Protein AF-0000000078661798 (afdb_homodimer)

Structure (mmCIF, N/CA/C/O backbone):
data_AF-0000000078661798-model_v1
#
loop_
_entity.id
_entity.type
_entity.pdbx_description
1 polymer 'ParB family protein'
#
loop_
_atom_site.group_PDB
_atom_site.id
_atom_site.type_symbol
_atom_site.label_atom_id
_atom_site.label_alt_id
_atom_site.label_comp_id
_atom_site.label_asym_id
_atom_site.label_entity_id
_atom_site.label_seq_id
_atom_site.pdbx_PDB_ins_code
_atom_site.Cartn_x
_atom_site.Cartn_y
_atom_site.Cartn_z
_atom_site.occupancy
_atom_site.B_iso_or_equiv
_atom_site.auth_seq_id
_atom_site.auth_comp_id
_atom_site.auth_asym_id
_atom_site.auth_atom_id
_atom_site.pdbx_PDB_model_num
ATOM 1 N N . MET A 1 1 ? 54.344 2.162 1.204 1 75.88 1 MET A N 1
ATOM 2 C CA . MET A 1 1 ? 55.156 1.951 -0.001 1 75.88 1 MET A CA 1
ATOM 3 C C . MET A 1 1 ? 54.469 0.939 -0.925 1 75.88 1 MET A C 1
ATOM 5 O O . MET A 1 1 ? 53.844 -0.002 -0.46 1 75.88 1 MET A O 1
ATOM 9 N N . ILE A 1 2 ? 54.562 1.164 -2.209 1 82.5 2 ILE A N 1
ATOM 10 C CA . ILE A 1 2 ? 53.938 0.264 -3.184 1 82.5 2 ILE A CA 1
ATOM 11 C C . ILE A 1 2 ? 55 -0.732 -3.686 1 82.5 2 ILE A C 1
ATOM 13 O O . ILE A 1 2 ? 56.125 -0.354 -3.984 1 82.5 2 ILE A O 1
ATOM 17 N N . LYS A 1 3 ? 54.656 -1.979 -3.613 1 83.56 3 LYS A N 1
ATOM 18 C CA . LYS A 1 3 ? 55.531 -3.061 -4.059 1 83.56 3 LYS A CA 1
ATOM 19 C C . LYS A 1 3 ? 54.75 -4.098 -4.867 1 83.56 3 LYS A C 1
ATOM 21 O O . LYS A 1 3 ? 53.531 -4.223 -4.719 1 83.56 3 LYS A O 1
ATOM 26 N N . SER A 1 4 ? 55.5 -4.688 -5.742 1 88 4 SER A N 1
ATOM 27 C CA . SER A 1 4 ? 54.969 -5.863 -6.414 1 88 4 SER A CA 1
ATOM 28 C C . SER A 1 4 ? 55.281 -7.141 -5.648 1 88 4 SER A C 1
ATOM 30 O O . SER A 1 4 ? 56.438 -7.445 -5.41 1 88 4 SER A O 1
ATOM 32 N N . ILE A 1 5 ? 54.281 -7.816 -5.27 1 90.38 5 ILE A N 1
ATOM 33 C CA . ILE A 1 5 ? 54.438 -9.008 -4.441 1 90.38 5 ILE A CA 1
ATOM 34 C C . ILE A 1 5 ? 53.812 -10.211 -5.145 1 90.38 5 ILE A C 1
ATOM 36 O O . ILE A 1 5 ? 52.688 -10.141 -5.66 1 90.38 5 ILE A O 1
ATOM 40 N N . PRO A 1 6 ? 54.625 -11.242 -5.203 1 91.38 6 PRO A N 1
ATOM 41 C CA . PRO A 1 6 ? 54.062 -12.453 -5.812 1 91.38 6 PRO A CA 1
ATOM 42 C C . PRO A 1 6 ? 52.812 -12.93 -5.098 1 91.38 6 PRO A C 1
ATOM 44 O O . PRO A 1 6 ? 52.719 -12.875 -3.869 1 91.38 6 PRO A O 1
ATOM 47 N N . LEU A 1 7 ? 51.844 -13.391 -5.875 1 92.5 7 LEU A N 1
ATOM 48 C CA . LEU A 1 7 ? 50.531 -13.797 -5.379 1 92.5 7 LEU A CA 1
ATOM 49 C C . LEU A 1 7 ? 50.656 -14.914 -4.348 1 92.5 7 LEU A C 1
ATOM 51 O O . LEU A 1 7 ? 49.906 -14.961 -3.371 1 92.5 7 LEU A O 1
ATOM 55 N N . ASN A 1 8 ? 51.625 -15.758 -4.543 1 89.38 8 ASN A N 1
ATOM 56 C CA . ASN A 1 8 ? 51.781 -16.906 -3.65 1 89.38 8 ASN A CA 1
ATOM 57 C C . ASN A 1 8 ? 52.344 -16.484 -2.295 1 89.38 8 ASN A C 1
ATOM 59 O O . ASN A 1 8 ? 52.312 -17.266 -1.344 1 89.38 8 ASN A O 1
ATOM 63 N N . LYS A 1 9 ? 52.75 -15.242 -2.121 1 90.88 9 LYS A N 1
ATOM 64 C CA . LYS A 1 9 ? 53.25 -14.719 -0.857 1 90.88 9 LYS A CA 1
ATOM 65 C C . LYS A 1 9 ? 52.188 -13.953 -0.096 1 90.88 9 LYS A C 1
ATOM 67 O O . LYS A 1 9 ? 52.406 -13.523 1.035 1 90.88 9 LYS A O 1
ATOM 72 N N . LEU A 1 10 ? 51.094 -13.789 -0.734 1 92.25 10 LEU A N 1
ATOM 73 C CA . LEU A 1 10 ? 50 -13.07 -0.1 1 92.25 10 LEU A CA 1
ATOM 74 C C . LEU A 1 10 ? 49.094 -14.031 0.671 1 92.25 10 LEU A C 1
ATOM 76 O O . LEU A 1 10 ? 48.688 -15.07 0.141 1 92.25 10 LEU A O 1
ATOM 80 N N . VAL A 1 11 ? 48.844 -13.711 1.966 1 88.19 11 VAL A N 1
ATOM 81 C CA . VAL A 1 11 ? 48 -14.547 2.805 1 88.19 11 VAL A CA 1
ATOM 82 C C . VAL A 1 11 ? 46.906 -13.703 3.441 1 88.19 11 VAL A C 1
ATOM 84 O O . VAL A 1 11 ? 47.031 -12.484 3.561 1 88.19 11 VAL A O 1
ATOM 87 N N . GLN A 1 12 ? 45.906 -14.391 3.795 1 85.88 12 GLN A N 1
ATOM 88 C CA . GLN A 1 12 ? 44.781 -13.719 4.418 1 85.88 12 GLN A CA 1
ATOM 89 C C . GLN A 1 12 ? 45.156 -13.148 5.781 1 85.88 12 GLN A C 1
ATOM 91 O O . GLN A 1 12 ? 45.844 -13.812 6.57 1 85.88 12 GLN A O 1
ATOM 96 N N . SER A 1 13 ? 44.688 -11.898 5.969 1 81.06 13 SER A N 1
ATOM 97 C CA . SER A 1 13 ? 44.906 -11.273 7.273 1 81.06 13 SER A CA 1
ATOM 98 C C . SER A 1 13 ? 43.75 -11.586 8.227 1 81.06 13 SER A C 1
ATOM 100 O O . SER A 1 13 ? 42.594 -11.547 7.828 1 81.06 13 SER A O 1
ATOM 102 N N . PRO A 1 14 ? 44.062 -11.898 9.438 1 72.38 14 PRO A N 1
ATOM 103 C CA . PRO A 1 14 ? 43 -12.07 10.422 1 72.38 14 PRO A CA 1
ATOM 104 C C . PRO A 1 14 ? 42.281 -10.758 10.766 1 72.38 14 PRO A C 1
ATOM 106 O O . PRO A 1 14 ? 41.219 -10.766 11.352 1 72.38 14 PRO A O 1
ATOM 109 N N . ARG A 1 15 ? 42.844 -9.672 10.25 1 67.12 15 ARG A N 1
ATOM 110 C CA . ARG A 1 15 ? 42.312 -8.359 10.617 1 67.12 15 ARG A CA 1
ATOM 111 C C . ARG A 1 15 ? 41.406 -7.816 9.531 1 67.12 15 ARG A C 1
ATOM 113 O O . ARG A 1 15 ? 40.875 -6.699 9.648 1 67.12 15 ARG A O 1
ATOM 120 N N . ASN A 1 16 ? 41.344 -8.57 8.539 1 70.56 16 ASN A N 1
ATOM 121 C CA . ASN A 1 16 ? 40.406 -8.133 7.492 1 70.56 16 ASN A CA 1
ATOM 122 C C . ASN A 1 16 ? 39 -8 8.023 1 70.56 16 ASN A C 1
ATOM 124 O O . ASN A 1 16 ? 38.469 -8.93 8.633 1 70.56 16 ASN A O 1
ATOM 128 N N . VAL A 1 17 ? 38.438 -6.793 7.754 1 67.06 17 VAL A N 1
ATOM 129 C CA . VAL A 1 17 ? 37.156 -6.477 8.375 1 67.06 17 VAL A CA 1
ATOM 130 C C . VAL A 1 17 ? 36.031 -7.152 7.602 1 67.06 17 VAL A C 1
ATOM 132 O O . VAL A 1 17 ? 34.938 -7.344 8.133 1 67.06 17 VAL A O 1
ATOM 135 N N . ARG A 1 18 ? 36.281 -7.406 6.332 1 62.94 18 ARG A N 1
ATOM 136 C CA . ARG A 1 18 ? 35.25 -8.094 5.559 1 62.94 18 ARG A CA 1
ATOM 137 C C . ARG A 1 18 ? 35.375 -9.609 5.691 1 62.94 18 ARG A C 1
ATOM 139 O O . ARG A 1 18 ? 36.312 -10.211 5.121 1 62.94 18 ARG A O 1
ATOM 146 N N . ARG A 1 19 ? 34.469 -10.086 6.344 1 61.69 19 ARG A N 1
ATOM 147 C CA . ARG A 1 19 ? 34.562 -11.508 6.652 1 61.69 19 ARG A CA 1
ATOM 148 C C . ARG A 1 19 ? 33.531 -12.312 5.855 1 61.69 19 ARG A C 1
ATOM 150 O O . ARG A 1 19 ? 33.688 -13.523 5.68 1 61.69 19 ARG A O 1
ATOM 157 N N . HIS A 1 20 ? 32.562 -11.703 5.414 1 61.03 20 HIS A N 1
ATOM 158 C CA . HIS A 1 20 ? 31.5 -12.406 4.691 1 61.03 20 HIS A CA 1
ATOM 159 C C . HIS A 1 20 ? 31.578 -12.133 3.193 1 61.03 20 HIS A C 1
ATOM 161 O O . HIS A 1 20 ? 31.953 -11.031 2.777 1 61.03 20 HIS A O 1
ATOM 167 N N . THR A 1 21 ? 31.297 -13.188 2.359 1 59.47 21 THR A N 1
ATOM 168 C CA . THR A 1 21 ? 31.484 -13.133 0.916 1 59.47 21 THR A CA 1
ATOM 169 C C . THR A 1 21 ? 30.156 -13.094 0.19 1 59.47 21 THR A C 1
ATOM 171 O O . THR A 1 21 ? 29.141 -13.57 0.717 1 59.47 21 THR A O 1
ATOM 174 N N . ASP A 1 22 ? 30.203 -12.305 -0.974 1 59.25 22 ASP A N 1
ATOM 175 C CA . ASP A 1 22 ? 29.109 -12.312 -1.956 1 59.25 22 ASP A CA 1
ATOM 176 C C . ASP A 1 22 ? 29.562 -12.984 -3.254 1 59.25 22 ASP A C 1
ATOM 178 O O . ASP A 1 22 ? 30.281 -12.375 -4.059 1 59.25 22 ASP A O 1
ATOM 182 N N . PRO A 1 23 ? 29.062 -14.102 -3.473 1 62.03 23 PRO A N 1
ATOM 183 C CA . PRO A 1 23 ? 29.547 -14.859 -4.621 1 62.03 23 PRO A CA 1
ATOM 184 C C . PRO A 1 23 ? 29.25 -14.18 -5.953 1 62.03 23 PRO A C 1
ATOM 186 O O . PRO A 1 23 ? 30.078 -14.227 -6.875 1 62.03 23 PRO A O 1
ATOM 189 N N . ALA A 1 24 ? 28.094 -13.648 -6.043 1 60.34 24 ALA A N 1
ATOM 190 C CA . ALA A 1 24 ? 27.734 -12.992 -7.297 1 60.34 24 ALA A CA 1
ATOM 191 C C . ALA A 1 24 ? 28.672 -11.82 -7.582 1 60.34 24 ALA A C 1
ATOM 193 O O . ALA A 1 24 ? 29.141 -11.648 -8.711 1 60.34 24 ALA A O 1
ATOM 194 N N . ALA A 1 25 ? 28.875 -11.141 -6.617 1 65.19 25 ALA A N 1
ATOM 195 C CA . ALA A 1 25 ? 29.781 -10.008 -6.766 1 65.19 25 ALA A CA 1
ATOM 196 C C . ALA A 1 25 ? 31.203 -10.477 -7.051 1 65.19 25 ALA A C 1
ATOM 198 O O . ALA A 1 25 ? 31.922 -9.859 -7.84 1 65.19 25 ALA A O 1
ATOM 199 N N . ASP A 1 26 ? 31.547 -11.547 -6.57 1 73.44 26 ASP A N 1
ATOM 200 C CA . ASP A 1 26 ? 32.875 -12.086 -6.77 1 73.44 26 ASP A CA 1
ATOM 201 C C . ASP A 1 26 ? 33.062 -12.625 -8.188 1 73.44 26 ASP A C 1
ATOM 203 O O . ASP A 1 26 ? 34.125 -12.5 -8.781 1 73.44 26 ASP A O 1
ATOM 207 N N . ALA A 1 27 ? 32 -13.125 -8.648 1 70.81 27 ALA A N 1
ATOM 208 C CA . ALA A 1 27 ? 32.062 -13.617 -10.023 1 70.81 27 ALA A CA 1
ATOM 209 C C . ALA A 1 27 ? 32.281 -12.469 -11.008 1 70.81 27 ALA A C 1
ATOM 211 O O . ALA A 1 27 ? 33.094 -12.586 -11.945 1 70.81 27 ALA A O 1
ATOM 212 N N . GLU A 1 28 ? 31.609 -11.5 -10.805 1 69.5 28 GLU A N 1
ATOM 213 C CA . GLU A 1 28 ? 31.781 -10.312 -11.625 1 69.5 28 GLU A CA 1
ATOM 214 C C . GLU A 1 28 ? 33.188 -9.766 -11.523 1 69.5 28 GLU A C 1
ATOM 216 O O . GLU A 1 28 ? 33.781 -9.375 -12.531 1 69.5 28 GLU A O 1
ATOM 221 N N . LEU A 1 29 ? 33.688 -9.766 -10.406 1 75.88 29 LEU A N 1
ATOM 222 C CA . LEU A 1 29 ? 35.062 -9.305 -10.172 1 75.88 29 LEU A CA 1
ATOM 223 C C . LEU A 1 29 ? 36.062 -10.227 -10.844 1 75.88 29 LEU A C 1
ATOM 225 O O . LEU A 1 29 ? 37.062 -9.766 -11.414 1 75.88 29 LEU A O 1
ATOM 229 N N . LYS A 1 30 ? 35.781 -11.391 -10.797 1 79.75 30 LYS A N 1
ATOM 230 C CA . LYS A 1 30 ? 36.656 -12.375 -11.43 1 79.75 30 LYS A CA 1
ATOM 231 C C . LYS A 1 30 ? 36.75 -12.141 -12.938 1 79.75 30 LYS A C 1
ATOM 233 O O . LYS A 1 30 ? 37.844 -12.141 -13.508 1 79.75 30 LYS A O 1
ATOM 238 N N . ALA A 1 31 ? 35.625 -11.984 -13.484 1 73.88 31 ALA A N 1
ATOM 239 C CA . ALA A 1 31 ? 35.594 -11.711 -14.922 1 73.88 31 ALA A CA 1
ATOM 240 C C . ALA A 1 31 ? 36.375 -10.445 -15.258 1 73.88 31 ALA A C 1
ATOM 242 O O . ALA A 1 31 ? 37.094 -10.406 -16.266 1 73.88 31 ALA A O 1
ATOM 243 N N . SER A 1 32 ? 36.219 -9.562 -14.477 1 75.56 32 SER A N 1
ATOM 244 C CA . SER A 1 32 ? 36.906 -8.289 -14.695 1 75.56 32 SER A CA 1
ATOM 245 C C . SER A 1 32 ? 38.406 -8.43 -14.578 1 75.56 32 SER A C 1
ATOM 247 O O . SER A 1 32 ? 39.156 -7.934 -15.43 1 75.56 32 SER A O 1
ATOM 249 N N . ILE A 1 33 ? 38.875 -9.086 -13.625 1 79.81 33 ILE A N 1
ATOM 250 C CA . ILE A 1 33 ? 40.312 -9.242 -13.406 1 79.81 33 ILE A CA 1
ATOM 251 C C . ILE A 1 33 ? 40.906 -10.117 -14.508 1 79.81 33 ILE A C 1
ATOM 253 O O . ILE A 1 33 ? 42.031 -9.867 -14.977 1 79.81 33 ILE A O 1
ATOM 257 N N . ALA A 1 34 ? 40.156 -11 -14.867 1 79.62 34 ALA A N 1
ATOM 258 C CA . ALA A 1 34 ? 40.625 -11.852 -15.953 1 79.62 34 ALA A CA 1
ATOM 259 C C . ALA A 1 34 ? 40.812 -11.047 -17.234 1 79.62 34 ALA A C 1
ATOM 261 O O . ALA A 1 34 ? 41.781 -11.25 -17.969 1 79.62 34 ALA A O 1
ATOM 262 N N . ALA A 1 35 ? 39.938 -10.164 -17.422 1 74.5 35 ALA A N 1
ATOM 263 C CA . ALA A 1 35 ? 39.938 -9.398 -18.672 1 74.5 35 ALA A CA 1
ATOM 264 C C . ALA A 1 35 ? 40.875 -8.211 -18.609 1 74.5 35 ALA A C 1
ATOM 266 O O . ALA A 1 35 ? 41.562 -7.895 -19.578 1 74.5 35 ALA A O 1
ATOM 267 N N . HIS A 1 36 ? 40.906 -7.551 -17.438 1 76.44 36 HIS A N 1
ATOM 268 C CA . HIS A 1 36 ? 41.594 -6.262 -17.375 1 76.44 36 HIS A CA 1
ATOM 269 C C . HIS A 1 36 ? 42.781 -6.301 -16.406 1 76.44 36 HIS A C 1
ATOM 271 O O . HIS A 1 36 ? 43.531 -5.328 -16.297 1 76.44 36 HIS A O 1
ATOM 277 N N . GLY A 1 37 ? 42.938 -7.391 -15.758 1 78 37 GLY A N 1
ATOM 278 C CA . GLY A 1 37 ? 43.938 -7.434 -14.719 1 78 37 GLY A CA 1
ATOM 279 C C . GLY A 1 37 ? 43.531 -6.699 -13.453 1 78 37 GLY A C 1
ATOM 280 O O . GLY A 1 37 ? 42.438 -6.152 -13.383 1 78 37 GLY A O 1
ATOM 281 N N . LEU A 1 38 ? 44.438 -6.707 -12.492 1 83.81 38 LEU A N 1
ATOM 282 C CA . LEU A 1 38 ? 44.156 -6.031 -11.227 1 83.81 38 LEU A CA 1
ATOM 283 C C . LEU A 1 38 ? 44.344 -4.523 -11.375 1 83.81 38 LEU A C 1
ATOM 285 O O . LEU A 1 38 ? 45.438 -4.039 -11.633 1 83.81 38 LEU A O 1
ATOM 289 N N . LEU A 1 39 ? 43.312 -3.803 -11.188 1 79.44 39 LEU A N 1
ATOM 290 C CA . LEU A 1 39 ? 43.312 -2.363 -11.422 1 79.44 39 LEU A CA 1
ATOM 291 C C . LEU A 1 39 ? 43.594 -1.604 -10.133 1 79.44 39 LEU A C 1
ATOM 293 O O . LEU A 1 39 ? 44.219 -0.533 -10.156 1 79.44 39 LEU A O 1
ATOM 297 N N . GLN A 1 40 ? 43.125 -2.182 -9.109 1 83.88 40 GLN A N 1
ATOM 298 C CA . GLN A 1 40 ? 43.344 -1.559 -7.805 1 83.88 40 GLN A CA 1
ATOM 299 C C . GLN A 1 40 ? 44.281 -2.402 -6.941 1 83.88 40 GLN A C 1
ATOM 301 O O . GLN A 1 40 ? 44.188 -3.633 -6.949 1 83.88 40 GLN A O 1
ATOM 306 N N . ASN A 1 41 ? 45.062 -1.724 -6.281 1 85.5 41 ASN A N 1
ATOM 307 C CA . ASN A 1 41 ? 46.062 -2.418 -5.48 1 85.5 41 ASN A CA 1
ATOM 308 C C . ASN A 1 41 ? 45.469 -3.082 -4.254 1 85.5 41 ASN A C 1
ATOM 310 O O . ASN A 1 41 ? 44.344 -2.721 -3.84 1 85.5 41 ASN A O 1
ATOM 314 N N . LEU A 1 42 ? 46.188 -4.055 -3.771 1 86.19 42 LEU A N 1
ATOM 315 C CA . LEU A 1 42 ? 45.875 -4.602 -2.451 1 86.19 42 LEU A CA 1
ATOM 316 C C . LEU A 1 42 ? 46.625 -3.838 -1.365 1 86.19 42 LEU A C 1
ATOM 318 O O . LEU A 1 42 ? 47.625 -3.172 -1.647 1 86.19 42 LEU A O 1
ATOM 322 N N . ILE A 1 43 ? 46.094 -3.857 -0.228 1 84 43 ILE A N 1
ATOM 323 C CA . ILE A 1 43 ? 46.781 -3.287 0.924 1 84 43 ILE A CA 1
ATOM 324 C C . ILE A 1 43 ? 47.281 -4.406 1.837 1 84 43 ILE A C 1
ATOM 326 O O . ILE A 1 43 ? 46.469 -5.223 2.312 1 84 43 ILE A O 1
ATOM 330 N N . VAL A 1 44 ? 48.594 -4.422 2.059 1 87.12 44 VAL A N 1
ATOM 331 C CA . VAL A 1 44 ? 49.156 -5.578 2.752 1 87.12 44 VAL A CA 1
ATOM 332 C C . VAL A 1 44 ? 50.094 -5.109 3.861 1 87.12 44 VAL A C 1
ATOM 334 O O . VAL A 1 44 ? 50.469 -3.939 3.904 1 87.12 44 VAL A O 1
ATOM 337 N N . ARG A 1 45 ? 50.375 -5.965 4.742 1 86 45 ARG A N 1
ATOM 338 C CA . ARG A 1 45 ? 51.344 -5.773 5.809 1 86 45 ARG A CA 1
ATOM 339 C C . ARG A 1 45 ? 52.344 -6.922 5.84 1 86 45 ARG A C 1
ATOM 341 O O . ARG A 1 45 ? 51.969 -8.086 5.656 1 86 45 ARG A O 1
ATOM 348 N N . PRO A 1 46 ? 53.594 -6.527 6.102 1 86 46 PRO A N 1
ATOM 349 C CA . PRO A 1 46 ? 54.594 -7.609 6.191 1 86 46 PRO A CA 1
ATOM 350 C C . PRO A 1 46 ? 54.312 -8.562 7.352 1 86 46 PRO A C 1
ATOM 352 O O . PRO A 1 46 ? 53.906 -8.133 8.43 1 86 46 PRO A O 1
ATOM 355 N N . ALA A 1 47 ? 54.375 -9.82 6.992 1 83.19 47 ALA A N 1
ATOM 356 C CA . ALA A 1 47 ? 54.188 -10.859 7.996 1 83.19 47 ALA A CA 1
ATOM 357 C C . ALA A 1 47 ? 55.438 -11.734 8.125 1 83.19 47 ALA A C 1
ATOM 359 O O . ALA A 1 47 ? 56.469 -11.406 7.562 1 83.19 47 ALA A O 1
ATOM 360 N N . ALA A 1 48 ? 55.469 -12.789 8.898 1 77.75 48 ALA A N 1
ATOM 361 C CA . ALA A 1 48 ? 56.594 -13.672 9.148 1 77.75 48 ALA A CA 1
ATOM 362 C C . ALA A 1 48 ? 56.969 -14.461 7.902 1 77.75 48 ALA A C 1
ATOM 364 O O . ALA A 1 48 ? 56.125 -14.688 7.027 1 77.75 48 ALA A O 1
ATOM 365 N N . LYS A 1 49 ? 58.188 -14.859 7.75 1 79.75 49 LYS A N 1
ATOM 366 C CA . LYS A 1 49 ? 58.719 -15.789 6.75 1 79.75 49 LYS A CA 1
ATOM 367 C C . LYS A 1 49 ? 58.562 -15.227 5.344 1 79.75 49 LYS A C 1
ATOM 369 O O . LYS A 1 49 ? 58.25 -15.961 4.406 1 79.75 49 LYS A O 1
ATOM 374 N N . GLY A 1 50 ? 58.5 -13.867 5.195 1 82.06 50 GLY A N 1
ATOM 375 C CA . GLY A 1 50 ? 58.5 -13.258 3.873 1 82.06 50 GLY A CA 1
ATOM 376 C C . GLY A 1 50 ? 57.094 -13.195 3.273 1 82.06 50 GLY A C 1
ATOM 377 O O . GLY A 1 50 ? 56.938 -12.898 2.088 1 82.06 50 GLY A O 1
ATOM 378 N N . LYS A 1 51 ? 56.156 -13.5 4.035 1 88.06 51 LYS A N 1
ATOM 379 C CA . LYS A 1 51 ? 54.781 -13.414 3.551 1 88.06 51 LYS A CA 1
ATOM 380 C C . LYS A 1 51 ? 54.156 -12.062 3.895 1 88.06 51 LYS A C 1
ATOM 382 O O . LYS A 1 51 ? 54.719 -11.305 4.691 1 88.06 51 LYS A O 1
ATOM 387 N N . PHE A 1 52 ? 53.094 -11.766 3.148 1 91.62 52 PHE A N 1
ATOM 388 C CA . PHE A 1 52 ? 52.344 -10.523 3.355 1 91.62 52 PHE A CA 1
ATOM 389 C C . PHE A 1 52 ? 50.875 -10.797 3.643 1 91.62 52 PHE A C 1
ATOM 391 O O . PHE A 1 52 ? 50.25 -11.586 2.938 1 91.62 52 PHE A O 1
ATOM 398 N N . GLU A 1 53 ? 50.375 -10.172 4.664 1 87.94 53 GLU A N 1
ATOM 399 C CA . GLU A 1 53 ? 48.969 -10.305 5.027 1 87.94 53 GLU A CA 1
ATOM 400 C C . GLU A 1 53 ? 48.125 -9.242 4.344 1 87.94 53 GLU A C 1
ATOM 402 O O . GLU A 1 53 ? 48.438 -8.055 4.406 1 87.94 53 GLU A O 1
ATOM 407 N N . VAL A 1 54 ? 47.094 -9.664 3.73 1 86.81 54 VAL A N 1
ATOM 408 C CA . VAL A 1 54 ? 46.188 -8.758 3.01 1 86.81 54 VAL A CA 1
ATOM 409 C C . VAL A 1 54 ? 45.188 -8.125 3.98 1 86.81 54 VAL A C 1
ATOM 411 O O . VAL A 1 54 ? 44.25 -8.773 4.41 1 86.81 54 VAL A O 1
ATOM 414 N N . GLU A 1 55 ? 45.375 -6.875 4.262 1 80.19 55 GLU A N 1
ATOM 415 C CA . GLU A 1 55 ? 44.5 -6.133 5.18 1 80.19 55 GLU A CA 1
ATOM 416 C C . GLU A 1 55 ? 43.219 -5.668 4.488 1 80.19 55 GLU A C 1
ATOM 418 O O . GLU A 1 55 ? 42.188 -5.551 5.121 1 80.19 55 GLU A O 1
ATOM 423 N N . ALA A 1 56 ? 43.406 -5.34 3.283 1 80.75 56 ALA A N 1
ATOM 424 C CA . ALA A 1 56 ? 42.281 -4.934 2.449 1 80.75 56 ALA A CA 1
ATOM 425 C C . ALA A 1 56 ? 42.438 -5.441 1.02 1 80.75 56 ALA A C 1
ATOM 427 O O . ALA A 1 56 ? 43.531 -5.379 0.455 1 80.75 56 ALA A O 1
ATOM 428 N N . GLY A 1 57 ? 41.375 -6.031 0.435 1 81.88 57 GLY A N 1
ATOM 429 C CA . GLY A 1 57 ? 41.375 -6.598 -0.906 1 81.88 57 GLY A CA 1
ATOM 430 C C . GLY A 1 57 ? 41.344 -8.109 -0.918 1 81.88 57 GLY A C 1
ATOM 431 O O . GLY A 1 57 ? 41.781 -8.75 -1.878 1 81.88 57 GLY A O 1
ATOM 432 N N . GLU A 1 58 ? 40.812 -8.523 0.077 1 80.88 58 GLU A N 1
ATOM 433 C CA . GLU A 1 58 ? 40.75 -9.984 0.182 1 80.88 58 GLU A CA 1
ATOM 434 C C . GLU A 1 58 ? 39.938 -10.578 -0.956 1 80.88 58 GLU A C 1
ATOM 436 O O . GLU A 1 58 ? 40.281 -11.641 -1.489 1 80.88 58 GLU A O 1
ATOM 441 N N . ARG A 1 59 ? 38.938 -9.984 -1.341 1 79.5 59 ARG A N 1
ATOM 442 C CA . ARG A 1 59 ? 38.156 -10.477 -2.463 1 79.5 59 ARG A CA 1
ATOM 443 C C . ARG A 1 59 ? 39 -10.547 -3.736 1 79.5 59 ARG A C 1
ATOM 445 O O . ARG A 1 59 ? 38.906 -11.516 -4.492 1 79.5 59 ARG A O 1
ATOM 452 N N . ARG A 1 60 ? 39.75 -9.602 -3.928 1 85.12 60 ARG A N 1
ATOM 453 C CA . ARG A 1 60 ? 40.594 -9.555 -5.105 1 85.12 60 ARG A CA 1
ATOM 454 C C . ARG A 1 60 ? 41.656 -10.664 -5.062 1 85.12 60 ARG A C 1
ATOM 456 O O . ARG A 1 60 ? 41.906 -11.32 -6.074 1 85.12 60 ARG A O 1
ATOM 463 N N . ARG A 1 61 ? 42.156 -10.797 -3.895 1 87.75 61 ARG A N 1
ATOM 464 C CA . ARG A 1 61 ? 43.125 -11.875 -3.734 1 87.75 61 ARG A CA 1
ATOM 465 C C . ARG A 1 61 ? 42.5 -13.227 -4.043 1 87.75 61 ARG A C 1
ATOM 467 O O . ARG A 1 61 ? 43.062 -14.023 -4.789 1 87.75 61 ARG A O 1
ATOM 474 N N . ARG A 1 62 ? 41.406 -13.406 -3.482 1 85.88 62 ARG A N 1
ATOM 475 C CA . ARG A 1 62 ? 40.719 -14.68 -3.648 1 85.88 62 ARG A CA 1
ATOM 476 C C . ARG A 1 62 ? 40.375 -14.93 -5.113 1 85.88 62 ARG A C 1
ATOM 478 O O . ARG A 1 62 ? 40.5 -16.047 -5.609 1 85.88 62 ARG A O 1
ATOM 485 N N . VAL A 1 63 ? 39.906 -13.945 -5.68 1 85.62 63 VAL A N 1
ATOM 486 C CA . VAL A 1 63 ? 39.531 -14.047 -7.09 1 85.62 63 VAL A CA 1
ATOM 487 C C . VAL A 1 63 ? 40.781 -14.352 -7.918 1 85.62 63 VAL A C 1
ATOM 489 O O . VAL A 1 63 ? 40.75 -15.18 -8.828 1 85.62 63 VAL A O 1
ATOM 492 N N . MET A 1 64 ? 41.844 -13.773 -7.609 1 89.56 64 MET A N 1
ATOM 493 C CA . MET A 1 64 ? 43.094 -14.016 -8.336 1 89.56 64 MET A CA 1
ATOM 494 C C . MET A 1 64 ? 43.594 -15.445 -8.117 1 89.56 64 MET A C 1
ATOM 496 O O . MET A 1 64 ? 44.094 -16.078 -9.039 1 89.56 64 MET A O 1
ATOM 500 N N . LEU A 1 65 ? 43.406 -15.883 -6.973 1 88.62 65 LEU A N 1
ATOM 501 C CA . LEU A 1 65 ? 43.75 -17.266 -6.688 1 88.62 65 LEU A CA 1
ATOM 502 C C . LEU A 1 65 ? 42.906 -18.234 -7.5 1 88.62 65 LEU A C 1
ATOM 504 O O . LEU A 1 65 ? 43.406 -19.234 -8.016 1 88.62 65 LEU A O 1
ATOM 508 N N . ALA A 1 66 ? 41.656 -17.891 -7.559 1 86.56 66 ALA A N 1
ATOM 509 C CA . ALA A 1 66 ? 40.75 -18.719 -8.359 1 86.56 66 ALA A CA 1
ATOM 510 C C . ALA A 1 66 ? 41.188 -18.734 -9.82 1 86.56 66 ALA A C 1
ATOM 512 O O . ALA A 1 66 ? 41.094 -19.781 -10.484 1 86.56 66 ALA A O 1
ATOM 513 N N . LEU A 1 67 ? 41.688 -17.672 -10.242 1 88 67 LEU A N 1
ATOM 514 C CA . LEU A 1 67 ? 42.125 -17.562 -11.625 1 88 67 LEU A CA 1
ATOM 515 C C . LEU A 1 67 ? 43.406 -18.375 -11.828 1 88 67 LEU A C 1
ATOM 517 O O . LEU A 1 67 ? 43.688 -18.859 -12.93 1 88 67 LEU A O 1
ATOM 521 N N . THR A 1 68 ? 44.156 -18.5 -10.805 1 87.44 68 THR A N 1
ATOM 522 C CA . THR A 1 68 ? 45.344 -19.344 -10.867 1 87.44 68 THR A CA 1
ATOM 523 C C . THR A 1 68 ? 44.938 -20.812 -10.961 1 87.44 68 THR A C 1
ATOM 525 O O . THR A 1 68 ? 45.562 -21.578 -11.688 1 87.44 68 THR A O 1
ATOM 528 N N . ASP A 1 69 ? 43.906 -21.109 -10.281 1 84.62 69 ASP A N 1
ATOM 529 C CA . ASP A 1 69 ? 43.406 -22.469 -10.328 1 84.62 69 ASP A CA 1
ATOM 530 C C . ASP A 1 69 ? 42.906 -22.812 -11.734 1 84.62 69 ASP A C 1
ATOM 532 O O . ASP A 1 69 ? 43.031 -23.969 -12.172 1 84.62 69 ASP A O 1
ATOM 536 N N . GLU A 1 70 ? 42.5 -21.812 -12.344 1 84.75 70 GLU A N 1
ATOM 537 C CA . GLU A 1 70 ? 41.969 -22 -13.703 1 84.75 70 GLU A CA 1
ATOM 538 C C . GLU A 1 70 ? 43.094 -21.828 -14.734 1 84.75 70 GLU A C 1
ATOM 540 O O . GLU A 1 70 ? 42.844 -21.875 -15.938 1 84.75 70 GLU A O 1
ATOM 545 N N . LYS A 1 71 ? 44.25 -21.547 -14.312 1 82.38 71 LYS A N 1
ATOM 546 C CA . LYS A 1 71 ? 45.469 -21.438 -15.102 1 82.38 71 LYS A CA 1
ATOM 547 C C . LYS A 1 71 ? 45.438 -20.188 -15.992 1 82.38 71 LYS A C 1
ATOM 549 O O . LYS A 1 71 ? 46.031 -20.188 -17.094 1 82.38 71 LYS A O 1
ATOM 554 N N . ILE A 1 72 ? 44.719 -19.312 -15.508 1 82.88 72 ILE A N 1
ATOM 555 C CA . ILE A 1 72 ? 44.688 -18.047 -16.219 1 82.88 72 ILE A CA 1
ATOM 556 C C . ILE A 1 72 ? 45.781 -17.125 -15.727 1 82.88 72 ILE A C 1
ATOM 558 O O . ILE A 1 72 ? 46.406 -16.422 -16.516 1 82.88 72 ILE A O 1
ATOM 562 N N . LEU A 1 73 ? 46 -17.219 -14.445 1 87.06 73 LEU A N 1
ATOM 563 C CA . LEU A 1 73 ? 47.094 -16.469 -13.836 1 87.06 73 LEU A CA 1
ATOM 564 C C . LEU A 1 73 ? 48.156 -17.422 -13.297 1 87.06 73 LEU A C 1
ATOM 566 O O . LEU A 1 73 ? 47.844 -18.547 -12.898 1 87.06 73 LEU A O 1
ATOM 570 N N . ALA A 1 74 ? 49.344 -16.969 -13.383 1 86.44 74 ALA A N 1
ATOM 571 C CA . ALA A 1 74 ? 50.438 -17.75 -12.812 1 86.44 74 ALA A CA 1
ATOM 572 C C . ALA A 1 74 ? 50.438 -17.703 -11.289 1 86.44 74 ALA A C 1
ATOM 574 O O . ALA A 1 74 ? 49.906 -16.734 -10.703 1 86.44 74 ALA A O 1
ATOM 575 N N . ARG A 1 75 ? 50.938 -18.672 -10.664 1 83.31 75 ARG A N 1
ATOM 576 C CA . ARG A 1 75 ? 50.969 -18.75 -9.211 1 83.31 75 ARG A CA 1
ATOM 577 C C . ARG A 1 75 ? 51.812 -17.641 -8.617 1 83.31 75 ARG A C 1
ATOM 579 O O . ARG A 1 75 ? 51.594 -17.188 -7.496 1 83.31 75 ARG A O 1
ATOM 586 N N . ASP A 1 76 ? 52.812 -17.25 -9.414 1 84.5 76 ASP A N 1
ATOM 587 C CA . ASP A 1 76 ? 53.719 -16.203 -8.945 1 84.5 76 ASP A CA 1
ATOM 588 C C . ASP A 1 76 ? 53.406 -14.867 -9.625 1 84.5 76 ASP A C 1
ATOM 590 O O . ASP A 1 76 ? 54.281 -14.023 -9.773 1 84.5 76 ASP A O 1
ATOM 594 N N . HIS A 1 77 ? 52.188 -14.719 -9.945 1 89.5 77 HIS A N 1
ATOM 595 C CA . HIS A 1 77 ? 51.781 -13.469 -10.57 1 89.5 77 HIS A CA 1
ATOM 596 C C . HIS A 1 77 ? 52.062 -12.273 -9.656 1 89.5 77 HIS A C 1
ATOM 598 O O . HIS A 1 77 ? 51.75 -12.32 -8.461 1 89.5 77 HIS A O 1
ATOM 604 N N . GLU A 1 78 ? 52.656 -11.273 -10.234 1 87.69 78 GLU A N 1
ATOM 605 C CA . GLU A 1 78 ? 52.969 -10.078 -9.461 1 87.69 78 GLU A CA 1
ATOM 606 C C . GLU A 1 78 ? 51.75 -9.219 -9.211 1 87.69 78 GLU A C 1
ATOM 608 O O . GLU A 1 78 ? 51.062 -8.828 -10.156 1 87.69 78 GLU A O 1
ATOM 613 N N . VAL A 1 79 ? 51.531 -8.992 -7.906 1 89.81 79 VAL A N 1
ATOM 614 C CA . VAL A 1 79 ? 50.375 -8.211 -7.48 1 89.81 79 VAL A CA 1
ATOM 615 C C . VAL A 1 79 ? 50.844 -6.891 -6.875 1 89.81 79 VAL A C 1
ATOM 617 O O . VAL A 1 79 ? 51.75 -6.871 -6.02 1 89.81 79 VAL A O 1
ATOM 620 N N . THR A 1 80 ? 50.312 -5.836 -7.391 1 87 80 THR A N 1
ATOM 621 C CA . THR A 1 80 ? 50.625 -4.523 -6.836 1 87 80 THR A CA 1
ATOM 622 C C . THR A 1 80 ? 50 -4.352 -5.457 1 87 80 THR A C 1
ATOM 624 O O . THR A 1 80 ? 48.781 -4.488 -5.297 1 87 80 THR A O 1
ATOM 627 N N . CYS A 1 81 ? 50.812 -4.051 -4.473 1 88.31 81 CYS A N 1
ATOM 628 C CA . CYS A 1 81 ? 50.344 -3.936 -3.102 1 88.31 81 CYS A CA 1
ATOM 629 C C . CYS A 1 81 ? 50.875 -2.676 -2.436 1 88.31 81 CYS A C 1
ATOM 631 O O . CYS A 1 81 ? 52 -2.271 -2.689 1 88.31 81 CYS A O 1
ATOM 633 N N . LEU A 1 82 ? 50 -2.008 -1.796 1 84.62 82 LEU A N 1
ATOM 634 C CA . LEU A 1 82 ? 50.438 -0.975 -0.867 1 84.62 82 LEU A CA 1
ATOM 635 C C . LEU A 1 82 ? 50.875 -1.589 0.459 1 84.62 82 LEU A C 1
ATOM 637 O O . LEU A 1 82 ? 50.062 -2.207 1.158 1 84.62 82 LEU A O 1
ATOM 641 N N . VAL A 1 83 ? 52.094 -1.455 0.833 1 84.25 83 VAL A N 1
ATOM 642 C CA . VAL A 1 83 ? 52.625 -2.053 2.059 1 84.25 83 VAL A CA 1
ATOM 643 C C . VAL A 1 83 ? 52.531 -1.038 3.197 1 84.25 83 VAL A C 1
ATOM 645 O O . VAL A 1 83 ? 53.125 0.044 3.107 1 84.25 83 VAL A O 1
ATOM 648 N N . LEU A 1 84 ? 51.75 -1.372 4.141 1 79.19 84 LEU A N 1
ATOM 649 C CA . LEU A 1 84 ? 51.594 -0.511 5.309 1 79.19 84 LEU A CA 1
ATOM 650 C C . LEU A 1 84 ? 52.688 -0.762 6.316 1 79.19 84 LEU A C 1
ATOM 652 O O . LEU A 1 84 ? 53.125 -1.906 6.516 1 79.19 84 LEU A O 1
ATOM 656 N N . ALA A 1 85 ? 53.281 0.307 6.789 1 69.44 85 ALA A N 1
ATOM 657 C CA . ALA A 1 85 ? 54.312 0.199 7.824 1 69.44 85 ALA A CA 1
ATOM 658 C C . ALA A 1 85 ? 53.688 0.281 9.219 1 69.44 85 ALA A C 1
ATOM 660 O O . ALA A 1 85 ? 54.375 0.096 10.219 1 69.44 85 ALA A O 1
ATOM 661 N N . ASP A 1 86 ? 52.469 0.404 9.312 1 61.59 86 ASP A N 1
ATOM 662 C CA . ASP A 1 86 ? 51.906 0.854 10.57 1 61.59 86 ASP A CA 1
ATOM 663 C C . ASP A 1 86 ? 51.531 -0.333 11.461 1 61.59 86 ASP A C 1
ATOM 665 O O . ASP A 1 86 ? 51.688 -1.487 11.062 1 61.59 86 ASP A O 1
ATOM 669 N N . SER A 1 87 ? 51.094 -0.042 12.656 1 59.94 87 SER A N 1
ATOM 670 C CA . SER A 1 87 ? 50.688 -0.954 13.719 1 59.94 87 SER A CA 1
ATOM 671 C C . SER A 1 87 ? 49.406 -1.72 13.336 1 59.94 87 SER A C 1
ATOM 673 O O . SER A 1 87 ? 48.719 -1.354 12.383 1 59.94 87 SER A O 1
ATOM 675 N N . ALA A 1 88 ? 49.219 -2.84 13.953 1 57.91 88 ALA A N 1
ATOM 676 C CA . ALA A 1 88 ? 48.062 -3.705 13.766 1 57.91 88 ALA A CA 1
ATOM 677 C C . ALA A 1 88 ? 46.75 -2.91 13.859 1 57.91 88 ALA A C 1
ATOM 679 O O . ALA A 1 88 ? 45.812 -3.16 13.109 1 57.91 88 ALA A O 1
ATOM 680 N N . GLU A 1 89 ? 46.719 -1.977 14.656 1 57.38 89 GLU A N 1
ATOM 681 C CA . GLU A 1 89 ? 45.531 -1.163 14.852 1 57.38 89 GLU A CA 1
ATOM 682 C C . GLU A 1 89 ? 45.25 -0.291 13.633 1 57.38 89 GLU A C 1
ATOM 684 O O . GLU A 1 89 ? 44.094 -0.16 13.211 1 57.38 89 GLU A O 1
ATOM 689 N N . ALA A 1 90 ? 46.281 0.202 13.156 1 62 90 ALA A N 1
ATOM 690 C CA . ALA A 1 90 ? 46.156 1.049 11.977 1 62 90 ALA A CA 1
ATOM 691 C C . ALA A 1 90 ? 45.688 0.236 10.766 1 62 90 ALA A C 1
ATOM 693 O O . ALA A 1 90 ? 45 0.751 9.891 1 62 90 ALA A O 1
ATOM 694 N N . ALA A 1 91 ? 45.969 -0.972 10.898 1 65.12 91 ALA A N 1
ATOM 695 C CA . ALA A 1 91 ? 45.625 -1.851 9.781 1 65.12 91 ALA A CA 1
ATOM 696 C C . ALA A 1 91 ? 44.094 -2.082 9.711 1 65.12 91 ALA A C 1
ATOM 698 O O . ALA A 1 91 ? 43.531 -2.105 8.625 1 65.12 91 ALA A O 1
ATOM 699 N N . VAL A 1 92 ? 43.531 -2.273 10.875 1 63.59 92 VAL A N 1
ATOM 700 C CA . VAL A 1 92 ? 42.094 -2.463 10.922 1 63.59 92 VAL A CA 1
ATOM 701 C C . VAL A 1 92 ? 41.406 -1.218 10.383 1 63.59 92 VAL A C 1
ATOM 703 O O . VAL A 1 92 ? 40.438 -1.32 9.625 1 63.59 92 VAL A O 1
ATOM 706 N N . GLU A 1 93 ? 41.906 -0.177 10.781 1 64.44 93 GLU A N 1
ATOM 707 C CA . GLU A 1 93 ? 41.344 1.088 10.336 1 64.44 93 GLU A CA 1
ATOM 708 C C . GLU A 1 93 ? 41.469 1.249 8.828 1 64.44 93 GLU A C 1
ATOM 710 O O . GLU A 1 93 ? 40.5 1.686 8.164 1 64.44 93 GLU A O 1
ATOM 715 N N . THR A 1 94 ? 42.562 0.933 8.359 1 64.5 94 THR A N 1
ATOM 716 C CA . THR A 1 94 ? 42.781 1.023 6.926 1 64.5 94 THR A CA 1
ATOM 717 C C . THR A 1 94 ? 41.844 0.071 6.168 1 64.5 94 THR A C 1
ATOM 719 O O . THR A 1 94 ? 41.312 0.431 5.125 1 64.5 94 THR A O 1
ATOM 722 N N . SER A 1 95 ? 41.781 -1.056 6.699 1 65.31 95 SER A N 1
ATOM 723 C CA . SER A 1 95 ? 40.906 -2.037 6.082 1 65.31 95 SER A CA 1
ATOM 724 C C . SER A 1 95 ? 39.469 -1.533 6.043 1 65.31 95 SER A C 1
ATOM 726 O O . SER A 1 95 ? 38.781 -1.648 5.02 1 65.31 95 SER A O 1
ATOM 728 N N . LEU A 1 96 ? 39.094 -0.991 7.156 1 61.69 96 LEU A N 1
ATOM 729 C CA . LEU A 1 96 ? 37.719 -0.475 7.25 1 61.69 96 LEU A CA 1
ATOM 730 C C . LEU A 1 96 ? 37.531 0.695 6.293 1 61.69 96 LEU A C 1
ATOM 732 O O . LEU A 1 96 ? 36.5 0.786 5.633 1 61.69 96 LEU A O 1
ATOM 736 N N . ALA A 1 97 ? 38.375 1.612 6.25 1 62.19 97 ALA A N 1
ATOM 737 C CA . ALA A 1 97 ? 38.281 2.789 5.391 1 62.19 97 ALA A CA 1
ATOM 738 C C . ALA A 1 97 ? 38.156 2.387 3.924 1 62.19 97 ALA A C 1
ATOM 740 O O . ALA A 1 97 ? 37.344 2.975 3.184 1 62.19 97 ALA A O 1
ATOM 741 N N . GLU A 1 98 ? 38.875 1.429 3.539 1 66 98 GLU A N 1
ATOM 742 C CA . GLU A 1 98 ? 38.844 0.967 2.156 1 66 98 GLU A CA 1
ATOM 743 C C . GLU A 1 98 ? 37.5 0.278 1.837 1 66 98 GLU A C 1
ATOM 745 O O . GLU A 1 98 ? 36.938 0.488 0.766 1 66 98 GLU A O 1
ATOM 750 N N . ASN A 1 99 ? 37.125 -0.494 2.742 1 57.19 99 ASN A N 1
ATOM 751 C CA . ASN A 1 99 ? 35.938 -1.34 2.516 1 57.19 99 ASN A CA 1
ATOM 752 C C . ASN A 1 99 ? 34.656 -0.557 2.672 1 57.19 99 ASN A C 1
ATOM 754 O O . ASN A 1 99 ? 33.656 -0.867 2.02 1 57.19 99 ASN A O 1
ATOM 758 N N . PHE A 1 100 ? 34.594 0.336 3.473 1 53.41 100 PHE A N 1
ATOM 759 C CA . PHE A 1 100 ? 33.375 1.041 3.832 1 53.41 100 PHE A CA 1
ATOM 760 C C . PHE A 1 100 ? 32.812 1.828 2.645 1 53.41 100 PHE A C 1
ATOM 762 O O . PHE A 1 100 ? 31.609 1.917 2.451 1 53.41 100 PHE A O 1
ATOM 769 N N . HIS A 1 101 ? 33.625 2.389 1.738 1 51.94 101 HIS A N 1
ATOM 770 C CA . HIS A 1 101 ? 33.188 3.283 0.676 1 51.94 101 HIS A CA 1
ATOM 771 C C . HIS A 1 101 ? 32.938 2.518 -0.621 1 51.94 101 HIS A C 1
ATOM 773 O O . HIS A 1 101 ? 32.625 3.119 -1.652 1 51.94 101 HIS A O 1
ATOM 779 N N . ARG A 1 102 ? 33.031 1.244 -0.54 1 53.53 102 ARG A N 1
ATOM 780 C CA . ARG A 1 102 ? 32.844 0.43 -1.736 1 53.53 102 ARG A CA 1
ATOM 781 C C . ARG A 1 102 ? 31.469 -0.252 -1.724 1 53.53 102 ARG A C 1
ATOM 783 O O . ARG A 1 102 ? 30.453 0.385 -1.438 1 53.53 102 ARG A O 1
ATOM 790 N N . LEU A 1 103 ? 31.469 -1.69 -1.745 1 49.84 103 LEU A N 1
ATOM 791 C CA . LEU A 1 103 ? 30.234 -2.473 -1.663 1 49.84 103 LEU A CA 1
ATOM 792 C C . LEU A 1 103 ? 29.703 -2.502 -0.235 1 49.84 103 LEU A C 1
ATOM 794 O O . LEU A 1 103 ? 30.484 -2.41 0.722 1 49.84 103 LEU A O 1
ATOM 798 N N . ALA A 1 104 ? 28.453 -2.533 -0.093 1 53.06 104 ALA A N 1
ATOM 799 C CA . ALA A 1 104 ? 27.828 -2.547 1.228 1 53.06 104 ALA A CA 1
ATOM 800 C C . ALA A 1 104 ? 28.406 -3.674 2.088 1 53.06 104 ALA A C 1
ATOM 802 O O . ALA A 1 104 ? 28.484 -4.82 1.645 1 53.06 104 ALA A O 1
ATOM 803 N N . MET A 1 105 ? 29.031 -3.404 3.354 1 57.47 105 MET A N 1
ATOM 804 C CA . MET A 1 105 ? 29.594 -4.332 4.324 1 57.47 105 MET A CA 1
ATOM 805 C C . MET A 1 105 ? 28.516 -4.945 5.199 1 57.47 105 MET A C 1
ATOM 807 O O . MET A 1 105 ? 27.5 -4.301 5.488 1 57.47 105 MET A O 1
ATOM 811 N N . ASN A 1 106 ? 28.766 -6.23 5.566 1 63.72 106 ASN A N 1
ATOM 812 C CA . ASN A 1 106 ? 27.938 -6.848 6.598 1 63.72 106 ASN A CA 1
ATOM 813 C C . ASN A 1 106 ? 28 -6.059 7.902 1 63.72 106 ASN A C 1
ATOM 815 O O . ASN A 1 106 ? 29.078 -5.699 8.375 1 63.72 106 ASN A O 1
ATOM 819 N N . PRO A 1 107 ? 26.891 -5.832 8.422 1 68.56 107 PRO A N 1
ATOM 820 C CA . PRO A 1 107 ? 26.859 -5.043 9.656 1 68.56 107 PRO A CA 1
ATOM 821 C C . PRO A 1 107 ? 27.703 -5.656 10.773 1 68.56 107 PRO A C 1
ATOM 823 O O . PRO A 1 107 ? 28.281 -4.93 11.586 1 68.56 107 PRO A O 1
ATOM 826 N N . ALA A 1 108 ? 27.703 -6.902 10.805 1 72.69 108 ALA A N 1
ATOM 827 C CA . ALA A 1 108 ? 28.5 -7.566 11.836 1 72.69 108 ALA A CA 1
ATOM 828 C C . ALA A 1 108 ? 29.984 -7.27 11.656 1 72.69 108 ALA A C 1
ATOM 830 O O . ALA A 1 108 ? 30.703 -7.043 12.633 1 72.69 108 ALA A O 1
ATOM 831 N N . ASP A 1 109 ? 30.391 -7.234 10.484 1 71.88 109 ASP A N 1
ATOM 832 C CA . ASP A 1 109 ? 31.781 -6.914 10.188 1 71.88 109 ASP A CA 1
ATOM 833 C C . ASP A 1 109 ? 32.094 -5.465 10.547 1 71.88 109 ASP A C 1
ATOM 835 O O . ASP A 1 109 ? 33.156 -5.172 11.086 1 71.88 109 ASP A O 1
ATOM 839 N N . GLU A 1 110 ? 31.234 -4.711 10.258 1 73.12 110 GLU A N 1
ATOM 840 C CA . GLU A 1 110 ? 31.375 -3.305 10.625 1 73.12 110 GLU A CA 1
ATOM 841 C C . GLU A 1 110 ? 31.531 -3.137 12.133 1 73.12 110 GLU A C 1
ATOM 843 O O . GLU A 1 110 ? 32.406 -2.402 12.602 1 73.12 110 GLU A O 1
ATOM 848 N N . ALA A 1 111 ? 30.625 -3.818 12.773 1 76.12 111 ALA A N 1
ATOM 849 C CA . ALA A 1 111 ? 30.594 -3.729 14.227 1 76.12 111 ALA A CA 1
ATOM 850 C C . ALA A 1 111 ? 31.906 -4.195 14.836 1 76.12 111 ALA A C 1
ATOM 852 O O . ALA A 1 111 ? 32.469 -3.533 15.711 1 76.12 111 ALA A O 1
ATOM 853 N N . GLN A 1 112 ? 32.375 -5.242 14.32 1 76 112 GLN A N 1
ATOM 854 C CA . GLN A 1 112 ? 33.625 -5.805 14.82 1 76 112 GLN A CA 1
ATOM 855 C C . GLN A 1 112 ? 34.812 -4.895 14.508 1 76 112 GLN A C 1
ATOM 857 O O . GLN A 1 112 ? 35.719 -4.758 15.312 1 76 112 GLN A O 1
ATOM 862 N N . ALA A 1 113 ? 34.719 -4.352 13.445 1 73.81 113 ALA A N 1
ATOM 863 C CA . ALA A 1 113 ? 35.781 -3.451 13.031 1 73.81 113 ALA A CA 1
ATOM 864 C C . ALA A 1 113 ? 35.844 -2.223 13.938 1 73.81 113 ALA A C 1
ATOM 866 O O . ALA A 1 113 ? 36.938 -1.823 14.391 1 73.81 113 ALA A O 1
ATOM 867 N N . PHE A 1 114 ? 34.75 -1.692 14.18 1 76.69 114 PHE A N 1
ATOM 868 C CA . PHE A 1 114 ? 34.688 -0.524 15.047 1 76.69 114 PHE A CA 1
ATOM 869 C C . PHE A 1 114 ? 35.125 -0.885 16.469 1 76.69 114 PHE A C 1
ATOM 871 O O . PHE A 1 114 ? 35.844 -0.121 17.125 1 76.69 114 PHE A O 1
ATOM 878 N N . ALA A 1 115 ? 34.625 -2.029 16.844 1 77.19 115 ALA A N 1
ATOM 879 C CA . ALA A 1 115 ? 35 -2.504 18.172 1 77.19 115 ALA A CA 1
ATOM 880 C C . ALA A 1 115 ? 36.5 -2.678 18.312 1 77.19 115 ALA A C 1
ATOM 882 O O . ALA A 1 115 ? 37.094 -2.334 19.344 1 77.19 115 ALA A O 1
ATOM 883 N N . ALA A 1 116 ? 37.062 -3.197 17.281 1 74.31 116 ALA A N 1
ATOM 884 C CA . ALA A 1 116 ? 38.5 -3.389 17.281 1 74.31 116 ALA A CA 1
ATOM 885 C C . ALA A 1 116 ? 39.25 -2.053 17.359 1 74.31 116 ALA A C 1
ATOM 887 O O . ALA A 1 116 ? 40.25 -1.935 18.047 1 74.31 116 ALA A O 1
ATOM 888 N N . LEU A 1 117 ? 38.75 -1.093 16.734 1 74.12 117 LEU A N 1
ATOM 889 C CA . LEU A 1 117 ? 39.344 0.234 16.766 1 74.12 117 LEU A CA 1
ATOM 890 C C . LEU A 1 117 ? 39.25 0.856 18.156 1 74.12 117 LEU A C 1
ATOM 892 O O . LEU A 1 117 ? 40.188 1.451 18.656 1 74.12 117 LEU A O 1
ATOM 896 N N . VAL A 1 118 ? 38.188 0.663 18.734 1 75.69 118 VAL A N 1
ATOM 897 C CA . VAL A 1 118 ? 37.969 1.233 20.047 1 75.69 118 VAL A CA 1
ATOM 898 C C . VAL A 1 118 ? 38.812 0.494 21.094 1 75.69 118 VAL A C 1
ATOM 900 O O . VAL A 1 118 ? 39.375 1.112 22 1 75.69 118 VAL A O 1
ATOM 903 N N . ALA A 1 119 ? 38.812 -0.772 20.922 1 75.25 119 ALA A N 1
ATOM 904 C CA . ALA A 1 119 ? 39.656 -1.583 21.797 1 75.25 119 ALA A CA 1
ATOM 905 C C . ALA A 1 119 ? 41.125 -1.203 21.672 1 75.25 119 ALA A C 1
ATOM 907 O O . ALA A 1 119 ? 41.875 -1.319 22.641 1 75.25 119 ALA A O 1
ATOM 908 N N . GLY A 1 120 ? 41.375 -0.735 20.516 1 68.19 120 GLY A N 1
ATOM 909 C CA . GLY A 1 120 ? 42.75 -0.308 20.266 1 68.19 120 GLY A CA 1
ATOM 910 C C . GLY A 1 120 ? 43.062 1.077 20.797 1 68.19 120 GLY A C 1
ATOM 911 O O . GLY A 1 120 ? 44.188 1.545 20.719 1 68.19 120 GLY A O 1
ATOM 912 N N . GLY A 1 121 ? 42 1.77 21.359 1 72.44 121 GLY A N 1
ATOM 913 C CA . GLY A 1 121 ? 42.25 3.023 22.047 1 72.44 121 GLY A CA 1
ATOM 914 C C . GLY A 1 121 ? 41.531 4.203 21.438 1 72.44 121 GLY A C 1
ATOM 915 O O . GLY A 1 121 ? 41.562 5.309 21.984 1 72.44 121 GLY A O 1
ATOM 916 N N . ALA A 1 122 ? 40.969 4.062 20.312 1 75.25 122 ALA A N 1
ATOM 917 C CA . ALA A 1 122 ? 40.25 5.168 19.688 1 75.25 122 ALA A CA 1
ATOM 918 C C . ALA A 1 122 ? 38.938 5.43 20.406 1 75.25 122 ALA A C 1
ATOM 920 O O . ALA A 1 122 ? 38.281 4.492 20.875 1 75.25 122 ALA A O 1
ATOM 921 N N . THR A 1 123 ? 38.625 6.633 20.578 1 79.06 123 THR A N 1
ATOM 922 C CA . THR A 1 123 ? 37.312 6.965 21.109 1 79.06 123 THR A CA 1
ATOM 923 C C . THR A 1 123 ? 36.25 6.855 20.016 1 79.06 123 THR A C 1
ATOM 925 O O . THR A 1 123 ? 36.562 6.828 18.828 1 79.06 123 THR A O 1
ATOM 928 N N . VAL A 1 124 ? 35.062 6.766 20.438 1 79.44 124 VAL A N 1
ATOM 929 C CA . VAL A 1 124 ? 33.938 6.699 19.516 1 79.44 124 VAL A CA 1
ATOM 930 C C . VAL A 1 124 ? 33.906 7.953 18.641 1 79.44 124 VAL A C 1
ATOM 932 O O . VAL A 1 124 ? 33.625 7.871 17.438 1 79.44 124 VAL A O 1
ATOM 935 N N . GLU A 1 125 ? 34.188 9.016 19.188 1 75 125 GLU A N 1
ATOM 936 C CA . GLU A 1 125 ? 34.219 10.281 18.469 1 75 125 GLU A CA 1
ATOM 937 C C . GLU A 1 125 ? 35.344 10.273 17.422 1 75 125 GLU A C 1
ATOM 939 O O . GLU A 1 125 ? 35.156 10.766 16.297 1 75 125 GLU A O 1
ATOM 944 N N . ASP A 1 126 ? 36.406 9.672 17.766 1 75.44 126 ASP A N 1
ATOM 945 C CA . ASP A 1 126 ? 37.531 9.555 16.844 1 75.44 126 ASP A CA 1
ATOM 946 C C . ASP A 1 126 ? 37.156 8.727 15.617 1 75.44 126 ASP A C 1
ATOM 948 O O . ASP A 1 126 ? 37.438 9.109 14.484 1 75.44 126 ASP A O 1
ATOM 952 N N . VAL A 1 127 ? 36.531 7.652 15.914 1 75.31 127 VAL A N 1
ATOM 953 C CA . VAL A 1 127 ? 36.156 6.746 14.844 1 75.31 127 VAL A CA 1
ATOM 954 C C . VAL A 1 127 ? 35.156 7.445 13.914 1 75.31 127 VAL A C 1
ATOM 956 O O . VAL A 1 127 ? 35.281 7.371 12.688 1 75.31 127 VAL A O 1
ATOM 959 N N . ALA A 1 128 ? 34.25 8.156 14.453 1 74.25 128 ALA A N 1
ATOM 960 C CA . ALA A 1 128 ? 33.25 8.875 13.68 1 74.25 128 ALA A CA 1
ATOM 961 C C . ALA A 1 128 ? 33.906 9.914 12.773 1 74.25 128 ALA A C 1
ATOM 963 O O . ALA A 1 128 ? 33.562 10.016 11.586 1 74.25 128 ALA A O 1
ATOM 964 N N . ARG A 1 129 ? 34.844 10.547 13.266 1 69.19 129 ARG A N 1
ATOM 965 C CA . ARG A 1 129 ? 35.531 11.602 12.539 1 69.19 129 ARG A CA 1
ATOM 966 C C . ARG A 1 129 ? 36.375 11.023 11.414 1 69.19 129 ARG A C 1
ATOM 968 O O . ARG A 1 129 ? 36.344 11.508 10.289 1 69.19 129 ARG A O 1
ATOM 975 N N . ARG A 1 130 ? 37.031 9.961 11.688 1 67.25 130 ARG A N 1
ATOM 976 C CA . ARG A 1 130 ? 37.969 9.367 10.758 1 67.25 130 ARG A CA 1
ATOM 977 C C . ARG A 1 130 ? 37.25 8.766 9.555 1 67.25 130 ARG A C 1
ATOM 979 O O . ARG A 1 130 ? 37.812 8.703 8.453 1 67.25 130 ARG A O 1
ATOM 986 N N . PHE A 1 131 ? 36.094 8.461 9.852 1 67.5 131 PHE A N 1
ATOM 987 C CA . PHE A 1 131 ? 35.375 7.77 8.781 1 67.5 131 PHE A CA 1
ATOM 988 C C . PHE A 1 131 ? 34.188 8.602 8.281 1 67.5 131 PHE A C 1
ATOM 990 O O . PHE A 1 131 ? 33.406 8.148 7.445 1 67.5 131 PHE A O 1
ATOM 997 N N . GLY A 1 132 ? 34.125 9.867 8.781 1 65.62 132 GLY A N 1
ATOM 998 C CA . GLY A 1 132 ? 33.031 10.75 8.367 1 65.62 132 GLY A CA 1
ATOM 999 C C . GLY A 1 132 ? 31.672 10.227 8.734 1 65.62 132 GLY A C 1
ATOM 1000 O O . GLY A 1 132 ? 30.719 10.32 7.938 1 65.62 132 GLY A O 1
ATOM 1001 N N . LEU A 1 133 ? 31.609 9.57 9.852 1 66.25 133 LEU A N 1
ATOM 1002 C CA . LEU A 1 133 ? 30.359 8.992 10.328 1 66.25 133 LEU A CA 1
ATOM 1003 C C . LEU A 1 133 ? 29.812 9.773 11.523 1 66.25 133 LEU A C 1
ATOM 1005 O O . LEU A 1 133 ? 30.5 10.633 12.078 1 66.25 133 LEU A O 1
ATOM 1009 N N . THR A 1 134 ? 28.609 9.43 11.797 1 64.56 134 THR A N 1
ATOM 1010 C CA . THR A 1 134 ? 28.047 10.023 13.008 1 64.56 134 THR A CA 1
ATOM 1011 C C . THR A 1 134 ? 28.422 9.203 14.234 1 64.56 134 THR A C 1
ATOM 1013 O O . THR A 1 134 ? 28.656 7.996 14.141 1 64.56 134 THR A O 1
ATOM 1016 N N . ILE A 1 135 ? 28.438 9.875 15.312 1 68 135 ILE A N 1
ATOM 1017 C CA . ILE A 1 135 ? 28.703 9.203 16.578 1 68 135 ILE A CA 1
ATOM 1018 C C . ILE A 1 135 ? 27.641 8.148 16.859 1 68 135 ILE A C 1
ATOM 1020 O O . ILE A 1 135 ? 27.938 7.039 17.281 1 68 135 ILE A O 1
ATOM 1024 N N . ARG A 1 136 ? 26.422 8.414 16.594 1 66.56 136 ARG A N 1
ATOM 1025 C CA . ARG A 1 136 ? 25.297 7.512 16.812 1 66.56 136 ARG A CA 1
ATOM 1026 C C . ARG A 1 136 ? 25.469 6.227 16 1 66.56 136 ARG A C 1
ATOM 1028 O O . ARG A 1 136 ? 25.172 5.133 16.5 1 66.56 136 ARG A O 1
ATOM 1035 N N . PHE A 1 137 ? 25.938 6.367 14.93 1 69.88 137 PHE A N 1
ATOM 1036 C CA . PHE A 1 137 ? 26.141 5.199 14.078 1 69.88 137 PHE A CA 1
ATOM 1037 C C . PHE A 1 137 ? 27.219 4.297 14.664 1 69.88 137 PHE A C 1
ATOM 1039 O O . PHE A 1 137 ? 27.047 3.082 14.75 1 69.88 137 PHE A O 1
ATOM 1046 N N . VAL A 1 138 ? 28.281 4.926 15.023 1 71.62 138 VAL A N 1
ATOM 1047 C CA . VAL A 1 138 ? 29.406 4.168 15.57 1 71.62 138 VAL A CA 1
ATOM 1048 C C . VAL A 1 138 ? 29 3.49 16.875 1 71.62 138 VAL A C 1
ATOM 1050 O O . VAL A 1 138 ? 29.281 2.309 17.078 1 71.62 138 VAL A O 1
ATOM 1053 N N . ASP A 1 139 ? 28.219 4.215 17.594 1 73.12 139 ASP A N 1
ATOM 1054 C CA . ASP A 1 139 ? 27.719 3.664 18.859 1 73.12 139 ASP A CA 1
ATOM 1055 C C . ASP A 1 139 ? 26.797 2.473 18.609 1 73.12 139 ASP A C 1
ATOM 1057 O O . ASP A 1 139 ? 26.859 1.467 19.312 1 73.12 139 ASP A O 1
ATOM 1061 N N . GLY A 1 140 ? 26.047 2.623 17.734 1 74 140 GLY A N 1
ATOM 1062 C CA . GLY A 1 140 ? 25.141 1.541 17.375 1 74 140 GLY A CA 1
ATOM 1063 C C . GLY A 1 140 ? 25.859 0.271 16.969 1 74 140 GLY A C 1
ATOM 1064 O O . GLY A 1 140 ? 25.484 -0.825 17.391 1 74 140 GLY A O 1
ATOM 1065 N N . ARG A 1 141 ? 26.875 0.468 16.25 1 74.69 141 ARG A N 1
ATOM 1066 C CA . ARG A 1 141 ? 27.641 -0.69 15.805 1 74.69 141 ARG A CA 1
ATOM 1067 C C . ARG A 1 141 ? 28.422 -1.309 16.953 1 74.69 141 ARG A C 1
ATOM 1069 O O . ARG A 1 141 ? 28.562 -2.531 17.031 1 74.69 141 ARG A O 1
ATOM 1076 N N . LEU A 1 142 ? 28.828 -0.48 17.781 1 77.38 142 LEU A N 1
ATOM 1077 C CA . LEU A 1 142 ? 29.547 -0.976 18.938 1 77.38 142 LEU A CA 1
ATOM 1078 C C . LEU A 1 142 ? 28.641 -1.786 19.859 1 77.38 142 LEU A C 1
ATOM 1080 O O . LEU A 1 142 ? 29.047 -2.799 20.422 1 77.38 142 LEU A O 1
ATOM 1084 N N . ARG A 1 143 ? 27.469 -1.393 19.984 1 77.5 143 ARG A N 1
ATOM 1085 C CA . ARG A 1 143 ? 26.484 -2.137 20.766 1 77.5 143 ARG A CA 1
ATOM 1086 C C . ARG A 1 143 ? 26.25 -3.521 20.172 1 77.5 143 ARG A C 1
ATOM 1088 O O . ARG A 1 143 ? 26.094 -4.5 20.906 1 77.5 143 ARG A O 1
ATOM 1095 N N . LEU A 1 144 ? 26.359 -3.576 18.969 1 80.44 144 LEU A N 1
ATOM 1096 C CA . LEU A 1 144 ? 26.203 -4.859 18.297 1 80.44 144 LEU A CA 1
ATOM 1097 C C . LEU A 1 144 ? 27.391 -5.777 18.594 1 80.44 144 LEU A C 1
ATOM 1099 O O . LEU A 1 144 ? 27.203 -6.98 18.797 1 80.44 144 LEU A O 1
ATOM 1103 N N . ALA A 1 145 ? 28.531 -5.215 18.625 1 78.5 145 ALA A N 1
ATOM 1104 C CA . ALA A 1 145 ? 29.75 -5.984 18.875 1 78.5 145 ALA A CA 1
ATOM 1105 C C . ALA A 1 145 ? 29.766 -6.586 20.266 1 78.5 145 ALA A C 1
ATOM 1107 O O . ALA A 1 145 ? 30.438 -7.582 20.531 1 78.5 145 ALA A O 1
ATOM 1108 N N . ASN A 1 146 ? 28.953 -6.016 21.156 1 79.94 146 ASN A N 1
ATOM 1109 C CA . ASN A 1 146 ? 28.938 -6.453 22.547 1 79.94 146 ASN A CA 1
ATOM 1110 C C . ASN A 1 146 ? 27.75 -7.383 22.812 1 79.94 146 ASN A C 1
ATOM 1112 O O . ASN A 1 146 ? 27.453 -7.691 23.969 1 79.94 146 ASN A O 1
ATOM 1116 N N . LEU A 1 147 ? 27.234 -7.805 21.859 1 83.88 147 LEU A N 1
ATOM 1117 C CA . LEU A 1 147 ? 26.156 -8.766 22.016 1 83.88 147 LEU A CA 1
ATOM 1118 C C . LEU A 1 147 ? 26.688 -10.117 22.484 1 83.88 147 LEU A C 1
ATOM 1120 O O . LEU A 1 147 ? 27.875 -10.406 22.328 1 83.88 147 LEU A O 1
ATOM 1124 N N . ALA A 1 148 ? 25.734 -10.906 23.141 1 84.12 148 ALA A N 1
ATOM 1125 C CA . ALA A 1 148 ? 26.094 -12.289 23.438 1 84.12 148 ALA A CA 1
ATOM 1126 C C . ALA A 1 148 ? 26.656 -12.992 22.219 1 84.12 148 ALA A C 1
ATOM 1128 O O . ALA A 1 148 ? 26.172 -12.812 21.094 1 84.12 148 ALA A O 1
ATOM 1129 N N . PRO A 1 149 ? 27.734 -13.688 22.438 1 82.44 149 PRO A N 1
ATOM 1130 C CA . PRO A 1 149 ? 28.406 -14.328 21.312 1 82.44 149 PRO A CA 1
ATOM 1131 C C . PRO A 1 149 ? 27.453 -15.117 20.422 1 82.44 149 PRO A C 1
ATOM 1133 O O . PRO A 1 149 ? 27.578 -15.078 19.203 1 82.44 149 PRO A O 1
ATOM 1136 N N . VAL A 1 150 ? 26.562 -15.742 21.016 1 83.5 150 VAL A N 1
ATOM 1137 C CA . VAL A 1 150 ? 25.641 -16.562 20.219 1 83.5 150 VAL A CA 1
ATOM 1138 C C . VAL A 1 150 ? 24.781 -15.656 19.344 1 83.5 150 VAL A C 1
ATOM 1140 O O . VAL A 1 150 ? 24.469 -16 18.203 1 83.5 150 VAL A O 1
ATOM 1143 N N . VAL A 1 151 ? 24.438 -14.516 19.781 1 83.44 151 VAL A N 1
ATOM 1144 C CA . VAL A 1 151 ? 23.609 -13.578 19.031 1 83.44 151 VAL A CA 1
ATOM 1145 C C . VAL A 1 151 ? 24.453 -12.898 17.938 1 83.44 151 VAL A C 1
ATOM 1147 O O . VAL A 1 151 ? 24 -12.766 16.797 1 83.44 151 VAL A O 1
ATOM 1150 N N . PHE A 1 152 ? 25.641 -12.539 18.297 1 82.62 152 PHE A N 1
ATOM 1151 C CA . PHE A 1 152 ? 26.531 -11.883 17.344 1 82.62 152 PHE A CA 1
ATOM 1152 C C . PHE A 1 152 ? 26.859 -12.812 16.188 1 82.62 152 PHE A C 1
ATOM 1154 O O . PHE A 1 152 ? 26.891 -12.391 15.031 1 82.62 152 PHE A O 1
ATOM 1161 N N . GLU A 1 153 ? 27.094 -13.992 16.531 1 78.44 153 GLU A N 1
ATOM 1162 C CA . GLU A 1 153 ? 27.406 -14.969 15.484 1 78.44 153 GLU A CA 1
ATOM 1163 C C . GLU A 1 153 ? 26.219 -15.164 14.547 1 78.44 153 GLU A C 1
ATOM 1165 O O . GLU A 1 153 ? 26.391 -15.328 13.336 1 78.44 153 GLU A O 1
ATOM 1170 N N . ALA A 1 154 ? 25.062 -15.117 15.109 1 78.81 154 ALA A N 1
ATOM 1171 C CA . ALA A 1 154 ? 23.844 -15.234 14.297 1 78.81 154 ALA A CA 1
ATOM 1172 C C . ALA A 1 154 ? 23.719 -14.055 13.336 1 78.81 154 ALA A C 1
ATOM 1174 O O . ALA A 1 154 ? 23.297 -14.219 12.188 1 78.81 154 ALA A O 1
ATOM 1175 N N . LEU A 1 155 ? 24.156 -12.93 13.789 1 76.62 155 LEU A N 1
ATOM 1176 C CA . LEU A 1 155 ? 24.156 -11.742 12.945 1 76.62 155 LEU A CA 1
ATOM 1177 C C . LEU A 1 155 ? 25.188 -11.859 11.836 1 76.62 155 LEU A C 1
ATOM 1179 O O . LEU A 1 155 ? 24.906 -11.578 10.672 1 76.62 155 LEU A O 1
ATOM 1183 N N . ALA A 1 156 ? 26.281 -12.32 12.203 1 69.56 156 ALA A N 1
ATOM 1184 C CA . ALA A 1 156 ? 27.406 -12.438 11.281 1 69.56 156 ALA A CA 1
ATOM 1185 C C . ALA A 1 156 ? 27.094 -13.414 10.148 1 69.56 156 ALA A C 1
ATOM 1187 O O . ALA A 1 156 ? 27.453 -13.18 9 1 69.56 156 ALA A O 1
ATOM 1188 N N . SER A 1 157 ? 26.422 -14.391 10.625 1 68.38 157 SER A N 1
ATOM 1189 C CA . SER A 1 157 ? 26.094 -15.438 9.664 1 68.38 157 SER A CA 1
ATOM 1190 C C . SER A 1 157 ? 24.844 -15.086 8.859 1 68.38 157 SER A C 1
ATOM 1192 O O . SER A 1 157 ? 24.484 -15.797 7.918 1 68.38 157 SER A O 1
ATOM 1194 N N . GLY A 1 158 ? 24.266 -14.078 9.328 1 67 158 GLY A N 1
ATOM 1195 C CA . GLY A 1 158 ? 23.047 -13.664 8.641 1 67 158 GLY A CA 1
ATOM 1196 C C . GLY A 1 158 ? 21.812 -14.414 9.117 1 67 158 GLY A C 1
ATOM 1197 O O . GLY A 1 158 ? 20.75 -14.344 8.477 1 67 158 GLY A O 1
ATOM 1198 N N . GLU A 1 159 ? 21.984 -15.148 10.109 1 67.38 159 GLU A N 1
ATOM 1199 C CA . GLU A 1 159 ? 20.859 -15.891 10.664 1 67.38 159 GLU A CA 1
ATOM 1200 C C . GLU A 1 159 ? 19.797 -14.945 11.234 1 67.38 159 GLU A C 1
ATOM 1202 O O . GLU A 1 159 ? 18.609 -15.258 11.227 1 67.38 159 GLU A O 1
ATOM 1207 N N . ILE A 1 160 ? 20.312 -13.859 11.789 1 70.62 160 ILE A N 1
ATOM 1208 C CA . ILE A 1 160 ? 19.391 -12.852 12.273 1 70.62 160 ILE A CA 1
ATOM 1209 C C . ILE A 1 160 ? 19.656 -11.523 11.57 1 70.62 160 ILE A C 1
ATOM 1211 O O . ILE A 1 160 ? 20.766 -11.273 11.102 1 70.62 160 ILE A O 1
ATOM 1215 N N . THR A 1 161 ? 18.719 -10.789 11.539 1 67.44 161 THR A N 1
ATOM 1216 C CA . THR A 1 161 ? 18.812 -9.477 10.906 1 67.44 161 THR A CA 1
ATOM 1217 C C . THR A 1 161 ? 19.422 -8.453 11.859 1 67.44 161 THR A C 1
ATOM 1219 O O . THR A 1 161 ? 19.516 -8.703 13.062 1 67.44 161 THR A O 1
ATOM 1222 N N . LEU A 1 162 ? 19.891 -7.363 11.273 1 67.31 162 LEU A N 1
ATOM 1223 C CA . LEU A 1 162 ? 20.438 -6.277 12.078 1 67.31 162 LEU A CA 1
ATOM 1224 C C . LEU A 1 162 ? 19.422 -5.773 13.094 1 67.31 162 LEU A C 1
ATOM 1226 O O . LEU A 1 162 ? 19.766 -5.484 14.234 1 67.31 162 LEU A O 1
ATOM 1230 N N . ASP A 1 163 ? 18.297 -5.852 12.781 1 66.19 163 ASP A N 1
ATOM 1231 C CA . ASP A 1 163 ? 17.266 -5.359 13.68 1 66.19 163 ASP A CA 1
ATOM 1232 C C . ASP A 1 163 ? 17.078 -6.297 14.875 1 66.19 163 ASP A C 1
ATOM 1234 O O . ASP A 1 163 ? 16.875 -5.844 16 1 66.19 163 ASP A O 1
ATOM 1238 N N . ILE A 1 164 ? 17.109 -7.535 14.633 1 71.88 164 ILE A N 1
ATOM 1239 C CA . ILE A 1 164 ? 17.031 -8.516 15.703 1 71.88 164 ILE A CA 1
ATOM 1240 C C . ILE A 1 164 ? 18.234 -8.367 16.625 1 71.88 164 ILE A C 1
ATOM 1242 O O . ILE A 1 164 ? 18.109 -8.391 17.859 1 71.88 164 ILE A O 1
ATOM 1246 N N . ALA A 1 165 ? 19.297 -8.211 15.977 1 78.75 165 ALA A N 1
ATOM 1247 C CA . ALA A 1 165 ? 20.516 -8.039 16.766 1 78.75 165 ALA A CA 1
ATOM 1248 C C . ALA A 1 165 ? 20.438 -6.785 17.625 1 78.75 165 ALA A C 1
ATOM 1250 O O . ALA A 1 165 ? 20.828 -6.801 18.797 1 78.75 165 ALA A O 1
ATOM 1251 N N . LYS A 1 166 ? 19.828 -5.836 17.016 1 75.44 166 LYS A N 1
ATOM 1252 C CA . LYS A 1 166 ? 19.641 -4.605 17.781 1 75.44 166 LYS A CA 1
ATOM 1253 C C . LYS A 1 166 ? 18.703 -4.828 18.969 1 75.44 166 LYS A C 1
ATOM 1255 O O . LYS A 1 166 ? 18.922 -4.27 20.047 1 75.44 166 LYS A O 1
ATOM 1260 N N . ALA A 1 167 ? 17.781 -5.629 18.844 1 74.25 167 ALA A N 1
ATOM 1261 C CA . ALA A 1 167 ? 16.844 -5.938 19.906 1 74.25 167 ALA A CA 1
ATOM 1262 C C . ALA A 1 167 ? 17.547 -6.617 21.078 1 74.25 167 ALA A C 1
ATOM 1264 O O . ALA A 1 167 ? 17.297 -6.285 22.25 1 74.25 167 ALA A O 1
ATOM 1265 N N . PHE A 1 168 ? 18.359 -7.469 20.797 1 78.44 168 PHE A N 1
ATOM 1266 C CA . PHE A 1 168 ? 19.141 -8.133 21.844 1 78.44 168 PHE A CA 1
ATOM 1267 C C . PHE A 1 168 ? 20.016 -7.129 22.578 1 78.44 168 PHE A C 1
ATOM 1269 O O . PHE A 1 168 ? 20.297 -7.297 23.766 1 78.44 168 PHE A O 1
ATOM 1276 N N . GLY A 1 169 ? 20.328 -6.137 21.797 1 73.62 169 GLY A N 1
ATOM 1277 C CA . GLY A 1 169 ? 21.219 -5.121 22.344 1 73.62 169 GLY A CA 1
ATOM 1278 C C . GLY A 1 169 ? 20.516 -4.172 23.297 1 73.62 169 GLY A C 1
ATOM 1279 O O . GLY A 1 169 ? 21.156 -3.291 23.875 1 73.62 169 GLY A O 1
ATOM 1280 N N . ALA A 1 170 ? 19.297 -4.398 23.5 1 71.5 170 ALA A N 1
ATOM 1281 C CA . ALA A 1 170 ? 18.531 -3.562 24.422 1 71.5 170 ALA A CA 1
ATOM 1282 C C . ALA A 1 170 ? 19 -3.756 25.859 1 71.5 170 ALA A C 1
ATOM 1284 O O . ALA A 1 170 ? 18.766 -2.9 26.719 1 71.5 170 ALA A O 1
ATOM 1285 N N . THR A 1 171 ? 19.609 -4.855 26.156 1 66.25 171 THR A N 1
ATOM 1286 C CA . THR A 1 171 ? 20.25 -5.125 27.422 1 66.25 171 THR A CA 1
ATOM 1287 C C . THR A 1 171 ? 21.75 -5.336 27.25 1 66.25 171 THR A C 1
ATOM 1289 O O . THR A 1 171 ? 22.203 -5.793 26.188 1 66.25 171 THR A O 1
ATOM 1292 N N . SER A 1 172 ? 22.422 -4.844 28.266 1 69.31 172 SER A N 1
ATOM 1293 C CA . SER A 1 172 ? 23.859 -5.066 28.219 1 69.31 172 SER A CA 1
ATOM 1294 C C . SER A 1 172 ? 24.234 -6.41 28.844 1 69.31 172 SER A C 1
ATOM 1296 O O . SER A 1 172 ? 25.391 -6.809 28.812 1 69.31 172 SER A O 1
ATOM 1298 N N . ASP A 1 173 ? 23.219 -7.113 29.391 1 74 173 ASP A N 1
ATOM 1299 C CA . ASP A 1 173 ? 23.469 -8.391 30.047 1 74 173 ASP A CA 1
ATOM 1300 C C . ASP A 1 173 ? 23.531 -9.531 29.031 1 74 173 ASP A C 1
ATOM 1302 O O . ASP A 1 173 ? 22.5 -9.961 28.5 1 74 173 ASP A O 1
ATOM 1306 N N . GLN A 1 174 ? 24.688 -9.992 28.859 1 79.75 174 GLN A N 1
ATOM 1307 C CA . GLN A 1 174 ? 24.922 -11.008 27.844 1 79.75 174 GLN A CA 1
ATOM 1308 C C . GLN A 1 174 ? 24.281 -12.336 28.234 1 79.75 174 GLN A C 1
ATOM 1310 O O . GLN A 1 174 ? 23.922 -13.141 27.375 1 79.75 174 GLN A O 1
ATOM 1315 N N . ASP A 1 175 ? 24.141 -12.469 29.547 1 78.06 175 ASP A N 1
ATOM 1316 C CA . ASP A 1 175 ? 23.516 -13.703 30 1 78.06 175 ASP A CA 1
ATOM 1317 C C . ASP A 1 175 ? 22.031 -13.719 29.641 1 78.06 175 ASP A C 1
ATOM 1319 O O . ASP A 1 175 ? 21.5 -14.742 29.203 1 78.06 175 ASP A O 1
ATOM 1323 N N . ILE A 1 176 ? 21.438 -12.578 29.828 1 73.75 176 ILE A N 1
ATOM 1324 C CA . ILE A 1 176 ? 20.031 -12.461 29.453 1 73.75 176 ILE A CA 1
ATOM 1325 C C . ILE A 1 176 ? 19.875 -12.617 27.953 1 73.75 176 ILE A C 1
ATOM 1327 O O . ILE A 1 176 ? 18.969 -13.312 27.484 1 73.75 176 ILE A O 1
ATOM 1331 N N . GLN A 1 177 ? 20.797 -12.055 27.234 1 78.81 177 GLN A N 1
ATOM 1332 C CA . GLN A 1 177 ? 20.75 -12.133 25.781 1 78.81 177 GLN A CA 1
ATOM 1333 C C . GLN A 1 177 ? 20.844 -13.586 25.312 1 78.81 177 GLN A C 1
ATOM 1335 O O . GLN A 1 177 ? 20.047 -14.016 24.469 1 78.81 177 GLN A O 1
ATOM 1340 N N . ALA A 1 178 ? 21.75 -14.266 25.922 1 79.56 178 ALA A N 1
ATOM 1341 C CA . ALA A 1 178 ? 21.984 -15.656 25.531 1 79.56 178 ALA A CA 1
ATOM 1342 C C . ALA A 1 178 ? 20.781 -16.516 25.891 1 79.56 178 ALA A C 1
ATOM 1344 O O . ALA A 1 178 ? 20.391 -17.391 25.125 1 79.56 178 ALA A O 1
ATOM 1345 N N . ARG A 1 179 ? 20.281 -16.234 27.031 1 74.25 179 ARG A N 1
ATOM 1346 C CA . ARG A 1 179 ? 19.109 -16.984 27.469 1 74.25 179 ARG A CA 1
ATOM 1347 C C . ARG A 1 179 ? 17.922 -16.75 26.547 1 74.25 179 ARG A C 1
ATOM 1349 O O . ARG A 1 179 ? 17.25 -17.703 26.141 1 74.25 179 ARG A O 1
ATOM 1356 N N . VAL A 1 180 ? 17.734 -15.562 26.234 1 73.81 180 VAL A N 1
ATOM 1357 C CA . VAL A 1 180 ? 16.609 -15.234 25.359 1 73.81 180 VAL A CA 1
ATOM 1358 C C . VAL A 1 180 ? 16.844 -15.812 23.969 1 73.81 180 VAL A C 1
ATOM 1360 O O . VAL A 1 180 ? 15.914 -16.328 23.344 1 73.81 180 VAL A O 1
ATOM 1363 N N . PHE A 1 181 ? 18.062 -15.742 23.547 1 78.12 181 PHE A N 1
ATOM 1364 C CA . PHE A 1 181 ? 18.406 -16.266 22.234 1 78.12 181 PHE A CA 1
ATOM 1365 C C . PHE A 1 181 ? 18.125 -17.766 22.156 1 78.12 181 PHE A C 1
ATOM 1367 O O . PHE A 1 181 ? 17.578 -18.25 21.156 1 78.12 181 PHE A O 1
ATOM 1374 N N . GLU A 1 182 ? 18.562 -18.375 23.188 1 73.38 182 GLU A N 1
ATOM 1375 C CA . GLU A 1 182 ? 18.297 -19.812 23.266 1 73.38 182 GLU A CA 1
ATOM 1376 C C . GLU A 1 182 ? 16.797 -20.109 23.234 1 73.38 182 GLU A C 1
ATOM 1378 O O . GLU A 1 182 ? 16.359 -21.047 22.594 1 73.38 182 GLU A O 1
ATOM 1383 N N . GLN A 1 183 ? 16.156 -19.328 23.922 1 65.44 183 GLN A N 1
ATOM 1384 C CA . GLN A 1 183 ? 14.703 -19.484 23.984 1 65.44 183 GLN A CA 1
ATOM 1385 C C . GLN A 1 183 ? 14.062 -19.219 22.625 1 65.44 183 GLN A C 1
ATOM 1387 O O . GLN A 1 183 ? 13.156 -19.953 22.203 1 65.44 183 GLN A O 1
ATOM 1392 N N . VAL A 1 184 ? 14.656 -18.234 22.016 1 65.31 184 VAL A N 1
ATOM 1393 C CA . VAL A 1 184 ? 14.047 -17.797 20.75 1 65.31 184 VAL A CA 1
ATOM 1394 C C . VAL A 1 184 ? 14.5 -18.719 19.625 1 65.31 184 VAL A C 1
ATOM 1396 O O . VAL A 1 184 ? 13.734 -19 18.688 1 65.31 184 VAL A O 1
ATOM 1399 N N . SER A 1 185 ? 15.812 -19.078 19.719 1 63.22 185 SER A N 1
ATOM 1400 C CA . SER A 1 185 ? 16.359 -19.953 18.703 1 63.22 185 SER A CA 1
ATOM 1401 C C . SER A 1 185 ? 15.664 -21.297 18.672 1 63.22 185 SER A C 1
ATOM 1403 O O . SER A 1 185 ? 15.633 -21.969 17.656 1 63.22 185 SER A O 1
ATOM 1405 N N . SER A 1 186 ? 15.398 -21.781 19.844 1 51.38 186 SER A N 1
ATOM 1406 C CA . SER A 1 186 ? 14.703 -23.047 19.953 1 51.38 186 SER A CA 1
ATOM 1407 C C . SER A 1 186 ? 13.227 -22.906 19.609 1 51.38 186 SER A C 1
ATOM 1409 O O . SER A 1 186 ? 12.531 -23.906 19.422 1 51.38 186 SER A O 1
ATOM 1411 N N . ALA A 1 187 ? 12.922 -21.844 19.578 1 43.69 187 ALA A N 1
ATOM 1412 C CA . ALA A 1 187 ? 11.516 -21.594 19.266 1 43.69 187 ALA A CA 1
ATOM 1413 C C . ALA A 1 187 ? 11.289 -21.562 17.75 1 43.69 187 ALA A C 1
ATOM 1415 O O . ALA A 1 187 ? 12.188 -21.219 16.984 1 43.69 187 ALA A O 1
ATOM 1416 N N . TYR A 1 188 ? 10.523 -22.438 17.234 1 38.38 188 TYR A N 1
ATOM 1417 C CA . TYR A 1 188 ? 10.227 -22.672 15.836 1 38.38 188 TYR A CA 1
ATOM 1418 C C . TYR A 1 188 ? 9.883 -21.359 15.125 1 38.38 188 TYR A C 1
ATOM 1420 O O . TYR A 1 188 ? 9.805 -21.328 13.898 1 38.38 188 TYR A O 1
ATOM 1428 N N . TYR A 1 189 ? 9.703 -20.312 15.891 1 37.66 189 TYR A N 1
ATOM 1429 C CA . TYR A 1 189 ? 9.234 -19.109 15.211 1 37.66 189 TYR A CA 1
ATOM 1430 C C . TYR A 1 189 ? 10.344 -18.062 15.117 1 37.66 189 TYR A C 1
ATOM 1432 O O . TYR A 1 189 ? 11.25 -18.047 15.945 1 37.66 189 TYR A O 1
ATOM 1440 N N . ALA A 1 190 ? 10.516 -17.391 14.148 1 47.16 190 ALA A N 1
ATOM 1441 C CA . ALA A 1 190 ? 11.539 -16.375 13.914 1 47.16 190 ALA A CA 1
ATOM 1442 C C . ALA A 1 190 ? 11.414 -15.242 14.922 1 47.16 190 ALA A C 1
ATOM 1444 O O . ALA A 1 190 ? 10.344 -14.648 15.07 1 47.16 190 ALA A O 1
ATOM 1445 N N . PRO A 1 191 ? 12.312 -15.008 15.734 1 52.72 191 PRO A N 1
ATOM 1446 C CA . PRO A 1 191 ? 12.289 -14.055 16.844 1 52.72 191 PRO A CA 1
ATOM 1447 C C . PRO A 1 191 ? 12.109 -12.609 16.375 1 52.72 191 PRO A C 1
ATOM 1449 O O . PRO A 1 191 ? 12.641 -12.227 15.328 1 52.72 191 PRO A O 1
ATOM 1452 N N . ASN A 1 192 ? 11.094 -11.859 16.734 1 52.56 192 ASN A N 1
ATOM 1453 C CA . ASN A 1 192 ? 10.844 -10.438 16.5 1 52.56 192 ASN A CA 1
ATOM 1454 C C . ASN A 1 192 ? 11.703 -9.562 17.391 1 52.56 192 ASN A C 1
ATOM 1456 O O . ASN A 1 192 ? 11.945 -9.898 18.562 1 52.56 192 ASN A O 1
ATOM 1460 N N . PRO A 1 193 ? 12.25 -8.484 16.812 1 63.69 193 PRO A N 1
ATOM 1461 C CA . PRO A 1 193 ? 13.148 -7.664 17.609 1 63.69 193 PRO A CA 1
ATOM 1462 C C . PRO A 1 193 ? 12.477 -7.105 18.859 1 63.69 193 PRO A C 1
ATOM 1464 O O . PRO A 1 193 ? 13.094 -7.055 19.938 1 63.69 193 PRO A O 1
ATOM 1467 N N . ASP A 1 194 ? 11.266 -6.781 18.844 1 55.59 194 ASP A N 1
ATOM 1468 C CA . ASP A 1 194 ? 10.578 -6.223 20 1 55.59 194 ASP A CA 1
ATOM 1469 C C . ASP A 1 194 ? 10.406 -7.273 21.094 1 55.59 194 ASP A C 1
ATOM 1471 O O . ASP A 1 194 ? 10.594 -6.98 22.281 1 55.59 194 ASP A O 1
ATOM 1475 N N . SER A 1 195 ? 9.93 -8.477 20.781 1 57.72 195 SER A N 1
ATOM 1476 C CA . SER A 1 195 ? 9.836 -9.57 21.75 1 57.72 195 SER A CA 1
ATOM 1477 C C . SER A 1 195 ? 11.188 -9.852 22.391 1 57.72 195 SER A C 1
ATOM 1479 O O . SER A 1 195 ? 11.273 -10.078 23.609 1 57.72 195 SER A O 1
ATOM 1481 N N . ILE A 1 196 ? 12.07 -9.773 21.594 1 68 196 ILE A N 1
ATOM 1482 C CA . ILE A 1 196 ? 13.414 -10.023 22.109 1 68 196 ILE A CA 1
ATOM 1483 C C . ILE A 1 196 ? 13.812 -8.906 23.062 1 68 196 ILE A C 1
ATOM 1485 O O . ILE A 1 196 ? 14.359 -9.164 24.141 1 68 196 ILE A O 1
ATOM 1489 N N . ARG A 1 197 ? 13.453 -7.754 22.625 1 64.44 197 ARG A N 1
ATOM 1490 C CA . ARG A 1 197 ? 13.766 -6.629 23.516 1 64.44 197 ARG A CA 1
ATOM 1491 C C . ARG A 1 197 ? 13.055 -6.777 24.859 1 64.44 197 ARG A C 1
ATOM 1493 O O . ARG A 1 197 ? 13.648 -6.531 25.906 1 64.44 197 ARG A O 1
ATOM 1500 N N . ARG A 1 198 ? 11.867 -7.148 24.891 1 58.09 198 ARG A N 1
ATOM 1501 C CA . ARG A 1 198 ? 11.102 -7.375 26.109 1 58.09 198 ARG A CA 1
ATOM 1502 C C . ARG A 1 198 ? 11.727 -8.492 26.953 1 58.09 198 ARG A C 1
ATOM 1504 O O . ARG A 1 198 ? 11.836 -8.367 28.172 1 58.09 198 ARG A O 1
ATOM 1511 N N . MET A 1 199 ? 12.039 -9.469 26.359 1 61.72 199 MET A N 1
ATOM 1512 C CA . MET A 1 199 ? 12.578 -10.641 27.047 1 61.72 199 MET A CA 1
ATOM 1513 C C . MET A 1 199 ? 13.922 -10.312 27.703 1 61.72 199 MET A C 1
ATOM 1515 O O . MET A 1 199 ? 14.203 -10.766 28.812 1 61.72 199 MET A O 1
ATOM 1519 N N . VAL A 1 200 ? 14.68 -9.578 27.016 1 65.25 200 VAL A N 1
ATOM 1520 C CA . VAL A 1 200 ? 16.016 -9.312 27.547 1 65.25 200 VAL A CA 1
ATOM 1521 C C . VAL A 1 200 ? 15.93 -8.266 28.656 1 65.25 200 VAL A C 1
ATOM 1523 O O . VAL A 1 200 ? 16.719 -8.281 29.594 1 65.25 200 VAL A O 1
ATOM 1526 N N . LEU A 1 201 ? 15.109 -7.371 28.547 1 57 201 LEU A N 1
ATOM 1527 C CA . LEU A 1 201 ? 14.922 -6.336 29.562 1 57 201 LEU A CA 1
ATOM 1528 C C . LEU A 1 201 ? 14.164 -6.887 30.766 1 57 201 LEU A C 1
ATOM 1530 O O . LEU A 1 201 ? 14.297 -6.367 31.875 1 57 201 LEU A O 1
ATOM 1534 N N . SER A 1 202 ? 13.391 -7.766 30.844 1 52.91 202 SER A N 1
ATOM 1535 C CA . SER A 1 202 ? 12.469 -8.227 31.875 1 52.91 202 SER A CA 1
ATOM 1536 C C . SER A 1 202 ? 13.211 -8.945 33 1 52.91 202 SER A C 1
ATOM 1538 O O . SER A 1 202 ? 12.594 -9.531 33.875 1 52.91 202 SER A O 1
ATOM 1540 N N . GLY A 1 203 ? 14.367 -9.016 33.312 1 54.31 203 GLY A N 1
ATOM 1541 C CA . GLY A 1 203 ? 14.547 -9.516 34.656 1 54.31 203 GLY A CA 1
ATOM 1542 C C . GLY A 1 203 ? 14.008 -8.57 35.719 1 54.31 203 GLY A C 1
ATOM 1543 O O . GLY A 1 203 ? 13.406 -9.016 36.688 1 54.31 203 GLY A O 1
ATOM 1544 N N . THR A 1 204 ? 14.273 -7.277 36.094 1 60.75 204 THR A N 1
ATOM 1545 C CA . THR A 1 204 ? 13.688 -6.309 37.031 1 60.75 204 THR A CA 1
ATOM 1546 C C . THR A 1 204 ? 12.75 -5.355 36.281 1 60.75 204 THR A C 1
ATOM 1548 O O . THR A 1 204 ? 12.891 -5.141 35.094 1 60.75 204 THR A O 1
ATOM 1551 N N . VAL A 1 205 ? 11.469 -5.098 36.938 1 73.19 205 VAL A N 1
ATOM 1552 C CA . VAL A 1 205 ? 10.492 -4.195 36.344 1 73.19 205 VAL A CA 1
ATOM 1553 C C . VAL A 1 205 ? 10.43 -2.896 37.156 1 73.19 205 VAL A C 1
ATOM 1555 O O . VAL A 1 205 ? 10.539 -2.91 38.375 1 73.19 205 VAL A O 1
ATOM 1558 N N . ARG A 1 206 ? 10.43 -1.756 36.562 1 77.75 206 ARG A N 1
ATOM 1559 C CA . ARG A 1 206 ? 10.32 -0.463 37.25 1 77.75 206 ARG A CA 1
ATOM 1560 C C . ARG A 1 206 ? 8.93 -0.263 37.812 1 77.75 206 ARG A C 1
ATOM 1562 O O . ARG A 1 206 ? 7.969 -0.898 37.375 1 77.75 206 ARG A O 1
ATOM 1569 N N . GLY A 1 207 ? 8.867 0.604 38.781 1 81.25 207 GLY A N 1
ATOM 1570 C CA . GLY A 1 207 ? 7.59 0.941 39.406 1 81.25 207 GLY A CA 1
ATOM 1571 C C . GLY A 1 207 ? 6.625 1.603 38.438 1 81.25 207 GLY A C 1
ATOM 1572 O O . GLY A 1 207 ? 5.41 1.571 38.625 1 81.25 207 GLY A O 1
ATOM 1573 N N . SER A 1 208 ? 7.156 2.178 37.344 1 81.56 208 SER A N 1
ATOM 1574 C CA . SER A 1 208 ? 6.328 2.863 36.344 1 81.56 208 SER A CA 1
ATOM 1575 C C . SER A 1 208 ? 5.727 1.879 35.344 1 81.56 208 SER A C 1
ATOM 1577 O O . SER A 1 208 ? 4.91 2.258 34.5 1 81.56 208 SER A O 1
ATOM 1579 N N . ASP A 1 209 ? 6.035 0.637 35.438 1 83.69 209 ASP A N 1
ATOM 1580 C CA . ASP A 1 209 ? 5.48 -0.403 34.594 1 83.69 209 ASP A CA 1
ATOM 1581 C C . ASP A 1 209 ? 3.977 -0.545 34.781 1 83.69 209 ASP A C 1
ATOM 1583 O O . ASP A 1 209 ? 3.494 -0.497 35.938 1 83.69 209 ASP A O 1
ATOM 1587 N N . PRO A 1 210 ? 3.238 -0.682 33.719 1 86.88 210 PRO A N 1
ATOM 1588 C CA . PRO A 1 210 ? 1.782 -0.794 33.812 1 86.88 210 PRO A CA 1
ATOM 1589 C C . PRO A 1 210 ? 1.35 -1.927 34.75 1 86.88 210 PRO A C 1
ATOM 1591 O O . PRO A 1 210 ? 0.351 -1.798 35.469 1 86.88 210 PRO A O 1
ATOM 1594 N N . ARG A 1 211 ? 2.045 -3.004 34.875 1 90.69 211 ARG A N 1
ATOM 1595 C CA . ARG A 1 211 ? 1.7 -4.125 35.75 1 90.69 211 ARG A CA 1
ATOM 1596 C C . ARG A 1 211 ? 1.896 -3.762 37.219 1 90.69 211 ARG A C 1
ATOM 1598 O O . ARG A 1 211 ? 1.093 -4.148 38.062 1 90.69 211 ARG A O 1
ATOM 1605 N N . ALA A 1 212 ? 2.98 -3.02 37.406 1 89.81 212 ALA A N 1
ATOM 1606 C CA . ALA A 1 212 ? 3.236 -2.551 38.75 1 89.81 212 ALA A CA 1
ATOM 1607 C C . ALA A 1 212 ? 2.154 -1.577 39.219 1 89.81 212 ALA A C 1
ATOM 1609 O O . ALA A 1 212 ? 1.68 -1.656 40.344 1 89.81 212 ALA A O 1
ATOM 1610 N N . ARG A 1 213 ? 1.77 -0.732 38.344 1 91.75 213 ARG A N 1
ATOM 1611 C CA . ARG A 1 213 ? 0.732 0.246 38.656 1 91.75 213 ARG A CA 1
ATOM 1612 C C . ARG A 1 213 ? -0.605 -0.439 38.906 1 91.75 213 ARG A C 1
ATOM 1614 O O . ARG A 1 213 ? -1.373 -0.005 39.781 1 91.75 213 ARG A O 1
ATOM 1621 N N . LEU A 1 214 ? -0.896 -1.449 38.188 1 94 214 LEU A N 1
ATOM 1622 C CA . LEU A 1 214 ? -2.131 -2.207 38.344 1 94 214 LEU A CA 1
ATOM 1623 C C . LEU A 1 214 ? -2.162 -2.904 39.688 1 94 214 LEU A C 1
ATOM 1625 O O . LEU A 1 214 ? -3.148 -2.803 40.438 1 94 214 LEU A O 1
ATOM 1629 N N . VAL A 1 215 ? -1.111 -3.643 40.031 1 93.81 215 VAL A N 1
ATOM 1630 C CA . VAL A 1 215 ? -1.043 -4.453 41.25 1 93.81 215 VAL A CA 1
ATOM 1631 C C . VAL A 1 215 ? -0.896 -3.547 42.469 1 93.81 215 VAL A C 1
ATOM 1633 O O . VAL A 1 215 ? -1.518 -3.785 43.5 1 93.81 215 VAL A O 1
ATOM 1636 N N . GLY A 1 216 ? -0.087 -2.525 42.375 1 93 216 GLY A N 1
ATOM 1637 C CA . GLY A 1 216 ? 0.186 -1.636 43.469 1 93 216 GLY A CA 1
ATOM 1638 C C . GLY A 1 216 ? 1.324 -2.115 44.344 1 93 216 GLY A C 1
ATOM 1639 O O . GLY A 1 216 ? 1.516 -3.32 44.531 1 93 216 GLY A O 1
ATOM 1640 N N . ARG A 1 217 ? 1.909 -1.184 45 1 91.06 217 ARG A N 1
ATOM 1641 C CA . ARG A 1 217 ? 3.104 -1.435 45.781 1 91.06 217 ARG A CA 1
ATOM 1642 C C . ARG A 1 217 ? 2.777 -2.287 47 1 91.06 217 ARG A C 1
ATOM 1644 O O . ARG A 1 217 ? 3.461 -3.275 47.281 1 91.06 217 ARG A O 1
ATOM 1651 N N . ASP A 1 218 ? 1.765 -1.951 47.688 1 92.56 218 ASP A N 1
ATOM 1652 C CA . ASP A 1 218 ? 1.398 -2.619 48.938 1 92.56 218 ASP A CA 1
ATOM 1653 C C . ASP A 1 218 ? 1.013 -4.074 48.688 1 92.56 218 ASP A C 1
ATOM 1655 O O . ASP A 1 218 ? 1.425 -4.969 49.438 1 92.56 218 ASP A O 1
ATOM 1659 N N . ALA A 1 219 ? 0.221 -4.328 47.688 1 94.19 219 ALA A N 1
ATOM 1660 C CA . ALA A 1 219 ? -0.222 -5.68 47.344 1 94.19 219 ALA A CA 1
ATOM 1661 C C . ALA A 1 219 ? 0.956 -6.555 46.938 1 94.19 219 ALA A C 1
ATOM 1663 O O . ALA A 1 219 ? 1.004 -7.742 47.281 1 94.19 219 ALA A O 1
ATOM 1664 N N . TYR A 1 220 ? 1.882 -6.023 46.219 1 94 220 TYR A N 1
ATOM 1665 C CA . TYR A 1 220 ? 3.068 -6.734 45.75 1 94 220 TYR A CA 1
ATOM 1666 C C . TYR A 1 220 ? 3.943 -7.156 46.938 1 94 220 TYR A C 1
ATOM 1668 O O . TYR A 1 220 ? 4.379 -8.305 47.031 1 94 220 TYR A O 1
ATOM 1676 N N . ILE A 1 221 ? 4.094 -6.207 47.875 1 92.44 221 ILE A N 1
ATOM 1677 C CA . ILE A 1 221 ? 4.91 -6.484 49.031 1 92.44 221 ILE A CA 1
ATOM 1678 C C . ILE A 1 221 ? 4.215 -7.523 49.906 1 92.44 221 ILE A C 1
ATOM 1680 O O . ILE A 1 221 ? 4.859 -8.438 50.438 1 92.44 221 ILE A O 1
ATOM 1684 N N . ALA A 1 222 ? 3.008 -7.371 50.031 1 93.81 222 ALA A N 1
ATOM 1685 C CA . ALA A 1 222 ? 2.225 -8.289 50.875 1 93.81 222 ALA A CA 1
ATOM 1686 C C . ALA A 1 222 ? 2.305 -9.711 50.312 1 93.81 222 ALA A C 1
ATOM 1688 O O . ALA A 1 222 ? 2.234 -10.68 51.094 1 93.81 222 ALA A O 1
ATOM 1689 N N . ALA A 1 223 ? 2.477 -9.945 49.031 1 93.81 223 ALA A N 1
ATOM 1690 C CA . ALA A 1 223 ? 2.551 -11.258 48.375 1 93.81 223 ALA A CA 1
ATOM 1691 C C . ALA A 1 223 ? 3.975 -11.805 48.406 1 93.81 223 ALA A C 1
ATOM 1693 O O . ALA A 1 223 ? 4.234 -12.906 47.938 1 93.81 223 ALA A O 1
ATOM 1694 N N . GLY A 1 224 ? 4.977 -10.984 48.906 1 90.69 224 GLY A N 1
ATOM 1695 C CA . GLY A 1 224 ? 6.34 -11.445 49.094 1 90.69 224 GLY A CA 1
ATOM 1696 C C . GLY A 1 224 ? 7.309 -10.867 48.094 1 90.69 224 GLY A C 1
ATOM 1697 O O . GLY A 1 224 ? 8.43 -11.352 47.938 1 90.69 224 GLY A O 1
ATOM 1698 N N . GLY A 1 225 ? 6.73 -9.867 47.375 1 90.75 225 GLY A N 1
ATOM 1699 C CA . GLY A 1 225 ? 7.605 -9.25 46.375 1 90.75 225 GLY A CA 1
ATOM 1700 C C . GLY A 1 225 ? 8.664 -8.359 47 1 90.75 225 GLY A C 1
ATOM 1701 O O . GLY A 1 225 ? 8.438 -7.738 48.031 1 90.75 225 GLY A O 1
ATOM 1702 N N . ARG A 1 226 ? 9.906 -8.281 46.469 1 86.56 226 ARG A N 1
ATOM 1703 C CA . ARG A 1 226 ? 11 -7.449 46.938 1 86.56 226 ARG A CA 1
ATOM 1704 C C . ARG A 1 226 ? 11.203 -6.246 46 1 86.56 226 ARG A C 1
ATOM 1706 O O . ARG A 1 226 ? 11.102 -6.363 44.781 1 86.56 226 ARG A O 1
ATOM 1713 N N . ILE A 1 227 ? 11.273 -5.07 46.531 1 85.69 227 ILE A N 1
ATOM 1714 C CA . ILE A 1 227 ? 11.531 -3.834 45.781 1 85.69 227 ILE A CA 1
ATOM 1715 C C . ILE A 1 227 ? 12.898 -3.279 46.188 1 85.69 227 ILE A C 1
ATOM 1717 O O . ILE A 1 227 ? 13.234 -3.205 47.375 1 85.69 227 ILE A O 1
ATOM 1721 N N . GLU A 1 228 ? 13.812 -3.176 45.188 1 79.5 228 GLU A N 1
ATOM 1722 C CA . GLU A 1 228 ? 15.102 -2.529 45.406 1 79.5 228 GLU A CA 1
ATOM 1723 C C . GLU A 1 228 ? 15.047 -1.045 45.062 1 79.5 228 GLU A C 1
ATOM 1725 O O . GLU A 1 228 ? 14.562 -0.669 44 1 79.5 228 GLU A O 1
ATOM 1730 N N . ARG A 1 229 ? 15.219 -0.187 46.062 1 72.25 229 ARG A N 1
ATOM 1731 C CA . ARG A 1 229 ? 15.18 1.262 45.875 1 72.25 229 ARG A CA 1
ATOM 1732 C C . ARG A 1 229 ? 16.562 1.873 46.031 1 72.25 229 ARG A C 1
ATOM 1734 O O . ARG A 1 229 ? 17.281 1.569 47 1 72.25 229 ARG A O 1
ATOM 1741 N N . GLU A 1 230 ? 17.031 2.438 44.969 1 61.5 230 GLU A N 1
ATOM 1742 C CA . GLU A 1 230 ? 18.266 3.215 45.062 1 61.5 230 GLU A CA 1
ATOM 1743 C C . GLU A 1 230 ? 18 4.598 45.656 1 61.5 230 GLU A C 1
ATOM 1745 O O . GLU A 1 230 ? 16.844 5.02 45.75 1 61.5 230 GLU A O 1
ATOM 1750 N N . LEU A 1 231 ? 19.016 5.309 46.094 1 56.84 231 LEU A N 1
ATOM 1751 C CA . LEU A 1 231 ? 18.984 6.547 46.875 1 56.84 231 LEU A CA 1
ATOM 1752 C C . LEU A 1 231 ? 18.094 7.578 46.219 1 56.84 231 LEU A C 1
ATOM 1754 O O . LEU A 1 231 ? 17.344 8.297 46.875 1 56.84 231 LEU A O 1
ATOM 1758 N N . PHE A 1 232 ? 18.031 7.75 44.875 1 64 232 PHE A N 1
ATOM 1759 C CA . PHE A 1 232 ? 17.312 8.812 44.219 1 64 232 PHE A CA 1
ATOM 1760 C C . PHE A 1 232 ? 16.094 8.25 43.469 1 64 232 PHE A C 1
ATOM 1762 O O . PHE A 1 232 ? 15.484 8.938 42.656 1 64 232 PHE A O 1
ATOM 1769 N N . ASP A 1 233 ? 15.734 7.09 43.906 1 66.69 233 ASP A N 1
ATOM 1770 C CA . ASP A 1 233 ? 14.602 6.48 43.219 1 66.69 233 ASP A CA 1
ATOM 1771 C C . ASP A 1 233 ? 13.281 7.004 43.781 1 66.69 233 ASP A C 1
ATOM 1773 O O . ASP A 1 233 ? 13.172 7.309 44.969 1 66.69 233 ASP A O 1
ATOM 1777 N N . ASN A 1 234 ? 12.383 7.375 42.875 1 75.31 234 ASN A N 1
ATOM 1778 C CA . ASN A 1 234 ? 11 7.582 43.312 1 75.31 234 ASN A CA 1
ATOM 1779 C C . ASN A 1 234 ? 10.141 6.348 43.031 1 75.31 234 ASN A C 1
ATOM 1781 O O . ASN A 1 234 ? 10.664 5.293 42.656 1 75.31 234 ASN A O 1
ATOM 1785 N N . ASP A 1 235 ? 8.906 6.445 43.312 1 77 235 ASP A N 1
ATOM 1786 C CA . ASP A 1 235 ? 8.008 5.301 43.219 1 77 235 ASP A CA 1
ATOM 1787 C C . ASP A 1 235 ? 7.988 4.766 41.781 1 77 235 ASP A C 1
ATOM 1789 O O . ASP A 1 235 ? 7.84 3.559 41.562 1 77 235 ASP A O 1
ATOM 1793 N N . ASP A 1 236 ? 8.234 5.594 40.906 1 79.25 236 ASP A N 1
ATOM 1794 C CA . ASP A 1 236 ? 8.18 5.188 39.5 1 79.25 236 ASP A CA 1
ATOM 1795 C C . ASP A 1 236 ? 9.484 4.527 39.062 1 79.25 236 ASP A C 1
ATOM 1797 O O . ASP A 1 236 ? 9.492 3.67 38.188 1 79.25 236 ASP A O 1
ATOM 1801 N N . SER A 1 237 ? 10.594 4.871 39.844 1 75.06 237 SER A N 1
ATOM 1802 C CA . SER A 1 237 ? 11.906 4.453 39.344 1 75.06 237 SER A CA 1
ATOM 1803 C C . SER A 1 237 ? 12.445 3.283 40.156 1 75.06 237 SER A C 1
ATOM 1805 O O . SER A 1 237 ? 13.477 2.709 39.812 1 75.06 237 SER A O 1
ATOM 1807 N N . GLU A 1 238 ? 11.664 2.975 41.188 1 79.81 238 GLU A N 1
ATOM 1808 C CA . GLU A 1 238 ? 12.109 1.847 42 1 79.81 238 GLU A CA 1
ATOM 1809 C C . GLU A 1 238 ? 12.07 0.544 41.188 1 79.81 238 GLU A C 1
ATOM 1811 O O . GLU A 1 238 ? 11.344 0.436 40.219 1 79.81 238 GLU A O 1
ATOM 1816 N N . SER A 1 239 ? 12.961 -0.436 41.625 1 80.38 239 SER A N 1
ATOM 1817 C CA . SER A 1 239 ? 13.102 -1.69 40.906 1 80.38 239 SER A CA 1
ATOM 1818 C C . SER A 1 239 ? 12.398 -2.834 41.625 1 80.38 239 SER A C 1
ATOM 1820 O O . SER A 1 239 ? 12.695 -3.117 42.781 1 80.38 239 SER A O 1
ATOM 1822 N N . TRP A 1 240 ? 11.438 -3.41 40.938 1 83.75 240 TRP A N 1
ATOM 1823 C CA . TRP A 1 240 ? 10.742 -4.594 41.438 1 83.75 240 TRP A CA 1
ATOM 1824 C C . TRP A 1 240 ? 11.422 -5.867 40.938 1 83.75 240 TRP A C 1
ATOM 1826 O O . TRP A 1 240 ? 11.492 -6.121 39.719 1 83.75 240 TRP A O 1
ATOM 1836 N N . VAL A 1 241 ? 11.93 -6.734 41.75 1 77.62 241 VAL A N 1
ATOM 1837 C CA . VAL A 1 241 ? 12.898 -7.781 41.438 1 77.62 241 VAL A CA 1
ATOM 1838 C C . VAL A 1 241 ? 12.156 -9.062 41.062 1 77.62 241 VAL A C 1
ATOM 1840 O O . VAL A 1 241 ? 12.625 -9.828 40.219 1 77.62 241 VAL A O 1
ATOM 1843 N N . ASP A 1 242 ? 11.008 -9.391 41.688 1 80.81 242 ASP A N 1
ATOM 1844 C CA . ASP A 1 242 ? 10.305 -10.641 41.406 1 80.81 242 ASP A CA 1
ATOM 1845 C C . ASP A 1 242 ? 9.297 -10.477 40.281 1 80.81 242 ASP A C 1
ATOM 1847 O O . ASP A 1 242 ? 8.094 -10.359 40.531 1 80.81 242 ASP A O 1
ATOM 1851 N N . PHE A 1 243 ? 9.75 -10.648 39.156 1 77.81 243 PHE A N 1
ATOM 1852 C CA . PHE A 1 243 ? 8.938 -10.391 37.969 1 77.81 243 PHE A CA 1
ATOM 1853 C C . PHE A 1 243 ? 7.832 -11.438 37.844 1 77.81 243 PHE A C 1
ATOM 1855 O O . PHE A 1 243 ? 6.691 -11.102 37.531 1 77.81 243 PHE A O 1
ATOM 1862 N N . ALA A 1 244 ? 8.234 -12.656 38 1 78.94 244 ALA A N 1
ATOM 1863 C CA . ALA A 1 244 ? 7.258 -13.734 37.875 1 78.94 244 ALA A CA 1
ATOM 1864 C C . ALA A 1 244 ? 6.078 -13.539 38.812 1 78.94 244 ALA A C 1
ATOM 1866 O O . ALA A 1 244 ? 4.926 -13.773 38.438 1 78.94 244 ALA A O 1
ATOM 1867 N N . LEU A 1 245 ? 6.434 -13.125 40 1 85.19 245 LEU A N 1
ATOM 1868 C CA . LEU A 1 245 ? 5.383 -12.852 40.969 1 85.19 245 LEU A CA 1
ATOM 1869 C C . LEU A 1 245 ? 4.504 -11.688 40.5 1 85.19 245 LEU A C 1
ATOM 1871 O O . LEU A 1 245 ? 3.279 -11.758 40.625 1 85.19 245 LEU A O 1
ATOM 1875 N N . LEU A 1 246 ? 5.102 -10.609 40.031 1 87.88 246 LEU A N 1
ATOM 1876 C CA . LEU A 1 246 ? 4.355 -9.453 39.562 1 87.88 246 LEU A CA 1
ATOM 1877 C C . LEU A 1 246 ? 3.412 -9.844 38.438 1 87.88 246 LEU A C 1
ATOM 1879 O O . LEU A 1 246 ? 2.248 -9.438 38.406 1 87.88 246 LEU A O 1
ATOM 1883 N N . GLU A 1 247 ? 3.859 -10.609 37.531 1 86.62 247 GLU A N 1
ATOM 1884 C CA . GLU A 1 247 ? 3.051 -11.039 36.375 1 86.62 247 GLU A CA 1
ATOM 1885 C C . GLU A 1 247 ? 1.861 -11.883 36.844 1 86.62 247 GLU A C 1
ATOM 1887 O O . GLU A 1 247 ? 0.753 -11.734 36.312 1 86.62 247 GLU A O 1
ATOM 1892 N N . SER A 1 248 ? 2.145 -12.766 37.75 1 90.56 248 SER A N 1
ATOM 1893 C CA . SER A 1 248 ? 1.083 -13.617 38.25 1 90.56 248 SER A CA 1
ATOM 1894 C C . SER A 1 248 ? 0.003 -12.797 38.969 1 90.56 248 SER A C 1
ATOM 1896 O O . SER A 1 248 ? -1.19 -13.047 38.781 1 90.56 248 SER A O 1
ATOM 1898 N N . LEU A 1 249 ? 0.438 -11.836 39.719 1 92.56 249 LEU A N 1
ATOM 1899 C CA . LEU A 1 249 ? -0.505 -10.969 40.406 1 92.56 249 LEU A CA 1
ATOM 1900 C C . LEU A 1 249 ? -1.303 -10.125 39.438 1 92.56 249 LEU A C 1
ATOM 1902 O O . LEU A 1 249 ? -2.514 -9.953 39.594 1 92.56 249 LEU A O 1
ATOM 1906 N N . ALA A 1 250 ? -0.652 -9.57 38.531 1 92.94 250 ALA A N 1
ATOM 1907 C CA . ALA A 1 250 ? -1.31 -8.75 37.531 1 92.94 250 ALA A CA 1
ATOM 1908 C C . ALA A 1 250 ? -2.324 -9.57 36.719 1 92.94 250 ALA A C 1
ATOM 1910 O O . ALA A 1 250 ? -3.449 -9.117 36.5 1 92.94 250 ALA A O 1
ATOM 1911 N N . ALA A 1 251 ? -1.92 -10.719 36.312 1 92.75 251 ALA A N 1
ATOM 1912 C CA . ALA A 1 251 ? -2.799 -11.602 35.562 1 92.75 251 ALA A CA 1
ATOM 1913 C C . ALA A 1 251 ? -4.051 -11.953 36.344 1 92.75 251 ALA A C 1
ATOM 1915 O O . ALA A 1 251 ? -5.156 -11.977 35.812 1 92.75 251 ALA A O 1
ATOM 1916 N N . ALA A 1 252 ? -3.824 -12.266 37.594 1 93.5 252 ALA A N 1
ATOM 1917 C CA . ALA A 1 252 ? -4.941 -12.617 38.438 1 93.5 252 ALA A CA 1
ATOM 1918 C C . ALA A 1 252 ? -5.918 -11.453 38.594 1 93.5 252 ALA A C 1
ATOM 1920 O O . ALA A 1 252 ? -7.137 -11.648 38.531 1 93.5 252 ALA A O 1
ATOM 1921 N N . LYS A 1 253 ? -5.387 -10.297 38.781 1 94.81 253 LYS A N 1
ATOM 1922 C CA . LYS A 1 253 ? -6.227 -9.109 38.906 1 94.81 253 LYS A CA 1
ATOM 1923 C C . LYS A 1 253 ? -7 -8.852 37.625 1 94.81 253 LYS A C 1
ATOM 1925 O O . LYS A 1 253 ? -8.18 -8.508 37.656 1 94.81 253 LYS A O 1
ATOM 1930 N N . MET A 1 254 ? -6.375 -8.977 36.562 1 95.25 254 MET A N 1
ATOM 1931 C CA . MET A 1 254 ? -7.016 -8.797 35.25 1 95.25 254 MET A CA 1
ATOM 1932 C C . MET A 1 254 ? -8.125 -9.82 35.062 1 95.25 254 MET A C 1
ATOM 1934 O O . MET A 1 254 ? -9.188 -9.492 34.531 1 95.25 254 MET A O 1
ATOM 1938 N N . GLU A 1 255 ? -7.867 -11.008 35.469 1 94.69 255 GLU A N 1
ATOM 1939 C CA . GLU A 1 255 ? -8.859 -12.07 35.344 1 94.69 255 GLU A CA 1
ATOM 1940 C C . GLU A 1 255 ? -10.094 -11.773 36.188 1 94.69 255 GLU A C 1
ATOM 1942 O O . GLU A 1 255 ? -11.227 -12 35.75 1 94.69 255 GLU A O 1
ATOM 1947 N N . GLU A 1 256 ? -9.844 -11.367 37.344 1 94.56 256 GLU A N 1
ATOM 1948 C CA . GLU A 1 256 ? -10.945 -11 38.25 1 94.56 256 GLU A CA 1
ATOM 1949 C C . GLU A 1 256 ? -11.789 -9.875 37.625 1 94.56 256 GLU A C 1
ATOM 1951 O O . GLU A 1 256 ? -13.016 -9.93 37.656 1 94.56 256 GLU A O 1
ATOM 1956 N N . GLN A 1 257 ? -11.086 -8.914 37.156 1 94.75 257 GLN A N 1
ATOM 1957 C CA . GLN A 1 257 ? -11.789 -7.785 36.562 1 94.75 257 GLN A CA 1
ATOM 1958 C C . GLN A 1 257 ? -12.531 -8.219 35.281 1 94.75 257 GLN A C 1
ATOM 1960 O O . GLN A 1 257 ? -13.633 -7.746 35.031 1 94.75 257 GLN A O 1
ATOM 1965 N N . ALA A 1 258 ? -11.953 -9.016 34.562 1 95.62 258 ALA A N 1
ATOM 1966 C CA . ALA A 1 258 ? -12.578 -9.523 33.375 1 95.62 258 ALA A CA 1
ATOM 1967 C C . ALA A 1 258 ? -13.875 -10.258 33.688 1 95.62 258 ALA A C 1
ATOM 1969 O O . ALA A 1 258 ? -14.891 -10.062 33 1 95.62 258 ALA A O 1
ATOM 1970 N N . LYS A 1 259 ? -13.867 -11.086 34.656 1 94.12 259 LYS A N 1
ATOM 1971 C CA . LYS A 1 259 ? -15.062 -11.82 35.062 1 94.12 259 LYS A CA 1
ATOM 1972 C C . LYS A 1 259 ? -16.156 -10.867 35.531 1 94.12 259 LYS A C 1
ATOM 1974 O O . LYS A 1 259 ? -17.328 -11.047 35.188 1 94.12 259 LYS A O 1
ATOM 1979 N N . ALA A 1 260 ? -15.75 -9.922 36.281 1 94.56 260 ALA A N 1
ATOM 1980 C CA . ALA A 1 260 ? -16.703 -8.93 36.781 1 94.56 260 ALA A CA 1
ATOM 1981 C C . ALA A 1 260 ? -17.328 -8.156 35.625 1 94.56 260 ALA A C 1
ATOM 1983 O O . ALA A 1 260 ? -18.547 -7.922 35.625 1 94.56 260 ALA A O 1
ATOM 1984 N N . LEU A 1 261 ? -16.531 -7.746 34.719 1 93.44 261 LEU A N 1
ATOM 1985 C CA . LEU A 1 261 ? -17 -6.961 33.562 1 93.44 261 LEU A CA 1
ATOM 1986 C C . LEU A 1 261 ? -17.922 -7.801 32.688 1 93.44 261 LEU A C 1
ATOM 1988 O O . LEU A 1 261 ? -18.891 -7.289 32.125 1 93.44 261 LEU A O 1
ATOM 1992 N N . ALA A 1 262 ? -17.562 -9.055 32.5 1 93.62 262 ALA A N 1
ATOM 1993 C CA . ALA A 1 262 ? -18.391 -9.953 31.719 1 93.62 262 ALA A CA 1
ATOM 1994 C C . ALA A 1 262 ? -19.797 -10.047 32.281 1 93.62 262 ALA A C 1
ATOM 1996 O O . ALA A 1 262 ? -20.797 -9.961 31.562 1 93.62 262 ALA A O 1
ATOM 1997 N N . ALA A 1 263 ? -19.844 -10.195 33.562 1 92.38 263 ALA A N 1
ATOM 1998 C CA . ALA A 1 263 ? -21.141 -10.297 34.25 1 92.38 263 ALA A CA 1
ATOM 1999 C C . ALA A 1 263 ? -21.906 -8.984 34.188 1 92.38 263 ALA A C 1
ATOM 2001 O O . ALA A 1 263 ? -23.109 -8.977 33.906 1 92.38 263 ALA A O 1
ATOM 2002 N N . GLU A 1 264 ? -21.203 -7.91 34.406 1 91.12 264 GLU A N 1
ATOM 2003 C CA . GLU A 1 264 ? -21.812 -6.586 34.406 1 91.12 264 GLU A CA 1
ATOM 2004 C C . GLU A 1 264 ? -22.375 -6.223 33.031 1 91.12 264 GLU A C 1
ATOM 2006 O O . GLU A 1 264 ? -23.453 -5.633 32.906 1 91.12 264 GLU A O 1
ATOM 2011 N N . GLN A 1 265 ? -21.688 -6.605 32.031 1 87.56 265 GLN A N 1
ATOM 2012 C CA . GLN A 1 265 ? -22.062 -6.207 30.656 1 87.56 265 GLN A CA 1
ATOM 2013 C C . GLN A 1 265 ? -22.922 -7.27 30 1 87.56 265 GLN A C 1
ATOM 2015 O O . GLN A 1 265 ? -23.438 -7.055 28.891 1 87.56 265 GLN A O 1
ATOM 2020 N N . GLY A 1 266 ? -23.078 -8.359 30.641 1 87.5 266 GLY A N 1
ATOM 2021 C CA . GLY A 1 266 ? -23.891 -9.438 30.078 1 87.5 266 GLY A CA 1
ATOM 2022 C C . GLY A 1 266 ? -23.219 -10.125 28.906 1 87.5 266 GLY A C 1
ATOM 2023 O O . GLY A 1 266 ? -23.891 -10.461 27.922 1 87.5 266 GLY A O 1
ATOM 2024 N N . LEU A 1 267 ? -21.953 -10.219 28.906 1 90.94 267 LEU A N 1
ATOM 2025 C CA . LEU A 1 267 ? -21.188 -10.867 27.844 1 90.94 267 LEU A CA 1
ATOM 2026 C C . LEU A 1 267 ? -20.922 -12.328 28.203 1 90.94 267 LEU A C 1
ATOM 2028 O O . LEU A 1 267 ? -20.922 -12.695 29.375 1 90.94 267 LEU A O 1
ATOM 2032 N N . ALA A 1 268 ? -20.75 -13.141 27.141 1 91.25 268 ALA A N 1
ATOM 2033 C CA . ALA A 1 268 ? -20.391 -14.539 27.375 1 91.25 268 ALA A CA 1
ATOM 2034 C C . ALA A 1 268 ? -19.031 -14.656 28.047 1 91.25 268 ALA A C 1
ATOM 2036 O O . ALA A 1 268 ? -18.812 -15.523 28.891 1 91.25 268 ALA A O 1
ATOM 2037 N N . TRP A 1 269 ? -18.094 -13.789 27.609 1 92.31 269 TRP A N 1
ATOM 2038 C CA . TRP A 1 269 ? -16.766 -13.844 28.172 1 92.31 269 TRP A CA 1
ATOM 2039 C C . TRP A 1 269 ? -16.016 -12.531 27.938 1 92.31 269 TRP A C 1
ATOM 2041 O O . TRP A 1 269 ? -16.391 -11.75 27.062 1 92.31 269 TRP A O 1
ATOM 2051 N N . VAL A 1 270 ? -15.117 -12.227 28.781 1 93.62 270 VAL A N 1
ATOM 2052 C CA . VAL A 1 270 ? -14.102 -11.195 28.594 1 93.62 270 VAL A CA 1
ATOM 2053 C C . VAL A 1 270 ? -12.711 -11.797 28.781 1 93.62 270 VAL A C 1
ATOM 2055 O O . VAL A 1 270 ? -12.422 -12.398 29.812 1 93.62 270 VAL A O 1
ATOM 2058 N N . LYS A 1 271 ? -11.883 -11.742 27.703 1 92.5 271 LYS A N 1
ATOM 2059 C CA . LYS A 1 271 ? -10.531 -12.297 27.75 1 92.5 271 LYS A CA 1
ATOM 2060 C C . LYS A 1 271 ? -9.516 -11.219 28.109 1 92.5 271 LYS A C 1
ATOM 2062 O O . LYS A 1 271 ? -9.375 -10.219 27.406 1 92.5 271 LYS A O 1
ATOM 2067 N N . PRO A 1 272 ? -8.844 -11.383 29.219 1 93.19 272 PRO A N 1
ATOM 2068 C CA . PRO A 1 272 ? -7.859 -10.383 29.641 1 93.19 272 PRO A CA 1
ATOM 2069 C C . PRO A 1 272 ? -6.484 -10.617 29.016 1 93.19 272 PRO A C 1
ATOM 2071 O O . PRO A 1 272 ? -6.152 -11.75 28.656 1 93.19 272 PRO A O 1
ATOM 2074 N N . THR A 1 273 ? -5.746 -9.57 28.766 1 88.75 273 THR A N 1
ATOM 2075 C CA . THR A 1 273 ? -4.344 -9.609 28.359 1 88.75 273 THR A CA 1
ATOM 2076 C C . THR A 1 273 ? -3.549 -8.508 29.047 1 88.75 273 THR A C 1
ATOM 2078 O O . THR A 1 273 ? -4.102 -7.465 29.406 1 88.75 273 THR A O 1
ATOM 2081 N N . LEU A 1 274 ? -2.275 -8.773 29.344 1 86.44 274 LEU A N 1
ATOM 2082 C CA . LEU A 1 274 ? -1.424 -7.766 29.969 1 86.44 274 LEU A CA 1
ATOM 2083 C C . LEU A 1 274 ? -0.827 -6.836 28.906 1 86.44 274 LEU A C 1
ATOM 2085 O O . LEU A 1 274 ? -0.213 -5.82 29.25 1 86.44 274 LEU A O 1
ATOM 2089 N N . ASP A 1 275 ? -1.135 -7.188 27.672 1 79.75 275 ASP A N 1
ATOM 2090 C CA . ASP A 1 275 ? -0.658 -6.352 26.578 1 79.75 275 ASP A CA 1
ATOM 2091 C C . ASP A 1 275 ? -1.59 -5.164 26.344 1 79.75 275 ASP A C 1
ATOM 2093 O O . ASP A 1 275 ? -2.785 -5.238 26.641 1 79.75 275 ASP A O 1
ATOM 2097 N N . PRO A 1 276 ? -0.966 -4.074 25.922 1 78.06 276 PRO A N 1
ATOM 2098 C CA . PRO A 1 276 ? -1.802 -2.895 25.688 1 78.06 276 PRO A CA 1
ATOM 2099 C C . PRO A 1 276 ? -2.664 -3.016 24.438 1 78.06 276 PRO A C 1
ATOM 2101 O O . PRO A 1 276 ? -3.402 -2.086 24.094 1 78.06 276 PRO A O 1
ATOM 2104 N N . TYR A 1 277 ? -2.543 -4.047 23.703 1 75.69 277 TYR A N 1
ATOM 2105 C CA . TYR A 1 277 ? -3.346 -4.289 22.5 1 75.69 277 TYR A CA 1
ATOM 2106 C C . TYR A 1 277 ? -3.723 -5.762 22.391 1 75.69 277 TYR A C 1
ATOM 2108 O O . TYR A 1 277 ? -3.123 -6.613 23.047 1 75.69 277 TYR A O 1
ATOM 2116 N N . ALA A 1 278 ? -4.816 -6.043 21.672 1 75.81 278 ALA A N 1
ATOM 2117 C CA . ALA A 1 278 ? -5.207 -7.422 21.391 1 75.81 278 ALA A CA 1
ATOM 2118 C C . ALA A 1 278 ? -4.348 -8.023 20.297 1 75.81 278 ALA A C 1
ATOM 2120 O O . ALA A 1 278 ? -4.559 -7.75 19.109 1 75.81 278 ALA A O 1
ATOM 2121 N N . SER A 1 279 ? -3.447 -8.859 20.734 1 73.06 279 SER A N 1
ATOM 2122 C CA . SER A 1 279 ? -2.547 -9.477 19.766 1 73.06 279 SER A CA 1
ATOM 2123 C C . SER A 1 279 ? -3.291 -10.461 18.859 1 73.06 279 SER A C 1
ATOM 2125 O O . SER A 1 279 ? -4.402 -10.883 19.188 1 73.06 279 SER A O 1
ATOM 2127 N N . HIS A 1 280 ? -2.721 -10.805 17.75 1 72.62 280 HIS A N 1
ATOM 2128 C CA . HIS A 1 280 ? -3.305 -11.742 16.797 1 72.62 280 HIS A CA 1
ATOM 2129 C C . HIS A 1 280 ? -3.516 -13.117 17.438 1 72.62 280 HIS A C 1
ATOM 2131 O O . HIS A 1 280 ? -4.496 -13.797 17.141 1 72.62 280 HIS A O 1
ATOM 2137 N N . ASP A 1 281 ? -2.588 -13.422 18.312 1 67.62 281 ASP A N 1
ATOM 2138 C CA . ASP A 1 281 ? -2.686 -14.711 18.984 1 67.62 281 ASP A CA 1
ATOM 2139 C C . ASP A 1 281 ? -3.902 -14.758 19.906 1 67.62 281 ASP A C 1
ATOM 2141 O O . ASP A 1 281 ? -4.559 -15.797 20.016 1 67.62 281 ASP A O 1
ATOM 2145 N N . LEU A 1 282 ? -4.137 -13.648 20.406 1 76.5 282 LEU A N 1
ATOM 2146 C CA . LEU A 1 282 ? -5.238 -13.578 21.359 1 76.5 282 LEU A CA 1
ATOM 2147 C C . LEU A 1 282 ? -6.582 -13.711 20.656 1 76.5 282 LEU A C 1
ATOM 2149 O O . LEU A 1 282 ? -7.512 -14.312 21.188 1 76.5 282 LEU A O 1
ATOM 2153 N N . VAL A 1 283 ? -6.668 -13.227 19.484 1 76.75 283 VAL A N 1
ATOM 2154 C CA . VAL A 1 283 ? -7.957 -13.188 18.797 1 76.75 283 VAL A CA 1
ATOM 2155 C C . VAL A 1 283 ? -8.039 -14.312 17.781 1 76.75 283 VAL A C 1
ATOM 2157 O O . VAL A 1 283 ? -8.984 -14.375 16.984 1 76.75 283 VAL A O 1
ATOM 2160 N N . GLU A 1 284 ? -7.098 -15.148 17.859 1 72.44 284 GLU A N 1
ATOM 2161 C CA . GLU A 1 284 ? -7.125 -16.297 16.953 1 72.44 284 GLU A CA 1
ATOM 2162 C C . GLU A 1 284 ? -8.391 -17.125 17.172 1 72.44 284 GLU A C 1
ATOM 2164 O O . GLU A 1 284 ? -8.742 -17.453 18.312 1 72.44 284 GLU A O 1
ATOM 2169 N N . GLY A 1 285 ? -9.086 -17.469 16.109 1 69.81 285 GLY A N 1
ATOM 2170 C CA . GLY A 1 285 ? -10.289 -18.281 16.188 1 69.81 285 GLY A CA 1
ATOM 2171 C C . GLY A 1 285 ? -11.531 -17.469 16.484 1 69.81 285 GLY A C 1
ATOM 2172 O O . GLY A 1 285 ? -12.625 -18.031 16.625 1 69.81 285 GLY A O 1
ATOM 2173 N N . LEU A 1 286 ? -11.328 -16.188 16.703 1 78.38 286 LEU A N 1
ATOM 2174 C CA . LEU A 1 286 ? -12.453 -15.312 16.969 1 78.38 286 LEU A CA 1
ATOM 2175 C C . LEU A 1 286 ? -12.836 -14.508 15.734 1 78.38 286 LEU A C 1
ATOM 2177 O O . LEU A 1 286 ? -12.016 -14.328 14.836 1 78.38 286 LEU A O 1
ATOM 2181 N N . VAL A 1 287 ? -14.141 -14.227 15.578 1 75.25 287 VAL A N 1
ATOM 2182 C CA . VAL A 1 287 ? -14.625 -13.367 14.5 1 75.25 287 VAL A CA 1
ATOM 2183 C C . VAL A 1 287 ? -15.219 -12.086 15.086 1 75.25 287 VAL A C 1
ATOM 2185 O O . VAL A 1 287 ? -15.898 -12.133 16.109 1 75.25 287 VAL A O 1
ATOM 2188 N N . ARG A 1 288 ? -14.883 -11.016 14.422 1 75.56 288 ARG A N 1
ATOM 2189 C CA . ARG A 1 288 ? -15.477 -9.75 14.844 1 75.56 288 ARG A CA 1
ATOM 2190 C C . ARG A 1 288 ? -16.953 -9.688 14.477 1 75.56 288 ARG A C 1
ATOM 2192 O O . ARG A 1 288 ? -17.328 -10.008 13.352 1 75.56 288 ARG A O 1
ATOM 2199 N N . LEU A 1 289 ? -17.688 -9.398 15.453 1 76.31 289 LEU A N 1
ATOM 2200 C CA . LEU A 1 289 ? -19.125 -9.297 15.227 1 76.31 289 LEU A CA 1
ATOM 2201 C C . LEU A 1 289 ? -19.516 -7.871 14.844 1 76.31 289 LEU A C 1
ATOM 2203 O O . LEU A 1 289 ? -18.953 -6.906 15.367 1 76.31 289 LEU A O 1
ATOM 2207 N N . PRO A 1 290 ? -20.328 -7.734 13.805 1 72.12 290 PRO A N 1
ATOM 2208 C CA . PRO A 1 290 ? -20.766 -6.387 13.422 1 72.12 290 PRO A CA 1
ATOM 2209 C C . PRO A 1 290 ? -21.484 -5.66 14.555 1 72.12 290 PRO A C 1
ATOM 2211 O O . PRO A 1 290 ? -22.391 -6.227 15.195 1 72.12 290 PRO A O 1
ATOM 2214 N N . ALA A 1 291 ? -20.922 -4.684 14.93 1 72.25 291 ALA A N 1
ATOM 2215 C CA . ALA A 1 291 ? -21.531 -3.824 15.945 1 72.25 291 ALA A CA 1
ATOM 2216 C C . ALA A 1 291 ? -21.812 -2.434 15.383 1 72.25 291 ALA A C 1
ATOM 2218 O O . ALA A 1 291 ? -21.062 -1.931 14.539 1 72.25 291 ALA A O 1
ATOM 2219 N N . GLU A 1 292 ? -23.062 -2.061 15.406 1 67.5 292 GLU A N 1
ATOM 2220 C CA . GLU A 1 292 ? -23.438 -0.726 14.961 1 67.5 292 GLU A CA 1
ATOM 2221 C C . GLU A 1 292 ? -23.578 0.235 16.141 1 67.5 292 GLU A C 1
ATOM 2223 O O . GLU A 1 292 ? -23.781 -0.194 17.281 1 67.5 292 GLU A O 1
ATOM 2228 N N . GLN A 1 293 ? -23.219 1.452 15.766 1 67.94 293 GLN A N 1
ATOM 2229 C CA . GLN A 1 293 ? -23.5 2.455 16.797 1 67.94 293 GLN A CA 1
ATOM 2230 C C . GLN A 1 293 ? -24.984 2.486 17.141 1 67.94 293 GLN A C 1
ATOM 2232 O O . GLN A 1 293 ? -25.828 2.4 16.25 1 67.94 293 GLN A O 1
ATOM 2237 N N . ALA A 1 294 ? -25.25 2.262 18.391 1 69 294 ALA A N 1
ATOM 2238 C CA . ALA A 1 294 ? -26.656 2.346 18.781 1 69 294 ALA A CA 1
ATOM 2239 C C . ALA A 1 294 ? -27.328 3.57 18.172 1 69 294 ALA A C 1
ATOM 2241 O O . ALA A 1 294 ? -26.75 4.66 18.172 1 69 294 ALA A O 1
ATOM 2242 N N . PRO A 1 295 ? -28.375 3.312 17.391 1 73.06 295 PRO A N 1
ATOM 2243 C CA . PRO A 1 295 ? -29.078 4.48 16.859 1 73.06 295 PRO A CA 1
ATOM 2244 C C . PRO A 1 295 ? -29.484 5.473 17.953 1 73.06 295 PRO A C 1
ATOM 2246 O O . PRO A 1 295 ? -29.766 5.07 19.078 1 73.06 295 PRO A O 1
ATOM 2249 N N . LEU A 1 296 ? -29.344 6.719 17.656 1 80.06 296 LEU A N 1
ATOM 2250 C CA . LEU A 1 296 ? -29.781 7.75 18.594 1 80.06 296 LEU A CA 1
ATOM 2251 C C . LEU A 1 296 ? -31.281 7.652 18.828 1 80.06 296 LEU A C 1
ATOM 2253 O O . LEU A 1 296 ? -32.062 7.402 17.891 1 80.06 296 LEU A O 1
ATOM 2257 N N . THR A 1 297 ? -31.672 7.496 20.078 1 81.44 297 THR A N 1
ATOM 2258 C CA . THR A 1 297 ? -33.094 7.484 20.406 1 81.44 297 THR A CA 1
ATOM 2259 C C . THR A 1 297 ? -33.781 8.773 19.953 1 81.44 297 THR A C 1
ATOM 2261 O O . THR A 1 297 ? -33.094 9.758 19.656 1 81.44 297 THR A O 1
ATOM 2264 N N . ASP A 1 298 ? -35.062 8.742 19.781 1 83.19 298 ASP A N 1
ATOM 2265 C CA . ASP A 1 298 ? -35.844 9.93 19.406 1 83.19 298 ASP A CA 1
ATOM 2266 C C . ASP A 1 298 ? -35.594 11.078 20.391 1 83.19 298 ASP A C 1
ATOM 2268 O O . ASP A 1 298 ? -35.5 12.234 19.984 1 83.19 298 ASP A O 1
ATOM 2272 N N . ALA A 1 299 ? -35.531 10.609 21.609 1 88.31 299 ALA A N 1
ATOM 2273 C CA . ALA A 1 299 ? -35.25 11.617 22.641 1 88.31 299 ALA A CA 1
ATOM 2274 C C . ALA A 1 299 ? -33.875 12.25 22.453 1 88.31 299 ALA A C 1
ATOM 2276 O O . ALA A 1 299 ? -33.719 13.461 22.609 1 88.31 299 ALA A O 1
ATOM 2277 N N . GLU A 1 300 ? -32.875 11.438 22.125 1 88 300 GLU A N 1
ATOM 2278 C CA . GLU A 1 300 ? -31.531 11.938 21.906 1 88 300 GLU A CA 1
ATOM 2279 C C . GLU A 1 300 ? -31.469 12.812 20.656 1 88 300 GLU A C 1
ATOM 2281 O O . GLU A 1 300 ? -30.781 13.836 20.641 1 88 300 GLU A O 1
ATOM 2286 N N . LEU A 1 301 ? -32.156 12.391 19.672 1 87.75 301 LEU A N 1
ATOM 2287 C CA . LEU A 1 301 ? -32.219 13.195 18.453 1 87.75 301 LEU A CA 1
ATOM 2288 C C . LEU A 1 301 ? -32.844 14.555 18.734 1 87.75 301 LEU A C 1
ATOM 2290 O O . LEU A 1 301 ? -32.375 15.578 18.234 1 87.75 301 LEU A O 1
ATOM 2294 N N . ALA A 1 302 ? -34 14.445 19.469 1 86.38 302 ALA A N 1
ATOM 2295 C CA . ALA A 1 302 ? -34.688 15.688 19.844 1 86.38 302 ALA A CA 1
ATOM 2296 C C . ALA A 1 302 ? -33.75 16.578 20.656 1 86.38 302 ALA A C 1
ATOM 2298 O O . ALA A 1 302 ? -33.719 17.797 20.469 1 86.38 302 ALA A O 1
ATOM 2299 N N . ARG A 1 303 ? -33.031 15.891 21.594 1 90.88 303 ARG A N 1
ATOM 2300 C CA . ARG A 1 303 ? -32.062 16.656 22.406 1 90.88 303 ARG A CA 1
ATOM 2301 C C . ARG A 1 303 ? -30.984 17.281 21.547 1 90.88 303 ARG A C 1
ATOM 2303 O O . ARG A 1 303 ? -30.594 18.422 21.766 1 90.88 303 ARG A O 1
ATOM 2310 N N . LEU A 1 304 ? -30.516 16.562 20.625 1 88.44 304 LEU A N 1
ATOM 2311 C CA . LEU A 1 304 ? -29.5 17.078 19.719 1 88.44 304 LEU A CA 1
ATOM 2312 C C . LEU A 1 304 ? -30.031 18.266 18.922 1 88.44 304 LEU A C 1
ATOM 2314 O O . LEU A 1 304 ? -29.328 19.25 18.703 1 88.44 304 LEU A O 1
ATOM 2318 N N . ASP A 1 305 ? -31.297 18.156 18.516 1 86.25 305 ASP A N 1
ATOM 2319 C CA . ASP A 1 305 ? -31.922 19.281 17.812 1 86.25 305 ASP A CA 1
ATOM 2320 C C . ASP A 1 305 ? -32 20.516 18.703 1 86.25 305 ASP A C 1
ATOM 2322 O O . ASP A 1 305 ? -31.75 21.625 18.25 1 86.25 305 ASP A O 1
ATOM 2326 N N . GLU A 1 306 ? -32.438 20.203 19.906 1 88.5 306 GLU A N 1
ATOM 2327 C CA . GLU A 1 306 ? -32.5 21.297 20.875 1 88.5 306 GLU A CA 1
ATOM 2328 C C . GLU A 1 306 ? -31.125 21.938 21.078 1 88.5 306 GLU A C 1
ATOM 2330 O O . GLU A 1 306 ? -31 23.156 21.172 1 88.5 306 GLU A O 1
ATOM 2335 N N . LEU A 1 307 ? -30.141 21.062 21.203 1 89.38 307 LEU A N 1
ATOM 2336 C CA . LEU A 1 307 ? -28.766 21.547 21.406 1 89.38 307 LEU A CA 1
ATOM 2337 C C . LEU A 1 307 ? -28.281 22.312 20.188 1 89.38 307 LEU A C 1
ATOM 2339 O O . LEU A 1 307 ? -27.594 23.328 20.328 1 89.38 307 LEU A O 1
ATOM 2343 N N . ASP A 1 308 ? -28.719 21.922 19.094 1 85.38 308 ASP A N 1
ATOM 2344 C CA . ASP A 1 308 ? -28.359 22.609 17.859 1 85.38 308 ASP A CA 1
ATOM 2345 C C . ASP A 1 308 ? -28.984 24.016 17.797 1 85.38 308 ASP A C 1
ATOM 2347 O O . ASP A 1 308 ? -28.312 24.969 17.422 1 85.38 308 ASP A O 1
ATOM 2351 N N . ALA A 1 309 ? -30.25 24.062 18.141 1 83.12 309 ALA A N 1
ATOM 2352 C CA . ALA A 1 309 ? -30.938 25.359 18.188 1 83.12 309 ALA A CA 1
ATOM 2353 C C . ALA A 1 309 ? -30.297 26.281 19.219 1 83.12 309 ALA A C 1
ATOM 2355 O O . ALA A 1 309 ? -30.094 27.469 18.969 1 83.12 309 ALA A O 1
ATOM 2356 N N . SER A 1 310 ? -30.016 25.656 20.406 1 87.88 310 SER A N 1
ATOM 2357 C CA . SER A 1 310 ? -29.344 26.438 21.453 1 87.88 310 SER A CA 1
ATOM 2358 C C . SER A 1 310 ? -27.969 26.906 21 1 87.88 310 SER A C 1
ATOM 2360 O O . SER A 1 310 ? -27.562 28.031 21.312 1 87.88 310 SER A O 1
ATOM 2362 N N . TYR A 1 311 ? -27.297 26.031 20.328 1 86.19 311 TYR A N 1
ATOM 2363 C CA . TYR A 1 311 ? -25.984 26.375 19.766 1 86.19 311 TYR A CA 1
ATOM 2364 C C . TYR A 1 311 ? -26.094 27.594 18.859 1 86.19 311 TYR A C 1
ATOM 2366 O O . TYR A 1 311 ? -25.297 28.531 18.969 1 86.19 311 TYR A O 1
ATOM 2374 N N . ASP A 1 312 ? -27.078 27.641 18.031 1 80.88 312 ASP A N 1
ATOM 2375 C CA . ASP A 1 312 ? -27.281 28.734 17.078 1 80.88 312 ASP A CA 1
ATOM 2376 C C . ASP A 1 312 ? -27.578 30.047 17.812 1 80.88 312 ASP A C 1
ATOM 2378 O O . ASP A 1 312 ? -27.094 31.109 17.406 1 80.88 312 ASP A O 1
ATOM 2382 N N . GLU A 1 313 ? -28.375 29.906 18.812 1 84.38 313 GLU A N 1
ATOM 2383 C CA . GLU A 1 313 ? -28.719 31.094 19.594 1 84.38 313 GLU A CA 1
ATOM 2384 C C . GLU A 1 313 ? -27.469 31.703 20.234 1 84.38 313 GLU A C 1
ATOM 2386 O O . GLU A 1 313 ? -27.281 32.938 20.203 1 84.38 313 GLU A O 1
ATOM 2391 N N . HIS A 1 314 ? -26.688 30.844 20.812 1 87.31 314 HIS A N 1
ATOM 2392 C CA . HIS A 1 314 ? -25.484 31.328 21.453 1 87.31 314 HIS A CA 1
ATOM 2393 C C . HIS A 1 314 ? -24.453 31.797 20.422 1 87.31 314 HIS A C 1
ATOM 2395 O O . HIS A 1 314 ? -23.719 32.75 20.672 1 87.31 314 HIS A O 1
ATOM 2401 N N . ALA A 1 315 ? -24.406 31.141 19.297 1 81 315 ALA A N 1
ATOM 2402 C CA . ALA A 1 315 ? -23.516 31.547 18.219 1 81 315 ALA A CA 1
ATOM 2403 C C . ALA A 1 315 ? -23.891 32.938 17.703 1 81 315 ALA A C 1
ATOM 2405 O O . ALA A 1 315 ? -23.016 33.719 17.359 1 81 315 ALA A O 1
ATOM 2406 N N . ALA A 1 316 ? -25.188 33.219 17.75 1 79.25 316 ALA A N 1
ATOM 2407 C CA . ALA A 1 316 ? -25.672 34.531 17.312 1 79.25 316 ALA A CA 1
ATOM 2408 C C . ALA A 1 316 ? -25.188 35.625 18.25 1 79.25 316 ALA A C 1
ATOM 2410 O O . ALA A 1 316 ? -24.891 36.75 17.812 1 79.25 316 ALA A O 1
ATOM 2411 N N . ILE A 1 317 ? -25.094 35.281 19.531 1 82.94 317 ILE A N 1
ATOM 2412 C CA . ILE A 1 317 ? -24.594 36.219 20.516 1 82.94 317 ILE A CA 1
ATOM 2413 C C . ILE A 1 317 ? -23.125 36.531 20.219 1 82.94 317 ILE A C 1
ATOM 2415 O O . ILE A 1 317 ? -22.703 37.688 20.297 1 82.94 317 ILE A O 1
ATOM 2419 N N . LEU A 1 318 ? -22.406 35.531 19.844 1 78.25 318 LEU A N 1
ATOM 2420 C CA . LEU A 1 318 ? -21 35.688 19.547 1 78.25 318 LEU A CA 1
ATOM 2421 C C . LEU A 1 318 ? -20.812 36.531 18.281 1 78.25 318 LEU A C 1
ATOM 2423 O O . LEU A 1 318 ? -19.812 37.25 18.156 1 78.25 318 LEU A O 1
ATOM 2427 N N . GLU A 1 319 ? -21.797 36.469 17.391 1 72.94 319 GLU A N 1
ATOM 2428 C CA . GLU A 1 319 ? -21.719 37.188 16.109 1 72.94 319 GLU A CA 1
ATOM 2429 C C . GLU A 1 319 ? -22.125 38.656 16.281 1 72.94 319 GLU A C 1
ATOM 2431 O O . GLU A 1 319 ? -21.672 39.5 15.523 1 72.94 319 GLU A O 1
ATOM 2436 N N . ASP A 1 320 ? -23 38.812 17.297 1 73 320 ASP A N 1
ATOM 2437 C CA . ASP A 1 320 ? -23.5 40.188 17.547 1 73 320 ASP A CA 1
ATOM 2438 C C . ASP A 1 320 ? -22.422 41.031 18.203 1 73 320 ASP A C 1
ATOM 2440 O O . ASP A 1 320 ? -22 40.781 19.328 1 73 320 ASP A O 1
ATOM 2444 N N . GLU A 1 321 ? -21.891 42.062 17.484 1 67.5 321 GLU A N 1
ATOM 2445 C CA . GLU A 1 321 ? -20.812 42.969 17.906 1 67.5 321 GLU A CA 1
ATOM 2446 C C . GLU A 1 321 ? -21.219 43.75 19.156 1 67.5 321 GLU A C 1
ATOM 2448 O O . GLU A 1 321 ? -20.375 44.219 19.906 1 67.5 321 GLU A O 1
ATOM 2453 N N . ASP A 1 322 ? -22.5 43.906 19.312 1 76.75 322 ASP A N 1
ATOM 2454 C CA . ASP A 1 322 ? -22.984 44.75 20.391 1 76.75 322 ASP A CA 1
ATOM 2455 C C . ASP A 1 322 ? -23.219 43.938 21.672 1 76.75 322 ASP A C 1
ATOM 2457 O O . ASP A 1 322 ? -23.703 44.5 22.672 1 76.75 322 ASP A O 1
ATOM 2461 N N . SER A 1 323 ? -22.828 42.688 21.609 1 80.81 323 SER A N 1
ATOM 2462 C CA . SER A 1 323 ? -23.062 41.844 22.781 1 80.81 323 SER A CA 1
ATOM 2463 C C . SER A 1 323 ? -22.109 42.188 23.906 1 80.81 323 SER A C 1
ATOM 2465 O O . SER A 1 323 ? -20.938 42.5 23.672 1 80.81 323 SER A O 1
ATOM 2467 N N . ALA A 1 324 ? -22.641 42.281 25.156 1 82.94 324 ALA A N 1
ATOM 2468 C CA . ALA A 1 324 ? -21.828 42.531 26.344 1 82.94 324 ALA A CA 1
ATOM 2469 C C . ALA A 1 324 ? -20.797 41.438 26.562 1 82.94 324 ALA A C 1
ATOM 2471 O O . ALA A 1 324 ? -21 40.281 26.156 1 82.94 324 ALA A O 1
ATOM 2472 N N . GLU A 1 325 ? -19.656 41.781 27.125 1 81.69 325 GLU A N 1
ATOM 2473 C CA . GLU A 1 325 ? -18.547 40.844 27.344 1 81.69 325 GLU A CA 1
ATOM 2474 C C . GLU A 1 325 ? -18.984 39.656 28.203 1 81.69 325 GLU A C 1
ATOM 2476 O O . GLU A 1 325 ? -18.562 38.531 27.953 1 81.69 325 GLU A O 1
ATOM 2481 N N . GLU A 1 326 ? -19.812 40.031 29.125 1 85.69 326 GLU A N 1
ATOM 2482 C CA . GLU A 1 326 ? -20.312 38.969 29.984 1 85.69 326 GLU A CA 1
ATOM 2483 C C . GLU A 1 326 ? -21.172 37.969 29.219 1 85.69 326 GLU A C 1
ATOM 2485 O O . GLU A 1 326 ? -21.125 36.781 29.453 1 85.69 326 GLU A O 1
ATOM 2490 N N . ALA A 1 327 ? -21.906 38.5 28.266 1 87 327 ALA A N 1
ATOM 2491 C CA . ALA A 1 327 ? -22.781 37.656 27.438 1 87 327 ALA A CA 1
ATOM 2492 C C . ALA A 1 327 ? -21.953 36.781 26.5 1 87 327 ALA A C 1
ATOM 2494 O O . ALA A 1 327 ? -22.312 35.625 26.266 1 87 327 ALA A O 1
ATOM 2495 N N . VAL A 1 328 ? -20.906 37.25 26.094 1 82.69 328 VAL A N 1
ATOM 2496 C CA . VAL A 1 328 ? -20.031 36.531 25.172 1 82.69 328 VAL A CA 1
ATOM 2497 C C . VAL A 1 328 ? -19.359 35.375 25.922 1 82.69 328 VAL A C 1
ATOM 2499 O O . VAL A 1 328 ? -19.328 34.25 25.422 1 82.69 328 VAL A O 1
ATOM 2502 N N . ALA A 1 329 ? -18.875 35.688 27.109 1 83.31 329 ALA A N 1
ATOM 2503 C CA . ALA A 1 329 ? -18.234 34.656 27.906 1 83.31 329 ALA A CA 1
ATOM 2504 C C . ALA A 1 329 ? -19.219 33.531 28.25 1 83.31 329 ALA A C 1
ATOM 2506 O O . ALA A 1 329 ? -18.859 32.375 28.219 1 83.31 329 ALA A O 1
ATOM 2507 N N . ALA A 1 330 ? -20.391 34 28.547 1 88.25 330 ALA A N 1
ATOM 2508 C CA . ALA A 1 330 ? -21.422 33.031 28.875 1 88.25 330 ALA A CA 1
ATOM 2509 C C . ALA A 1 330 ? -21.797 32.188 27.656 1 88.25 330 ALA A C 1
ATOM 2511 O O . ALA A 1 330 ? -22.031 30.984 27.766 1 88.25 330 ALA A O 1
ATOM 2512 N N . ALA A 1 331 ? -21.844 32.781 26.531 1 87.75 331 ALA A N 1
ATOM 2513 C CA . ALA A 1 331 ? -22.188 32.094 25.297 1 87.75 331 ALA A CA 1
ATOM 2514 C C . ALA A 1 331 ? -21.078 31.094 24.922 1 87.75 331 ALA A C 1
ATOM 2516 O O . ALA A 1 331 ? -21.375 29.969 24.484 1 87.75 331 ALA A O 1
ATOM 2517 N N . GLU A 1 332 ? -19.891 31.469 25.125 1 82 332 GLU A N 1
ATOM 2518 C CA . GLU A 1 332 ? -18.766 30.578 24.844 1 82 332 GLU A CA 1
ATOM 2519 C C . GLU A 1 332 ? -18.812 29.328 25.734 1 82 332 GLU A C 1
ATOM 2521 O O . GLU A 1 332 ? -18.609 28.219 25.266 1 82 332 GLU A O 1
ATOM 2526 N N . ALA A 1 333 ? -18.969 29.609 26.984 1 85.19 333 ALA A N 1
ATOM 2527 C CA . ALA A 1 333 ? -19.078 28.5 27.938 1 85.19 333 ALA A CA 1
ATOM 2528 C C . ALA A 1 333 ? -20.25 27.578 27.594 1 85.19 333 ALA A C 1
ATOM 2530 O O . ALA A 1 333 ? -20.125 26.359 27.703 1 85.19 333 ALA A O 1
ATOM 2531 N N . ALA A 1 334 ? -21.312 28.234 27.156 1 88.62 334 ALA A N 1
ATOM 2532 C CA . ALA A 1 334 ? -22.484 27.453 26.797 1 88.62 334 ALA A CA 1
ATOM 2533 C C . ALA A 1 334 ? -22.219 26.594 25.562 1 88.62 334 ALA A C 1
ATOM 2535 O O . ALA A 1 334 ? -22.641 25.453 25.484 1 88.62 334 ALA A O 1
ATOM 2536 N N . ILE A 1 335 ? -21.531 27.109 24.625 1 85.5 335 ILE A N 1
ATOM 2537 C CA . ILE A 1 335 ? -21.203 26.406 23.391 1 85.5 335 ILE A CA 1
ATOM 2538 C C . ILE A 1 335 ? -20.312 25.203 23.688 1 85.5 335 ILE A C 1
ATOM 2540 O O . ILE A 1 335 ? -20.516 24.109 23.172 1 85.5 335 ILE A O 1
ATOM 2544 N N . GLU A 1 336 ? -19.297 25.422 24.516 1 81.69 336 GLU A N 1
ATOM 2545 C CA . GLU A 1 336 ? -18.422 24.328 24.938 1 81.69 336 GLU A CA 1
ATOM 2546 C C . GLU A 1 336 ? -19.234 23.219 25.609 1 81.69 336 GLU A C 1
ATOM 2548 O O . GLU A 1 336 ? -18.984 22.031 25.359 1 81.69 336 GLU A O 1
ATOM 2553 N N . ALA A 1 337 ? -20.047 23.672 26.469 1 86.38 337 ALA A N 1
ATOM 2554 C CA . ALA A 1 337 ? -20.891 22.703 27.156 1 86.38 337 ALA A CA 1
ATOM 2555 C C . ALA A 1 337 ? -21.781 21.938 26.188 1 86.38 337 ALA A C 1
ATOM 2557 O O . ALA A 1 337 ? -21.984 20.734 26.344 1 86.38 337 ALA A O 1
ATOM 2558 N N . ILE A 1 338 ? -22.281 22.641 25.172 1 87.44 338 ILE A N 1
ATOM 2559 C CA . ILE A 1 338 ? -23.141 22.031 24.172 1 87.44 338 ILE A CA 1
ATOM 2560 C C . ILE A 1 338 ? -22.328 21.016 23.344 1 87.44 338 ILE A C 1
ATOM 2562 O O . ILE A 1 338 ? -22.797 19.906 23.109 1 87.44 338 ILE A O 1
ATOM 2566 N N . GLU A 1 339 ? -21.188 21.422 22.938 1 80.56 339 GLU A N 1
ATOM 2567 C CA . GLU A 1 339 ? -20.312 20.531 22.156 1 80.56 339 GLU A CA 1
ATOM 2568 C C . GLU A 1 339 ? -20 19.266 22.953 1 80.56 339 GLU A C 1
ATOM 2570 O O . GLU A 1 339 ? -20.016 18.172 22.406 1 80.56 339 GLU A O 1
ATOM 2575 N N . ARG A 1 340 ? -19.641 19.422 24.172 1 79.56 340 ARG A N 1
ATOM 2576 C CA . ARG A 1 340 ? -19.344 18.297 25.047 1 79.56 340 ARG A CA 1
ATOM 2577 C C . ARG A 1 340 ? -20.547 17.359 25.156 1 79.56 340 ARG A C 1
ATOM 2579 O O . ARG A 1 340 ? -20.406 16.141 25.094 1 79.56 340 ARG A O 1
ATOM 2586 N N . GLU A 1 341 ? -21.656 18 25.344 1 84.88 341 GLU A N 1
ATOM 2587 C CA . GLU A 1 341 ? -22.859 17.188 25.484 1 84.88 341 GLU A CA 1
ATOM 2588 C C . GLU A 1 341 ? -23.188 16.453 24.188 1 84.88 341 GLU A C 1
ATOM 2590 O O . GLU A 1 341 ? -23.594 15.289 24.203 1 84.88 341 GLU A O 1
ATOM 2595 N N . CYS A 1 342 ? -23.062 17.141 23.062 1 81.38 342 CYS A N 1
ATOM 2596 C CA . CYS A 1 342 ? -23.281 16.5 21.766 1 81.38 342 CYS A CA 1
ATOM 2597 C C . CYS A 1 342 ? -22.328 15.32 21.562 1 81.38 342 CYS A C 1
ATOM 2599 O O . CYS A 1 342 ? -22.75 14.258 21.109 1 81.38 342 CYS A O 1
ATOM 2601 N N . GLN A 1 343 ? -21.109 15.531 21.938 1 75.38 343 GLN A N 1
ATOM 2602 C CA . GLN A 1 343 ? -20.109 14.477 21.812 1 75.38 343 GLN A CA 1
ATOM 2603 C C . GLN A 1 343 ? -20.469 13.281 22.688 1 75.38 343 GLN A C 1
ATOM 2605 O O . GLN A 1 343 ? -20.328 12.133 22.266 1 75.38 343 GLN A O 1
ATOM 2610 N N . GLU A 1 344 ? -20.891 13.625 23.828 1 76.31 344 GLU A N 1
ATOM 2611 C CA . GLU A 1 344 ? -21.281 12.562 24.75 1 76.31 344 GLU A CA 1
ATOM 2612 C C . GLU A 1 344 ? -22.453 11.75 24.203 1 76.31 344 GLU A C 1
ATOM 2614 O O . GLU A 1 344 ? -22.484 10.531 24.328 1 76.31 344 GLU A O 1
ATOM 2619 N N . ILE A 1 345 ? -23.359 12.5 23.609 1 79.31 345 ILE A N 1
ATOM 2620 C CA . ILE A 1 345 ? -24.531 11.836 23.047 1 79.31 345 ILE A CA 1
ATOM 2621 C C . ILE A 1 345 ? -24.125 10.992 21.844 1 79.31 345 ILE A C 1
ATOM 2623 O O . ILE A 1 345 ? -24.594 9.867 21.672 1 79.31 345 ILE A O 1
ATOM 2627 N N . ARG A 1 346 ? -23.172 11.539 21.094 1 73.69 346 ARG A N 1
ATOM 2628 C CA . ARG A 1 346 ? -22.781 10.875 19.844 1 73.69 346 ARG A CA 1
ATOM 2629 C C . ARG A 1 346 ? -21.781 9.75 20.125 1 73.69 346 ARG A C 1
ATOM 2631 O O . ARG A 1 346 ? -21.656 8.82 19.328 1 73.69 346 ARG A O 1
ATOM 2638 N N . ALA A 1 347 ? -21.047 9.945 21.25 1 69.44 347 ALA A N 1
ATOM 2639 C CA . ALA A 1 347 ? -20.062 8.938 21.609 1 69.44 347 ALA A CA 1
ATOM 2640 C C . ALA A 1 347 ? -20.734 7.699 22.203 1 69.44 347 ALA A C 1
ATOM 2642 O O . ALA A 1 347 ? -20.719 7.5 23.406 1 69.44 347 ALA A O 1
ATOM 2643 N N . ARG A 1 348 ? -21.422 7.055 21.328 1 69.12 348 ARG A N 1
ATOM 2644 C CA . ARG A 1 348 ? -22.125 5.859 21.781 1 69.12 348 ARG A CA 1
ATOM 2645 C C . ARG A 1 348 ? -21.312 4.602 21.484 1 69.12 348 ARG A C 1
ATOM 2647 O O . ARG A 1 348 ? -20.719 4.484 20.406 1 69.12 348 ARG A O 1
ATOM 2654 N N . PRO A 1 349 ? -21.125 3.863 22.516 1 67.44 349 PRO A N 1
ATOM 2655 C CA . PRO A 1 349 ? -20.438 2.596 22.266 1 67.44 349 PRO A CA 1
ATOM 2656 C C . PRO A 1 349 ? -21.188 1.694 21.297 1 67.44 349 PRO A C 1
ATOM 2658 O O . PRO A 1 349 ? -22.406 1.811 21.172 1 67.44 349 PRO A O 1
ATOM 2661 N N . PRO A 1 350 ? -20.5 0.957 20.531 1 71.94 350 PRO A N 1
ATOM 2662 C CA . PRO A 1 350 ? -21.172 -0.001 19.641 1 71.94 350 PRO A CA 1
ATOM 2663 C C . PRO A 1 350 ? -22.047 -0.993 20.406 1 71.94 350 PRO A C 1
ATOM 2665 O O . PRO A 1 350 ? -21.719 -1.363 21.547 1 71.94 350 PRO A O 1
ATOM 2668 N N . VAL A 1 351 ? -23.203 -1.142 19.938 1 76.25 351 VAL A N 1
ATOM 2669 C CA . VAL A 1 351 ? -24.125 -2.102 20.531 1 76.25 351 VAL A CA 1
ATOM 2670 C C . VAL A 1 351 ? -24.344 -3.27 19.578 1 76.25 351 VAL A C 1
ATOM 2672 O O . VAL A 1 351 ? -24.234 -3.109 18.359 1 76.25 351 VAL A O 1
ATOM 2675 N N . ILE A 1 352 ? -24.391 -4.445 20.078 1 78.44 352 ILE A N 1
ATOM 2676 C CA . ILE A 1 352 ? -24.688 -5.656 19.328 1 78.44 352 ILE A CA 1
ATOM 2677 C C . ILE A 1 352 ? -26.094 -6.133 19.641 1 78.44 352 ILE A C 1
ATOM 2679 O O . ILE A 1 352 ? -26.656 -5.777 20.688 1 78.44 352 ILE A O 1
ATOM 2683 N N . ALA A 1 353 ? -26.734 -6.766 18.672 1 77 353 ALA A N 1
ATOM 2684 C CA . ALA A 1 353 ? -28.062 -7.332 18.875 1 77 353 ALA A CA 1
ATOM 2685 C C . ALA A 1 353 ? -28.094 -8.195 20.141 1 77 353 ALA A C 1
ATOM 2687 O O . ALA A 1 353 ? -27.125 -8.906 20.438 1 77 353 ALA A O 1
ATOM 2688 N N . ALA A 1 354 ? -29.156 -8.008 20.938 1 76.56 354 ALA A N 1
ATOM 2689 C CA . ALA A 1 354 ? -29.312 -8.656 22.25 1 76.56 354 ALA A CA 1
ATOM 2690 C C . ALA A 1 354 ? -29.094 -10.164 22.141 1 76.56 354 ALA A C 1
ATOM 2692 O O . ALA A 1 354 ? -28.5 -10.773 23.031 1 76.56 354 ALA A O 1
ATOM 2693 N N . ASP A 1 355 ? -29.547 -10.734 21.031 1 77.25 355 ASP A N 1
ATOM 2694 C CA . ASP A 1 355 ? -29.422 -12.18 20.859 1 77.25 355 ASP A CA 1
ATOM 2695 C C . ASP A 1 355 ? -27.953 -12.586 20.641 1 77.25 355 ASP A C 1
ATOM 2697 O O . ASP A 1 355 ? -27.547 -13.672 21.062 1 77.25 355 ASP A O 1
ATOM 2701 N N . LEU A 1 356 ? -27.188 -11.703 20.156 1 80.44 356 LEU A N 1
ATOM 2702 C CA . LEU A 1 356 ? -25.781 -12.008 19.875 1 80.44 356 LEU A CA 1
ATOM 2703 C C . LEU A 1 356 ? -24.906 -11.688 21.078 1 80.44 356 LEU A C 1
ATOM 2705 O O . LEU A 1 356 ? -23.812 -12.234 21.219 1 80.44 356 LEU A O 1
ATOM 2709 N N . LYS A 1 357 ? -25.422 -10.781 21.938 1 84.88 357 LYS A N 1
ATOM 2710 C CA . LYS A 1 357 ? -24.625 -10.312 23.062 1 84.88 357 LYS A CA 1
ATOM 2711 C C . LYS A 1 357 ? -24.328 -11.438 24.047 1 84.88 357 LYS A C 1
ATOM 2713 O O . LYS A 1 357 ? -23.234 -11.523 24.609 1 84.88 357 LYS A O 1
ATOM 2718 N N . ALA A 1 358 ? -25.281 -12.32 24.188 1 84.62 358 ALA A N 1
ATOM 2719 C CA . ALA A 1 358 ? -25.156 -13.43 25.141 1 84.62 358 ALA A CA 1
ATOM 2720 C C . ALA A 1 358 ? -24.031 -14.383 24.703 1 84.62 358 ALA A C 1
ATOM 2722 O O . ALA A 1 358 ? -23.469 -15.094 25.531 1 84.62 358 ALA A O 1
ATOM 2723 N N . GLU A 1 359 ? -23.641 -14.336 23.391 1 87.19 359 GLU A N 1
ATOM 2724 C CA . GLU A 1 359 ? -22.609 -15.234 22.891 1 87.19 359 GLU A CA 1
ATOM 2725 C C . GLU A 1 359 ? -21.344 -14.469 22.531 1 87.19 359 GLU A C 1
ATOM 2727 O O . GLU A 1 359 ? -20.328 -15.062 22.156 1 87.19 359 GLU A O 1
ATOM 2732 N N . ALA A 1 360 ? -21.469 -13.211 22.719 1 89.88 360 ALA A N 1
ATOM 2733 C CA . ALA A 1 360 ? -20.344 -12.375 22.297 1 89.88 360 ALA A CA 1
ATOM 2734 C C . ALA A 1 360 ? -19.359 -12.156 23.438 1 89.88 360 ALA A C 1
ATOM 2736 O O . ALA A 1 360 ? -19.719 -12.305 24.609 1 89.88 360 ALA A O 1
ATOM 2737 N N . GLY A 1 361 ? -18.094 -11.93 23.094 1 91.44 361 GLY A N 1
ATOM 2738 C CA . GLY A 1 361 ? -17.047 -11.586 24.047 1 91.44 361 GLY A CA 1
ATOM 2739 C C . GLY A 1 361 ? -16.266 -10.344 23.672 1 91.44 361 GLY A C 1
ATOM 2740 O O . GLY A 1 361 ? -16.469 -9.789 22.578 1 91.44 361 GLY A O 1
ATOM 2741 N N . MET A 1 362 ? -15.484 -9.852 24.625 1 90.56 362 MET A N 1
ATOM 2742 C CA . MET A 1 362 ? -14.617 -8.695 24.422 1 90.56 362 MET A CA 1
ATOM 2743 C C . MET A 1 362 ? -13.234 -8.938 25.016 1 90.56 362 MET A C 1
ATOM 2745 O O . MET A 1 362 ? -13.023 -9.914 25.734 1 90.56 362 MET A O 1
ATOM 2749 N N . ILE A 1 363 ? -12.312 -8.055 24.641 1 89.69 363 ILE A N 1
ATOM 2750 C CA . ILE A 1 363 ? -10.938 -8.195 25.125 1 89.69 363 ILE A CA 1
ATOM 2751 C C . ILE A 1 363 ? -10.617 -7.055 26.094 1 89.69 363 ILE A C 1
ATOM 2753 O O . ILE A 1 363 ? -10.945 -5.898 25.828 1 89.69 363 ILE A O 1
ATOM 2757 N N . LEU A 1 364 ? -10.117 -7.402 27.219 1 92.06 364 LEU A N 1
ATOM 2758 C CA . LEU A 1 364 ? -9.648 -6.449 28.219 1 92.06 364 LEU A CA 1
ATOM 2759 C C . LEU A 1 364 ? -8.141 -6.273 28.156 1 92.06 364 LEU A C 1
ATOM 2761 O O . LEU A 1 364 ? -7.387 -7.223 28.391 1 92.06 364 LEU A O 1
ATOM 2765 N N . VAL A 1 365 ? -7.691 -5.074 27.812 1 87.94 365 VAL A N 1
ATOM 2766 C CA . VAL A 1 365 ? -6.266 -4.82 27.641 1 87.94 365 VAL A CA 1
ATOM 2767 C C . VAL A 1 365 ? -5.762 -3.949 28.797 1 87.94 365 VAL A C 1
ATOM 2769 O O . VAL A 1 365 ? -6.555 -3.316 29.5 1 87.94 365 VAL A O 1
ATOM 2772 N N . LEU A 1 366 ? -4.5 -4.012 29.062 1 87.44 366 LEU A N 1
ATOM 2773 C CA . LEU A 1 366 ? -3.861 -3.154 30.047 1 87.44 366 LEU A CA 1
ATOM 2774 C C . LEU A 1 366 ? -3.215 -1.943 29.391 1 87.44 366 LEU A C 1
ATOM 2776 O O . LEU A 1 366 ? -2.242 -2.084 28.641 1 87.44 366 LEU A O 1
ATOM 2780 N N . SER A 1 367 ? -3.791 -0.833 29.688 1 82.69 367 SER A N 1
ATOM 2781 C CA . SER A 1 367 ? -3.277 0.396 29.094 1 82.69 367 SER A CA 1
ATOM 2782 C C . SER A 1 367 ? -1.898 0.743 29.641 1 82.69 367 SER A C 1
ATOM 2784 O O . SER A 1 367 ? -1.455 0.162 30.641 1 82.69 367 SER A O 1
ATOM 2786 N N . ARG A 1 368 ? -1.221 1.671 29.125 1 76.31 368 ARG A N 1
ATOM 2787 C CA . ARG A 1 368 ? 0.132 2.07 29.5 1 76.31 368 ARG A CA 1
ATOM 2788 C C . ARG A 1 368 ? 0.146 2.738 30.859 1 76.31 368 ARG A C 1
ATOM 2790 O O . ARG A 1 368 ? 1.162 2.715 31.562 1 76.31 368 ARG A O 1
ATOM 2797 N N . ASP A 1 369 ? -0.99 3.219 31.234 1 80.12 369 ASP A N 1
ATOM 2798 C CA . ASP A 1 369 ? -1.065 3.885 32.531 1 80.12 369 ASP A CA 1
ATOM 2799 C C . ASP A 1 369 ? -1.438 2.896 33.656 1 80.12 369 ASP A C 1
ATOM 2801 O O . ASP A 1 369 ? -1.624 3.287 34.781 1 80.12 369 ASP A O 1
ATOM 2805 N N . GLY A 1 370 ? -1.557 1.689 33.25 1 87.38 370 GLY A N 1
ATOM 2806 C CA . GLY A 1 370 ? -1.824 0.657 34.25 1 87.38 370 GLY A CA 1
ATOM 2807 C C . GLY A 1 370 ? -3.305 0.434 34.5 1 87.38 370 GLY A C 1
ATOM 2808 O O . GLY A 1 370 ? -3.686 -0.265 35.438 1 87.38 370 GLY A O 1
ATOM 2809 N N . THR A 1 371 ? -4.117 1.062 33.688 1 89.62 371 THR A N 1
ATOM 2810 C CA . THR A 1 371 ? -5.559 0.911 33.844 1 89.62 371 THR A CA 1
ATOM 2811 C C . THR A 1 371 ? -6.102 -0.105 32.844 1 89.62 371 THR A C 1
ATOM 2813 O O . THR A 1 371 ? -5.777 -0.049 31.656 1 89.62 371 THR A O 1
ATOM 2816 N N . PRO A 1 372 ? -6.898 -1.05 33.375 1 91.62 372 PRO A N 1
ATOM 2817 C CA . PRO A 1 372 ? -7.551 -1.966 32.438 1 91.62 372 PRO A CA 1
ATOM 2818 C C . PRO A 1 372 ? -8.594 -1.271 31.562 1 91.62 372 PRO A C 1
ATOM 2820 O O . PRO A 1 372 ? -9.375 -0.457 32.062 1 91.62 372 PRO A O 1
ATOM 2823 N N . VAL A 1 373 ? -8.57 -1.526 30.297 1 87.25 373 VAL A N 1
ATOM 2824 C CA . VAL A 1 373 ? -9.492 -0.904 29.359 1 87.25 373 VAL A CA 1
ATOM 2825 C C . VAL A 1 373 ? -10.156 -1.978 28.5 1 87.25 373 VAL A C 1
ATOM 2827 O O . VAL A 1 373 ? -9.469 -2.811 27.906 1 87.25 373 VAL A O 1
ATOM 2830 N N . LEU A 1 374 ? -11.445 -1.991 28.531 1 87.81 374 LEU A N 1
ATOM 2831 C CA . LEU A 1 374 ? -12.195 -2.896 27.672 1 87.81 374 LEU A CA 1
ATOM 2832 C C . LEU A 1 374 ? -12.242 -2.369 26.25 1 87.81 374 LEU A C 1
ATOM 2834 O O . LEU A 1 374 ? -12.766 -1.279 26 1 87.81 374 LEU A O 1
ATOM 2838 N N . GLN A 1 375 ? -11.688 -3.117 25.344 1 81.12 375 GLN A N 1
ATOM 2839 C CA . GLN A 1 375 ? -11.742 -2.697 23.953 1 81.12 375 GLN A CA 1
ATOM 2840 C C . GLN A 1 375 ? -13.164 -2.783 23.406 1 81.12 375 GLN A C 1
ATOM 2842 O O . GLN A 1 375 ? -13.852 -3.781 23.609 1 81.12 375 GLN A O 1
ATOM 2847 N N . PRO A 1 376 ? -13.594 -1.787 22.719 1 79.25 376 PRO A N 1
ATOM 2848 C CA . PRO A 1 376 ? -14.977 -1.744 22.25 1 79.25 376 PRO A CA 1
ATOM 2849 C C . PRO A 1 376 ? -15.195 -2.564 20.969 1 79.25 376 PRO A C 1
ATOM 2851 O O . PRO A 1 376 ? -15.727 -2.049 19.984 1 79.25 376 PRO A O 1
ATOM 2854 N N . VAL A 1 377 ? -14.859 -3.789 20.938 1 79.88 377 VAL A N 1
ATOM 2855 C CA . VAL A 1 377 ? -15.039 -4.727 19.828 1 79.88 377 VAL A CA 1
ATOM 2856 C C . VAL A 1 377 ? -15.641 -6.031 20.359 1 79.88 377 VAL A C 1
ATOM 2858 O O . VAL A 1 377 ? -15.172 -6.578 21.359 1 79.88 377 VAL A O 1
ATOM 2861 N N . PHE A 1 378 ? -16.641 -6.406 19.734 1 84.75 378 PHE A N 1
ATOM 2862 C CA . PHE A 1 378 ? -17.281 -7.668 20.109 1 84.75 378 PHE A CA 1
ATOM 2863 C C . PHE A 1 378 ? -16.719 -8.82 19.266 1 84.75 378 PHE A C 1
ATOM 2865 O O . PHE A 1 378 ? -16.484 -8.664 18.078 1 84.75 378 PHE A O 1
ATOM 2872 N N . TYR A 1 379 ? -16.422 -9.852 19.969 1 86.12 379 TYR A N 1
ATOM 2873 C CA . TYR A 1 379 ? -15.914 -11.047 19.297 1 86.12 379 TYR A CA 1
ATOM 2874 C C . TYR A 1 379 ? -16.859 -12.227 19.5 1 86.12 379 TYR A C 1
ATOM 2876 O O . TYR A 1 379 ? -17.469 -12.367 20.562 1 86.12 379 TYR A O 1
ATOM 2884 N N . GLY A 1 380 ? -17.094 -12.922 18.453 1 81.38 380 GLY A N 1
ATOM 2885 C CA . GLY A 1 380 ? -17.766 -14.211 18.531 1 81.38 380 GLY A CA 1
ATOM 2886 C C . GLY A 1 380 ? -16.859 -15.383 18.203 1 81.38 380 GLY A C 1
ATOM 2887 O O . GLY A 1 380 ? -15.781 -15.195 17.625 1 81.38 380 GLY A O 1
ATOM 2888 N N . GLU A 1 381 ? -17.125 -16.516 18.922 1 73.62 381 GLU A N 1
ATOM 2889 C CA . GLU A 1 381 ? -16.344 -17.703 18.547 1 73.62 381 GLU A CA 1
ATOM 2890 C C . GLU A 1 381 ? -16.672 -18.141 17.125 1 73.62 381 GLU A C 1
ATOM 2892 O O . GLU A 1 381 ? -17.828 -18.078 16.703 1 73.62 381 GLU A O 1
ATOM 2897 N N . ARG A 1 382 ? -15.742 -18.141 16.359 1 62.06 382 ARG A N 1
ATOM 2898 C CA . ARG A 1 382 ? -15.922 -18.625 14.992 1 62.06 382 ARG A CA 1
ATOM 2899 C C . ARG A 1 382 ? -16.656 -19.969 14.969 1 62.06 382 ARG A C 1
ATOM 2901 O O . ARG A 1 382 ? -16.141 -20.969 15.469 1 62.06 382 ARG A O 1
ATOM 2908 N N . GLN A 1 383 ? -17.938 -19.922 15.273 1 56.41 383 GLN A N 1
ATOM 2909 C CA . GLN A 1 383 ? -18.641 -21.203 15.141 1 56.41 383 GLN A CA 1
ATOM 2910 C C . GLN A 1 383 ? -18.625 -21.688 13.688 1 56.41 383 GLN A C 1
ATOM 2912 O O . GLN A 1 383 ? -19.016 -20.938 12.781 1 56.41 383 GLN A O 1
ATOM 2917 N N . ALA A 1 384 ? -17.828 -22.578 13.43 1 51.84 384 ALA A N 1
ATOM 2918 C CA . ALA A 1 384 ? -17.969 -23.219 12.125 1 51.84 384 ALA A CA 1
ATOM 2919 C C . ALA A 1 384 ? -19.422 -23.531 11.805 1 51.84 384 ALA A C 1
ATOM 2921 O O . ALA A 1 384 ? -20.156 -24.047 12.648 1 51.84 384 ALA A O 1
ATOM 2922 N N . GLU A 1 385 ? -20.203 -22.531 11.289 1 52.19 385 GLU A N 1
ATOM 2923 C CA . GLU A 1 385 ? -21.547 -22.953 10.93 1 52.19 385 GLU A CA 1
ATOM 2924 C C . GLU A 1 385 ? -21.594 -24.438 10.617 1 52.19 385 GLU A C 1
ATOM 2926 O O . GLU A 1 385 ? -20.734 -24.953 9.898 1 52.19 385 GLU A O 1
ATOM 2931 N N . PRO A 1 386 ? -22.297 -25.141 11.438 1 47.09 386 PRO A N 1
ATOM 2932 C CA . PRO A 1 386 ? -22.484 -26.531 11.023 1 47.09 386 PRO A CA 1
ATOM 2933 C C . PRO A 1 386 ? -22.703 -26.688 9.523 1 47.09 386 PRO A C 1
ATOM 2935 O O . PRO A 1 386 ? -23.281 -25.781 8.891 1 47.09 386 PRO A O 1
ATOM 2938 N N . ALA A 1 387 ? -21.875 -27.234 8.859 1 47.69 387 ALA A N 1
ATOM 2939 C CA . ALA A 1 387 ? -22.016 -27.656 7.465 1 47.69 387 ALA A CA 1
ATOM 2940 C C . ALA A 1 387 ? -23.484 -27.938 7.133 1 47.69 387 ALA A C 1
ATOM 2942 O O . ALA A 1 387 ? -24.047 -28.953 7.578 1 47.69 387 ALA A O 1
ATOM 2943 N N . GLU A 1 388 ? -24.391 -27.078 7.379 1 47.03 388 GLU A N 1
ATOM 2944 C CA . GLU A 1 388 ? -25.578 -27.641 6.734 1 47.03 388 GLU A CA 1
ATOM 2945 C C . GLU A 1 388 ? -25.219 -28.375 5.445 1 47.03 388 GLU A C 1
ATOM 2947 O O . GLU A 1 388 ? -24.359 -27.906 4.684 1 47.03 388 GLU A O 1
ATOM 2952 N N . PRO A 1 389 ? -25.391 -29.625 5.34 1 46.88 389 PRO A N 1
ATOM 2953 C CA . PRO A 1 389 ? -25.125 -30.375 4.109 1 46.88 389 PRO A CA 1
ATOM 2954 C C . PRO A 1 389 ? -25.562 -29.625 2.855 1 46.88 389 PRO A C 1
ATOM 2956 O O . PRO A 1 389 ? -26.766 -29.453 2.615 1 46.88 389 PRO A O 1
ATOM 2959 N N . ASP A 1 390 ? -25.219 -28.406 2.68 1 50.78 390 ASP A N 1
ATOM 2960 C CA . ASP A 1 390 ? -25.516 -27.828 1.369 1 50.78 390 ASP A CA 1
ATOM 2961 C C . ASP A 1 390 ? -25.156 -28.812 0.251 1 50.78 390 ASP A C 1
ATOM 2963 O O . ASP A 1 390 ? -23.984 -29.094 0.008 1 50.78 390 ASP A O 1
ATOM 2967 N N . ASP A 1 391 ? -26.031 -29.703 -0.047 1 59.31 391 ASP A N 1
ATOM 2968 C CA . ASP A 1 391 ? -26.031 -30.812 -0.99 1 59.31 391 ASP A CA 1
ATOM 2969 C C . ASP A 1 391 ? -25.781 -30.328 -2.416 1 59.31 391 ASP A C 1
ATOM 2971 O O . ASP A 1 391 ? -26.094 -31.031 -3.381 1 59.31 391 ASP A O 1
ATOM 2975 N N . GLY A 1 392 ? -25.344 -29.062 -2.512 1 67.69 392 GLY A N 1
ATOM 2976 C CA . GLY A 1 392 ? -25.172 -28.594 -3.881 1 67.69 392 GLY A CA 1
ATOM 2977 C C . GLY A 1 392 ? -23.953 -29.219 -4.566 1 67.69 392 GLY A C 1
ATOM 2978 O O . GLY A 1 392 ? -23.016 -29.625 -3.9 1 67.69 392 GLY A O 1
ATOM 2979 N N . ILE A 1 393 ? -24.141 -29.594 -5.902 1 71.81 393 ILE A N 1
ATOM 2980 C CA . ILE A 1 393 ? -23.109 -30.219 -6.73 1 71.81 393 ILE A CA 1
ATOM 2981 C C . ILE A 1 393 ? -22.547 -29.188 -7.715 1 71.81 393 ILE A C 1
ATOM 2983 O O . ILE A 1 393 ? -23.312 -28.391 -8.281 1 71.81 393 ILE A O 1
ATOM 2987 N N . GLU A 1 394 ? -21.281 -29.016 -7.645 1 76.88 394 GLU A N 1
ATOM 2988 C CA . GLU A 1 394 ? -20.609 -28.172 -8.625 1 76.88 394 GLU A CA 1
ATOM 2989 C C . GLU A 1 394 ? -19.906 -29 -9.695 1 76.88 394 GLU A C 1
ATOM 2991 O O . GLU A 1 394 ? -19.281 -30.016 -9.391 1 76.88 394 GLU A O 1
ATOM 2996 N N . VAL A 1 395 ? -20.188 -28.641 -10.93 1 75 395 VAL A N 1
ATOM 2997 C CA . VAL A 1 395 ? -19.594 -29.375 -12.039 1 75 395 VAL A CA 1
ATOM 2998 C C . VAL A 1 395 ? -18.297 -28.703 -12.477 1 75 395 VAL A C 1
ATOM 3000 O O . VAL A 1 395 ? -18.266 -27.484 -12.656 1 75 395 VAL A O 1
ATOM 3003 N N . VAL A 1 396 ? -17.25 -29.344 -12.406 1 73.31 396 VAL A N 1
ATOM 3004 C CA . VAL A 1 396 ? -15.93 -28.859 -12.797 1 73.31 396 VAL A CA 1
ATOM 3005 C C . VAL A 1 396 ? -15.602 -29.328 -14.211 1 73.31 396 VAL A C 1
ATOM 3007 O O . VAL A 1 396 ? -15.703 -30.516 -14.508 1 73.31 396 VAL A O 1
ATOM 3010 N N . ALA A 1 397 ? -15.445 -28.203 -15.188 1 63.28 397 ALA A N 1
ATOM 3011 C CA . ALA A 1 397 ? -15.156 -28.547 -16.578 1 63.28 397 ALA A CA 1
ATOM 3012 C C . ALA A 1 397 ? -13.758 -29.141 -16.719 1 63.28 397 ALA A C 1
ATOM 3014 O O . ALA A 1 397 ? -12.844 -28.766 -15.977 1 63.28 397 ALA A O 1
ATOM 3015 N N . GLY A 1 398 ? -13.57 -30.281 -17.359 1 56.75 398 GLY A N 1
ATOM 3016 C CA . GLY A 1 398 ? -12.266 -30.828 -17.672 1 56.75 398 GLY A CA 1
ATOM 3017 C C . GLY A 1 398 ? -11.461 -29.953 -18.625 1 56.75 398 GLY A C 1
ATOM 3018 O O . GLY A 1 398 ? -11.992 -28.984 -19.172 1 56.75 398 GLY A O 1
ATOM 3019 N N . GLU A 1 399 ? -10.156 -29.891 -18.672 1 50.69 399 GLU A N 1
ATOM 3020 C CA . GLU A 1 399 ? -9.305 -29.141 -19.578 1 50.69 399 GLU A CA 1
ATOM 3021 C C . GLU A 1 399 ? -9.844 -29.188 -21.016 1 50.69 399 GLU A C 1
ATOM 3023 O O . GLU A 1 399 ? -10.344 -30.219 -21.453 1 50.69 399 GLU A O 1
ATOM 3028 N N . GLU A 1 400 ? -9.938 -28 -21.641 1 47.56 400 GLU A N 1
ATOM 3029 C CA . GLU A 1 400 ? -10.281 -27.984 -23.062 1 47.56 400 GLU A CA 1
ATOM 3030 C C . GLU A 1 400 ? -9.375 -28.922 -23.859 1 47.56 400 GLU A C 1
ATOM 3032 O O . GLU A 1 400 ? -8.156 -28.844 -23.75 1 47.56 400 GLU A O 1
ATOM 3037 N N . GLY A 1 401 ? -9.938 -29.953 -24.609 1 47.12 401 GLY A N 1
ATOM 3038 C CA . GLY A 1 401 ? -9.266 -30.906 -25.484 1 47.12 401 GLY A CA 1
ATOM 3039 C C . GLY A 1 401 ? -9.125 -32.281 -24.875 1 47.12 401 GLY A C 1
ATOM 3040 O O . GLY A 1 401 ? -8.68 -33.219 -25.531 1 47.12 401 GLY A O 1
ATOM 3041 N N . SER A 1 402 ? -9 -32.281 -23.562 1 47.5 402 SER A N 1
ATOM 3042 C CA . SER A 1 402 ? -8.789 -33.625 -23.016 1 47.5 402 SER A CA 1
ATOM 3043 C C . SER A 1 402 ? -10.109 -34.375 -22.891 1 47.5 402 SER A C 1
ATOM 3045 O O . SER A 1 402 ? -11.18 -33.75 -22.812 1 47.5 402 SER A O 1
ATOM 3047 N N . ASP A 1 403 ? -10.141 -35.562 -23.328 1 49.78 403 ASP A N 1
ATOM 3048 C CA . ASP A 1 403 ? -11.219 -36.531 -23.266 1 49.78 403 ASP A CA 1
ATOM 3049 C C . ASP A 1 403 ? -11.758 -36.656 -21.828 1 49.78 403 ASP A C 1
ATOM 3051 O O . ASP A 1 403 ? -12.477 -37.625 -21.516 1 49.78 403 ASP A O 1
ATOM 3055 N N . ARG A 1 404 ? -11.406 -35.844 -21.016 1 56.19 404 ARG A N 1
ATOM 3056 C CA . ARG A 1 404 ? -11.766 -36.062 -19.625 1 56.19 404 ARG A CA 1
ATOM 3057 C C . ARG A 1 404 ? -13.156 -35.531 -19.312 1 56.19 404 ARG A C 1
ATOM 3059 O O . ARG A 1 404 ? -13.484 -34.406 -19.703 1 56.19 404 ARG A O 1
ATOM 3066 N N . ARG A 1 405 ? -13.938 -36.375 -18.828 1 59.28 405 ARG A N 1
ATOM 3067 C CA . ARG A 1 405 ? -15.305 -36.156 -18.375 1 59.28 405 ARG A CA 1
ATOM 3068 C C . ARG A 1 405 ? -15.359 -35.062 -17.297 1 59.28 405 ARG A C 1
ATOM 3070 O O . ARG A 1 405 ? -14.398 -34.875 -16.562 1 59.28 405 ARG A O 1
ATOM 3077 N N . ARG A 1 406 ? -16.328 -34.25 -17.344 1 67.69 406 ARG A N 1
ATOM 3078 C CA . ARG A 1 406 ? -16.625 -33.281 -16.297 1 67.69 406 ARG A CA 1
ATOM 3079 C C . ARG A 1 406 ? -16.844 -33.969 -14.961 1 67.69 406 ARG A C 1
ATOM 3081 O O . ARG A 1 406 ? -17.344 -35.094 -14.914 1 67.69 406 ARG A O 1
ATOM 3088 N N . THR A 1 407 ? -16.125 -33.531 -13.953 1 75.25 407 THR A N 1
ATOM 3089 C CA . THR A 1 407 ? -16.219 -34.094 -12.602 1 75.25 407 THR A CA 1
ATOM 3090 C C . THR A 1 407 ? -17.156 -33.25 -11.734 1 75.25 407 THR A C 1
ATOM 3092 O O . THR A 1 407 ? -17.297 -32.031 -11.961 1 75.25 407 THR A O 1
ATOM 3095 N N . THR A 1 408 ? -17.969 -34 -10.938 1 79.12 408 THR A N 1
ATOM 3096 C CA . THR A 1 408 ? -18.859 -33.312 -10.008 1 79.12 408 THR A CA 1
ATOM 3097 C C . THR A 1 408 ? -18.25 -33.281 -8.609 1 79.12 408 THR A C 1
ATOM 3099 O O . THR A 1 408 ? -17.641 -34.281 -8.164 1 79.12 408 THR A O 1
ATOM 3102 N N . LEU A 1 409 ? -18.219 -32.188 -8.016 1 85.62 409 LEU A N 1
ATOM 3103 C CA . LEU A 1 409 ? -17.766 -31.984 -6.641 1 85.62 409 LEU A CA 1
ATOM 3104 C C . LEU A 1 409 ? -18.875 -31.344 -5.801 1 85.62 409 LEU A C 1
ATOM 3106 O O . LEU A 1 409 ? -19.703 -30.594 -6.32 1 85.62 409 LEU A O 1
ATOM 3110 N N . SER A 1 410 ? -18.922 -31.734 -4.535 1 84.19 410 SER A N 1
ATOM 3111 C CA . SER A 1 410 ? -19.859 -31.062 -3.637 1 84.19 410 SER A CA 1
ATOM 3112 C C . SER A 1 410 ? -19.484 -29.609 -3.439 1 84.19 410 SER A C 1
ATOM 3114 O O . SER A 1 410 ? -18.312 -29.25 -3.514 1 84.19 410 SER A O 1
ATOM 3116 N N . LYS A 1 411 ? -20.422 -28.781 -3.227 1 83.62 411 LYS A N 1
ATOM 3117 C CA . LYS A 1 411 ? -20.203 -27.359 -2.99 1 83.62 411 LYS A CA 1
ATOM 3118 C C . LYS A 1 411 ? -19.297 -27.141 -1.773 1 83.62 411 LYS A C 1
ATOM 3120 O O . LYS A 1 411 ? -18.422 -26.281 -1.787 1 83.62 411 LYS A O 1
ATOM 3125 N N . ARG A 1 412 ? -19.531 -27.906 -0.742 1 85.12 412 ARG A N 1
ATOM 3126 C CA . ARG A 1 412 ? -18.719 -27.797 0.469 1 85.12 412 ARG A CA 1
ATOM 3127 C C . ARG A 1 412 ? -17.25 -28.094 0.18 1 85.12 412 ARG A C 1
ATOM 3129 O O . ARG A 1 412 ? -16.359 -27.391 0.652 1 85.12 412 ARG A O 1
ATOM 3136 N N . LEU A 1 413 ? -17.016 -29.172 -0.568 1 90.5 413 LEU A N 1
ATOM 3137 C CA . LEU A 1 413 ? -15.648 -29.5 -0.924 1 90.5 413 LEU A CA 1
ATOM 3138 C C . LEU A 1 413 ? -15.008 -28.391 -1.749 1 90.5 413 LEU A C 1
ATOM 3140 O O . LEU A 1 413 ? -13.867 -28.016 -1.499 1 90.5 413 LEU A O 1
ATOM 3144 N N . VAL A 1 414 ? -15.766 -27.844 -2.654 1 90.81 414 VAL A N 1
ATOM 3145 C CA . VAL A 1 414 ? -15.297 -26.766 -3.516 1 90.81 414 VAL A CA 1
ATOM 3146 C C . VAL A 1 414 ? -14.891 -25.562 -2.662 1 90.81 414 VAL A C 1
ATOM 3148 O O . VAL A 1 414 ? -13.812 -25 -2.854 1 90.81 414 VAL A O 1
ATOM 3151 N N . ASP A 1 415 ? -15.68 -25.203 -1.741 1 90.06 415 ASP A N 1
ATOM 3152 C CA . ASP A 1 415 ? -15.438 -24.047 -0.885 1 90.06 415 ASP A CA 1
ATOM 3153 C C . ASP A 1 415 ? -14.234 -24.266 0.019 1 90.06 415 ASP A C 1
ATOM 3155 O O . ASP A 1 415 ? -13.422 -23.359 0.221 1 90.06 415 ASP A O 1
ATOM 3159 N N . GLU A 1 416 ? -14.094 -25.469 0.549 1 90.75 416 GLU A N 1
ATOM 3160 C CA . GLU A 1 416 ? -12.953 -25.797 1.405 1 90.75 416 GLU A CA 1
ATOM 3161 C C . GLU A 1 416 ? -11.648 -25.75 0.621 1 90.75 416 GLU A C 1
ATOM 3163 O O . GLU A 1 416 ? -10.641 -25.219 1.101 1 90.75 416 GLU A O 1
ATOM 3168 N N . LEU A 1 417 ? -11.719 -26.344 -0.574 1 93.69 417 LEU A N 1
ATOM 3169 C CA . LEU A 1 417 ? -10.531 -26.328 -1.426 1 93.69 417 LEU A CA 1
ATOM 3170 C C . LEU A 1 417 ? -10.148 -24.906 -1.801 1 93.69 417 LEU A C 1
ATOM 3172 O O . LEU A 1 417 ? -8.969 -24.547 -1.797 1 93.69 417 LEU A O 1
ATOM 3176 N N . ALA A 1 418 ? -11.141 -24.094 -2.057 1 94.38 418 ALA A N 1
ATOM 3177 C CA . ALA A 1 418 ? -10.891 -22.703 -2.43 1 94.38 418 ALA A CA 1
ATOM 3178 C C . ALA A 1 418 ? -10.188 -21.953 -1.307 1 94.38 418 ALA A C 1
ATOM 3180 O O . ALA A 1 418 ? -9.258 -21.172 -1.557 1 94.38 418 ALA A O 1
ATOM 3181 N N . MET A 1 419 ? -10.617 -22.156 -0.117 1 93.19 419 MET A N 1
ATOM 3182 C CA . MET A 1 419 ? -10.047 -21.469 1.037 1 93.19 419 MET A CA 1
ATOM 3183 C C . MET A 1 419 ? -8.617 -21.938 1.297 1 93.19 419 MET A C 1
ATOM 3185 O O . MET A 1 419 ? -7.75 -21.125 1.635 1 93.19 419 MET A O 1
ATOM 3189 N N . GLN A 1 420 ? -8.383 -23.203 1.109 1 93.88 420 GLN A N 1
ATOM 3190 C CA . GLN A 1 420 ? -7.031 -23.734 1.289 1 93.88 420 GLN A CA 1
ATOM 3191 C C . GLN A 1 420 ? -6.09 -23.219 0.2 1 93.88 420 GLN A C 1
ATOM 3193 O O . GLN A 1 420 ? -4.938 -22.891 0.474 1 93.88 420 GLN A O 1
ATOM 3198 N N . ARG A 1 421 ? -6.605 -23.219 -1.016 1 96 421 ARG A N 1
ATOM 3199 C CA . ARG A 1 421 ? -5.824 -22.672 -2.125 1 96 421 ARG A CA 1
ATOM 3200 C C . ARG A 1 421 ? -5.477 -21.219 -1.894 1 96 421 ARG A C 1
ATOM 3202 O O . ARG A 1 421 ? -4.359 -20.781 -2.182 1 96 421 ARG A O 1
ATOM 3209 N N . ARG A 1 422 ? -6.387 -20.453 -1.391 1 95.62 422 ARG A N 1
ATOM 3210 C CA . ARG A 1 422 ? -6.156 -19.047 -1.036 1 95.62 422 ARG A CA 1
ATOM 3211 C C . ARG A 1 422 ? -5.004 -18.922 -0.045 1 95.62 422 ARG A C 1
ATOM 3213 O O . ARG A 1 422 ? -4.152 -18.047 -0.184 1 95.62 422 ARG A O 1
ATOM 3220 N N . ASP A 1 423 ? -4.996 -19.797 0.953 1 94.69 423 ASP A N 1
ATOM 3221 C CA . ASP A 1 423 ? -3.955 -19.719 1.975 1 94.69 423 ASP A CA 1
ATOM 3222 C C . ASP A 1 423 ? -2.572 -19.953 1.368 1 94.69 423 ASP A C 1
ATOM 3224 O O . ASP A 1 423 ? -1.591 -19.344 1.794 1 94.69 423 ASP A O 1
ATOM 3228 N N . VAL A 1 424 ? -2.514 -20.844 0.4 1 95.69 424 VAL A N 1
ATOM 3229 C CA . VAL A 1 424 ? -1.244 -21.078 -0.276 1 95.69 424 VAL A CA 1
ATOM 3230 C C . VAL A 1 424 ? -0.788 -19.828 -1.002 1 95.69 424 VAL A C 1
ATOM 3232 O O . VAL A 1 424 ? 0.364 -19.406 -0.867 1 95.69 424 VAL A O 1
ATOM 3235 N N . LEU A 1 425 ? -1.693 -19.234 -1.724 1 96.81 425 LEU A N 1
ATOM 3236 C CA . LEU A 1 425 ? -1.362 -18 -2.43 1 96.81 425 LEU A CA 1
ATOM 3237 C C . LEU A 1 425 ? -1.003 -16.891 -1.447 1 96.81 425 LEU A C 1
ATOM 3239 O O . LEU A 1 425 ? -0.037 -16.156 -1.661 1 96.81 425 LEU A O 1
ATOM 3243 N N . ALA A 1 426 ? -1.761 -16.781 -0.4 1 96.69 426 ALA A N 1
ATOM 3244 C CA . ALA A 1 426 ? -1.559 -15.742 0.608 1 96.69 426 ALA A CA 1
ATOM 3245 C C . ALA A 1 426 ? -0.172 -15.852 1.236 1 96.69 426 ALA A C 1
ATOM 3247 O O . ALA A 1 426 ? 0.504 -14.844 1.442 1 96.69 426 ALA A O 1
ATOM 3248 N N . LEU A 1 427 ? 0.214 -17.016 1.531 1 93.69 427 LEU A N 1
ATOM 3249 C CA . LEU A 1 427 ? 1.53 -17.25 2.119 1 93.69 427 LEU A CA 1
ATOM 3250 C C . LEU A 1 427 ? 2.633 -16.734 1.198 1 93.69 427 LEU A C 1
ATOM 3252 O O . LEU A 1 427 ? 3.559 -16.047 1.647 1 93.69 427 LEU A O 1
ATOM 3256 N N . HIS A 1 428 ? 2.508 -17.031 -0.032 1 94.44 428 HIS A N 1
ATOM 3257 C CA . HIS A 1 428 ? 3.537 -16.641 -0.987 1 94.44 428 HIS A CA 1
ATOM 3258 C C . HIS A 1 428 ? 3.547 -15.133 -1.198 1 94.44 428 HIS A C 1
ATOM 3260 O O . HIS A 1 428 ? 4.613 -14.531 -1.329 1 94.44 428 HIS A O 1
ATOM 3266 N N . VAL A 1 429 ? 2.395 -14.531 -1.218 1 96.06 429 VAL A N 1
ATOM 3267 C CA . VAL A 1 429 ? 2.299 -13.078 -1.354 1 96.06 429 VAL A CA 1
ATOM 3268 C C . VAL A 1 429 ? 2.865 -12.406 -0.107 1 96.06 429 VAL A C 1
ATOM 3270 O O . VAL A 1 429 ? 3.611 -11.43 -0.206 1 96.06 429 VAL A O 1
ATOM 3273 N N . ALA A 1 430 ? 2.535 -12.922 1.059 1 94.75 430 ALA A N 1
ATOM 3274 C CA . ALA A 1 430 ? 3.023 -12.359 2.316 1 94.75 430 ALA A CA 1
ATOM 3275 C C . ALA A 1 430 ? 4.547 -12.422 2.385 1 94.75 430 ALA A C 1
ATOM 3277 O O . ALA A 1 430 ? 5.18 -11.547 2.98 1 94.75 430 ALA A O 1
ATOM 3278 N N . SER A 1 431 ? 5.086 -13.391 1.708 1 90.12 431 SER A N 1
ATOM 3279 C CA . SER A 1 431 ? 6.52 -13.641 1.796 1 90.12 431 SER A CA 1
ATOM 3280 C C . SER A 1 431 ? 7.285 -12.844 0.743 1 90.12 431 SER A C 1
ATOM 3282 O O . SER A 1 431 ? 8.516 -12.906 0.685 1 90.12 431 SER A O 1
ATOM 3284 N N . ASP A 1 432 ? 6.625 -12.148 -0.096 1 91.69 432 ASP A N 1
ATOM 3285 C CA . ASP A 1 432 ? 7.227 -11.32 -1.137 1 91.69 432 ASP A CA 1
ATOM 3286 C C . ASP A 1 432 ? 6.68 -9.898 -1.091 1 91.69 432 ASP A C 1
ATOM 3288 O O . ASP A 1 432 ? 5.812 -9.531 -1.889 1 91.69 432 ASP A O 1
ATOM 3292 N N . PRO A 1 433 ? 7.289 -9.07 -0.213 1 92.31 433 PRO A N 1
ATOM 3293 C CA . PRO A 1 433 ? 6.766 -7.711 -0.026 1 92.31 433 PRO A CA 1
ATOM 3294 C C . PRO A 1 433 ? 6.812 -6.879 -1.306 1 92.31 433 PRO A C 1
ATOM 3296 O O . PRO A 1 433 ? 5.957 -6.016 -1.517 1 92.31 433 PRO A O 1
ATOM 3299 N N . GLY A 1 434 ? 7.801 -7.113 -2.146 1 92.25 434 GLY A N 1
ATOM 3300 C CA . GLY A 1 434 ? 7.848 -6.41 -3.418 1 92.25 434 GLY A CA 1
ATOM 3301 C C . GLY A 1 434 ? 6.641 -6.684 -4.297 1 92.25 434 GLY A C 1
ATOM 3302 O O . GLY A 1 434 ? 6.035 -5.754 -4.832 1 92.25 434 GLY A O 1
ATOM 3303 N N . LEU A 1 435 ? 6.32 -7.949 -4.43 1 93.69 435 LEU A N 1
ATOM 3304 C CA . LEU A 1 435 ? 5.137 -8.336 -5.191 1 93.69 435 LEU A CA 1
ATOM 3305 C C . LEU A 1 435 ? 3.869 -7.805 -4.535 1 93.69 435 LEU A C 1
ATOM 3307 O O . LEU A 1 435 ? 2.967 -7.316 -5.219 1 93.69 435 LEU A O 1
ATOM 3311 N N . ALA A 1 436 ? 3.848 -7.914 -3.203 1 96.75 436 ALA A N 1
ATOM 3312 C CA . ALA A 1 436 ? 2.695 -7.418 -2.455 1 96.75 436 ALA A CA 1
ATOM 3313 C C . ALA A 1 436 ? 2.465 -5.934 -2.721 1 96.75 436 ALA A C 1
ATOM 3315 O O . ALA A 1 436 ? 1.325 -5.492 -2.889 1 96.75 436 ALA A O 1
ATOM 3316 N N . LEU A 1 437 ? 3.516 -5.199 -2.746 1 96.38 437 LEU A N 1
ATOM 3317 C CA . LEU A 1 437 ? 3.432 -3.768 -3.004 1 96.38 437 LEU A CA 1
ATOM 3318 C C . LEU A 1 437 ? 2.852 -3.5 -4.391 1 96.38 437 LEU A C 1
ATOM 3320 O O . LEU A 1 437 ? 1.963 -2.66 -4.543 1 96.38 437 LEU A O 1
ATOM 3324 N N . ASP A 1 438 ? 3.332 -4.191 -5.363 1 96.44 438 ASP A N 1
ATOM 3325 C CA . ASP A 1 438 ? 2.846 -4.027 -6.73 1 96.44 438 ASP A CA 1
ATOM 3326 C C . ASP A 1 438 ? 1.36 -4.363 -6.832 1 96.44 438 ASP A C 1
ATOM 3328 O O . ASP A 1 438 ? 0.601 -3.656 -7.496 1 96.44 438 ASP A O 1
ATOM 3332 N N . ILE A 1 439 ? 0.979 -5.461 -6.168 1 97 439 ILE A N 1
ATOM 3333 C CA . ILE A 1 439 ? -0.422 -5.867 -6.156 1 97 439 ILE A CA 1
ATOM 3334 C C . ILE A 1 439 ? -1.272 -4.762 -5.535 1 97 439 ILE A C 1
ATOM 3336 O O . ILE A 1 439 ? -2.309 -4.379 -6.086 1 97 439 ILE A O 1
ATOM 3340 N N . MET A 1 440 ? -0.814 -4.25 -4.441 1 96.56 440 MET A N 1
ATOM 3341 C CA . MET A 1 440 ? -1.559 -3.248 -3.684 1 96.56 440 MET A CA 1
ATOM 3342 C C . MET A 1 440 ? -1.738 -1.972 -4.5 1 96.56 440 MET A C 1
ATOM 3344 O O . MET A 1 440 ? -2.861 -1.495 -4.676 1 96.56 440 MET A O 1
ATOM 3348 N N . ILE A 1 441 ? -0.655 -1.403 -5.078 1 96.38 441 ILE A N 1
ATOM 3349 C CA . ILE A 1 441 ? -0.702 -0.142 -5.812 1 96.38 441 ILE A CA 1
ATOM 3350 C C . ILE A 1 441 ? -1.558 -0.305 -7.066 1 96.38 441 ILE A C 1
ATOM 3352 O O . ILE A 1 441 ? -2.445 0.509 -7.328 1 96.38 441 ILE A O 1
ATOM 3356 N N . SER A 1 442 ? -1.3 -1.349 -7.812 1 94.75 442 SER A N 1
ATOM 3357 C CA . SER A 1 442 ? -2.004 -1.535 -9.078 1 94.75 442 SER A CA 1
ATOM 3358 C C . SER A 1 442 ? -3.502 -1.724 -8.852 1 94.75 442 SER A C 1
ATOM 3360 O O . SER A 1 442 ? -4.32 -1.184 -9.602 1 94.75 442 SER A O 1
ATOM 3362 N N . THR A 1 443 ? -3.842 -2.525 -7.82 1 93.31 443 THR A N 1
ATOM 3363 C CA . THR A 1 443 ? -5.246 -2.777 -7.516 1 93.31 443 THR A CA 1
ATOM 3364 C C . THR A 1 443 ? -5.957 -1.483 -7.129 1 93.31 443 THR A C 1
ATOM 3366 O O . THR A 1 443 ? -7.043 -1.188 -7.633 1 93.31 443 THR A O 1
ATOM 3369 N N . LEU A 1 444 ? -5.363 -0.715 -6.305 1 92.88 444 LEU A N 1
ATOM 3370 C CA . LEU A 1 444 ? -5.973 0.518 -5.816 1 92.88 444 LEU A CA 1
ATOM 337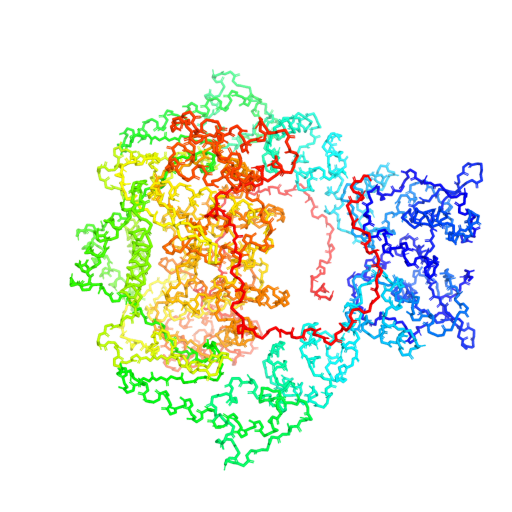1 C C . LEU A 1 444 ? -6 1.58 -6.91 1 92.88 444 LEU A C 1
ATOM 3373 O O . LEU A 1 444 ? -6.938 2.373 -6.992 1 92.88 444 LEU A O 1
ATOM 3377 N N . ALA A 1 445 ? -4.957 1.628 -7.695 1 91.12 445 ALA A N 1
ATOM 3378 C CA . ALA A 1 445 ? -4.883 2.59 -8.797 1 91.12 445 ALA A CA 1
ATOM 3379 C C . ALA A 1 445 ? -5.891 2.256 -9.891 1 91.12 445 ALA A C 1
ATOM 3381 O O . ALA A 1 445 ? -6.41 3.15 -10.555 1 91.12 445 ALA A O 1
ATOM 3382 N N . ASP A 1 446 ? -6.117 0.942 -10.102 1 85.19 446 ASP A N 1
ATOM 3383 C CA . ASP A 1 446 ? -6.977 0.459 -11.18 1 85.19 446 ASP A CA 1
ATOM 3384 C C . ASP A 1 446 ? -8.453 0.568 -10.797 1 85.19 446 ASP A C 1
ATOM 3386 O O . ASP A 1 446 ? -9.328 0.154 -11.555 1 85.19 446 ASP A O 1
ATOM 3390 N N . ALA A 1 447 ? -8.742 0.949 -9.656 1 70.62 447 ALA A N 1
ATOM 3391 C CA . ALA A 1 447 ? -10.102 0.967 -9.125 1 70.62 447 ALA A CA 1
ATOM 3392 C C . ALA A 1 447 ? -11.047 1.714 -10.062 1 70.62 447 ALA A C 1
ATOM 3394 O O . ALA A 1 447 ? -12.242 1.405 -10.125 1 70.62 447 ALA A O 1
ATOM 3395 N N . ASP A 1 448 ? -10.516 2.59 -10.789 1 60.59 448 ASP A N 1
ATOM 3396 C CA . ASP A 1 448 ? -11.375 3.393 -11.656 1 60.59 448 ASP A CA 1
ATOM 3397 C C . ASP A 1 448 ? -11.602 2.695 -12.992 1 60.59 448 ASP A C 1
ATOM 3399 O O . ASP A 1 448 ? -12.453 3.117 -13.781 1 60.59 448 ASP A O 1
ATOM 3403 N N . THR A 1 449 ? -10.773 1.646 -13.352 1 58.84 449 THR A N 1
ATOM 3404 C CA . THR A 1 449 ? -10.898 0.954 -14.625 1 58.84 449 THR A CA 1
ATOM 3405 C C . THR A 1 449 ? -11.891 -0.201 -14.516 1 58.84 449 THR A C 1
ATOM 3407 O O . THR A 1 449 ? -12.172 -0.877 -15.508 1 58.84 449 THR A O 1
ATOM 3410 N N . HIS A 1 450 ? -12.609 -0.196 -13.461 1 52.31 450 HIS A N 1
ATOM 3411 C CA . HIS A 1 450 ? -13.32 -1.37 -12.969 1 52.31 450 HIS A CA 1
ATOM 3412 C C . HIS A 1 450 ? -14.195 -1.983 -14.055 1 52.31 450 HIS A C 1
ATOM 3414 O O . HIS A 1 450 ? -14.883 -1.265 -14.781 1 52.31 450 HIS A O 1
ATOM 3420 N N . ASP A 1 451 ? -13.688 -3.17 -14.453 1 54.81 451 ASP A N 1
ATOM 3421 C CA . ASP A 1 451 ? -14.555 -4.129 -15.125 1 54.81 451 ASP A CA 1
ATOM 3422 C C . ASP A 1 451 ? -15.688 -4.586 -14.211 1 54.81 451 ASP A C 1
ATOM 3424 O O . ASP A 1 451 ? -15.453 -5.301 -13.227 1 54.81 451 ASP A O 1
ATOM 3428 N N . TRP A 1 452 ? -16.844 -3.947 -14.312 1 52.75 452 TRP A N 1
ATOM 3429 C CA . TRP A 1 452 ? -18 -4.23 -13.484 1 52.75 452 TRP A CA 1
ATOM 3430 C C . TRP A 1 452 ? -18.25 -5.734 -13.383 1 52.75 452 TRP A C 1
ATOM 3432 O O . TRP A 1 452 ? -18.859 -6.207 -12.422 1 52.75 452 TRP A O 1
ATOM 3442 N N . TRP A 1 453 ? -17.672 -6.453 -14.422 1 55.16 453 TRP A N 1
ATOM 3443 C CA . TRP A 1 453 ? -18.016 -7.867 -14.477 1 55.16 453 TRP A CA 1
ATOM 3444 C C . TRP A 1 453 ? -17.031 -8.703 -13.68 1 55.16 453 TRP A C 1
ATOM 3446 O O . TRP A 1 453 ? -17.281 -9.875 -13.383 1 55.16 453 TRP A O 1
ATOM 3456 N N . ALA A 1 454 ? -15.977 -7.977 -13.391 1 62.56 454 ALA A N 1
ATOM 3457 C CA . ALA A 1 454 ? -14.938 -8.828 -12.805 1 62.56 454 ALA A CA 1
ATOM 3458 C C . ALA A 1 454 ? -15.039 -8.844 -11.281 1 62.56 454 ALA A C 1
ATOM 3460 O O . ALA A 1 454 ? -15.258 -7.801 -10.664 1 62.56 454 ALA A O 1
ATOM 3461 N N . ARG A 1 455 ? -15.211 -10.023 -10.727 1 72.31 455 ARG A N 1
ATOM 3462 C CA . ARG A 1 455 ? -15.125 -10.188 -9.281 1 72.31 455 ARG A CA 1
ATOM 3463 C C . ARG A 1 455 ? -13.766 -9.75 -8.758 1 72.31 455 ARG A C 1
ATOM 3465 O O . ARG A 1 455 ? -12.734 -10.07 -9.352 1 72.31 455 ARG A O 1
ATOM 3472 N N . PRO A 1 456 ? -13.766 -8.938 -7.773 1 81.81 456 PRO A N 1
ATOM 3473 C CA . PRO A 1 456 ? -12.484 -8.508 -7.223 1 81.81 456 PRO A CA 1
ATOM 3474 C C . PRO A 1 456 ? -11.695 -9.656 -6.598 1 81.81 456 PRO A C 1
ATOM 3476 O O . PRO A 1 456 ? -12.281 -10.547 -5.984 1 81.81 456 PRO A O 1
ATOM 3479 N N . SER A 1 457 ? -10.414 -9.664 -6.812 1 90.81 457 SER A N 1
ATOM 3480 C CA . SER A 1 457 ? -9.531 -10.703 -6.297 1 90.81 457 SER A CA 1
ATOM 3481 C C . SER A 1 457 ? -9.102 -10.406 -4.863 1 90.81 457 SER A C 1
ATOM 3483 O O . SER A 1 457 ? -8.578 -11.281 -4.176 1 90.81 457 SER A O 1
ATOM 3485 N N . THR A 1 458 ? -9.273 -9.148 -4.426 1 92.62 458 THR A N 1
ATOM 3486 C CA . THR A 1 458 ? -8.906 -8.695 -3.088 1 92.62 458 THR A CA 1
ATOM 3487 C C . THR A 1 458 ? -9.984 -7.777 -2.51 1 92.62 458 THR A C 1
ATOM 3489 O O . THR A 1 458 ? -10.891 -7.352 -3.225 1 92.62 458 THR A O 1
ATOM 3492 N N . THR A 1 459 ? -9.906 -7.5 -1.242 1 89.62 459 THR A N 1
ATOM 3493 C CA . THR A 1 459 ? -10.844 -6.594 -0.58 1 89.62 459 THR A CA 1
ATOM 3494 C C . THR A 1 459 ? -10.258 -5.191 -0.482 1 89.62 459 THR A C 1
ATOM 3496 O O . THR A 1 459 ? -10.859 -4.301 0.121 1 89.62 459 THR A O 1
ATOM 3499 N N . LEU A 1 460 ? -9.117 -4.949 -1.057 1 92.75 460 LEU A N 1
ATOM 3500 C CA . LEU A 1 460 ? -8.461 -3.645 -1.038 1 92.75 460 LEU A CA 1
ATOM 3501 C C . LEU A 1 460 ? -9.328 -2.59 -1.72 1 92.75 460 LEU A C 1
ATOM 3503 O O . LEU A 1 460 ? -9.766 -2.781 -2.855 1 92.75 460 LEU A O 1
ATOM 3507 N N . ARG A 1 461 ? -9.562 -1.469 -1.008 1 85.88 461 ARG A N 1
ATOM 3508 C CA . ARG A 1 461 ? -10.336 -0.361 -1.561 1 85.88 461 ARG A CA 1
ATOM 3509 C C . ARG A 1 461 ? -9.789 0.98 -1.087 1 85.88 461 ARG A C 1
ATOM 3511 O O . ARG A 1 461 ? -9.273 1.088 0.029 1 85.88 461 ARG A O 1
ATOM 3518 N N . ALA A 1 462 ? -9.836 1.957 -1.867 1 89.19 462 ALA A N 1
ATOM 3519 C CA . ALA A 1 462 ? -9.492 3.338 -1.54 1 89.19 462 ALA A CA 1
ATOM 3520 C C . ALA A 1 462 ? -10.281 4.32 -2.402 1 89.19 462 ALA A C 1
ATOM 3522 O O . ALA A 1 462 ? -9.703 5.055 -3.207 1 89.19 462 ALA A O 1
ATOM 3523 N N . PRO A 1 463 ? -11.562 4.359 -2.289 1 80.06 463 PRO A N 1
ATOM 3524 C CA . PRO A 1 463 ? -12.352 5.281 -3.104 1 80.06 463 PRO A CA 1
ATOM 3525 C C . PRO A 1 463 ? -12.047 6.746 -2.809 1 80.06 463 PRO A C 1
ATOM 3527 O O . PRO A 1 463 ? -11.57 7.074 -1.715 1 80.06 463 PRO A O 1
ATOM 3530 N N . VAL A 1 464 ? -12.211 7.578 -3.707 1 82.06 464 VAL A N 1
ATOM 3531 C CA . VAL A 1 464 ? -12.055 9.016 -3.504 1 82.06 464 VAL A CA 1
ATOM 3532 C C . VAL A 1 464 ? -13.188 9.539 -2.623 1 82.06 464 VAL A C 1
ATOM 3534 O O . VAL A 1 464 ? -14.359 9.32 -2.914 1 82.06 464 VAL A O 1
ATOM 3537 N N . PRO A 1 465 ? -12.766 10.18 -1.531 1 81.38 465 PRO A N 1
ATOM 3538 C CA . PRO A 1 465 ? -13.836 10.727 -0.688 1 81.38 465 PRO A CA 1
ATOM 3539 C C . PRO A 1 465 ? -14.633 11.828 -1.384 1 81.38 465 PRO A C 1
ATOM 3541 O O . PRO A 1 465 ? -14.062 12.617 -2.139 1 81.38 465 PRO A O 1
ATOM 3544 N N . ALA A 1 466 ? -15.938 11.891 -1.318 1 65.88 466 ALA A N 1
ATOM 3545 C CA . ALA A 1 466 ? -16.797 12.891 -1.927 1 65.88 466 ALA A CA 1
ATOM 3546 C C . ALA A 1 466 ? -16.531 14.281 -1.348 1 65.88 466 ALA A C 1
ATOM 3548 O O . ALA A 1 466 ? -16.672 15.289 -2.041 1 65.88 466 ALA A O 1
ATOM 3549 N N . GLY A 1 467 ? -15.938 14.453 -0.204 1 73.25 467 GLY A N 1
ATOM 3550 C CA . GLY A 1 467 ? -15.781 15.727 0.478 1 73.25 467 GLY A CA 1
ATOM 3551 C C . GLY A 1 467 ? -17.094 16.281 1.011 1 73.25 467 GLY A C 1
ATOM 3552 O O . GLY A 1 467 ? -18.172 15.781 0.673 1 73.25 467 GLY A O 1
ATOM 3553 N N . PRO A 1 468 ? -17.062 17.297 1.748 1 77.12 468 PRO A N 1
ATOM 3554 C CA . PRO A 1 468 ? -18.266 17.875 2.352 1 77.12 468 PRO A CA 1
ATOM 3555 C C . PRO A 1 468 ? -19.109 18.656 1.353 1 77.12 468 PRO A C 1
ATOM 3557 O O . PRO A 1 468 ? -20.312 18.812 1.546 1 77.12 468 PRO A O 1
ATOM 3560 N N . ILE A 1 469 ? -18.469 19.234 0.316 1 78.69 469 ILE A N 1
ATOM 3561 C CA . ILE A 1 469 ? -19.172 19.953 -0.741 1 78.69 469 ILE A CA 1
ATOM 3562 C C . ILE A 1 469 ? -19.016 19.203 -2.064 1 78.69 469 ILE A C 1
ATOM 3564 O O . ILE A 1 469 ? -17.922 19.203 -2.654 1 78.69 469 ILE A O 1
ATOM 3568 N N . ILE A 1 470 ? -20.078 18.672 -2.449 1 67.44 470 ILE A N 1
ATOM 3569 C CA . ILE A 1 470 ? -20.047 17.859 -3.664 1 67.44 470 ILE A CA 1
ATOM 3570 C C . ILE A 1 470 ? -19.719 18.75 -4.863 1 67.44 470 ILE A C 1
ATOM 3572 O O . ILE A 1 470 ? -20.328 19.812 -5.047 1 67.44 470 ILE A O 1
ATOM 3576 N N . GLY A 1 471 ? -18.719 18.453 -5.609 1 65.69 471 GLY A N 1
ATOM 3577 C CA . GLY A 1 471 ? -18.391 19.141 -6.848 1 65.69 471 GLY A CA 1
ATOM 3578 C C . GLY A 1 471 ? -17.5 20.359 -6.645 1 65.69 471 GLY A C 1
ATOM 3579 O O . GLY A 1 471 ? -17.094 21 -7.613 1 65.69 471 GLY A O 1
ATOM 3580 N N . PHE A 1 472 ? -17.219 20.672 -5.363 1 76.25 472 PHE A N 1
ATOM 3581 C CA . PHE A 1 472 ? -16.375 21.844 -5.094 1 76.25 472 PHE A CA 1
ATOM 3582 C C . PHE A 1 472 ? -14.914 21.531 -5.395 1 76.25 472 PHE A C 1
ATOM 3584 O O . PHE A 1 472 ? -14.398 20.484 -5 1 76.25 472 PHE A O 1
ATOM 3591 N N . GLU A 1 473 ? -14.297 22.344 -6.285 1 75.38 473 GLU A N 1
ATOM 3592 C CA . GLU A 1 473 ? -12.859 22.328 -6.539 1 75.38 473 GLU A CA 1
ATOM 3593 C C . GLU A 1 473 ? -12.289 23.75 -6.574 1 75.38 473 GLU A C 1
ATOM 3595 O O . GLU A 1 473 ? -12.812 24.625 -7.277 1 75.38 473 GLU A O 1
ATOM 3600 N N . ALA A 1 474 ? -11.344 23.969 -5.637 1 77.38 474 ALA A N 1
ATOM 3601 C CA . ALA A 1 474 ? -10.664 25.25 -5.695 1 77.38 474 ALA A CA 1
ATOM 3602 C C . ALA A 1 474 ? -9.609 25.266 -6.797 1 77.38 474 ALA A C 1
ATOM 3604 O O . ALA A 1 474 ? -8.406 25.219 -6.516 1 77.38 474 ALA A O 1
ATOM 3605 N N . LYS A 1 475 ? -10.055 25.359 -8.023 1 69.69 475 LYS A N 1
ATOM 3606 C CA . LYS A 1 475 ? -9.18 25.203 -9.188 1 69.69 475 LYS A CA 1
ATOM 3607 C C . LYS A 1 475 ? -8.055 26.234 -9.18 1 69.69 475 LYS A C 1
ATOM 3609 O O . LYS A 1 475 ? -6.938 25.938 -9.602 1 69.69 475 LYS A O 1
ATOM 3614 N N . ASP A 1 476 ? -8.32 27.359 -8.617 1 75.88 476 ASP A N 1
ATOM 3615 C CA . ASP A 1 476 ? -7.328 28.438 -8.664 1 75.88 476 ASP A CA 1
ATOM 3616 C C . ASP A 1 476 ? -6.387 28.359 -7.465 1 75.88 476 ASP A C 1
ATOM 3618 O O . ASP A 1 476 ? -5.418 29.109 -7.379 1 75.88 476 ASP A O 1
ATOM 3622 N N . ALA A 1 477 ? -6.672 27.438 -6.582 1 84.38 477 ALA A N 1
ATOM 3623 C CA . ALA A 1 477 ? -5.781 27.281 -5.441 1 84.38 477 ALA A CA 1
ATOM 3624 C C . ALA A 1 477 ? -4.496 26.562 -5.848 1 84.38 477 ALA A C 1
ATOM 3626 O O . ALA A 1 477 ? -4.535 25.578 -6.605 1 84.38 477 ALA A O 1
ATOM 3627 N N . PRO A 1 478 ? -3.373 27.016 -5.43 1 86.56 478 PRO A N 1
ATOM 3628 C CA . PRO A 1 478 ? -2.086 26.469 -5.848 1 86.56 478 PRO A CA 1
ATOM 3629 C C . PRO A 1 478 ? -1.979 24.969 -5.578 1 86.56 478 PRO A C 1
ATOM 3631 O O . PRO A 1 478 ? -1.494 24.219 -6.426 1 86.56 478 PRO A O 1
ATOM 3634 N N . ALA A 1 479 ? -2.428 24.562 -4.477 1 89.62 479 ALA A N 1
ATOM 3635 C CA . ALA A 1 479 ? -2.309 23.141 -4.117 1 89.62 479 ALA A CA 1
ATOM 3636 C C . ALA A 1 479 ? -3.162 22.281 -5.035 1 89.62 479 ALA A C 1
ATOM 3638 O O . ALA A 1 479 ? -2.727 21.203 -5.465 1 89.62 479 ALA A O 1
ATOM 3639 N N . SER A 1 480 ? -4.367 22.688 -5.324 1 86.44 480 SER A N 1
ATOM 3640 C CA . SER A 1 480 ? -5.262 21.953 -6.207 1 86.44 480 SER A CA 1
ATOM 3641 C C . SER A 1 480 ? -4.688 21.844 -7.617 1 86.44 480 SER A C 1
ATOM 3643 O O . SER A 1 480 ? -4.75 20.797 -8.242 1 86.44 480 SER A O 1
ATOM 3645 N N . SER A 1 481 ? -4.137 22.922 -8.07 1 83.94 481 SER A N 1
ATOM 3646 C CA . SER A 1 481 ? -3.516 22.953 -9.391 1 83.94 481 SER A CA 1
ATOM 3647 C C . SER A 1 481 ? -2.303 22.031 -9.445 1 83.94 481 SER A C 1
ATOM 3649 O O . SER A 1 481 ? -2.115 21.297 -10.422 1 83.94 481 SER A O 1
ATOM 3651 N N . ALA A 1 482 ? -1.553 22.125 -8.391 1 84.56 482 ALA A N 1
ATOM 3652 C CA . ALA A 1 482 ? -0.359 21.281 -8.328 1 84.56 482 ALA A CA 1
ATOM 3653 C C . ALA A 1 482 ? -0.729 19.812 -8.281 1 84.56 482 ALA A C 1
ATOM 3655 O O . ALA A 1 482 ? -0.047 18.969 -8.875 1 84.56 482 ALA A O 1
ATOM 3656 N N . LEU A 1 483 ? -1.76 19.484 -7.59 1 87.31 483 LEU A N 1
ATOM 3657 C CA . LEU A 1 483 ? -2.234 18.109 -7.516 1 87.31 483 LEU A CA 1
ATOM 3658 C C . LEU A 1 483 ? -2.725 17.641 -8.875 1 87.31 483 LEU A C 1
ATOM 3660 O O . LEU A 1 483 ? -2.484 16.484 -9.258 1 87.31 483 LEU A O 1
ATOM 3664 N N . ALA A 1 484 ? -3.441 18.531 -9.547 1 81.25 484 ALA A N 1
ATOM 3665 C CA . ALA A 1 484 ? -3.9 18.219 -10.891 1 81.25 484 ALA A CA 1
ATOM 3666 C C . ALA A 1 484 ? -2.721 17.969 -11.828 1 81.25 484 ALA A C 1
ATOM 3668 O O . ALA A 1 484 ? -2.754 17.031 -12.641 1 81.25 484 ALA A O 1
ATOM 3669 N N . GLU A 1 485 ? -1.729 18.734 -11.656 1 78.62 485 GLU A N 1
ATOM 3670 C CA . GLU A 1 485 ? -0.514 18.562 -12.445 1 78.62 485 GLU A CA 1
ATOM 3671 C C . GLU A 1 485 ? 0.176 17.25 -12.109 1 78.62 485 GLU A C 1
ATOM 3673 O O . GLU A 1 485 ? 0.661 16.547 -13.008 1 78.62 485 GLU A O 1
ATOM 3678 N N . PHE A 1 486 ? 0.264 17.016 -10.875 1 85.94 486 PHE A N 1
ATOM 3679 C CA . PHE A 1 486 ? 0.834 15.742 -10.438 1 85.94 486 PHE A CA 1
ATOM 3680 C C . PHE A 1 486 ? 0.103 14.57 -11.078 1 85.94 486 PHE A C 1
ATOM 3682 O O . PHE A 1 486 ? 0.733 13.672 -11.633 1 85.94 486 PHE A O 1
ATOM 3689 N N . ARG A 1 487 ? -1.199 14.594 -11.016 1 84.31 487 ARG A N 1
ATOM 3690 C CA . ARG A 1 487 ? -2.043 13.531 -11.57 1 84.31 487 ARG A CA 1
ATOM 3691 C C . ARG A 1 487 ? -1.814 13.375 -13.07 1 84.31 487 ARG A C 1
ATOM 3693 O O . ARG A 1 487 ? -1.715 12.258 -13.57 1 84.31 487 ARG A O 1
ATOM 3700 N N . SER A 1 488 ? -1.755 14.453 -13.719 1 76.62 488 SER A N 1
ATOM 3701 C CA . SER A 1 488 ? -1.566 14.445 -15.164 1 76.62 488 SER A CA 1
ATOM 3702 C C . SER A 1 488 ? -0.202 13.875 -15.539 1 76.62 488 SER A C 1
ATOM 3704 O O . SER A 1 488 ? 0.001 13.43 -16.672 1 76.62 488 SER A O 1
ATOM 3706 N N . GLY A 1 489 ? 0.72 13.93 -14.57 1 77.31 489 GLY A N 1
ATOM 3707 C CA . GLY A 1 489 ? 2.072 13.453 -14.805 1 77.31 489 GLY A CA 1
ATOM 3708 C C . GLY A 1 489 ? 2.234 11.969 -14.539 1 77.31 489 GLY A C 1
ATOM 3709 O O . GLY A 1 489 ? 3.291 11.391 -14.805 1 77.31 489 GLY A O 1
ATOM 3710 N N . LEU A 1 490 ? 1.223 11.312 -14.094 1 86.25 490 LEU A N 1
ATOM 3711 C CA . LEU A 1 490 ? 1.283 9.883 -13.805 1 86.25 490 LEU A CA 1
ATOM 3712 C C . LEU A 1 490 ? 1.383 9.07 -15.102 1 86.25 490 LEU A C 1
ATOM 3714 O O . LEU A 1 490 ? 0.735 9.406 -16.094 1 86.25 490 LEU A O 1
ATOM 3718 N N . ASP A 1 491 ? 2.232 8.023 -15.094 1 85.38 491 ASP A N 1
ATOM 3719 C CA . ASP A 1 491 ? 2.361 7.121 -16.234 1 85.38 491 ASP A CA 1
ATOM 3720 C C . ASP A 1 491 ? 1.177 6.16 -16.312 1 85.38 491 ASP A C 1
ATOM 3722 O O . ASP A 1 491 ? 1.123 5.176 -15.57 1 85.38 491 ASP A O 1
ATOM 3726 N N . GLU A 1 492 ? 0.256 6.422 -17.188 1 82.62 492 GLU A N 1
ATOM 3727 C CA . GLU A 1 492 ? -0.958 5.613 -17.281 1 82.62 492 GLU A CA 1
ATOM 3728 C C . GLU A 1 492 ? -0.838 4.551 -18.375 1 82.62 492 GLU A C 1
ATOM 3730 O O . GLU A 1 492 ? -1.825 3.902 -18.719 1 82.62 492 GLU A O 1
ATOM 3735 N N . SER A 1 493 ? 0.325 4.301 -18.906 1 77.75 493 SER A N 1
ATOM 3736 C CA . SER A 1 493 ? 0.512 3.391 -20.031 1 77.75 493 SER A CA 1
ATOM 3737 C C . SER A 1 493 ? 0.094 1.97 -19.672 1 77.75 493 SER A C 1
ATOM 3739 O O . SER A 1 493 ? -0.331 1.202 -20.531 1 77.75 493 SER A O 1
ATOM 3741 N N . TRP A 1 494 ? 0.197 1.616 -18.422 1 85.69 494 TRP A N 1
ATOM 3742 C CA . TRP A 1 494 ? -0.117 0.261 -17.984 1 85.69 494 TRP A CA 1
ATOM 3743 C C . TRP A 1 494 ? -1.615 -0.01 -18.078 1 85.69 494 TRP A C 1
ATOM 3745 O O . TRP A 1 494 ? -2.041 -1.166 -18.109 1 85.69 494 TRP A O 1
ATOM 3755 N N . ARG A 1 495 ? -2.412 0.986 -18.141 1 82 495 ARG A N 1
ATOM 3756 C CA . ARG A 1 495 ? -3.865 0.855 -18.188 1 82 495 ARG A CA 1
ATOM 3757 C C . ARG A 1 495 ? -4.336 0.452 -19.578 1 82 495 ARG A C 1
ATOM 3759 O O . ARG A 1 495 ? -5.527 0.225 -19.797 1 82 495 ARG A O 1
ATOM 3766 N N . ALA A 1 496 ? -3.41 0.312 -20.453 1 73.12 496 ALA A N 1
ATOM 3767 C CA . ALA A 1 496 ? -3.725 -0.102 -21.828 1 73.12 496 ALA A CA 1
ATOM 3768 C C . ALA A 1 496 ? -4.113 -1.577 -21.875 1 73.12 496 ALA A C 1
ATOM 3770 O O . ALA A 1 496 ? -4.734 -2.029 -22.844 1 73.12 496 ALA A O 1
ATOM 3771 N N . GLY A 1 497 ? -3.725 -2.316 -20.797 1 75.56 497 GLY A N 1
ATOM 3772 C CA . GLY A 1 497 ? -4.102 -3.721 -20.75 1 75.56 497 GLY A CA 1
ATOM 3773 C C . GLY A 1 497 ? -5.602 -3.934 -20.703 1 75.56 497 GLY A C 1
ATOM 3774 O O . GLY A 1 497 ? -6.316 -3.195 -20.016 1 75.56 497 GLY A O 1
ATOM 3775 N N . SER A 1 498 ? -6.094 -4.879 -21.406 1 72.88 498 SER A N 1
ATOM 3776 C CA . SER A 1 498 ? -7.527 -5.133 -21.5 1 72.88 498 SER A CA 1
ATOM 3777 C C . SER A 1 498 ? -8.047 -5.84 -20.25 1 72.88 498 SER A C 1
ATOM 3779 O O . SER A 1 498 ? -9.195 -5.637 -19.844 1 72.88 498 SER A O 1
ATOM 3781 N N . GLU A 1 499 ? -7.141 -6.652 -19.75 1 79.12 499 GLU A N 1
ATOM 3782 C CA . GLU A 1 499 ? -7.531 -7.41 -18.562 1 79.12 499 GLU A CA 1
ATOM 3783 C C . GLU A 1 499 ? -6.676 -7.027 -17.359 1 79.12 499 GLU A C 1
ATOM 3785 O O . GLU A 1 499 ? -5.602 -6.445 -17.516 1 79.12 499 GLU A O 1
ATOM 3790 N N . ALA A 1 500 ? -7.145 -7.406 -16.266 1 84.06 500 ALA A N 1
ATOM 3791 C CA . ALA A 1 500 ? -6.434 -7.098 -15.031 1 84.06 500 ALA A CA 1
ATOM 3792 C C . ALA A 1 500 ? -5.039 -7.723 -15.031 1 84.06 500 ALA A C 1
ATOM 3794 O O . ALA A 1 500 ? -4.086 -7.125 -14.531 1 84.06 500 ALA A O 1
ATOM 3795 N N . THR A 1 501 ? -4.914 -8.961 -15.633 1 88.38 501 THR A N 1
ATOM 3796 C CA . THR A 1 501 ? -3.643 -9.672 -15.664 1 88.38 501 THR A CA 1
ATOM 3797 C C . THR A 1 501 ? -2.619 -8.914 -16.5 1 88.38 501 THR A C 1
ATOM 3799 O O . THR A 1 501 ? -1.49 -8.688 -16.062 1 88.38 501 THR A O 1
ATOM 3802 N N . SER A 1 502 ? -3.07 -8.453 -17.688 1 86.94 502 SER A N 1
ATOM 3803 C CA . SER A 1 502 ? -2.168 -7.723 -18.562 1 86.94 502 SER A CA 1
ATOM 3804 C C . SER A 1 502 ? -1.817 -6.355 -17.984 1 86.94 502 SER A C 1
ATOM 3806 O O . SER A 1 502 ? -0.675 -5.906 -18.094 1 86.94 502 SER A O 1
ATOM 3808 N N . ARG A 1 503 ? -2.732 -5.695 -17.422 1 89.31 503 ARG A N 1
ATOM 3809 C CA . ARG A 1 503 ? -2.465 -4.402 -16.797 1 89.31 503 ARG A CA 1
ATOM 3810 C C . ARG A 1 503 ? -1.46 -4.543 -15.656 1 89.31 503 ARG A C 1
ATOM 3812 O O . ARG A 1 503 ? -0.577 -3.699 -15.492 1 89.31 503 ARG A O 1
ATOM 3819 N N . PHE A 1 504 ? -1.625 -5.637 -14.898 1 93.31 504 PHE A N 1
ATOM 3820 C CA . PHE A 1 504 ? -0.698 -5.867 -13.797 1 93.31 504 PHE A CA 1
ATOM 3821 C C . PHE A 1 504 ? 0.722 -6.059 -14.312 1 93.31 504 PHE A C 1
ATOM 3823 O O . PHE A 1 504 ? 1.668 -5.48 -13.773 1 93.31 504 PHE A O 1
ATOM 3830 N N . ASP A 1 505 ? 0.853 -6.824 -15.32 1 91.69 505 ASP A N 1
ATOM 3831 C CA . ASP A 1 505 ? 2.172 -7.059 -15.898 1 91.69 505 ASP A CA 1
ATOM 3832 C C . ASP A 1 505 ? 2.781 -5.758 -16.422 1 91.69 505 ASP A C 1
ATOM 3834 O O . ASP A 1 505 ? 3.965 -5.488 -16.203 1 91.69 505 ASP A O 1
ATOM 3838 N N . LEU A 1 506 ? 1.993 -4.953 -17.094 1 88.25 506 LEU A N 1
ATOM 3839 C CA . LEU A 1 506 ? 2.461 -3.672 -17.609 1 88.25 506 LEU A CA 1
ATOM 3840 C C . LEU A 1 506 ? 2.826 -2.727 -16.469 1 88.25 506 LEU A C 1
ATOM 3842 O O . LEU A 1 506 ? 3.783 -1.958 -16.578 1 88.25 506 LEU A O 1
ATOM 3846 N N . PHE A 1 507 ? 2.092 -2.787 -15.406 1 93.81 507 PHE A N 1
ATOM 3847 C CA . PHE A 1 507 ? 2.395 -1.954 -14.242 1 93.81 507 PHE A CA 1
ATOM 3848 C C . PHE A 1 507 ? 3.75 -2.322 -13.656 1 93.81 507 PHE A C 1
ATOM 3850 O O . PHE A 1 507 ? 4.551 -1.442 -13.328 1 93.81 507 PHE A O 1
ATOM 3857 N N . ARG A 1 508 ? 3.928 -3.611 -13.469 1 92 508 ARG A N 1
ATOM 3858 C CA . ARG A 1 508 ? 5.18 -4.086 -12.891 1 92 508 ARG A CA 1
ATOM 3859 C C . ARG A 1 508 ? 6.371 -3.689 -13.758 1 92 508 ARG A C 1
ATOM 3861 O O . ARG A 1 508 ? 7.488 -3.545 -13.258 1 92 508 ARG A O 1
ATOM 3868 N N . ALA A 1 509 ? 6.109 -3.482 -14.977 1 87.38 509 ALA A N 1
ATOM 3869 C CA . ALA A 1 509 ? 7.168 -3.148 -15.93 1 87.38 509 ALA A CA 1
ATOM 3870 C C . ALA A 1 509 ? 7.477 -1.655 -15.898 1 87.38 509 ALA A C 1
ATOM 3872 O O . ALA A 1 509 ? 8.461 -1.208 -16.484 1 87.38 509 ALA A O 1
ATOM 3873 N N . LEU A 1 510 ? 6.703 -0.898 -15.156 1 87.5 510 LEU A N 1
ATOM 3874 C CA . LEU A 1 510 ? 6.961 0.532 -15.031 1 87.5 510 LEU A CA 1
ATOM 3875 C C . LEU A 1 510 ? 8.258 0.782 -14.266 1 87.5 510 LEU A C 1
ATOM 3877 O O . LEU A 1 510 ? 8.641 -0.013 -13.406 1 87.5 510 LEU A O 1
ATOM 3881 N N . PRO A 1 511 ? 8.883 1.891 -14.578 1 81.38 511 PRO A N 1
ATOM 3882 C CA . PRO A 1 511 ? 10.023 2.287 -13.742 1 81.38 511 PRO A CA 1
ATOM 3883 C C . PRO A 1 511 ? 9.641 2.498 -12.281 1 81.38 511 PRO A C 1
ATOM 3885 O O . PRO A 1 511 ? 8.484 2.809 -11.984 1 81.38 511 PRO A O 1
ATOM 3888 N N . ASP A 1 512 ? 10.586 2.369 -11.43 1 81.94 512 ASP A N 1
ATOM 3889 C CA . ASP A 1 512 ? 10.367 2.467 -9.984 1 81.94 512 ASP A CA 1
ATOM 3890 C C . ASP A 1 512 ? 9.758 3.818 -9.617 1 81.94 512 ASP A C 1
ATOM 3892 O O . ASP A 1 512 ? 8.844 3.889 -8.797 1 81.94 512 ASP A O 1
ATOM 3896 N N . ASP A 1 513 ? 10.18 4.871 -10.242 1 81.94 513 ASP A N 1
ATOM 3897 C CA . ASP A 1 513 ? 9.695 6.211 -9.922 1 81.94 513 ASP A CA 1
ATOM 3898 C C . ASP A 1 513 ? 8.227 6.371 -10.312 1 81.94 513 ASP A C 1
ATOM 3900 O O . ASP A 1 513 ? 7.469 7.043 -9.609 1 81.94 513 ASP A O 1
ATOM 3904 N N . SER A 1 514 ? 7.891 5.742 -11.414 1 89.5 514 SER A N 1
ATOM 3905 C CA . SER A 1 514 ? 6.504 5.801 -11.859 1 89.5 514 SER A CA 1
ATOM 3906 C C . SER A 1 514 ? 5.586 5.039 -10.906 1 89.5 514 SER A C 1
ATOM 3908 O O . SER A 1 514 ? 4.5 5.516 -10.57 1 89.5 514 SER A O 1
ATOM 3910 N N . ARG A 1 515 ? 6.043 3.895 -10.492 1 93.75 515 ARG A N 1
ATOM 3911 C CA . ARG A 1 515 ? 5.258 3.123 -9.531 1 93.75 515 ARG A CA 1
ATOM 3912 C C . ARG A 1 515 ? 5.145 3.857 -8.203 1 93.75 515 ARG A C 1
ATOM 3914 O O . ARG A 1 515 ? 4.078 3.869 -7.582 1 93.75 515 ARG A O 1
ATOM 3921 N N . ALA A 1 516 ? 6.234 4.531 -7.859 1 91.38 516 ALA A N 1
ATOM 3922 C CA . ALA A 1 516 ? 6.246 5.301 -6.617 1 91.38 516 ALA A CA 1
ATOM 3923 C C . ALA A 1 516 ? 5.281 6.484 -6.699 1 91.38 516 ALA A C 1
ATOM 3925 O O . ALA A 1 516 ? 4.609 6.809 -5.719 1 91.38 516 ALA A O 1
ATOM 3926 N N . ALA A 1 517 ? 5.258 7.094 -7.836 1 92.06 517 ALA A N 1
ATOM 3927 C CA . ALA A 1 517 ? 4.336 8.211 -8.031 1 92.06 517 ALA A CA 1
ATOM 3928 C C . ALA A 1 517 ? 2.885 7.754 -7.883 1 92.06 517 ALA A C 1
ATOM 3930 O O . ALA A 1 517 ? 2.072 8.445 -7.266 1 92.06 517 ALA A O 1
ATOM 3931 N N . TRP A 1 518 ? 2.566 6.574 -8.398 1 95.25 518 TRP A N 1
ATOM 3932 C CA . TRP A 1 518 ? 1.225 6.02 -8.25 1 95.25 518 TRP A CA 1
ATOM 3933 C C . TRP A 1 518 ? 0.908 5.73 -6.789 1 95.25 518 TRP A C 1
ATOM 3935 O O . TRP A 1 518 ? -0.216 5.953 -6.336 1 95.25 518 TRP A O 1
ATOM 3945 N N . LEU A 1 519 ? 1.936 5.215 -6.078 1 96.19 519 LEU A N 1
ATOM 3946 C CA . LEU A 1 519 ? 1.761 4.98 -4.648 1 96.19 519 LEU A CA 1
ATOM 3947 C C . LEU A 1 519 ? 1.371 6.266 -3.93 1 96.19 519 LEU A C 1
ATOM 3949 O O . LEU A 1 519 ? 0.381 6.297 -3.195 1 96.19 519 LEU A O 1
ATOM 3953 N N . GLY A 1 520 ? 2.135 7.324 -4.16 1 96.06 520 GLY A N 1
ATOM 3954 C CA . GLY A 1 520 ? 1.831 8.609 -3.555 1 96.06 520 GLY A CA 1
ATOM 3955 C C . GLY A 1 520 ? 0.438 9.109 -3.887 1 96.06 520 GLY A C 1
ATOM 3956 O O . GLY A 1 520 ? -0.293 9.562 -3.002 1 96.06 520 GLY A O 1
ATOM 3957 N N . TYR A 1 521 ? 0.084 8.953 -5.078 1 95 521 TYR A N 1
ATOM 3958 C CA . TYR A 1 521 ? -1.198 9.461 -5.555 1 95 521 TYR A CA 1
ATOM 3959 C C . TYR A 1 521 ? -2.355 8.703 -4.918 1 95 521 TYR A C 1
ATOM 3961 O O . TYR A 1 521 ? -3.33 9.312 -4.465 1 95 521 TYR A O 1
ATOM 3969 N N . VAL A 1 522 ? -2.26 7.367 -4.926 1 95 522 VAL A N 1
ATOM 3970 C CA . VAL A 1 522 ? -3.344 6.52 -4.438 1 95 522 VAL A CA 1
ATOM 3971 C C . VAL A 1 522 ? -3.619 6.832 -2.969 1 95 522 VAL A C 1
ATOM 3973 O O . VAL A 1 522 ? -4.777 6.91 -2.551 1 95 522 VAL A O 1
ATOM 3976 N N . VAL A 1 523 ? -2.607 7.074 -2.213 1 96.56 523 VAL A N 1
ATOM 3977 C CA . VAL A 1 523 ? -2.775 7.387 -0.798 1 96.56 523 VAL A CA 1
ATOM 3978 C C . VAL A 1 523 ? -3.316 8.805 -0.646 1 96.56 523 VAL A C 1
ATOM 3980 O O . VAL A 1 523 ? -4.25 9.047 0.126 1 96.56 523 VAL A O 1
ATOM 3983 N N . ALA A 1 524 ? -2.781 9.734 -1.389 1 96.31 524 ALA A N 1
ATOM 3984 C CA . ALA A 1 524 ? -3.17 11.141 -1.312 1 96.31 524 ALA A CA 1
ATOM 3985 C C . ALA A 1 524 ? -4.652 11.32 -1.624 1 96.31 524 ALA A C 1
ATOM 3987 O O . ALA A 1 524 ? -5.352 12.07 -0.94 1 96.31 524 ALA A O 1
ATOM 3988 N N . ARG A 1 525 ? -5.098 10.648 -2.619 1 93.12 525 ARG A N 1
ATOM 3989 C CA . ARG A 1 525 ? -6.477 10.828 -3.068 1 93.12 525 ARG A CA 1
ATOM 3990 C C . ARG A 1 525 ? -7.461 10.242 -2.064 1 93.12 525 ARG A C 1
ATOM 3992 O O . ARG A 1 525 ? -8.664 10.508 -2.141 1 93.12 525 ARG A O 1
ATOM 3999 N N . SER A 1 526 ? -6.977 9.398 -1.16 1 94.69 526 SER A N 1
ATOM 4000 C CA . SER A 1 526 ? -7.848 8.742 -0.193 1 94.69 526 SER A CA 1
ATOM 4001 C C . SER A 1 526 ? -8.055 9.609 1.047 1 94.69 526 SER A C 1
ATOM 4003 O O . SER A 1 526 ? -8.852 9.266 1.922 1 94.69 526 SER A O 1
ATOM 4005 N N . LEU A 1 527 ? -7.414 10.766 1.188 1 95.62 527 LEU A N 1
ATOM 4006 C CA . LEU A 1 527 ? -7.445 11.586 2.393 1 95.62 527 LEU A CA 1
ATOM 4007 C C . LEU A 1 527 ? -8.781 12.305 2.531 1 95.62 527 LEU A C 1
ATOM 4009 O O . LEU A 1 527 ? -9.312 12.836 1.553 1 95.62 527 LEU A O 1
ATOM 4013 N N . GLU A 1 528 ? -9.312 12.344 3.725 1 93.44 528 GLU A N 1
ATOM 4014 C CA . GLU A 1 528 ? -10.539 13.062 4.055 1 93.44 528 GLU A CA 1
ATOM 4015 C C . GLU A 1 528 ? -10.25 14.539 4.324 1 93.44 528 GLU A C 1
ATOM 4017 O O . GLU A 1 528 ? -9.148 14.898 4.746 1 93.44 528 GLU A O 1
ATOM 4022 N N . ALA A 1 529 ? -11.266 15.344 4.105 1 93.38 529 ALA A N 1
ATOM 4023 C CA . ALA A 1 529 ? -11.133 16.766 4.398 1 93.38 529 ALA A CA 1
ATOM 4024 C C . ALA A 1 529 ? -11.219 17.031 5.898 1 93.38 529 ALA A C 1
ATOM 4026 O O . ALA A 1 529 ? -12.039 16.438 6.598 1 93.38 529 ALA A O 1
ATOM 4027 N N . SER A 1 530 ? -10.281 17.891 6.395 1 93.56 530 SER A N 1
ATOM 4028 C CA . SER A 1 530 ? -10.266 18.203 7.82 1 93.56 530 SER A CA 1
ATOM 4029 C C . SER A 1 530 ? -9.727 19.594 8.078 1 93.56 530 SER A C 1
ATOM 4031 O O . SER A 1 530 ? -9.156 20.234 7.184 1 93.56 530 SER A O 1
ATOM 4033 N N . LEU A 1 531 ? -10 20.141 9.25 1 93.5 531 LEU A N 1
ATOM 4034 C CA . LEU A 1 531 ? -9.484 21.422 9.734 1 93.5 531 LEU A CA 1
ATOM 4035 C C . LEU A 1 531 ? -8.914 21.281 11.141 1 93.5 531 LEU A C 1
ATOM 4037 O O . LEU A 1 531 ? -9.188 20.297 11.836 1 93.5 531 LEU A O 1
ATOM 4041 N N . ASN A 1 532 ? -8.109 22.281 11.484 1 90.69 532 ASN A N 1
ATOM 4042 C CA . ASN A 1 532 ? -7.598 22.375 12.852 1 90.69 532 ASN A CA 1
ATOM 4043 C C . ASN A 1 532 ? -8.617 23.016 13.789 1 90.69 532 ASN A C 1
ATOM 4045 O O . ASN A 1 532 ? -8.445 24.172 14.195 1 90.69 532 ASN A O 1
ATOM 4049 N N . MET A 1 533 ? -9.641 22.312 14.062 1 84.69 533 MET A N 1
ATOM 4050 C CA . MET A 1 533 ? -10.688 22.812 14.953 1 84.69 533 MET A CA 1
ATOM 4051 C C . MET A 1 533 ? -11.391 21.656 15.664 1 84.69 533 MET A C 1
ATOM 4053 O O . MET A 1 533 ? -11.383 20.531 15.172 1 84.69 533 MET A O 1
ATOM 4057 N N . ALA A 1 534 ? -11.906 21.984 16.734 1 74.75 534 ALA A N 1
ATOM 4058 C CA . ALA A 1 534 ? -12.633 20.953 17.469 1 74.75 534 ALA A CA 1
ATOM 4059 C C . ALA A 1 534 ? -13.914 20.562 16.75 1 74.75 534 ALA A C 1
ATOM 4061 O O . ALA A 1 534 ? -14.469 21.359 15.984 1 74.75 534 ALA A O 1
ATOM 4062 N N . GLY A 1 535 ? -14.281 19.312 16.875 1 71.62 535 GLY A N 1
ATOM 4063 C CA . GLY A 1 535 ? -15.555 18.891 16.297 1 71.62 535 GLY A CA 1
ATOM 4064 C C . GLY A 1 535 ? -15.406 17.828 15.227 1 71.62 535 GLY A C 1
ATOM 4065 O O . GLY A 1 535 ? -14.453 17.047 15.242 1 71.62 535 GLY A O 1
ATOM 4066 N N . GLU A 1 536 ? -16.359 17.875 14.266 1 70.44 536 GLU A N 1
ATOM 4067 C CA . GLU A 1 536 ? -16.484 16.812 13.273 1 70.44 536 GLU A CA 1
ATOM 4068 C C . GLU A 1 536 ? -15.375 16.906 12.227 1 70.44 536 GLU A C 1
ATOM 4070 O O . GLU A 1 536 ? -15.016 15.898 11.594 1 70.44 536 GLU A O 1
ATOM 4075 N N . ARG A 1 537 ? -14.805 18.078 12.125 1 82.44 537 ARG A N 1
ATOM 4076 C CA . ARG A 1 537 ? -13.828 18.266 11.055 1 82.44 537 ARG A CA 1
ATOM 4077 C C . ARG A 1 537 ? -12.406 18.047 11.57 1 82.44 537 ARG A C 1
ATOM 4079 O O . ARG A 1 537 ? -11.438 18.203 10.82 1 82.44 537 ARG A O 1
ATOM 4086 N N . GLN A 1 538 ? -12.32 17.703 12.781 1 86.12 538 GLN A N 1
ATOM 4087 C CA . GLN A 1 538 ? -10.992 17.5 13.352 1 86.12 538 GLN A CA 1
ATOM 4088 C C . GLN A 1 538 ? -10.5 16.094 13.102 1 86.12 538 GLN A C 1
ATOM 4090 O O . GLN A 1 538 ? -11.203 15.117 13.383 1 86.12 538 GLN A O 1
ATOM 4095 N N . LEU A 1 539 ? -9.352 15.945 12.57 1 90.62 539 LEU A N 1
ATOM 4096 C CA . LEU A 1 539 ? -8.633 14.688 12.422 1 90.62 539 LEU A CA 1
ATOM 4097 C C . LEU A 1 539 ? -7.199 14.812 12.914 1 90.62 539 LEU A C 1
ATOM 4099 O O . LEU A 1 539 ? -6.312 15.219 12.164 1 90.62 539 LEU A O 1
ATOM 4103 N N . PRO A 1 540 ? -6.996 14.469 14.117 1 88.25 540 PRO A N 1
ATOM 4104 C CA . PRO A 1 540 ? -5.684 14.664 14.734 1 88.25 540 PRO A CA 1
ATOM 4105 C C . PRO A 1 540 ? -4.555 14.016 13.945 1 88.25 540 PRO A C 1
ATOM 4107 O O . PRO A 1 540 ? -3.438 14.539 13.906 1 88.25 540 PRO A O 1
ATOM 4110 N N . PHE A 1 541 ? -4.797 12.969 13.359 1 91.81 541 PHE A N 1
ATOM 4111 C CA . PHE A 1 541 ? -3.766 12.273 12.602 1 91.81 541 PHE A CA 1
ATOM 4112 C C . PHE A 1 541 ? -3.27 13.125 11.445 1 91.81 541 PHE A C 1
ATOM 4114 O O . PHE A 1 541 ? -2.072 13.156 11.156 1 91.81 541 PHE A O 1
ATOM 4121 N N . GLN A 1 542 ? -4.156 13.797 10.75 1 94.69 542 GLN A N 1
ATOM 4122 C CA . GLN A 1 542 ? -3.756 14.641 9.633 1 94.69 542 GLN A CA 1
ATOM 4123 C C . GLN A 1 542 ? -2.957 15.852 10.109 1 94.69 542 GLN A C 1
ATOM 4125 O O . GLN A 1 542 ? -2.031 16.297 9.43 1 94.69 542 GLN A O 1
ATOM 4130 N N . ASP A 1 543 ? -3.336 16.328 11.258 1 93.56 543 ASP A N 1
ATOM 4131 C CA . ASP A 1 543 ? -2.545 17.406 11.852 1 93.56 543 ASP A CA 1
ATOM 4132 C C . ASP A 1 543 ? -1.13 16.938 12.18 1 93.56 543 ASP A C 1
ATOM 4134 O O . ASP A 1 543 ? -0.158 17.656 11.93 1 93.56 543 ASP A O 1
ATOM 4138 N N . HIS A 1 544 ? -1.098 15.789 12.703 1 93.12 544 HIS A N 1
ATOM 4139 C CA . HIS A 1 544 ? 0.201 15.195 12.992 1 93.12 544 HIS A CA 1
ATOM 4140 C C . HIS A 1 544 ? 1.022 15.016 11.719 1 93.12 544 HIS A C 1
ATOM 4142 O O . HIS A 1 544 ? 2.213 15.336 11.695 1 93.12 544 HIS A O 1
ATOM 4148 N N . LEU A 1 545 ? 0.423 14.555 10.68 1 94.75 545 LEU A N 1
ATOM 4149 C CA . LEU A 1 545 ? 1.112 14.352 9.406 1 94.75 545 LEU A CA 1
ATOM 4150 C C . LEU A 1 545 ? 1.658 15.672 8.867 1 94.75 545 LEU A C 1
ATOM 4152 O O . LEU A 1 545 ? 2.816 15.742 8.445 1 94.75 545 LEU A O 1
ATOM 4156 N N . GLY A 1 546 ? 0.779 16.688 8.844 1 94.94 546 GLY A N 1
ATOM 4157 C CA . GLY A 1 546 ? 1.217 18 8.367 1 94.94 546 GLY A CA 1
ATOM 4158 C C . GLY A 1 546 ? 2.396 18.547 9.148 1 94.94 546 GLY A C 1
ATOM 4159 O O . GLY A 1 546 ? 3.311 19.141 8.562 1 94.94 546 GLY A O 1
ATOM 4160 N N . SER A 1 547 ? 2.367 18.328 10.43 1 91.5 547 SER A N 1
ATOM 4161 C CA . SER A 1 547 ? 3.459 18.781 11.289 1 91.5 547 SER A CA 1
ATOM 4162 C C . SER A 1 547 ? 4.73 17.984 11.023 1 91.5 547 SER A C 1
ATOM 4164 O O . SER A 1 547 ? 5.824 18.547 10.961 1 91.5 547 SER A O 1
ATOM 4166 N N . LEU A 1 548 ? 4.547 16.734 10.922 1 89.75 548 LEU A N 1
ATOM 4167 C CA . LEU A 1 548 ? 5.672 15.844 10.641 1 89.75 548 LEU A CA 1
ATOM 4168 C C . LEU A 1 548 ? 6.359 16.234 9.336 1 89.75 548 LEU A C 1
ATOM 4170 O O . LEU A 1 548 ? 7.59 16.25 9.258 1 89.75 548 LEU A O 1
ATOM 4174 N N . ILE A 1 549 ? 5.59 16.578 8.281 1 89.94 549 ILE A N 1
ATOM 4175 C CA . ILE A 1 549 ? 6.105 16.969 6.973 1 89.94 549 ILE A CA 1
ATOM 4176 C C . ILE A 1 549 ? 6.699 18.375 7.051 1 89.94 549 ILE A C 1
ATOM 4178 O O . ILE A 1 549 ? 7.613 18.703 6.293 1 89.94 549 ILE A O 1
ATOM 4182 N N . GLY A 1 550 ? 6.227 19.172 8 1 89.81 550 GLY A N 1
ATOM 4183 C CA . GLY A 1 550 ? 6.637 20.562 8.102 1 89.81 550 GLY A CA 1
ATOM 4184 C C . GLY A 1 550 ? 5.996 21.453 7.047 1 89.81 550 GLY A C 1
ATOM 4185 O O . GLY A 1 550 ? 6.672 22.266 6.414 1 89.81 550 GLY A O 1
ATOM 4186 N N . ILE A 1 551 ? 4.668 21.297 6.844 1 91.88 551 ILE A N 1
ATOM 4187 C CA . ILE A 1 551 ? 3.963 22.031 5.801 1 91.88 551 ILE A CA 1
ATOM 4188 C C . ILE A 1 551 ? 3.793 23.5 6.227 1 91.88 551 ILE A C 1
ATOM 4190 O O . ILE A 1 551 ? 3.27 23.781 7.309 1 91.88 551 ILE A O 1
ATOM 4194 N N . ASP A 1 552 ? 4.324 24.359 5.48 1 91.12 552 ASP A N 1
ATOM 4195 C CA . ASP A 1 552 ? 4.031 25.797 5.621 1 91.12 552 ASP A CA 1
ATOM 4196 C C . ASP A 1 552 ? 2.791 26.188 4.824 1 91.12 552 ASP A C 1
ATOM 4198 O O . ASP A 1 552 ? 2.879 26.453 3.623 1 91.12 552 ASP A O 1
ATOM 4202 N N . MET A 1 553 ? 1.684 26.312 5.504 1 94.56 553 MET A N 1
ATOM 4203 C CA . MET A 1 553 ? 0.394 26.547 4.855 1 94.56 553 MET A CA 1
ATOM 4204 C C . MET A 1 553 ? 0.399 27.844 4.074 1 94.56 553 MET A C 1
ATOM 4206 O O . MET A 1 553 ? -0.209 27.938 3.006 1 94.56 553 MET A O 1
ATOM 4210 N N . ALA A 1 554 ? 1.072 28.828 4.527 1 93.75 554 ALA A N 1
ATOM 4211 C CA . ALA A 1 554 ? 1.08 30.156 3.902 1 93.75 554 ALA A CA 1
ATOM 4212 C C . ALA A 1 554 ? 1.684 30.094 2.502 1 93.75 554 ALA A C 1
ATOM 4214 O O . ALA A 1 554 ? 1.385 30.938 1.654 1 93.75 554 ALA A O 1
ATOM 4215 N N . GLN A 1 555 ? 2.461 29.125 2.213 1 90.56 555 GLN A N 1
ATOM 4216 C CA . GLN A 1 555 ? 3.082 28.969 0.901 1 90.56 555 GLN A CA 1
ATOM 4217 C C . GLN A 1 555 ? 2.082 28.438 -0.12 1 90.56 555 GLN A C 1
ATOM 4219 O O . GLN A 1 555 ? 2.271 28.609 -1.327 1 90.56 555 GLN A O 1
ATOM 4224 N N . TRP A 1 556 ? 1.025 27.859 0.391 1 92.69 556 TRP A N 1
ATOM 4225 C CA . TRP A 1 556 ? 0.141 27.141 -0.519 1 92.69 556 TRP A CA 1
ATOM 4226 C C . TRP A 1 556 ? -1.256 27.75 -0.52 1 92.69 556 TRP A C 1
ATOM 4228 O O . TRP A 1 556 ? -2.059 27.484 -1.417 1 92.69 556 TRP A O 1
ATOM 4238 N N . TRP A 1 557 ? -1.541 28.562 0.532 1 93.88 557 TRP A N 1
ATOM 4239 C CA . TRP A 1 557 ? -2.863 29.172 0.651 1 93.88 557 TRP A CA 1
ATOM 4240 C C . TRP A 1 557 ? -2.773 30.547 1.286 1 93.88 557 TRP A C 1
ATOM 4242 O O . TRP A 1 557 ? -2.154 30.719 2.34 1 93.88 557 TRP A O 1
ATOM 4252 N N . ARG A 1 558 ? -3.379 31.484 0.665 1 93.25 558 ARG A N 1
ATOM 4253 C CA . ARG A 1 558 ? -3.416 32.844 1.186 1 93.25 558 ARG A CA 1
ATOM 4254 C C . ARG A 1 558 ? -4.848 33.375 1.282 1 93.25 558 ARG A C 1
ATOM 4256 O O . ARG A 1 558 ? -5.668 33.094 0.399 1 93.25 558 ARG A O 1
ATOM 4263 N N . PRO A 1 559 ? -5.156 34.031 2.328 1 94.69 559 PRO A N 1
ATOM 4264 C CA . PRO A 1 559 ? -6.5 34.625 2.436 1 94.69 559 PRO A CA 1
ATOM 4265 C C . PRO A 1 559 ? -6.715 35.812 1.502 1 94.69 559 PRO A C 1
ATOM 4267 O O . PRO A 1 559 ? -5.867 36.688 1.435 1 94.69 559 PRO A O 1
ATOM 4270 N N . THR A 1 560 ? -7.719 35.812 0.75 1 93.25 560 THR A N 1
ATOM 4271 C CA . THR A 1 560 ? -8.133 36.906 -0.117 1 93.25 560 THR A CA 1
ATOM 4272 C C . THR A 1 560 ? -9.508 37.438 0.289 1 93.25 560 THR A C 1
ATOM 4274 O O . THR A 1 560 ? -10.148 36.875 1.179 1 93.25 560 THR A O 1
ATOM 4277 N N . ALA A 1 561 ? -9.883 38.562 -0.276 1 92.62 561 ALA A N 1
ATOM 4278 C CA . ALA A 1 561 ? -11.227 39.094 -0.02 1 92.62 561 ALA A CA 1
ATOM 4279 C C . ALA A 1 561 ? -12.289 38.062 -0.437 1 92.62 561 ALA A C 1
ATOM 4281 O O . ALA A 1 561 ? -13.227 37.812 0.319 1 92.62 561 ALA A O 1
ATOM 4282 N N . ALA A 1 562 ? -12.07 37.406 -1.514 1 88.44 562 ALA A N 1
ATOM 4283 C CA . ALA A 1 562 ? -13.062 36.5 -2.107 1 88.44 562 ALA A CA 1
ATOM 4284 C C . ALA A 1 562 ? -13.148 35.188 -1.344 1 88.44 562 ALA A C 1
ATOM 4286 O O . ALA A 1 562 ? -14.234 34.656 -1.124 1 88.44 562 ALA A O 1
ATOM 4287 N N . ASN A 1 563 ? -12.023 34.625 -0.884 1 90.75 563 ASN A N 1
ATOM 4288 C CA . ASN A 1 563 ? -12.031 33.25 -0.365 1 90.75 563 ASN A CA 1
ATOM 4289 C C . ASN A 1 563 ? -12.141 33.25 1.157 1 90.75 563 ASN A C 1
ATOM 4291 O O . ASN A 1 563 ? -12.453 32.219 1.748 1 90.75 563 ASN A O 1
ATOM 4295 N N . TYR A 1 564 ? -11.906 34.438 1.816 1 93.62 564 TYR A N 1
ATOM 4296 C CA . TYR A 1 564 ? -11.922 34.375 3.273 1 93.62 564 TYR A CA 1
ATOM 4297 C C . TYR A 1 564 ? -12.469 35.656 3.881 1 93.62 564 TYR A C 1
ATOM 4299 O O . TYR A 1 564 ? -13.5 35.656 4.559 1 93.62 564 TYR A O 1
ATOM 4307 N N . PHE A 1 565 ? -11.922 36.906 3.617 1 93.81 565 PHE A N 1
ATOM 4308 C CA . PHE A 1 565 ? -12.172 38.125 4.395 1 93.81 565 PHE A CA 1
ATOM 4309 C C . PHE A 1 565 ? -13.586 38.625 4.156 1 93.81 565 PHE A C 1
ATOM 4311 O O . PHE A 1 565 ? -14.195 39.219 5.055 1 93.81 565 PHE A O 1
ATOM 4318 N N . ASP A 1 566 ? -14.141 38.406 2.93 1 90.88 566 ASP A N 1
ATOM 4319 C CA . ASP A 1 566 ? -15.516 38.781 2.674 1 90.88 566 ASP A CA 1
ATOM 4320 C C . ASP A 1 566 ? -16.5 37.875 3.373 1 90.88 566 ASP A C 1
ATOM 4322 O O . ASP A 1 566 ? -17.672 38.188 3.527 1 90.88 566 ASP A O 1
ATOM 4326 N N . ARG A 1 567 ? -15.984 36.781 3.812 1 90.06 567 ARG A N 1
ATOM 4327 C CA . ARG A 1 567 ? -16.859 35.719 4.281 1 90.06 567 ARG A CA 1
ATOM 4328 C C . ARG A 1 567 ? -16.828 35.594 5.801 1 90.06 567 ARG A C 1
ATOM 4330 O O . ARG A 1 567 ? -17.5 34.75 6.383 1 90.06 567 ARG A O 1
ATOM 4337 N N . VAL A 1 568 ? -16.094 36.438 6.426 1 89.69 568 VAL A N 1
ATOM 4338 C CA . VAL A 1 568 ? -16.016 36.438 7.883 1 89.69 568 VAL A CA 1
ATOM 4339 C C . VAL A 1 568 ? -16.484 37.781 8.414 1 89.69 568 VAL A C 1
ATOM 4341 O O . VAL A 1 568 ? -16.625 38.75 7.652 1 89.69 568 VAL A O 1
ATOM 4344 N N . SER A 1 569 ? -16.75 37.875 9.703 1 84.75 569 SER A N 1
ATOM 4345 C CA . SER A 1 569 ? -17.234 39.094 10.32 1 84.75 569 SER A CA 1
ATOM 4346 C C . SER A 1 569 ? -16.125 40.156 10.383 1 84.75 569 SER A C 1
ATOM 4348 O O . SER A 1 569 ? -14.945 39.812 10.273 1 84.75 569 SER A O 1
ATOM 4350 N N . LYS A 1 570 ? -16.547 41.375 10.469 1 87.06 570 LYS A N 1
ATOM 4351 C CA . LYS A 1 570 ? -15.609 42.5 10.578 1 87.06 570 LYS A CA 1
ATOM 4352 C C . LYS A 1 570 ? -14.656 42.312 11.75 1 87.06 570 LYS A C 1
ATOM 4354 O O . LYS A 1 570 ? -13.461 42.594 11.633 1 87.06 570 LYS A O 1
ATOM 4359 N N . GLN A 1 571 ? -15.117 41.844 12.773 1 83.94 571 GLN A N 1
ATOM 4360 C CA . GLN A 1 571 ? -14.297 41.656 13.969 1 83.94 571 GLN A CA 1
ATOM 4361 C C . GLN A 1 571 ? -13.188 40.625 13.711 1 83.94 571 GLN A C 1
ATOM 4363 O O . GLN A 1 571 ? -12.062 40.781 14.195 1 83.94 571 GLN A O 1
ATOM 4368 N N . VAL A 1 572 ? -13.453 39.594 12.977 1 88.69 572 VAL A N 1
ATOM 4369 C CA . VAL A 1 572 ? -12.477 38.562 12.664 1 88.69 572 VAL A CA 1
ATOM 4370 C C . VAL A 1 572 ? -11.336 39.156 11.844 1 88.69 572 VAL A C 1
ATOM 4372 O O . VAL A 1 572 ? -10.172 38.812 12.039 1 88.69 572 VAL A O 1
ATOM 4375 N N . ILE A 1 573 ? -11.688 40.062 10.953 1 92.56 573 ILE A N 1
ATOM 4376 C CA . ILE A 1 573 ? -10.68 40.719 10.133 1 92.56 573 ILE A CA 1
ATOM 4377 C C . ILE A 1 573 ? -9.797 41.594 11.008 1 92.56 573 ILE A C 1
ATOM 4379 O O . ILE A 1 573 ? -8.57 41.562 10.891 1 92.56 573 ILE A O 1
ATOM 4383 N N . LEU A 1 574 ? -10.445 42.312 11.875 1 90.56 574 LEU A N 1
ATOM 4384 C CA . LEU A 1 574 ? -9.711 43.219 12.766 1 90.56 574 LEU A CA 1
ATOM 4385 C C . LEU A 1 574 ? -8.797 42.438 13.695 1 90.56 574 LEU A C 1
ATOM 4387 O O . LEU A 1 574 ? -7.676 42.844 13.984 1 90.56 574 LEU A O 1
ATOM 4391 N N . ASP A 1 575 ? -9.25 41.312 14.133 1 89.5 575 ASP A N 1
ATOM 4392 C CA . ASP A 1 575 ? -8.43 40.469 14.977 1 89.5 575 ASP A CA 1
ATOM 4393 C C . ASP A 1 575 ? -7.199 39.969 14.219 1 89.5 575 ASP A C 1
ATOM 4395 O O . ASP A 1 575 ? -6.109 39.875 14.789 1 89.5 575 ASP A O 1
ATOM 4399 N N . ALA A 1 576 ? -7.418 39.562 12.977 1 92.38 576 ALA A N 1
ATOM 4400 C CA . ALA A 1 576 ? -6.309 39.125 12.141 1 92.38 576 ALA A CA 1
ATOM 4401 C C . ALA A 1 576 ? -5.258 40.219 12 1 92.38 576 ALA A C 1
ATOM 4403 O O . ALA A 1 576 ? -4.055 39.938 12.062 1 92.38 576 ALA A O 1
ATOM 4404 N N . LEU A 1 577 ? -5.723 41.406 11.828 1 93 577 LEU A N 1
ATOM 4405 C CA . LEU A 1 577 ? -4.824 42.562 11.711 1 93 577 LEU A CA 1
ATOM 4406 C C . LEU A 1 577 ? -4.082 42.781 13.023 1 93 577 LEU A C 1
ATOM 4408 O O . LEU A 1 577 ? -2.91 43.188 13.016 1 93 577 LEU A O 1
ATOM 4412 N N . THR A 1 578 ? -4.742 42.594 14.133 1 92.38 578 THR A N 1
ATOM 4413 C CA . THR A 1 578 ? -4.113 42.719 15.438 1 92.38 578 THR A CA 1
ATOM 4414 C C . THR A 1 578 ? -3.016 41.688 15.625 1 92.38 578 THR A C 1
ATOM 4416 O O . THR A 1 578 ? -1.969 41.969 16.203 1 92.38 578 THR A O 1
ATOM 4419 N N . ASP A 1 579 ? -3.271 40.5 15.102 1 90.94 579 ASP A N 1
ATOM 4420 C CA . ASP A 1 579 ? -2.318 39.375 15.219 1 90.94 579 ASP A CA 1
ATOM 4421 C C . ASP A 1 579 ? -1 39.719 14.531 1 90.94 579 ASP A C 1
ATOM 4423 O O . ASP A 1 579 ? 0.067 39.281 14.969 1 90.94 579 ASP A O 1
ATOM 4427 N N . VAL A 1 580 ? -1.048 40.469 13.492 1 91.69 580 VAL A N 1
ATOM 4428 C CA . VAL A 1 580 ? 0.149 40.656 12.688 1 91.69 580 VAL A CA 1
ATOM 4429 C C . VAL A 1 580 ? 0.782 42 13.031 1 91.69 580 VAL A C 1
ATOM 4431 O O . VAL A 1 580 ? 2.008 42.156 13.016 1 91.69 580 VAL A O 1
ATOM 4434 N N . GLY A 1 581 ? -0.035 43.062 13.383 1 90.56 581 GLY A N 1
ATOM 4435 C CA . GLY A 1 581 ? 0.5 44.406 13.594 1 90.56 581 GLY A CA 1
ATOM 4436 C C . GLY A 1 581 ? 0.103 45 14.93 1 90.56 581 GLY A C 1
ATOM 4437 O O . GLY A 1 581 ? 0.351 46.188 15.18 1 90.56 581 GLY A O 1
ATOM 4438 N N . GLY A 1 582 ? -0.54 44.219 15.688 1 90.19 582 GLY A N 1
ATOM 4439 C CA . GLY A 1 582 ? -0.968 44.75 16.984 1 90.19 582 GLY A CA 1
ATOM 4440 C C . GLY A 1 582 ? -2.197 45.625 16.891 1 90.19 582 GLY A C 1
ATOM 4441 O O . GLY A 1 582 ? -2.795 45.75 15.82 1 90.19 582 GLY A O 1
ATOM 4442 N N . ILE A 1 583 ? -2.572 46.281 18 1 90.88 583 ILE A N 1
ATOM 4443 C CA . ILE A 1 583 ? -3.766 47.125 18.125 1 90.88 583 ILE A CA 1
ATOM 4444 C C . ILE A 1 583 ? -3.631 48.375 17.25 1 90.88 583 ILE A C 1
ATOM 4446 O O . ILE A 1 583 ? -4.625 48.875 16.734 1 90.88 583 ILE A O 1
ATOM 4450 N N . GLU A 1 584 ? -2.428 48.812 17.016 1 88.94 584 GLU A N 1
ATOM 4451 C CA . GLU A 1 584 ? -2.186 50 16.203 1 88.94 584 GLU A CA 1
ATOM 4452 C C . GLU A 1 584 ? -2.656 49.781 14.766 1 88.94 584 GLU A C 1
ATOM 4454 O O . GLU A 1 584 ? -3.328 50.656 14.203 1 88.94 584 GLU A O 1
ATOM 4459 N N . LEU A 1 585 ? -2.271 48.656 14.266 1 90.19 585 LEU A N 1
ATOM 4460 C CA . LEU A 1 585 ? -2.658 48.375 12.891 1 90.19 585 LEU A CA 1
ATOM 4461 C C . LEU A 1 585 ? -4.168 48.219 12.773 1 90.19 585 LEU A C 1
ATOM 4463 O O . LEU A 1 585 ? -4.793 48.719 11.852 1 90.19 585 LEU A O 1
ATOM 4467 N N . SER A 1 586 ? -4.777 47.5 13.641 1 91.62 586 SER A N 1
ATOM 4468 C CA . SER A 1 586 ? -6.211 47.219 13.586 1 91.62 586 SER A CA 1
ATOM 4469 C C . SER A 1 586 ? -7.02 48.5 13.75 1 91.62 586 SER A C 1
ATOM 4471 O O . SER A 1 586 ? -8.07 48.656 13.125 1 91.62 586 SER A O 1
ATOM 4473 N N . SER A 1 587 ? -6.555 49.406 14.578 1 91.06 587 SER A N 1
ATOM 4474 C CA . SER A 1 587 ? -7.262 50.656 14.852 1 91.06 587 SER A CA 1
ATOM 4475 C C . SER A 1 587 ? -7.336 51.531 13.602 1 91.06 587 SER A C 1
ATOM 4477 O O . SER A 1 587 ? -8.281 52.281 13.438 1 91.06 587 SER A O 1
ATOM 4479 N N . ARG A 1 588 ? -6.336 51.406 12.773 1 89.19 588 ARG A N 1
ATOM 4480 C CA . ARG A 1 588 ? -6.309 52.188 11.531 1 89.19 588 ARG A CA 1
ATOM 4481 C C . ARG A 1 588 ? -7.473 51.781 10.625 1 89.19 588 ARG A C 1
ATOM 4483 O O . ARG A 1 588 ? -7.891 52.594 9.781 1 89.19 588 ARG A O 1
ATOM 4490 N N . PHE A 1 589 ? -7.934 50.594 10.875 1 90.75 589 PHE A N 1
ATOM 4491 C CA . PHE A 1 589 ? -8.953 50.094 9.961 1 90.75 589 PHE A CA 1
ATOM 4492 C C . PHE A 1 589 ? -10.281 49.906 10.688 1 90.75 589 PHE A C 1
ATOM 4494 O O . PHE A 1 589 ? -11.242 49.375 10.117 1 90.75 589 PHE A O 1
ATOM 4501 N N . ALA A 1 590 ? -10.391 50.312 11.891 1 88.44 590 ALA A N 1
ATOM 4502 C CA . ALA A 1 590 ? -11.562 50.094 12.734 1 88.44 590 ALA A CA 1
ATOM 4503 C C . ALA A 1 590 ? -12.797 50.781 12.148 1 88.44 590 ALA A C 1
ATOM 4505 O O . ALA A 1 590 ? -13.914 50.281 12.297 1 88.44 590 ALA A O 1
ATOM 4506 N N . SER A 1 591 ? -12.594 51.906 11.469 1 87.38 591 SER A N 1
ATOM 4507 C CA . SER A 1 591 ? -13.727 52.688 10.984 1 87.38 591 SER A CA 1
ATOM 4508 C C . SER A 1 591 ? -14.062 52.344 9.539 1 87.38 591 SER A C 1
ATOM 4510 O O . SER A 1 591 ? -15.047 52.844 8.992 1 87.38 591 SER A O 1
ATOM 4512 N N . VAL A 1 592 ? -13.305 51.5 9.008 1 89.62 592 VAL A N 1
ATOM 4513 C CA . VAL A 1 592 ? -13.492 51.156 7.609 1 89.62 592 VAL A CA 1
ATOM 4514 C C . VAL A 1 592 ? -14.68 50.188 7.477 1 89.62 592 VAL A C 1
ATOM 4516 O O . VAL A 1 592 ? -14.891 49.344 8.336 1 89.62 592 VAL A O 1
ATOM 4519 N N . LYS A 1 593 ? -15.484 50.344 6.496 1 87.56 593 LYS A N 1
ATOM 4520 C CA . LYS A 1 593 ? -16.625 49.469 6.23 1 87.56 593 LYS A CA 1
ATOM 4521 C C . LYS A 1 593 ? -16.156 48.062 5.879 1 87.56 593 LYS A C 1
ATOM 4523 O O . LYS A 1 593 ? -15.039 47.875 5.375 1 87.56 593 LYS A O 1
ATOM 4528 N N . LYS A 1 594 ? -16.969 47.125 6.055 1 88.12 594 LYS A N 1
ATOM 4529 C CA . LYS A 1 594 ? -16.625 45.688 5.949 1 88.12 594 LYS A CA 1
ATOM 4530 C C . LYS A 1 594 ? -16.094 45.375 4.559 1 88.12 594 LYS A C 1
ATOM 4532 O O . LYS A 1 594 ? -15.062 44.719 4.418 1 88.12 594 LYS A O 1
ATOM 4537 N N . GLY A 1 595 ? -16.828 45.719 3.525 1 84.38 595 GLY A N 1
ATOM 4538 C CA . GLY A 1 595 ? -16.406 45.406 2.172 1 84.38 595 GLY A CA 1
ATOM 4539 C C . GLY A 1 595 ? -15.031 45.969 1.837 1 84.38 595 GLY A C 1
ATOM 4540 O O . GLY A 1 595 ? -14.188 45.25 1.278 1 84.38 595 GLY A O 1
ATOM 4541 N N . ASP A 1 596 ? -14.812 47.219 2.201 1 91.06 596 ASP A N 1
ATOM 4542 C CA . ASP A 1 596 ? -13.531 47.875 1.96 1 91.06 596 ASP A CA 1
ATOM 4543 C C . ASP A 1 596 ? -12.445 47.281 2.857 1 91.06 596 ASP A C 1
ATOM 4545 O O . ASP A 1 596 ? -11.281 47.219 2.457 1 91.06 596 ASP A O 1
ATOM 4549 N N . LEU A 1 597 ? -12.891 46.906 4.008 1 94.06 597 LEU A N 1
ATOM 4550 C CA . LEU A 1 597 ? -11.945 46.312 4.953 1 94.06 597 LEU A CA 1
ATOM 4551 C C . LEU A 1 597 ? -11.391 45 4.426 1 94.06 597 LEU A C 1
ATOM 4553 O O . LEU A 1 597 ? -10.203 44.719 4.586 1 94.06 597 LEU A O 1
ATOM 4557 N N . ALA A 1 598 ? -12.258 44.188 3.777 1 94.75 598 ALA A N 1
ATOM 4558 C CA . ALA A 1 598 ? -11.852 42.906 3.217 1 94.75 598 ALA A CA 1
ATOM 4559 C C . ALA A 1 598 ? -10.781 43.094 2.139 1 94.75 598 ALA A C 1
ATOM 4561 O O . ALA A 1 598 ? -9.789 42.344 2.104 1 94.75 598 ALA A O 1
ATOM 4562 N N . MET A 1 599 ? -10.945 44.031 1.349 1 93.56 599 MET A N 1
ATOM 4563 C CA . MET A 1 599 ? -9.992 44.344 0.28 1 93.56 599 MET A CA 1
ATOM 4564 C C . MET A 1 599 ? -8.672 44.844 0.85 1 93.56 599 MET A C 1
ATOM 4566 O O . MET A 1 599 ? -7.598 44.469 0.37 1 93.56 599 MET A O 1
ATOM 4570 N N . SER A 1 600 ? -8.797 45.688 1.833 1 93.62 600 SER A N 1
ATOM 4571 C CA . SER A 1 600 ? -7.598 46.219 2.484 1 93.62 600 SER A CA 1
ATOM 4572 C C . SER A 1 600 ? -6.82 45.094 3.178 1 93.62 600 SER A C 1
ATOM 4574 O O . SER A 1 600 ? -5.59 45.062 3.121 1 93.62 600 SER A O 1
ATOM 4576 N N . ALA A 1 601 ? -7.602 44.25 3.805 1 95 601 ALA A N 1
ATOM 4577 C CA . ALA A 1 601 ? -6.969 43.125 4.484 1 95 601 ALA A CA 1
ATOM 4578 C C . ALA A 1 601 ? -6.215 42.25 3.494 1 95 601 ALA A C 1
ATOM 4580 O O . ALA A 1 601 ? -5.098 41.812 3.77 1 95 601 ALA A O 1
ATOM 4581 N N . GLU A 1 602 ? -6.859 41.938 2.361 1 94.88 602 GLU A N 1
ATOM 4582 C CA . GLU A 1 602 ? -6.199 41.125 1.334 1 94.88 602 GLU A CA 1
ATOM 4583 C C . GLU A 1 602 ? -4.84 41.719 0.965 1 94.88 602 GLU A C 1
ATOM 4585 O O . GLU A 1 602 ? -3.857 40.969 0.826 1 94.88 602 GLU A O 1
ATOM 4590 N N . ARG A 1 603 ? -4.73 43.031 0.866 1 92.81 603 ARG A N 1
ATOM 4591 C CA . ARG A 1 603 ? -3.498 43.719 0.486 1 92.81 603 ARG A CA 1
ATOM 4592 C C . ARG A 1 603 ? -2.467 43.656 1.608 1 92.81 603 ARG A C 1
ATOM 4594 O O . ARG A 1 603 ? -1.282 43.406 1.357 1 92.81 603 ARG A O 1
ATOM 4601 N N . VAL A 1 604 ? -2.9 43.875 2.795 1 93.69 604 VAL A N 1
ATOM 4602 C CA . VAL A 1 604 ? -2.008 43.812 3.949 1 93.69 604 VAL A CA 1
ATOM 4603 C C . VAL A 1 604 ? -1.386 42.438 4.074 1 93.69 604 VAL A C 1
ATOM 4605 O O . VAL A 1 604 ? -0.169 42.312 4.23 1 93.69 604 VAL A O 1
ATOM 4608 N N . PHE A 1 605 ? -2.191 41.438 3.947 1 95.12 605 PHE A N 1
ATOM 4609 C CA . PHE A 1 605 ? -1.729 40.062 4.168 1 95.12 605 PHE A CA 1
ATOM 4610 C C . PHE A 1 605 ? -1.014 39.531 2.934 1 95.12 605 PHE A C 1
ATOM 4612 O O . PHE A 1 605 ? -0.446 38.438 2.963 1 95.12 605 PHE A O 1
ATOM 4619 N N . ALA A 1 606 ? -1.053 40.281 1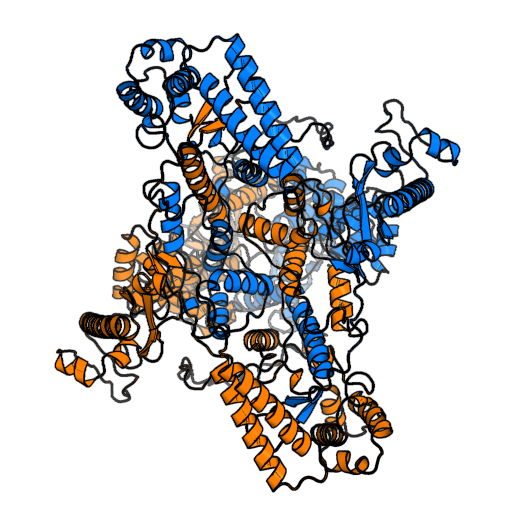.858 1 92.81 606 ALA A N 1
ATOM 4620 C CA . ALA A 1 606 ? -0.223 40 0.692 1 92.81 606 ALA A CA 1
ATOM 4621 C C . ALA A 1 606 ? 1.125 40.719 0.788 1 92.81 606 ALA A C 1
ATOM 4623 O O . ALA A 1 606 ? 1.97 40.562 -0.101 1 92.81 606 ALA A O 1
ATOM 4624 N N . GLY A 1 607 ? 1.275 41.375 1.92 1 89 607 GLY A N 1
ATOM 4625 C CA . GLY A 1 607 ? 2.547 42.031 2.164 1 89 607 GLY A CA 1
ATOM 4626 C C . GLY A 1 607 ? 2.621 43.438 1.562 1 89 607 GLY A C 1
ATOM 4627 O O . GLY A 1 607 ? 3.695 44.031 1.511 1 89 607 GLY A O 1
ATOM 4628 N N . THR A 1 608 ? 1.402 43.781 1.196 1 85.19 608 THR A N 1
ATOM 4629 C CA . THR A 1 608 ? 1.375 45.094 0.582 1 85.19 608 THR A CA 1
ATOM 4630 C C . THR A 1 608 ? 0.978 46.156 1.603 1 85.19 608 THR A C 1
ATOM 4632 O O . THR A 1 608 ? 0.333 45.875 2.607 1 85.19 608 THR A O 1
ATOM 4635 N N . TYR A 1 609 ? 1.418 47.438 1.619 1 76.88 609 TYR A N 1
ATOM 4636 C CA . TYR A 1 609 ? 1.018 48.625 2.375 1 76.88 609 TYR A CA 1
ATOM 4637 C C . TYR A 1 609 ? 1.632 48.625 3.77 1 76.88 609 TYR A C 1
ATOM 4639 O O . TYR A 1 609 ? 1.092 49.219 4.695 1 76.88 609 TYR A O 1
ATOM 4647 N N . ILE A 1 610 ? 2.469 47.594 4.062 1 82.31 610 ILE A N 1
ATOM 4648 C CA . ILE A 1 610 ? 3.107 47.531 5.371 1 82.31 610 ILE A CA 1
ATOM 4649 C C . ILE A 1 610 ? 4.574 47.938 5.25 1 82.31 610 ILE A C 1
ATOM 4651 O O . ILE A 1 610 ? 5.32 47.375 4.457 1 82.31 610 ILE A O 1
ATOM 4655 N N . THR A 1 611 ? 4.93 48.938 5.895 1 81.25 611 THR A N 1
ATOM 4656 C CA . THR A 1 611 ? 6.289 49.438 5.816 1 81.25 611 THR A CA 1
ATOM 4657 C C . THR A 1 611 ? 7.203 48.75 6.812 1 81.25 611 THR A C 1
ATOM 4659 O O . THR A 1 611 ? 8.383 48.531 6.539 1 81.25 611 THR A O 1
ATOM 4662 N N . GLU A 1 612 ? 6.707 48.344 7.961 1 87.44 612 GLU A N 1
ATOM 4663 C CA . GLU A 1 612 ? 7.504 47.656 8.969 1 87.44 612 GLU A CA 1
ATOM 4664 C C . GLU A 1 612 ? 7.805 46.219 8.555 1 87.44 612 GLU A C 1
ATOM 4666 O O . GLU A 1 612 ? 6.887 45.438 8.305 1 87.44 612 GLU A O 1
ATOM 4671 N N . VAL A 1 613 ? 9.047 45.844 8.492 1 88.5 613 VAL A N 1
ATOM 4672 C CA . VAL A 1 613 ? 9.508 44.562 7.965 1 88.5 613 VAL A CA 1
ATOM 4673 C C . VAL A 1 613 ? 8.969 43.406 8.828 1 88.5 613 VAL A C 1
ATOM 4675 O O . VAL A 1 613 ? 8.547 42.375 8.312 1 88.5 613 VAL A O 1
ATOM 4678 N N . GLU A 1 614 ? 8.992 43.562 10.078 1 90.44 614 GLU A N 1
ATOM 4679 C CA . GLU A 1 614 ? 8.531 42.531 10.977 1 90.44 614 GLU A CA 1
ATOM 4680 C C . GLU A 1 614 ? 7.043 42.25 10.781 1 90.44 614 GLU A C 1
ATOM 4682 O O . GLU A 1 614 ? 6.621 41.094 10.789 1 90.44 614 GLU A O 1
ATOM 4687 N N . VAL A 1 615 ? 6.273 43.281 10.641 1 91.25 615 VAL A N 1
ATOM 4688 C CA . VAL A 1 615 ? 4.836 43.156 10.445 1 91.25 615 VAL A CA 1
ATOM 4689 C C . VAL A 1 615 ? 4.555 42.531 9.086 1 91.25 615 VAL A C 1
ATOM 4691 O O . VAL A 1 615 ? 3.635 41.719 8.953 1 91.25 615 VAL A O 1
ATOM 4694 N N . ARG A 1 616 ? 5.348 42.938 8.133 1 92.31 616 ARG A N 1
ATOM 4695 C CA . ARG A 1 616 ? 5.191 42.344 6.801 1 92.31 616 ARG A CA 1
ATOM 4696 C C . ARG A 1 616 ? 5.457 40.844 6.816 1 92.31 616 ARG A C 1
ATOM 4698 O O . ARG A 1 616 ? 4.723 40.094 6.191 1 92.31 616 ARG A O 1
ATOM 4705 N N . GLU A 1 617 ? 6.504 40.438 7.461 1 92.31 617 GLU A N 1
ATOM 4706 C CA . GLU A 1 617 ? 6.836 39 7.551 1 92.31 617 GLU A CA 1
ATOM 4707 C C . GLU A 1 617 ? 5.734 38.219 8.266 1 92.31 617 GLU A C 1
ATOM 4709 O O . GLU A 1 617 ? 5.379 37.125 7.848 1 92.31 617 GLU A O 1
ATOM 4714 N N . LYS A 1 618 ? 5.203 38.781 9.281 1 93.19 618 LYS A N 1
ATOM 4715 C CA . LYS A 1 618 ? 4.109 38.125 10.008 1 93.19 618 LYS A CA 1
ATOM 4716 C C . LYS A 1 618 ? 2.852 38.062 9.148 1 93.19 618 LYS A C 1
ATOM 4718 O O . LYS A 1 618 ? 2.121 37.062 9.203 1 93.19 618 LYS A O 1
ATOM 4723 N N . ALA A 1 619 ? 2.648 39.125 8.383 1 93.88 619 ALA A N 1
ATOM 4724 C CA . ALA A 1 619 ? 1.479 39.156 7.508 1 93.88 619 ALA A CA 1
ATOM 4725 C C . ALA A 1 619 ? 1.572 38.062 6.426 1 93.88 619 ALA A C 1
ATOM 4727 O O . ALA A 1 619 ? 0.583 37.406 6.121 1 93.88 619 ALA A O 1
ATOM 4728 N N . LEU A 1 620 ? 2.752 37.875 5.93 1 92.88 620 LEU A N 1
ATOM 4729 C CA . LEU A 1 620 ? 2.971 36.906 4.852 1 92.88 620 LEU A CA 1
ATOM 4730 C C . LEU A 1 620 ? 2.908 35.469 5.375 1 92.88 620 LEU A C 1
ATOM 4732 O O . LEU A 1 620 ? 2.672 34.531 4.609 1 92.88 620 LEU A O 1
ATOM 4736 N N . ALA A 1 621 ? 3.074 35.312 6.613 1 93.38 621 ALA A N 1
ATOM 4737 C CA . ALA A 1 621 ? 3.076 34 7.219 1 93.38 621 ALA A CA 1
ATOM 4738 C C . ALA A 1 621 ? 1.723 33.656 7.844 1 93.38 621 ALA A C 1
ATOM 4740 O O . ALA A 1 621 ? 1.458 32.531 8.211 1 93.38 621 ALA A O 1
ATOM 4741 N N . TRP A 1 622 ? 0.87 34.688 7.852 1 94.44 622 TRP A N 1
ATOM 4742 C CA . TRP A 1 622 ? -0.371 34.5 8.602 1 94.44 622 TRP A CA 1
ATOM 4743 C C . TRP A 1 622 ? -1.387 33.688 7.797 1 94.44 622 TRP A C 1
ATOM 4745 O O . TRP A 1 622 ? -1.58 33.938 6.605 1 94.44 622 TRP A O 1
ATOM 4755 N N . VAL A 1 623 ? -2.021 32.75 8.398 1 94.81 623 VAL A N 1
ATOM 4756 C CA . VAL A 1 623 ? -3.195 32.031 7.941 1 94.81 623 VAL A CA 1
ATOM 4757 C C . VAL A 1 623 ? -4.16 31.812 9.102 1 94.81 623 VAL A C 1
ATOM 4759 O O . VAL A 1 623 ? -3.752 31.828 10.266 1 94.81 623 VAL A O 1
ATOM 4762 N N . PRO A 1 624 ? -5.449 31.734 8.805 1 92.69 624 PRO A N 1
ATOM 4763 C CA . PRO A 1 624 ? -6.348 31.406 9.914 1 92.69 624 PRO A CA 1
ATOM 4764 C C . PRO A 1 624 ? -5.91 30.141 10.664 1 92.69 624 PRO A C 1
ATOM 4766 O O . PRO A 1 624 ? -5.43 29.188 10.055 1 92.69 624 PRO A O 1
ATOM 4769 N N . GLU A 1 625 ? -6.062 30.109 11.93 1 89.81 625 GLU A N 1
ATOM 4770 C CA . GLU A 1 625 ? -5.602 29.016 12.789 1 89.81 625 GLU A CA 1
ATOM 4771 C C . GLU A 1 625 ? -6.184 27.672 12.344 1 89.81 625 GLU A C 1
ATOM 4773 O O . GLU A 1 625 ? -5.512 26.641 12.422 1 89.81 625 GLU A O 1
ATOM 4778 N N . VAL A 1 626 ? -7.391 27.688 11.844 1 92.44 626 VAL A N 1
ATOM 4779 C CA . VAL A 1 626 ? -8.086 26.469 11.453 1 92.44 626 VAL A CA 1
ATOM 4780 C C . VAL A 1 626 ? -7.371 25.828 10.273 1 92.44 626 VAL A C 1
ATOM 4782 O O . VAL A 1 626 ? -7.535 24.625 10.016 1 92.44 626 VAL A O 1
ATOM 4785 N N . MET A 1 627 ? -6.586 26.625 9.555 1 94.56 627 MET A N 1
ATOM 4786 C CA . MET A 1 627 ? -5.922 26.109 8.359 1 94.56 627 MET A CA 1
ATOM 4787 C C . MET A 1 627 ? -4.555 25.531 8.703 1 94.56 627 MET A C 1
ATOM 4789 O O . MET A 1 627 ? -3.945 24.844 7.883 1 94.56 627 MET A O 1
ATOM 4793 N N . ARG A 1 628 ? -4.082 25.734 9.922 1 93.38 628 ARG A N 1
ATOM 4794 C CA . ARG A 1 628 ? -2.75 25.281 10.328 1 93.38 628 ARG A CA 1
ATOM 4795 C C . ARG A 1 628 ? -2.762 23.812 10.719 1 93.38 628 ARG A C 1
ATOM 4797 O O . ARG A 1 628 ? -3.779 23.297 11.18 1 93.38 628 ARG A O 1
ATOM 4804 N N . PHE A 1 629 ? -1.673 23.156 10.414 1 92.38 629 PHE A N 1
ATOM 4805 C CA . PHE A 1 629 ? -1.468 21.812 10.922 1 92.38 629 PHE A CA 1
ATOM 4806 C C . PHE A 1 629 ? -0.766 21.844 12.281 1 92.38 629 PHE A C 1
ATOM 4808 O O . PHE A 1 629 ? 0.39 22.25 12.375 1 92.38 629 PHE A O 1
ATOM 4815 N N . ALA A 1 630 ? -1.472 21.75 13.352 1 78.69 630 ALA A N 1
ATOM 4816 C CA . ALA A 1 630 ? -0.881 21.844 14.688 1 78.69 630 ALA A CA 1
ATOM 4817 C C . ALA A 1 630 ? -0.871 20.5 15.391 1 78.69 630 ALA A C 1
ATOM 4819 O O . ALA A 1 630 ? -1.795 19.688 15.219 1 78.69 630 ALA A O 1
ATOM 4820 N N . SER A 1 631 ? 0.278 19.969 15.633 1 66.75 631 SER A N 1
ATOM 4821 C CA . SER A 1 631 ? 0.338 18.703 16.359 1 66.75 631 SER A CA 1
ATOM 4822 C C . SER A 1 631 ? 0.06 18.922 17.844 1 66.75 631 SER A C 1
ATOM 4824 O O . SER A 1 631 ? 0.53 19.891 18.438 1 66.75 631 SER A O 1
ATOM 4826 N N . ALA A 1 632 ? -1.062 18.547 18.344 1 54.19 632 ALA A N 1
ATOM 4827 C CA . ALA A 1 632 ? -1.289 18.609 19.781 1 54.19 632 ALA A CA 1
ATOM 4828 C C . ALA A 1 632 ? -0.076 18.094 20.547 1 54.19 632 ALA A C 1
ATOM 4830 O O . ALA A 1 632 ? 0.568 17.125 20.125 1 54.19 632 ALA A O 1
ATOM 4831 N N . ALA A 1 633 ? 0.542 18.922 21.375 1 45.09 633 ALA A N 1
ATOM 4832 C CA . ALA A 1 633 ? 1.584 18.484 22.297 1 45.09 633 ALA A CA 1
ATOM 4833 C C . ALA A 1 633 ? 1.233 17.141 22.938 1 45.09 633 ALA A C 1
ATOM 4835 O O . ALA A 1 633 ? 0.069 16.875 23.234 1 45.09 633 ALA A O 1
ATOM 4836 N N . PRO A 1 634 ? 2.041 16.156 22.781 1 42.12 634 PRO A N 1
ATOM 4837 C CA . PRO A 1 634 ? 1.726 14.93 23.5 1 42.12 634 PRO A CA 1
ATOM 4838 C C . PRO A 1 634 ? 1.184 15.18 24.906 1 42.12 634 PRO A C 1
ATOM 4840 O O . PRO A 1 634 ? 1.614 16.125 25.578 1 42.12 634 PRO A O 1
ATOM 4843 N N . GLU A 1 635 ? -0.032 15.07 25.188 1 36.53 635 GLU A N 1
ATOM 4844 C CA . GLU A 1 635 ? -0.335 15.102 26.625 1 36.53 635 GLU A CA 1
ATOM 4845 C C . GLU A 1 635 ? 0.849 14.602 27.453 1 36.53 635 GLU A C 1
ATOM 4847 O O . GLU A 1 635 ? 1.532 13.656 27.047 1 36.53 635 GLU A O 1
ATOM 4852 N N . ALA A 1 636 ? 1.295 15.5 28.484 1 34.91 636 ALA A N 1
ATOM 4853 C CA . ALA A 1 636 ? 2.422 15.336 29.406 1 34.91 636 ALA A CA 1
ATOM 4854 C C . ALA A 1 636 ? 2.582 13.875 29.812 1 34.91 636 ALA A C 1
ATOM 4856 O O . ALA A 1 636 ? 3.549 13.516 30.484 1 34.91 636 ALA A O 1
ATOM 4857 N N . GLY A 1 637 ? 1.502 13.172 29.906 1 32.41 637 GLY A N 1
ATOM 4858 C CA . GLY A 1 637 ? 1.746 11.922 30.609 1 32.41 637 GLY A CA 1
ATOM 4859 C C . GLY A 1 637 ? 2.598 10.945 29.812 1 32.41 637 GLY A C 1
ATOM 4860 O O . GLY A 1 637 ? 2.703 9.773 30.156 1 32.41 637 GLY A O 1
ATOM 4861 N N . GLU A 1 638 ? 2.711 11.227 28.578 1 32.75 638 GLU A N 1
ATOM 4862 C CA . GLU A 1 638 ? 3.51 10.195 27.938 1 32.75 638 GLU A CA 1
ATOM 4863 C C . GLU A 1 638 ? 4.988 10.344 28.266 1 32.75 638 GLU A C 1
ATOM 4865 O O . GLU A 1 638 ? 5.527 11.453 28.25 1 32.75 638 GLU A O 1
ATOM 4870 N N . ALA A 1 639 ? 5.672 9.391 28.969 1 30.97 639 ALA A N 1
ATOM 4871 C CA . ALA A 1 639 ? 7.039 9.289 29.469 1 30.97 639 ALA A CA 1
ATOM 4872 C C . ALA A 1 639 ? 8.039 9.836 28.453 1 30.97 639 ALA A C 1
ATOM 4874 O O . ALA A 1 639 ? 8.055 9.406 27.297 1 30.97 639 ALA A O 1
ATOM 4875 N N . GLU A 1 640 ? 8.422 11.164 28.547 1 30 640 GLU A N 1
ATOM 4876 C CA . GLU A 1 640 ? 9.695 11.562 27.953 1 30 640 GLU A CA 1
ATOM 4877 C C . GLU A 1 640 ? 10.711 10.422 28.016 1 30 640 GLU A C 1
ATOM 4879 O O . GLU A 1 640 ? 10.938 9.844 29.094 1 30 640 GLU A O 1
ATOM 4884 N N . ILE A 1 641 ? 10.906 9.688 27.031 1 28.36 641 ILE A N 1
ATOM 4885 C CA . ILE A 1 641 ? 12.188 9 27.125 1 28.36 641 ILE A CA 1
ATOM 4886 C C . ILE A 1 641 ? 13.266 9.984 27.547 1 28.36 641 ILE A C 1
ATOM 4888 O O . ILE A 1 641 ? 13.492 11 26.891 1 28.36 641 ILE A O 1
ATOM 4892 N N . ASP A 1 642 ? 13.438 10.297 28.828 1 25.28 642 ASP A N 1
ATOM 4893 C CA . ASP A 1 642 ? 14.508 11.062 29.469 1 25.28 642 ASP A CA 1
ATOM 4894 C C . ASP A 1 642 ? 15.836 10.859 28.734 1 25.28 642 ASP A C 1
ATOM 4896 O O . ASP A 1 642 ? 16.469 9.805 28.859 1 25.28 642 ASP A O 1
ATOM 4900 N N . ALA A 1 643 ? 15.992 11.438 27.547 1 27.88 643 ALA A N 1
ATOM 4901 C CA . ALA A 1 643 ? 17.328 11.594 26.969 1 27.88 643 ALA A CA 1
ATOM 4902 C C . ALA A 1 643 ? 18.219 12.453 27.891 1 27.88 643 ALA A C 1
ATOM 4904 O O . ALA A 1 643 ? 19.234 12.984 27.438 1 27.88 643 ALA A O 1
ATOM 4905 N N . SER A 1 644 ? 17.906 12.75 29.109 1 25.73 644 SER A N 1
ATOM 4906 C CA . SER A 1 644 ? 18.719 13.703 29.859 1 25.73 644 SER A CA 1
ATOM 4907 C C . SER A 1 644 ? 20.203 13.312 29.797 1 25.73 644 SER A C 1
ATOM 4909 O O . SER A 1 644 ? 21.062 14.078 30.219 1 25.73 644 SER A O 1
ATOM 4911 N N . ASP A 1 645 ? 20.609 12.133 29.891 1 25.59 645 ASP A N 1
ATOM 4912 C CA . ASP A 1 645 ? 22.016 12.109 30.281 1 25.59 645 ASP A CA 1
ATOM 4913 C C . ASP A 1 645 ? 22.906 12.648 29.172 1 25.59 645 ASP A C 1
ATOM 4915 O O . ASP A 1 645 ? 24.141 12.578 29.266 1 25.59 645 ASP A O 1
ATOM 4919 N N . ALA A 1 646 ? 22.625 12.617 27.844 1 23.55 646 ALA A N 1
ATOM 4920 C CA . ALA A 1 646 ? 23.719 13.109 27.031 1 23.55 646 ALA A CA 1
ATOM 4921 C C . ALA A 1 646 ? 23.797 14.633 27.062 1 23.55 646 ALA A C 1
ATOM 4923 O O . ALA A 1 646 ? 22.812 15.312 26.75 1 23.55 646 ALA A O 1
ATOM 4924 N N . GLU A 1 647 ? 24.531 15.219 27.953 1 23.41 647 GLU A N 1
ATOM 4925 C CA . GLU A 1 647 ? 24.984 16.609 27.953 1 23.41 647 GLU A CA 1
ATOM 4926 C C . GLU A 1 647 ? 25.281 17.094 26.531 1 23.41 647 GLU A C 1
ATOM 4928 O O . GLU A 1 647 ? 25.984 16.422 25.781 1 23.41 647 GLU A O 1
ATOM 4933 N N . PRO A 1 648 ? 24.484 17.906 25.984 1 27.19 648 PRO A N 1
ATOM 4934 C CA . PRO A 1 648 ? 24.578 18.547 24.672 1 27.19 648 PRO A CA 1
ATOM 4935 C C . PRO A 1 648 ? 25.922 19.266 24.484 1 27.19 648 PRO A C 1
ATOM 4937 O O . PRO A 1 648 ? 26.109 20.359 25.016 1 27.19 648 PRO A O 1
ATOM 4940 N N . GLY A 1 649 ? 27.078 18.656 24.828 1 22.8 649 GLY A N 1
ATOM 4941 C CA . GLY A 1 649 ? 28.141 19.609 24.594 1 22.8 649 GLY A CA 1
ATOM 4942 C C . GLY A 1 649 ? 28.047 20.281 23.234 1 22.8 649 GLY A C 1
ATOM 4943 O O . GLY A 1 649 ? 28.062 21.5 23.141 1 22.8 649 GLY A O 1
ATOM 4944 N N . VAL A 1 650 ? 28.641 19.641 22.172 1 23.42 650 VAL A N 1
ATOM 4945 C CA . VAL A 1 650 ? 29.391 20.406 21.172 1 23.42 650 VAL A CA 1
ATOM 4946 C C . VAL A 1 650 ? 28.422 21.047 20.188 1 23.42 650 VAL A C 1
ATOM 4948 O O . VAL A 1 650 ? 27.391 20.469 19.859 1 23.42 650 VAL A O 1
ATOM 4951 N N . ASP A 1 651 ? 28.438 22.344 19.969 1 23.84 651 ASP A N 1
ATOM 4952 C CA . ASP A 1 651 ? 27.859 23.406 19.156 1 23.84 651 ASP A CA 1
ATOM 4953 C C . ASP A 1 651 ? 27.875 23.031 17.672 1 23.84 651 ASP A C 1
ATOM 4955 O O . ASP A 1 651 ? 27.719 23.906 16.812 1 23.84 651 ASP A O 1
ATOM 4959 N N . GLY A 1 652 ? 28.234 21.766 17.328 1 22.81 652 GLY A N 1
ATOM 4960 C CA . GLY A 1 652 ? 28.578 21.75 15.922 1 22.81 652 GLY A CA 1
ATOM 4961 C C . GLY A 1 652 ? 27.391 22.031 15.023 1 22.81 652 GLY A C 1
ATOM 4962 O O . GLY A 1 652 ? 26.234 21.766 15.398 1 22.81 652 GLY A O 1
ATOM 4963 N N . GLU A 1 653 ? 27.484 23.047 14.242 1 24.14 653 GLU A N 1
ATOM 4964 C CA . GLU A 1 653 ? 26.641 23.688 13.227 1 24.14 653 GLU A CA 1
ATOM 4965 C C . GLU A 1 653 ? 26.078 22.641 12.266 1 24.14 653 GLU A C 1
ATOM 4967 O O . GLU A 1 653 ? 26.828 21.906 11.633 1 24.14 653 GLU A O 1
ATOM 4972 N N . THR A 1 654 ? 24.969 22.062 12.617 1 24.91 654 THR A N 1
ATOM 4973 C CA . THR A 1 654 ? 24.188 21 12 1 24.91 654 THR A CA 1
ATOM 4974 C C . THR A 1 654 ? 23.781 21.375 10.578 1 24.91 654 THR A C 1
ATOM 4976 O O . THR A 1 654 ? 23 22.312 10.375 1 24.91 654 THR A O 1
ATOM 4979 N N . HIS A 1 655 ? 24.766 21.359 9.711 1 23 655 HIS A N 1
ATOM 4980 C CA . HIS A 1 655 ? 24.484 21.703 8.32 1 23 655 HIS A CA 1
ATOM 4981 C C . HIS A 1 655 ? 23.359 20.844 7.754 1 23 655 HIS A C 1
ATOM 4983 O O . HIS A 1 655 ? 23.266 19.656 8.078 1 23 655 HIS A O 1
ATOM 4989 N N . THR A 1 656 ? 22.312 21.438 7.277 1 23.22 656 THR A N 1
ATOM 4990 C CA . THR A 1 656 ? 20.984 21.047 6.828 1 23.22 656 THR A CA 1
ATOM 4991 C C . THR A 1 656 ? 21.062 20.078 5.652 1 23.22 656 THR A C 1
ATOM 4993 O O . THR A 1 656 ? 21.984 20.156 4.844 1 23.22 656 THR A O 1
ATOM 4996 N N . PRO A 1 657 ? 20.469 18.906 5.773 1 20.92 657 PRO A N 1
ATOM 4997 C CA . PRO A 1 657 ? 20.453 17.719 4.93 1 20.92 657 PRO A CA 1
ATOM 4998 C C . PRO A 1 657 ? 20.094 18.016 3.479 1 20.92 657 PRO A C 1
ATOM 5000 O O . PRO A 1 657 ? 19.828 17.094 2.697 1 20.92 657 PRO A O 1
ATOM 5003 N N . HIS A 1 658 ? 20.125 19.266 3.037 1 21.42 658 HIS A N 1
ATOM 5004 C CA . HIS A 1 658 ? 19.703 19.531 1.664 1 21.42 658 HIS A CA 1
ATOM 5005 C C . HIS A 1 658 ? 20.547 18.75 0.67 1 21.42 658 HIS A C 1
ATOM 5007 O O . HIS A 1 658 ? 20.203 18.641 -0.505 1 21.42 658 HIS A O 1
ATOM 5013 N N . GLU A 1 659 ? 21.766 18.484 1.036 1 20.55 659 GLU A N 1
ATOM 5014 C CA . GLU A 1 659 ? 22.734 18.172 -0.02 1 20.55 659 GLU A CA 1
ATOM 5015 C C . GLU A 1 659 ? 22.562 16.75 -0.521 1 20.55 659 GLU A C 1
ATOM 5017 O O . GLU A 1 659 ? 23.203 16.344 -1.497 1 20.55 659 GLU A O 1
ATOM 5022 N N . LEU A 1 660 ? 21.891 15.914 0.195 1 18.33 660 LEU A N 1
ATOM 5023 C CA . LEU A 1 660 ? 22.141 14.531 -0.212 1 18.33 660 LEU A CA 1
ATOM 5024 C C . LEU A 1 660 ? 21.281 14.164 -1.422 1 18.33 660 LEU A C 1
ATOM 5026 O O . LEU A 1 660 ? 21.219 12.992 -1.806 1 18.33 660 LEU A O 1
ATOM 5030 N N . ALA A 1 661 ? 20.344 15.016 -1.779 1 20.8 661 ALA A N 1
ATOM 5031 C CA . ALA A 1 661 ? 19.531 14.586 -2.918 1 20.8 661 ALA A CA 1
ATOM 5032 C C . ALA A 1 661 ? 20.406 14.32 -4.141 1 20.8 661 ALA A C 1
ATOM 5034 O O . ALA A 1 661 ? 19.906 13.906 -5.191 1 20.8 661 ALA A O 1
ATOM 5035 N N . ALA A 1 662 ? 21.766 14.664 -4.105 1 18.67 662 ALA A N 1
ATOM 5036 C CA . ALA A 1 662 ? 22.469 14.297 -5.332 1 18.67 662 ALA A CA 1
ATOM 5037 C C . ALA A 1 662 ? 22.859 12.82 -5.316 1 18.67 662 ALA A C 1
ATOM 5039 O O . ALA A 1 662 ? 23.391 12.328 -4.32 1 18.67 662 ALA A O 1
ATOM 5040 N N . MET B 1 1 ? 52.375 -0.397 -15.047 1 75.94 1 MET B N 1
ATOM 5041 C CA . MET B 1 1 ? 53.438 -0.153 -14.078 1 75.94 1 MET B CA 1
ATOM 5042 C C . MET B 1 1 ? 52.969 0.838 -13.008 1 75.94 1 MET B C 1
ATOM 5044 O O . MET B 1 1 ? 52.188 1.75 -13.297 1 75.94 1 MET B O 1
ATOM 5048 N N . ILE B 1 2 ? 53.344 0.625 -11.797 1 82.5 2 ILE B N 1
ATOM 5049 C CA . ILE B 1 2 ? 52.969 1.51 -10.695 1 82.5 2 ILE B CA 1
ATOM 5050 C C . ILE B 1 2 ? 54.062 2.543 -10.461 1 82.5 2 ILE B C 1
ATOM 5052 O O . ILE B 1 2 ? 55.25 2.207 -10.453 1 82.5 2 ILE B O 1
ATOM 5056 N N . LYS B 1 3 ? 53.688 3.783 -10.445 1 83.69 3 LYS B N 1
ATOM 5057 C CA . LYS B 1 3 ? 54.594 4.898 -10.219 1 83.69 3 LYS B CA 1
ATOM 5058 C C . LYS B 1 3 ? 54 5.91 -9.242 1 83.69 3 LYS B C 1
ATOM 5060 O O . LYS B 1 3 ? 52.781 5.996 -9.094 1 83.69 3 LYS B O 1
ATOM 5065 N N . SER B 1 4 ? 54.938 6.531 -8.578 1 88 4 SER B N 1
ATOM 5066 C CA . SER B 1 4 ? 54.531 7.688 -7.789 1 88 4 SER B CA 1
ATOM 5067 C C . SER B 1 4 ? 54.594 8.977 -8.609 1 88 4 SER B C 1
ATOM 5069 O O . SER B 1 4 ? 55.656 9.32 -9.125 1 88 4 SER B O 1
ATOM 5071 N N . ILE B 1 5 ? 53.5 9.609 -8.727 1 90.38 5 ILE B N 1
ATOM 5072 C CA . ILE B 1 5 ? 53.406 10.805 -9.57 1 90.38 5 ILE B CA 1
ATOM 5073 C C . ILE B 1 5 ? 52.938 11.992 -8.727 1 90.38 5 ILE B C 1
ATOM 5075 O O . ILE B 1 5 ? 52 11.883 -7.957 1 90.38 5 ILE B O 1
ATOM 5079 N N . PRO B 1 6 ? 53.719 13.047 -8.867 1 91.31 6 PRO B N 1
ATOM 5080 C CA . PRO B 1 6 ? 53.281 14.234 -8.133 1 91.31 6 PRO B CA 1
ATOM 5081 C C . PRO B 1 6 ? 51.844 14.672 -8.516 1 91.31 6 PRO B C 1
ATOM 5083 O O . PRO B 1 6 ? 51.469 14.602 -9.688 1 91.31 6 PRO B O 1
ATOM 5086 N N . LEU B 1 7 ? 51.094 15.094 -7.523 1 92.5 7 LEU B N 1
ATOM 5087 C CA . LEU B 1 7 ? 49.688 15.453 -7.68 1 92.5 7 LEU B CA 1
ATOM 5088 C C . LEU B 1 7 ? 49.531 16.562 -8.703 1 92.5 7 LEU B C 1
ATOM 5090 O O . LEU B 1 7 ? 48.562 16.578 -9.469 1 92.5 7 LEU B O 1
ATOM 5094 N N . ASN B 1 8 ? 50.469 17.453 -8.742 1 89.44 8 ASN B N 1
ATOM 5095 C CA . ASN B 1 8 ? 50.344 18.594 -9.641 1 89.44 8 ASN B CA 1
ATOM 5096 C C . ASN B 1 8 ? 50.594 18.188 -11.094 1 89.44 8 ASN B C 1
ATOM 5098 O O . ASN B 1 8 ? 50.312 18.969 -12.008 1 89.44 8 ASN B O 1
ATOM 5102 N N . LYS B 1 9 ? 51 16.953 -11.375 1 90.94 9 LYS B N 1
ATOM 5103 C CA . LYS B 1 9 ? 51.188 16.453 -12.727 1 90.94 9 LYS B CA 1
ATOM 5104 C C . LYS B 1 9 ? 50 15.648 -13.203 1 90.94 9 LYS B C 1
ATOM 5106 O O . LYS B 1 9 ? 49.969 15.203 -14.352 1 90.94 9 LYS B O 1
ATOM 5111 N N . LEU B 1 10 ? 49.094 15.445 -12.32 1 92.25 10 LEU B N 1
ATOM 5112 C CA . LEU B 1 10 ? 47.906 14.688 -12.664 1 92.25 10 LEU B CA 1
ATOM 5113 C C . LEU B 1 10 ? 46.781 15.609 -13.18 1 92.25 10 LEU B C 1
ATOM 5115 O O . LEU B 1 10 ? 46.5 16.641 -12.57 1 92.25 10 LEU B O 1
ATOM 5119 N N . VAL B 1 11 ? 46.25 15.281 -14.367 1 88.06 11 VAL B N 1
ATOM 5120 C CA . VAL B 1 11 ? 45.188 16.094 -14.969 1 88.06 11 VAL B CA 1
ATOM 5121 C C . VAL B 1 11 ? 44 15.195 -15.312 1 88.06 11 VAL B C 1
ATOM 5123 O O . VAL B 1 11 ? 44.156 13.984 -15.469 1 88.06 11 VAL B O 1
ATOM 5126 N N . GLN B 1 12 ? 42.938 15.852 -15.414 1 85.94 12 GLN B N 1
ATOM 5127 C CA . GLN B 1 12 ? 41.719 15.133 -15.734 1 85.94 12 GLN B CA 1
ATOM 5128 C C . GLN B 1 12 ? 41.75 14.57 -17.156 1 85.94 12 GLN B C 1
ATOM 5130 O O . GLN B 1 12 ? 42.188 15.258 -18.078 1 85.94 12 GLN B O 1
ATOM 5135 N N . SER B 1 13 ? 41.344 13.297 -17.234 1 81.12 13 SER B N 1
ATOM 5136 C CA . SER B 1 13 ? 41.219 12.68 -18.547 1 81.12 13 SER B CA 1
ATOM 5137 C C . SER B 1 13 ? 39.875 12.945 -19.188 1 81.12 13 SER B C 1
ATOM 5139 O O . SER B 1 13 ? 38.844 12.875 -18.5 1 81.12 13 SER B O 1
ATOM 5141 N N . PRO B 1 14 ? 39.844 13.273 -20.422 1 72.44 14 PRO B N 1
ATOM 5142 C CA . PRO B 1 14 ? 38.562 13.398 -21.109 1 72.44 14 PRO B CA 1
ATOM 5143 C C . PRO B 1 14 ? 37.875 12.055 -21.281 1 72.44 14 PRO B C 1
ATOM 5145 O O . PRO B 1 14 ? 36.656 12.023 -21.578 1 72.44 14 PRO B O 1
ATOM 5148 N N . ARG B 1 15 ? 38.562 10.992 -20.906 1 67.38 15 ARG B N 1
ATOM 5149 C CA . ARG B 1 15 ? 38.031 9.664 -21.141 1 67.38 15 ARG B CA 1
ATOM 5150 C C . ARG B 1 15 ? 37.406 9.086 -19.875 1 67.38 15 ARG B C 1
ATOM 5152 O O . ARG B 1 15 ? 36.938 7.945 -19.859 1 67.38 15 ARG B O 1
ATOM 5159 N N . ASN B 1 16 ? 37.562 9.844 -18.891 1 70.88 16 ASN B N 1
ATOM 5160 C CA . ASN B 1 16 ? 36.938 9.375 -17.656 1 70.88 16 ASN B CA 1
ATOM 5161 C C . ASN B 1 16 ? 35.438 9.188 -17.828 1 70.88 16 ASN B C 1
ATOM 5163 O O . ASN B 1 16 ? 34.75 10.094 -18.266 1 70.88 16 ASN B O 1
ATOM 5167 N N . VAL B 1 17 ? 35.031 7.961 -17.422 1 67.06 17 VAL B N 1
ATOM 5168 C CA . VAL B 1 17 ? 33.625 7.59 -17.703 1 67.06 17 VAL B CA 1
ATOM 5169 C C . VAL B 1 17 ? 32.719 8.227 -16.672 1 67.06 17 VAL B C 1
ATOM 5171 O O . VAL B 1 17 ? 31.5 8.367 -16.922 1 67.06 17 VAL B O 1
ATOM 5174 N N . ARG B 1 18 ? 33.281 8.5 -15.516 1 63.31 18 ARG B N 1
ATOM 5175 C CA . ARG B 1 18 ? 32.438 9.148 -14.508 1 63.31 18 ARG B CA 1
ATOM 5176 C C . ARG B 1 18 ? 32.469 10.672 -14.664 1 63.31 18 ARG B C 1
ATOM 5178 O O . ARG B 1 18 ? 33.469 11.305 -14.336 1 63.31 18 ARG B O 1
ATOM 5185 N N . ARG B 1 19 ? 31.391 11.109 -15.062 1 61.88 19 ARG B N 1
ATOM 5186 C CA . ARG B 1 19 ? 31.344 12.539 -15.375 1 61.88 19 ARG B CA 1
ATOM 5187 C C . ARG B 1 19 ? 30.516 13.297 -14.344 1 61.88 19 ARG B C 1
ATOM 5189 O O . ARG B 1 19 ? 30.656 14.516 -14.203 1 61.88 19 ARG B O 1
ATOM 5196 N N . HIS B 1 20 ? 29.703 12.641 -13.672 1 61.22 20 HIS B N 1
ATOM 5197 C CA . HIS B 1 20 ? 28.828 13.305 -12.711 1 61.22 20 HIS B CA 1
ATOM 5198 C C . HIS B 1 20 ? 29.281 13.031 -11.281 1 61.22 20 HIS B C 1
ATOM 5200 O O . HIS B 1 20 ? 29.797 11.953 -10.977 1 61.22 20 HIS B O 1
ATOM 5206 N N . THR B 1 21 ? 29.188 14.078 -10.398 1 59.53 21 THR B N 1
ATOM 5207 C CA . THR B 1 21 ? 29.719 14.031 -9.047 1 59.53 21 THR B CA 1
ATOM 5208 C C . THR B 1 21 ? 28.594 13.961 -8.016 1 59.53 21 THR B C 1
ATOM 5210 O O . THR B 1 21 ? 27.469 14.398 -8.281 1 59.53 21 THR B O 1
ATOM 5213 N N . ASP B 1 22 ? 28.938 13.18 -6.898 1 59.19 22 ASP B N 1
ATOM 5214 C CA . ASP B 1 22 ? 28.141 13.164 -5.684 1 59.19 22 ASP B CA 1
ATOM 5215 C C . ASP B 1 22 ? 28.859 13.859 -4.535 1 59.19 22 ASP B C 1
ATOM 5217 O O . ASP B 1 22 ? 29.766 13.289 -3.93 1 59.19 22 ASP B O 1
ATOM 5221 N N . PRO B 1 23 ? 28.391 14.953 -4.207 1 62.28 23 PRO B N 1
ATOM 5222 C CA . PRO B 1 23 ? 29.125 15.742 -3.215 1 62.28 23 PRO B CA 1
ATOM 5223 C C . PRO B 1 23 ? 29.188 15.062 -1.849 1 62.28 23 PRO B C 1
ATOM 5225 O O . PRO B 1 23 ? 30.203 15.148 -1.159 1 62.28 23 PRO B O 1
ATOM 5228 N N . ALA B 1 24 ? 28.109 14.484 -1.469 1 60.31 24 ALA B N 1
ATOM 5229 C CA . ALA B 1 24 ? 28.094 13.82 -0.167 1 60.31 24 ALA B CA 1
ATOM 5230 C C . ALA B 1 24 ? 29.125 12.688 -0.125 1 60.31 24 ALA B C 1
ATOM 5232 O O . ALA B 1 24 ? 29.859 12.547 0.851 1 60.31 24 ALA B O 1
ATOM 5233 N N . ALA B 1 25 ? 29.109 12.008 -1.108 1 65.25 25 ALA B N 1
ATOM 5234 C CA . ALA B 1 25 ? 30.062 10.906 -1.196 1 65.25 25 ALA B CA 1
ATOM 5235 C C . ALA B 1 25 ? 31.5 11.438 -1.266 1 65.25 25 ALA B C 1
ATOM 5237 O O . ALA B 1 25 ? 32.406 10.844 -0.683 1 65.25 25 ALA B O 1
ATOM 5238 N N . ASP B 1 26 ? 31.656 12.523 -1.812 1 73.62 26 ASP B N 1
ATOM 5239 C CA . ASP B 1 26 ? 32.969 13.109 -1.944 1 73.62 26 ASP B CA 1
ATOM 5240 C C . ASP B 1 26 ? 33.469 13.664 -0.61 1 73.62 26 ASP B C 1
ATOM 5242 O O . ASP B 1 26 ? 34.656 13.594 -0.3 1 73.62 26 ASP B O 1
ATOM 5246 N N . ALA B 1 27 ? 32.531 14.125 0.101 1 71.06 27 ALA B N 1
ATOM 5247 C CA . ALA B 1 27 ? 32.938 14.625 1.416 1 71.06 27 ALA B CA 1
ATOM 5248 C C . ALA B 1 27 ? 33.438 13.492 2.307 1 71.06 27 ALA B C 1
ATOM 5250 O O . ALA B 1 27 ? 34.438 13.648 3.021 1 71.06 27 ALA B O 1
ATOM 5251 N N . GLU B 1 28 ? 32.781 12.492 2.27 1 69.5 28 GLU B N 1
ATOM 5252 C CA . GLU B 1 28 ? 33.188 11.312 3.021 1 69.5 28 GLU B CA 1
ATOM 5253 C C . GLU B 1 28 ? 34.562 10.828 2.566 1 69.5 28 GLU B C 1
ATOM 5255 O O . GLU B 1 28 ? 35.406 10.461 3.393 1 69.5 28 GLU B O 1
ATOM 5260 N N . LEU B 1 29 ? 34.75 10.844 1.356 1 75.88 29 LEU B N 1
ATOM 5261 C CA . LEU B 1 29 ? 36.031 10.43 0.793 1 75.88 29 LEU B CA 1
ATOM 5262 C C . LEU B 1 29 ? 37.125 11.398 1.2 1 75.88 29 LEU B C 1
ATOM 5264 O O . LEU B 1 29 ? 38.25 10.969 1.507 1 75.88 29 LEU B O 1
ATOM 5268 N N . LYS B 1 30 ? 36.812 12.547 1.23 1 79.75 30 LYS B N 1
ATOM 5269 C CA . LYS B 1 30 ? 37.781 13.562 1.635 1 79.75 30 LYS B CA 1
ATOM 5270 C C . LYS B 1 30 ? 38.219 13.344 3.074 1 79.75 30 LYS B C 1
ATOM 5272 O O . LYS B 1 30 ? 39.438 13.391 3.361 1 79.75 30 LYS B O 1
ATOM 5277 N N . ALA B 1 31 ? 37.281 13.141 3.875 1 73.81 31 ALA B N 1
ATOM 5278 C CA . ALA B 1 31 ? 37.625 12.875 5.273 1 73.81 31 ALA B CA 1
ATOM 5279 C C . ALA B 1 31 ? 38.5 11.648 5.402 1 73.81 31 ALA B C 1
ATOM 5281 O O . ALA B 1 31 ? 39.438 11.641 6.191 1 73.81 31 ALA B O 1
ATOM 5282 N N . SER B 1 32 ? 38.219 10.75 4.668 1 75.75 32 SER B N 1
ATOM 5283 C CA . SER B 1 32 ? 38.969 9.5 4.715 1 75.75 32 SER B CA 1
ATOM 5284 C C . SER B 1 32 ? 40.406 9.703 4.227 1 75.75 32 SER B C 1
ATOM 5286 O O . SER B 1 32 ? 41.344 9.242 4.867 1 75.75 32 SER B O 1
ATOM 5288 N N . ILE B 1 33 ? 40.594 10.367 3.186 1 79.94 33 ILE B N 1
ATOM 5289 C CA . ILE B 1 33 ? 41.906 10.57 2.623 1 79.94 33 ILE B CA 1
ATOM 5290 C C . ILE B 1 33 ? 42.719 11.469 3.545 1 79.94 33 ILE B C 1
ATOM 5292 O O . ILE B 1 33 ? 43.938 11.258 3.725 1 79.94 33 ILE B O 1
ATOM 5296 N N . ALA B 1 34 ? 42.062 12.336 4.082 1 79.69 34 ALA B N 1
ATOM 5297 C CA . ALA B 1 34 ? 42.75 13.211 5.027 1 79.69 34 ALA B CA 1
ATOM 5298 C C . ALA B 1 34 ? 43.281 12.414 6.223 1 79.69 34 ALA B C 1
ATOM 5300 O O . ALA B 1 34 ? 44.406 12.664 6.695 1 79.69 34 ALA B O 1
ATOM 5301 N N . ALA B 1 35 ? 42.531 11.5 6.613 1 74.31 35 ALA B N 1
ATOM 5302 C CA . ALA B 1 35 ? 42.844 10.742 7.824 1 74.31 35 ALA B CA 1
ATOM 5303 C C . ALA B 1 35 ? 43.781 9.586 7.52 1 74.31 35 ALA B C 1
ATOM 5305 O O . ALA B 1 35 ? 44.688 9.305 8.297 1 74.31 35 ALA B O 1
ATOM 5306 N N . HIS B 1 36 ? 43.562 8.93 6.383 1 76.12 36 HIS B N 1
ATOM 5307 C CA . HIS B 1 36 ? 44.25 7.66 6.152 1 76.12 36 HIS B CA 1
ATOM 5308 C C . HIS B 1 36 ? 45.156 7.738 4.918 1 76.12 36 HIS B C 1
ATOM 5310 O O . HIS B 1 36 ? 45.875 6.797 4.621 1 76.12 36 HIS B O 1
ATOM 5316 N N . GLY B 1 37 ? 45.094 8.82 4.266 1 77.88 37 GLY B N 1
ATOM 5317 C CA . GLY B 1 37 ? 45.812 8.906 3.006 1 77.88 37 GLY B CA 1
ATOM 5318 C C . GLY B 1 37 ? 45.125 8.148 1.879 1 77.88 37 GLY B C 1
ATOM 5319 O O . GLY B 1 37 ? 44.062 7.562 2.072 1 77.88 37 GLY B O 1
ATOM 5320 N N . LEU B 1 38 ? 45.781 8.195 0.718 1 83.75 38 LEU B N 1
ATOM 5321 C CA . LEU B 1 38 ? 45.219 7.508 -0.443 1 83.75 38 LEU B CA 1
ATOM 5322 C C . LEU B 1 38 ? 45.5 6.008 -0.353 1 83.75 38 LEU B C 1
ATOM 5324 O O . LEU B 1 38 ? 46.656 5.566 -0.365 1 83.75 38 LEU B O 1
ATOM 5328 N N . LEU B 1 39 ? 44.469 5.246 -0.297 1 79.12 39 LEU B N 1
ATOM 5329 C CA . LEU B 1 39 ? 44.625 3.809 -0.077 1 79.12 39 LEU B CA 1
ATOM 5330 C C . LEU B 1 39 ? 44.594 3.053 -1.4 1 79.12 39 LEU B C 1
ATOM 5332 O O . LEU B 1 39 ? 45.25 2.002 -1.526 1 79.12 39 LEU B O 1
ATOM 5336 N N . GLN B 1 40 ? 43.844 3.602 -2.277 1 83.5 40 GLN B N 1
ATOM 5337 C CA . GLN B 1 40 ? 43.781 2.979 -3.596 1 83.5 40 GLN B CA 1
ATOM 5338 C C . GLN B 1 40 ? 44.438 3.854 -4.66 1 83.5 40 GLN B C 1
ATOM 5340 O O . GLN B 1 40 ? 44.312 5.082 -4.625 1 83.5 40 GLN B O 1
ATOM 5345 N N . ASN B 1 41 ? 45.094 3.207 -5.5 1 85.44 41 ASN B N 1
ATOM 5346 C CA . ASN B 1 41 ? 45.844 3.938 -6.52 1 85.44 41 ASN B CA 1
ATOM 5347 C C . ASN B 1 41 ? 44.906 4.57 -7.551 1 85.44 41 ASN B C 1
ATOM 5349 O O . ASN B 1 41 ? 43.75 4.16 -7.688 1 85.44 41 ASN B O 1
ATOM 5353 N N . LEU B 1 42 ? 45.438 5.566 -8.188 1 86.25 42 LEU B N 1
ATOM 5354 C CA . LEU B 1 42 ? 44.812 6.094 -9.391 1 86.25 42 LEU B CA 1
ATOM 5355 C C . LEU B 1 42 ? 45.312 5.355 -10.633 1 86.25 42 LEU B C 1
ATOM 5357 O O . LEU B 1 42 ? 46.344 4.727 -10.609 1 86.25 42 LEU B O 1
ATOM 5361 N N . ILE B 1 43 ? 44.5 5.34 -11.609 1 84 43 ILE B N 1
ATOM 5362 C CA . ILE B 1 43 ? 44.906 4.789 -12.898 1 84 43 ILE B CA 1
ATOM 5363 C C . ILE B 1 43 ? 45.125 5.922 -13.898 1 84 43 ILE B C 1
ATOM 5365 O O . ILE B 1 43 ? 44.188 6.707 -14.164 1 84 43 ILE B O 1
ATOM 5369 N N . VAL B 1 44 ? 46.344 5.988 -14.438 1 87.31 44 VAL B N 1
ATOM 5370 C CA . VAL B 1 44 ? 46.688 7.156 -15.242 1 87.31 44 VAL B CA 1
ATOM 5371 C C . VAL B 1 44 ? 47.344 6.719 -16.547 1 87.31 44 VAL B C 1
ATOM 5373 O O . VAL B 1 44 ? 47.75 5.566 -16.688 1 87.31 44 VAL B O 1
ATOM 5376 N N . ARG B 1 45 ? 47.344 7.562 -17.484 1 86.19 45 ARG B N 1
ATOM 5377 C CA . ARG B 1 45 ? 48.031 7.402 -18.75 1 86.19 45 ARG B CA 1
ATOM 5378 C C . ARG B 1 45 ? 48.969 8.586 -19.031 1 86.19 45 ARG B C 1
ATOM 5380 O O . ARG B 1 45 ? 48.594 9.734 -18.75 1 86.19 45 ARG B O 1
ATOM 5387 N N . PRO B 1 46 ? 50.125 8.242 -19.578 1 86.06 46 PRO B N 1
ATOM 5388 C CA . PRO B 1 46 ? 51.031 9.359 -19.906 1 86.06 46 PRO B CA 1
ATOM 5389 C C . PRO B 1 46 ? 50.438 10.289 -20.969 1 86.06 46 PRO B C 1
ATOM 5391 O O . PRO B 1 46 ? 49.781 9.836 -21.906 1 86.06 46 PRO B O 1
ATOM 5394 N N . ALA B 1 47 ? 50.531 11.539 -20.641 1 83.38 47 ALA B N 1
ATOM 5395 C CA . ALA B 1 47 ? 50.062 12.57 -21.562 1 83.38 47 ALA B CA 1
ATOM 5396 C C . ALA B 1 47 ? 51.219 13.484 -21.984 1 83.38 47 ALA B C 1
ATOM 5398 O O . ALA B 1 47 ? 52.375 13.211 -21.688 1 83.38 47 ALA B O 1
ATOM 5399 N N . ALA B 1 48 ? 51 14.531 -22.734 1 77.81 48 ALA B N 1
ATOM 5400 C CA . ALA B 1 48 ? 52 15.453 -23.266 1 77.81 48 ALA B CA 1
ATOM 5401 C C . ALA B 1 48 ? 52.656 16.266 -22.141 1 77.81 48 ALA B C 1
ATOM 5403 O O . ALA B 1 48 ? 52.031 16.469 -21.094 1 77.81 48 ALA B O 1
ATOM 5404 N N . LYS B 1 49 ? 53.875 16.703 -22.297 1 79.62 49 LYS B N 1
ATOM 5405 C CA . LYS B 1 49 ? 54.594 17.656 -21.453 1 79.62 49 LYS B CA 1
ATOM 5406 C C . LYS B 1 49 ? 54.781 17.094 -20.047 1 79.62 49 LYS B C 1
ATOM 5408 O O . LYS B 1 49 ? 54.688 17.828 -19.062 1 79.62 49 LYS B O 1
ATOM 5413 N N . GLY B 1 50 ? 54.844 15.734 -19.891 1 82.44 50 GLY B N 1
ATOM 5414 C CA . GLY B 1 50 ? 55.156 15.141 -18.609 1 82.44 50 GLY B CA 1
ATOM 5415 C C . GLY B 1 50 ? 53.969 15.031 -17.688 1 82.44 50 GLY B C 1
ATOM 5416 O O . GLY B 1 50 ? 54.094 14.75 -16.5 1 82.44 50 GLY B O 1
ATOM 5417 N N . LYS B 1 51 ? 52.844 15.305 -18.188 1 88.25 51 LYS B N 1
ATOM 5418 C CA . LYS B 1 51 ? 51.625 15.172 -17.375 1 88.25 51 LYS B CA 1
ATOM 5419 C C . LYS B 1 51 ? 51 13.797 -17.562 1 88.25 51 LYS B C 1
ATOM 5421 O O . LYS B 1 51 ? 51.375 13.055 -18.469 1 88.25 51 LYS B O 1
ATOM 5426 N N . PHE B 1 52 ? 50.156 13.477 -16.578 1 91.62 52 PHE B N 1
ATOM 5427 C CA . PHE B 1 52 ? 49.438 12.203 -16.609 1 91.62 52 PHE B CA 1
ATOM 5428 C C . PHE B 1 52 ? 47.938 12.422 -16.516 1 91.62 52 PHE B C 1
ATOM 5430 O O . PHE B 1 52 ? 47.469 13.195 -15.68 1 91.62 52 PHE B O 1
ATOM 5437 N N . GLU B 1 53 ? 47.219 11.781 -17.375 1 87.94 53 GLU B N 1
ATOM 5438 C CA . GLU B 1 53 ? 45.75 11.859 -17.375 1 87.94 53 GLU B CA 1
ATOM 5439 C C . GLU B 1 53 ? 45.125 10.773 -16.516 1 87.94 53 GLU B C 1
ATOM 5441 O O . GLU B 1 53 ? 45.469 9.594 -16.656 1 87.94 53 GLU B O 1
ATOM 5446 N N . VAL B 1 54 ? 44.281 11.172 -15.656 1 86.94 54 VAL B N 1
ATOM 5447 C CA . VAL B 1 54 ? 43.625 10.234 -14.742 1 86.94 54 VAL B CA 1
ATOM 5448 C C . VAL B 1 54 ? 42.438 9.562 -15.445 1 86.94 54 VAL B C 1
ATOM 5450 O O . VAL B 1 54 ? 41.375 10.172 -15.617 1 86.94 54 VAL B O 1
ATOM 5453 N N . GLU B 1 55 ? 42.594 8.312 -15.766 1 80.19 55 GLU B N 1
ATOM 5454 C CA . GLU B 1 55 ? 41.562 7.543 -16.453 1 80.19 55 GLU B CA 1
ATOM 5455 C C . GLU B 1 55 ? 40.5 7.027 -15.469 1 80.19 55 GLU B C 1
ATOM 5457 O O . GLU B 1 55 ? 39.344 6.863 -15.828 1 80.19 55 GLU B O 1
ATOM 5462 N N . ALA B 1 56 ? 40.969 6.715 -14.336 1 80.81 56 ALA B N 1
ATOM 5463 C CA . ALA B 1 56 ? 40.094 6.27 -13.258 1 80.81 56 ALA B CA 1
ATOM 5464 C C . ALA B 1 56 ? 40.594 6.789 -11.906 1 80.81 56 ALA B C 1
ATOM 5466 O O . ALA B 1 56 ? 41.781 6.773 -11.633 1 80.81 56 ALA B O 1
ATOM 5467 N N . GLY B 1 57 ? 39.656 7.332 -11.07 1 81.94 57 GLY B N 1
ATOM 5468 C CA . GLY B 1 57 ? 40 7.898 -9.773 1 81.94 57 GLY B CA 1
ATOM 5469 C C . GLY B 1 57 ? 39.906 9.414 -9.742 1 81.94 57 GLY B C 1
ATOM 5470 O O . GLY B 1 57 ? 40.531 10.062 -8.914 1 81.94 57 GLY B O 1
ATOM 5471 N N . GLU B 1 58 ? 39.125 9.812 -10.57 1 81.12 58 GLU B N 1
ATOM 5472 C CA . GLU B 1 58 ? 39 11.266 -10.656 1 81.12 58 GLU B CA 1
ATOM 5473 C C . GLU B 1 58 ? 38.438 11.844 -9.344 1 81.12 58 GLU B C 1
ATOM 5475 O O . GLU B 1 58 ? 38.875 12.914 -8.914 1 81.12 58 GLU B O 1
ATOM 5480 N N . ARG B 1 59 ? 37.625 11.203 -8.734 1 79.62 59 ARG B N 1
ATOM 5481 C CA . ARG B 1 59 ? 37.094 11.672 -7.449 1 79.62 59 ARG B CA 1
ATOM 5482 C C . ARG B 1 59 ? 38.219 11.773 -6.418 1 79.62 59 ARG B C 1
ATOM 5484 O O . ARG B 1 59 ? 38.281 12.75 -5.66 1 79.62 59 ARG B O 1
ATOM 5491 N N . ARG B 1 60 ? 39.031 10.867 -6.422 1 85.38 60 ARG B N 1
ATOM 5492 C CA . ARG B 1 60 ? 40.156 10.859 -5.492 1 85.38 60 ARG B CA 1
ATOM 5493 C C . ARG B 1 60 ? 41.125 12.008 -5.789 1 85.38 60 ARG B C 1
ATOM 5495 O O . ARG B 1 60 ? 41.594 12.672 -4.867 1 85.38 60 ARG B O 1
ATOM 5502 N N . ARG B 1 61 ? 41.312 12.156 -7.039 1 87.88 61 ARG B N 1
ATOM 5503 C CA . ARG B 1 61 ? 42.188 13.266 -7.43 1 87.88 61 ARG B CA 1
ATOM 5504 C C . ARG B 1 61 ? 41.594 14.594 -6.973 1 87.88 61 ARG B C 1
ATOM 5506 O O . ARG B 1 61 ? 42.312 15.422 -6.387 1 87.88 61 ARG B O 1
ATOM 5513 N N . ARG B 1 62 ? 40.375 14.719 -7.238 1 86.06 62 ARG B N 1
ATOM 5514 C CA . ARG B 1 62 ? 39.719 15.969 -6.902 1 86.06 62 ARG B CA 1
ATOM 5515 C C . ARG B 1 62 ? 39.719 16.219 -5.398 1 86.06 62 ARG B C 1
ATOM 5517 O O . ARG B 1 62 ? 39.938 17.344 -4.953 1 86.06 62 ARG B O 1
ATOM 5524 N N . VAL B 1 63 ? 39.469 15.219 -4.75 1 85.75 63 VAL B N 1
ATOM 5525 C CA . VAL B 1 63 ? 39.438 15.32 -3.293 1 85.75 63 VAL B CA 1
ATOM 5526 C C . VAL B 1 63 ? 40.844 15.672 -2.795 1 85.75 63 VAL B C 1
ATOM 5528 O O . VAL B 1 63 ? 41 16.5 -1.897 1 85.75 63 VAL B O 1
ATOM 5531 N N . MET B 1 64 ? 41.812 15.133 -3.361 1 89.56 64 MET B N 1
ATOM 5532 C CA . MET B 1 64 ? 43.188 15.422 -2.963 1 89.56 64 MET B CA 1
ATOM 5533 C C . MET B 1 64 ? 43.562 16.875 -3.295 1 89.56 64 MET B C 1
ATOM 5535 O O . MET B 1 64 ? 44.25 17.531 -2.52 1 89.56 64 MET B O 1
ATOM 5539 N N . LEU B 1 65 ? 43.094 17.297 -4.355 1 88.69 65 LEU B N 1
ATOM 5540 C CA . LEU B 1 65 ? 43.312 18.688 -4.719 1 88.69 65 LEU B CA 1
ATOM 5541 C C . LEU B 1 65 ? 42.656 19.625 -3.715 1 88.69 65 LEU B C 1
ATOM 5543 O O . LEU B 1 65 ? 43.219 20.641 -3.34 1 88.69 65 LEU B O 1
ATOM 5547 N N . ALA B 1 66 ? 41.469 19.234 -3.352 1 86.88 66 ALA B N 1
ATOM 5548 C CA . ALA B 1 66 ? 40.781 20.031 -2.35 1 86.88 66 ALA B CA 1
ATOM 5549 C C . ALA B 1 66 ? 41.562 20.078 -1.041 1 86.88 66 ALA B C 1
ATOM 5551 O O . ALA B 1 66 ? 41.594 21.125 -0.374 1 86.88 66 ALA B O 1
ATOM 5552 N N . LEU B 1 67 ? 42.156 19.031 -0.754 1 88.06 67 LEU B N 1
ATOM 5553 C CA . LEU B 1 67 ? 42.938 18.953 0.472 1 88.06 67 LEU B CA 1
ATOM 5554 C C . LEU B 1 67 ? 44.219 19.797 0.358 1 88.06 67 LEU B C 1
ATOM 5556 O O . LEU B 1 67 ? 44.719 20.312 1.362 1 88.06 67 LEU B O 1
ATOM 5560 N N . THR B 1 68 ? 44.656 19.953 -0.812 1 87.62 68 THR B N 1
ATOM 5561 C CA . THR B 1 68 ? 45.781 20.844 -1.039 1 87.62 68 THR B CA 1
ATOM 5562 C C . THR B 1 68 ? 45.375 22.297 -0.844 1 87.62 68 THR B C 1
ATOM 5564 O O . THR B 1 68 ? 46.125 23.094 -0.295 1 87.62 68 THR B O 1
ATOM 5567 N N . ASP B 1 69 ? 44.219 22.547 -1.244 1 84.75 69 ASP B N 1
ATOM 5568 C CA . ASP B 1 69 ? 43.688 23.891 -1.064 1 84.75 69 ASP B CA 1
ATOM 5569 C C . ASP B 1 69 ? 43.531 24.219 0.417 1 84.75 69 ASP B C 1
ATOM 5571 O O . ASP B 1 69 ? 43.688 25.375 0.819 1 84.75 69 ASP B O 1
ATOM 5575 N N . GLU B 1 70 ? 43.312 23.219 1.104 1 85 70 GLU B N 1
ATOM 5576 C CA . GLU B 1 70 ? 43.156 23.391 2.543 1 85 70 GLU B CA 1
ATOM 5577 C C . GLU B 1 70 ? 44.469 23.266 3.268 1 85 70 GLU B C 1
ATOM 5579 O O . GLU B 1 70 ? 44.531 23.312 4.5 1 85 70 GLU B O 1
ATOM 5584 N N . LYS B 1 71 ? 45.5 23.016 2.59 1 82.62 71 LYS B N 1
ATOM 5585 C CA . LYS B 1 71 ? 46.906 22.953 3.053 1 82.62 71 LYS B CA 1
ATOM 5586 C C . LYS B 1 71 ? 47.125 21.719 3.914 1 82.62 71 LYS B C 1
ATOM 5588 O O . LYS B 1 71 ? 47.969 21.734 4.828 1 82.62 71 LYS B O 1
ATOM 5593 N N . ILE B 1 72 ? 46.344 20.797 3.604 1 82.69 72 ILE B N 1
ATOM 5594 C CA . ILE B 1 72 ? 46.531 19.531 4.301 1 82.69 72 ILE B CA 1
ATOM 5595 C C . ILE B 1 72 ? 47.5 18.656 3.537 1 82.69 72 ILE B C 1
ATOM 5597 O O . ILE B 1 72 ? 48.344 17.969 4.145 1 82.69 72 ILE B O 1
ATOM 5601 N N . LEU B 1 73 ? 47.406 18.734 2.242 1 86.94 73 LEU B N 1
ATOM 5602 C CA . LEU B 1 73 ? 48.344 18.031 1.375 1 86.94 73 LEU B CA 1
ATOM 5603 C C . LEU B 1 73 ? 49.188 19.031 0.596 1 86.94 73 LEU B C 1
ATOM 5605 O O . LEU B 1 73 ? 48.75 20.141 0.286 1 86.94 73 LEU B O 1
ATOM 5609 N N . ALA B 1 74 ? 50.375 18.625 0.382 1 86.5 74 ALA B N 1
ATOM 5610 C CA . ALA B 1 74 ? 51.281 19.438 -0.437 1 86.5 74 ALA B CA 1
ATOM 5611 C C . ALA B 1 74 ? 50.875 19.375 -1.91 1 86.5 74 ALA B C 1
ATOM 5613 O O . ALA B 1 74 ? 50.281 18.391 -2.354 1 86.5 74 ALA B O 1
ATOM 5614 N N . ARG B 1 75 ? 51.188 20.359 -2.627 1 83.56 75 ARG B N 1
ATOM 5615 C CA . ARG B 1 75 ? 50.844 20.438 -4.043 1 83.56 75 ARG B CA 1
ATOM 5616 C C . ARG B 1 75 ? 51.594 19.359 -4.84 1 83.56 75 ARG B C 1
ATOM 5618 O O . ARG B 1 75 ? 51.094 18.891 -5.863 1 83.56 75 ARG B O 1
ATOM 5625 N N . ASP B 1 76 ? 52.75 19.016 -4.309 1 84.62 76 ASP B N 1
ATOM 5626 C CA . ASP B 1 76 ? 53.562 17.984 -4.992 1 84.62 76 ASP B CA 1
ATOM 5627 C C . ASP B 1 76 ? 53.469 16.656 -4.258 1 84.62 76 ASP B C 1
ATOM 5629 O O . ASP B 1 76 ? 54.406 15.844 -4.34 1 84.62 76 ASP B O 1
ATOM 5633 N N . HIS B 1 77 ? 52.375 16.469 -3.656 1 89.56 77 HIS B N 1
ATOM 5634 C CA . HIS B 1 77 ? 52.188 15.203 -2.953 1 89.56 77 HIS B CA 1
ATOM 5635 C C . HIS B 1 77 ? 52.281 14.023 -3.91 1 89.56 77 HIS B C 1
ATOM 5637 O O . HIS B 1 77 ? 51.688 14.055 -5 1 89.56 77 HIS B O 1
ATOM 5643 N N . GLU B 1 78 ? 53.031 13.047 -3.492 1 87.88 78 GLU B N 1
ATOM 5644 C CA . GLU B 1 78 ? 53.188 11.859 -4.332 1 87.88 78 GLU B CA 1
ATOM 5645 C C . GLU B 1 78 ? 51.969 10.953 -4.273 1 87.88 78 GLU B C 1
ATOM 5647 O O . GLU B 1 78 ? 51.562 10.539 -3.193 1 87.88 78 GLU B O 1
ATOM 5652 N N . VAL B 1 79 ? 51.469 10.711 -5.484 1 89.75 79 VAL B N 1
ATOM 5653 C CA . VAL B 1 79 ? 50.281 9.883 -5.613 1 89.75 79 VAL B CA 1
ATOM 5654 C C . VAL B 1 79 ? 50.625 8.578 -6.32 1 89.75 79 VAL B C 1
ATOM 5656 O O . VAL B 1 79 ? 51.281 8.586 -7.367 1 89.75 79 VAL B O 1
ATOM 5659 N N . THR B 1 80 ? 50.25 7.504 -5.691 1 86.88 80 THR B N 1
ATOM 5660 C CA . THR B 1 80 ? 50.5 6.203 -6.309 1 86.88 80 THR B CA 1
ATOM 5661 C C . THR B 1 80 ? 49.531 5.996 -7.492 1 86.88 80 THR B C 1
ATOM 5663 O O . THR B 1 80 ? 48.312 6.09 -7.348 1 86.88 80 THR B O 1
ATOM 5666 N N . CYS B 1 81 ? 50.125 5.723 -8.656 1 88.38 81 CYS B N 1
ATOM 5667 C CA . CYS B 1 81 ? 49.312 5.586 -9.867 1 88.38 81 CYS B CA 1
ATOM 5668 C C . CYS B 1 81 ? 49.719 4.34 -10.648 1 88.38 81 CYS B C 1
ATOM 5670 O O . CYS B 1 81 ? 50.906 3.979 -10.68 1 88.38 81 CYS B O 1
ATOM 5672 N N . LEU B 1 82 ? 48.75 3.641 -11.055 1 84.56 82 LEU B N 1
ATOM 5673 C CA . LEU B 1 82 ? 49 2.619 -12.07 1 84.56 82 LEU B CA 1
ATOM 5674 C C . LEU B 1 82 ? 49.062 3.242 -13.461 1 84.56 82 LEU B C 1
ATOM 5676 O O . LEU B 1 82 ? 48.094 3.828 -13.938 1 84.56 82 LEU B O 1
ATOM 5680 N N . VAL B 1 83 ? 50.156 3.15 -14.125 1 84.19 83 VAL B N 1
ATOM 5681 C CA . VAL B 1 83 ? 50.312 3.76 -15.438 1 84.19 83 VAL B CA 1
ATOM 5682 C C . VAL B 1 83 ? 50.031 2.738 -16.531 1 84.19 83 VAL B C 1
ATOM 5684 O O . VAL B 1 83 ? 50.625 1.675 -16.594 1 84.19 83 VAL B O 1
ATOM 5687 N N . LEU B 1 84 ? 49 3.033 -17.25 1 79.19 84 LEU B N 1
ATOM 5688 C CA . LEU B 1 84 ? 48.594 2.16 -18.344 1 79.19 84 LEU B CA 1
ATOM 5689 C C . LEU B 1 84 ? 49.406 2.451 -19.594 1 79.19 84 LEU B C 1
ATOM 5691 O O . LEU B 1 84 ? 49.719 3.609 -19.891 1 79.19 84 LEU B O 1
ATOM 5695 N N . ALA B 1 85 ? 49.906 1.402 -20.188 1 69.5 85 ALA B N 1
ATOM 5696 C CA . ALA B 1 85 ? 50.625 1.549 -21.453 1 69.5 85 ALA B CA 1
ATOM 5697 C C . ALA B 1 85 ? 49.688 1.433 -22.641 1 69.5 85 ALA B C 1
ATOM 5699 O O . ALA B 1 85 ? 50.094 1.634 -23.797 1 69.5 85 ALA B O 1
ATOM 5700 N N . ASP B 1 86 ? 48.5 1.271 -22.438 1 61.53 86 ASP B N 1
ATOM 5701 C CA . ASP B 1 86 ? 47.625 0.797 -23.516 1 61.53 86 ASP B CA 1
ATOM 5702 C C . ASP B 1 86 ? 47 1.967 -24.281 1 61.53 86 ASP B C 1
ATOM 5704 O O . ASP B 1 86 ? 47.219 3.129 -23.938 1 61.53 86 ASP B O 1
ATOM 5708 N N . SER B 1 87 ? 46.312 1.668 -25.328 1 60.12 87 SER B N 1
ATOM 5709 C CA . SER B 1 87 ? 45.625 2.562 -26.25 1 60.12 87 SER B CA 1
ATOM 5710 C C . SER B 1 87 ? 44.469 3.281 -25.562 1 60.12 87 SER B C 1
ATOM 5712 O O . SER B 1 87 ? 44.031 2.891 -24.469 1 60.12 87 SER B O 1
ATOM 5714 N N . ALA B 1 88 ? 44.062 4.391 -26.094 1 58.19 88 ALA B N 1
ATOM 5715 C CA . ALA B 1 88 ? 42.969 5.207 -25.609 1 58.19 88 ALA B CA 1
ATOM 5716 C C . ALA B 1 88 ? 41.719 4.355 -25.391 1 58.19 88 ALA B C 1
ATOM 5718 O O . ALA B 1 88 ? 40.969 4.57 -24.438 1 58.19 88 ALA B O 1
ATOM 5719 N N . GLU B 1 89 ? 41.531 3.422 -26.156 1 57.44 89 GLU B N 1
ATOM 5720 C CA . GLU B 1 89 ? 40.375 2.555 -26.047 1 57.44 89 GLU B CA 1
ATOM 5721 C C . GLU B 1 89 ? 40.438 1.68 -24.812 1 57.44 89 GLU B C 1
ATOM 5723 O O . GLU B 1 89 ? 39.438 1.501 -24.109 1 57.44 89 GLU B O 1
ATOM 5728 N N . ALA B 1 90 ? 41.562 1.242 -24.609 1 62.25 90 ALA B N 1
ATOM 5729 C CA . ALA B 1 90 ? 41.75 0.398 -23.438 1 62.25 90 ALA B CA 1
ATOM 5730 C C . ALA B 1 90 ? 41.594 1.199 -22.156 1 62.25 90 ALA B C 1
ATOM 5732 O O . ALA B 1 90 ? 41.156 0.661 -21.125 1 62.25 90 ALA B O 1
ATOM 5733 N N . ALA B 1 91 ? 41.781 2.402 -22.328 1 65.31 91 ALA B N 1
ATOM 5734 C CA . ALA B 1 91 ? 41.688 3.275 -21.156 1 65.31 91 ALA B CA 1
ATOM 5735 C C . ALA B 1 91 ? 40.219 3.447 -20.734 1 65.31 91 ALA B C 1
ATOM 5737 O O . ALA B 1 91 ? 39.938 3.451 -19.531 1 65.31 91 ALA B O 1
ATOM 5738 N N . VAL B 1 92 ? 39.375 3.625 -21.719 1 63.91 92 VAL B N 1
ATOM 5739 C CA . VAL B 1 92 ? 37.969 3.758 -21.406 1 63.91 92 VAL B CA 1
ATOM 5740 C C . VAL B 1 92 ? 37.469 2.488 -20.719 1 63.91 92 VAL B C 1
ATOM 5742 O O . VAL B 1 92 ? 36.719 2.559 -19.75 1 63.91 92 VAL B O 1
ATOM 5745 N N . GLU B 1 93 ? 37.906 1.472 -21.234 1 64.06 93 GLU B N 1
ATOM 5746 C CA . GLU B 1 93 ? 37.5 0.187 -20.672 1 64.06 93 GLU B CA 1
ATOM 5747 C C . GLU B 1 93 ? 38 0.036 -19.234 1 64.06 93 GLU B C 1
ATOM 5749 O O . GLU B 1 93 ? 37.25 -0.436 -18.359 1 64.06 93 GLU B O 1
ATOM 5754 N N . THR B 1 94 ? 39.156 0.395 -19.047 1 64.25 94 THR B N 1
ATOM 5755 C CA . THR B 1 94 ? 39.75 0.321 -17.719 1 64.25 94 THR B CA 1
ATOM 5756 C C . THR B 1 94 ? 39 1.239 -16.75 1 64.25 94 THR B C 1
ATOM 5758 O O . THR B 1 94 ? 38.719 0.863 -15.602 1 64.25 94 THR B O 1
ATOM 5761 N N . SER B 1 95 ? 38.75 2.355 -17.25 1 65.06 95 SER B N 1
ATOM 5762 C CA . SER B 1 95 ? 38 3.303 -16.422 1 65.06 95 SER B CA 1
ATOM 5763 C C . SER B 1 95 ? 36.625 2.744 -16.047 1 65.06 95 SER B C 1
ATOM 5765 O O . SER B 1 95 ? 36.219 2.838 -14.883 1 65.06 95 SER B O 1
ATOM 5767 N N . LEU B 1 96 ? 36.031 2.18 -17.016 1 61.38 96 LEU B N 1
ATOM 5768 C CA . LEU B 1 96 ? 34.719 1.609 -16.781 1 61.38 96 LEU B CA 1
ATOM 5769 C C . LEU B 1 96 ? 34.781 0.437 -15.812 1 61.38 96 LEU B C 1
ATOM 5771 O O . LEU B 1 96 ? 33.938 0.307 -14.914 1 61.38 96 LEU B O 1
ATOM 5775 N N . ALA B 1 97 ? 35.688 -0.432 -15.992 1 62 97 ALA B N 1
ATOM 5776 C CA . ALA B 1 97 ? 35.844 -1.608 -15.141 1 62 97 ALA B CA 1
ATOM 5777 C C . ALA B 1 97 ? 36.031 -1.205 -13.688 1 62 97 ALA B C 1
ATOM 5779 O O . ALA B 1 97 ? 35.469 -1.822 -12.773 1 62 97 ALA B O 1
ATOM 5780 N N . GLU B 1 98 ? 36.781 -0.218 -13.477 1 65.62 98 GLU B N 1
ATOM 5781 C CA . GLU B 1 98 ? 37.062 0.249 -12.125 1 65.62 98 GLU B CA 1
ATOM 5782 C C . GLU B 1 98 ? 35.844 0.883 -11.492 1 65.62 98 GLU B C 1
ATOM 5784 O O . GLU B 1 98 ? 35.562 0.651 -10.312 1 65.62 98 GLU B O 1
ATOM 5789 N N . ASN B 1 99 ? 35.219 1.629 -12.258 1 56.91 99 ASN B N 1
ATOM 5790 C CA . ASN B 1 99 ? 34.094 2.43 -11.75 1 56.91 99 ASN B CA 1
ATOM 5791 C C . ASN B 1 99 ? 32.844 1.593 -11.586 1 56.91 99 ASN B C 1
ATOM 5793 O O . ASN B 1 99 ? 32 1.864 -10.703 1 56.91 99 ASN B O 1
ATOM 5797 N N . PHE B 1 100 ? 32.594 0.704 -12.352 1 53.09 100 PHE B N 1
ATOM 5798 C CA . PHE B 1 100 ? 31.359 -0.051 -12.406 1 53.09 100 PHE B CA 1
ATOM 5799 C C . PHE B 1 100 ? 31.156 -0.856 -11.125 1 53.09 100 PHE B C 1
ATOM 5801 O O . PHE B 1 100 ? 30.031 -0.991 -10.641 1 53.09 100 PHE B O 1
ATOM 5808 N N . HIS B 1 101 ? 32.188 -1.381 -10.453 1 52 101 HIS B N 1
ATOM 5809 C CA . HIS B 1 101 ? 32.062 -2.289 -9.32 1 52 101 HIS B CA 1
ATOM 5810 C C . HIS B 1 101 ? 32.094 -1.532 -8 1 52 101 HIS B C 1
ATOM 5812 O O . HIS B 1 101 ? 32.094 -2.145 -6.926 1 52 101 HIS B O 1
ATOM 5818 N N . ARG B 1 102 ? 32.125 -0.256 -8.086 1 53.62 102 ARG B N 1
ATOM 5819 C CA . ARG B 1 102 ? 32.188 0.556 -6.879 1 53.62 102 ARG B CA 1
ATOM 5820 C C . ARG B 1 102 ? 30.844 1.186 -6.555 1 53.62 102 ARG B C 1
ATOM 5822 O O . ARG B 1 102 ? 29.812 0.507 -6.578 1 53.62 102 ARG B O 1
ATOM 5829 N N . LEU B 1 103 ? 30.797 2.617 -6.527 1 49.88 103 LEU B N 1
ATOM 5830 C CA . LEU B 1 103 ? 29.562 3.355 -6.305 1 49.88 103 LEU B CA 1
ATOM 5831 C C . LEU B 1 103 ? 28.703 3.357 -7.559 1 49.88 103 LEU B C 1
ATOM 5833 O O . LEU B 1 103 ? 29.219 3.293 -8.68 1 49.88 103 LEU B O 1
ATOM 5837 N N . ALA B 1 104 ? 27.453 3.35 -7.383 1 52.91 104 ALA B N 1
ATOM 5838 C CA . ALA B 1 104 ? 26.531 3.338 -8.516 1 52.91 104 ALA B CA 1
ATOM 5839 C C . ALA B 1 104 ? 26.828 4.484 -9.477 1 52.91 104 ALA B C 1
ATOM 5841 O O . ALA B 1 104 ? 26.969 5.637 -9.055 1 52.91 104 ALA B O 1
ATOM 5842 N N . MET B 1 105 ? 27.141 4.238 -10.852 1 57.22 105 MET B N 1
ATOM 5843 C CA . MET B 1 105 ? 27.422 5.188 -11.93 1 57.22 105 MET B CA 1
ATOM 5844 C C . MET B 1 105 ? 26.125 5.758 -12.5 1 57.22 105 MET B C 1
ATOM 5846 O O . MET B 1 105 ? 25.094 5.074 -12.539 1 57.22 105 MET B O 1
ATOM 5850 N N . ASN B 1 106 ? 26.234 7.059 -12.898 1 63.66 106 ASN B N 1
ATOM 5851 C CA . ASN B 1 106 ? 25.156 7.637 -13.695 1 63.66 106 ASN B CA 1
ATOM 5852 C C . ASN B 1 106 ? 24.906 6.848 -14.977 1 63.66 106 ASN B C 1
ATOM 5854 O O . ASN B 1 106 ? 25.859 6.531 -15.703 1 63.66 106 ASN B O 1
ATOM 5858 N N . PRO B 1 107 ? 23.734 6.574 -15.211 1 68.31 107 PRO B N 1
ATOM 5859 C CA . PRO B 1 107 ? 23.438 5.773 -16.391 1 68.31 107 PRO B CA 1
ATOM 5860 C C . PRO B 1 107 ? 23.938 6.418 -17.688 1 68.31 107 PRO B C 1
ATOM 5862 O O . PRO B 1 107 ? 24.344 5.711 -18.609 1 68.31 107 PRO B O 1
ATOM 5865 N N . ALA B 1 108 ? 23.891 7.664 -17.703 1 72.56 108 ALA B N 1
ATOM 5866 C CA . ALA B 1 108 ? 24.391 8.352 -18.906 1 72.56 108 ALA B CA 1
ATOM 5867 C C . ALA B 1 108 ? 25.891 8.117 -19.094 1 72.56 108 ALA B C 1
ATOM 5869 O O . ALA B 1 108 ? 26.344 7.91 -20.203 1 72.56 108 ALA B O 1
ATOM 5870 N N . ASP B 1 109 ? 26.562 8.094 -18.047 1 71.88 109 ASP B N 1
ATOM 5871 C CA . ASP B 1 109 ? 28 7.828 -18.094 1 71.88 109 ASP B CA 1
ATOM 5872 C C . ASP B 1 109 ? 28.281 6.391 -18.531 1 71.88 109 ASP B C 1
ATOM 5874 O O . ASP B 1 109 ? 29.188 6.137 -19.312 1 71.88 109 ASP B O 1
ATOM 5878 N N . GLU B 1 110 ? 27.531 5.613 -18.047 1 72.94 110 GLU B N 1
ATOM 5879 C CA . GLU B 1 110 ? 27.641 4.211 -18.438 1 72.94 110 GLU B CA 1
ATOM 5880 C C . GLU B 1 110 ? 27.422 4.043 -19.938 1 72.94 110 GLU B C 1
ATOM 5882 O O . GLU B 1 110 ? 28.172 3.338 -20.609 1 72.94 110 GLU B O 1
ATOM 5887 N N . ALA B 1 111 ? 26.359 4.676 -20.344 1 76 111 ALA B N 1
ATOM 5888 C CA . ALA B 1 111 ? 25.984 4.578 -21.75 1 76 111 ALA B CA 1
ATOM 5889 C C . ALA B 1 111 ? 27.094 5.094 -22.656 1 76 111 ALA B C 1
ATOM 5891 O O . ALA B 1 111 ? 27.453 4.445 -23.641 1 76 111 ALA B O 1
ATOM 5892 N N . GLN B 1 112 ? 27.641 6.16 -22.266 1 75.81 112 GLN B N 1
ATOM 5893 C CA . GLN B 1 112 ? 28.703 6.766 -23.062 1 75.81 112 GLN B CA 1
ATOM 5894 C C . GLN B 1 112 ? 29.953 5.906 -23.047 1 75.81 112 GLN B C 1
ATOM 5896 O O . GLN B 1 112 ? 30.656 5.801 -24.047 1 75.81 112 GLN B O 1
ATOM 5901 N N . ALA B 1 113 ? 30.156 5.363 -22 1 73.56 113 ALA B N 1
ATOM 5902 C CA . ALA B 1 113 ? 31.328 4.504 -21.875 1 73.56 113 ALA B CA 1
ATOM 5903 C C . ALA B 1 113 ? 31.219 3.275 -22.766 1 73.56 113 ALA B C 1
ATOM 5905 O O . ALA B 1 113 ? 32.156 2.916 -23.469 1 73.56 113 ALA B O 1
ATOM 5906 N N . PHE B 1 114 ? 30.125 2.701 -22.734 1 76.38 114 PHE B N 1
ATOM 5907 C CA . PHE B 1 114 ? 29.906 1.528 -23.578 1 76.38 114 PHE B CA 1
ATOM 5908 C C . PHE B 1 114 ? 29.953 1.901 -25.047 1 76.38 114 PHE B C 1
ATOM 5910 O O . PHE B 1 114 ? 30.516 1.164 -25.859 1 76.38 114 PHE B O 1
ATOM 5917 N N . ALA B 1 115 ? 29.344 3.023 -25.297 1 77.19 115 ALA B N 1
ATOM 5918 C CA . ALA B 1 115 ? 29.344 3.508 -26.672 1 77.19 115 ALA B CA 1
ATOM 5919 C C . ALA B 1 115 ? 30.766 3.74 -27.172 1 77.19 115 ALA B C 1
ATOM 5921 O O . ALA B 1 115 ? 31.094 3.418 -28.312 1 77.19 115 ALA B O 1
ATOM 5922 N N . ALA B 1 116 ? 31.531 4.277 -26.297 1 74.19 116 ALA B N 1
ATOM 5923 C CA . ALA B 1 116 ? 32.938 4.527 -26.641 1 74.19 116 ALA B CA 1
ATOM 5924 C C . ALA B 1 116 ? 33.688 3.219 -26.906 1 74.19 116 ALA B C 1
ATOM 5926 O O . ALA B 1 116 ? 34.5 3.137 -27.828 1 74.19 116 ALA B O 1
ATOM 5927 N N . LEU B 1 117 ? 33.375 2.24 -26.203 1 73.81 117 LEU B N 1
ATOM 5928 C CA . LEU B 1 117 ? 34.031 0.937 -26.375 1 73.81 117 LEU B CA 1
ATOM 5929 C C . LEU B 1 117 ? 33.594 0.305 -27.703 1 73.81 117 LEU B C 1
ATOM 5931 O O . LEU B 1 117 ? 34.438 -0.254 -28.422 1 73.81 117 LEU B O 1
ATOM 5935 N N . VAL B 1 118 ? 32.438 0.463 -28 1 75.62 118 VAL B N 1
ATOM 5936 C CA . VAL B 1 118 ? 31.891 -0.119 -29.234 1 75.62 118 VAL B CA 1
ATOM 5937 C C . VAL B 1 118 ? 32.438 0.649 -30.438 1 75.62 118 VAL B C 1
ATOM 5939 O O . VAL B 1 118 ? 32.781 0.05 -31.453 1 75.62 118 VAL B O 1
ATOM 5942 N N . ALA B 1 119 ? 32.438 1.912 -30.266 1 75.25 119 ALA B N 1
ATOM 5943 C CA . ALA B 1 119 ? 33 2.75 -31.328 1 75.25 119 ALA B CA 1
ATOM 5944 C C . ALA B 1 119 ? 34.469 2.43 -31.562 1 75.25 119 ALA B C 1
ATOM 5946 O O . ALA B 1 119 ? 34.969 2.572 -32.688 1 75.25 119 ALA B O 1
ATOM 5947 N N . GLY B 1 120 ? 35.031 1.972 -30.516 1 67.88 120 GLY B N 1
ATOM 5948 C CA . GLY B 1 120 ? 36.438 1.599 -30.594 1 67.88 120 GLY B CA 1
ATOM 5949 C C . GLY B 1 120 ? 36.656 0.223 -31.188 1 67.88 120 GLY B C 1
ATOM 5950 O O . GLY B 1 120 ? 37.812 -0.198 -31.391 1 67.88 120 GLY B O 1
ATOM 5951 N N . GLY B 1 121 ? 35.531 -0.506 -31.484 1 72.5 121 GLY B N 1
ATOM 5952 C CA . GLY B 1 121 ? 35.656 -1.753 -32.219 1 72.5 121 GLY B CA 1
ATOM 5953 C C . GLY B 1 121 ? 35.125 -2.955 -31.453 1 72.5 121 GLY B C 1
ATOM 5954 O O . GLY B 1 121 ? 35.094 -4.066 -32 1 72.5 121 GLY B O 1
ATOM 5955 N N . ALA B 1 122 ? 34.875 -2.822 -30.219 1 75.06 122 ALA B N 1
ATOM 5956 C CA . ALA B 1 122 ? 34.375 -3.951 -29.453 1 75.06 122 ALA B CA 1
ATOM 5957 C C . ALA B 1 122 ? 32.906 -4.27 -29.812 1 75.06 122 ALA B C 1
ATOM 5959 O O . ALA B 1 122 ? 32.125 -3.367 -30.109 1 75.06 122 ALA B O 1
ATOM 5960 N N . THR B 1 123 ? 32.625 -5.484 -29.922 1 78.88 123 THR B N 1
ATOM 5961 C CA . THR B 1 123 ? 31.25 -5.875 -30.109 1 78.88 123 THR B CA 1
ATOM 5962 C C . THR B 1 123 ? 30.469 -5.801 -28.797 1 78.88 123 THR B C 1
ATOM 5964 O O . THR B 1 123 ? 31.078 -5.754 -27.719 1 78.88 123 THR B O 1
ATOM 5967 N N . VAL B 1 124 ? 29.219 -5.766 -28.906 1 79.5 124 VAL B N 1
ATOM 5968 C CA . VAL B 1 124 ? 28.344 -5.738 -27.734 1 79.5 124 VAL B CA 1
ATOM 5969 C C . VAL B 1 124 ? 28.578 -6.988 -26.891 1 79.5 124 VAL B C 1
ATOM 5971 O O . VAL B 1 124 ? 28.625 -6.914 -25.656 1 79.5 124 VAL B O 1
ATOM 5974 N N . GLU B 1 125 ? 28.766 -8.023 -27.5 1 74.81 125 GLU B N 1
ATOM 5975 C CA . GLU B 1 125 ? 29.031 -9.281 -26.828 1 74.81 125 GLU B CA 1
ATOM 5976 C C . GLU B 1 125 ? 30.359 -9.227 -26.078 1 74.81 125 GLU B C 1
ATOM 5978 O O . GLU B 1 125 ? 30.469 -9.727 -24.953 1 74.81 125 GLU B O 1
ATOM 5983 N N . ASP B 1 126 ? 31.297 -8.602 -26.672 1 75.25 126 ASP B N 1
ATOM 5984 C CA . ASP B 1 126 ? 32.594 -8.438 -26.047 1 75.25 126 ASP B CA 1
ATOM 5985 C C . ASP B 1 126 ? 32.5 -7.617 -24.766 1 75.25 126 ASP B C 1
ATOM 5987 O O . ASP B 1 126 ? 33.094 -7.984 -23.734 1 75.25 126 ASP B O 1
ATOM 5991 N N . VAL B 1 127 ? 31.781 -6.582 -24.906 1 75.38 127 VAL B N 1
ATOM 5992 C CA . VAL B 1 127 ? 31.641 -5.688 -23.75 1 75.38 127 VAL B CA 1
ATOM 5993 C C . VAL B 1 127 ? 30.938 -6.418 -22.609 1 75.38 127 VAL B C 1
ATOM 5995 O O . VAL B 1 127 ? 31.359 -6.332 -21.469 1 75.38 127 VAL B O 1
ATOM 5998 N N . ALA B 1 128 ? 29.953 -7.16 -22.938 1 74 128 ALA B N 1
ATOM 5999 C CA . ALA B 1 128 ? 29.203 -7.914 -21.938 1 74 128 ALA B CA 1
ATOM 6000 C C . ALA B 1 128 ? 30.094 -8.922 -21.219 1 74 128 ALA B C 1
ATOM 6002 O O . ALA B 1 128 ? 30.062 -9.031 -19.984 1 74 128 ALA B O 1
ATOM 6003 N N . ARG B 1 129 ? 30.906 -9.516 -21.922 1 69.12 129 ARG B N 1
ATOM 6004 C CA . ARG B 1 129 ? 31.797 -10.539 -21.391 1 69.12 129 ARG B CA 1
ATOM 6005 C C . ARG B 1 129 ? 32.875 -9.914 -20.516 1 69.12 129 ARG B C 1
ATOM 6007 O O . ARG B 1 129 ? 33.125 -10.406 -19.406 1 69.12 129 ARG B O 1
ATOM 6014 N N . ARG B 1 130 ? 33.375 -8.836 -20.938 1 67 130 ARG B N 1
ATOM 6015 C CA . ARG B 1 130 ? 34.5 -8.195 -20.266 1 67 130 ARG B CA 1
ATOM 6016 C C . ARG B 1 130 ? 34.062 -7.621 -18.922 1 67 130 ARG B C 1
ATOM 6018 O O . ARG B 1 130 ? 34.875 -7.531 -17.984 1 67 130 ARG B O 1
ATOM 6025 N N . PHE B 1 131 ? 32.844 -7.375 -18.922 1 67.5 131 PHE B N 1
ATOM 6026 C CA . PHE B 1 131 ? 32.406 -6.707 -17.703 1 67.5 131 PHE B CA 1
ATOM 6027 C C . PHE B 1 131 ? 31.406 -7.586 -16.938 1 67.5 131 PHE B C 1
ATOM 6029 O O . PHE B 1 131 ? 30.844 -7.156 -15.938 1 67.5 131 PHE B O 1
ATOM 6036 N N . GLY B 1 132 ? 31.266 -8.844 -17.391 1 65.31 132 GLY B N 1
ATOM 6037 C CA . GLY B 1 132 ? 30.359 -9.766 -16.734 1 65.31 132 GLY B CA 1
ATOM 6038 C C . GLY B 1 132 ? 28.906 -9.305 -16.75 1 65.31 132 GLY B C 1
ATOM 6039 O O . GLY B 1 132 ? 28.188 -9.43 -15.758 1 65.31 132 GLY B O 1
ATOM 6040 N N . LEU B 1 133 ? 28.547 -8.656 -17.828 1 66.31 133 LEU B N 1
ATOM 6041 C CA . LEU B 1 133 ? 27.203 -8.125 -17.984 1 66.31 133 LEU B CA 1
ATOM 6042 C C . LEU B 1 133 ? 26.422 -8.938 -19 1 66.31 133 LEU B C 1
ATOM 6044 O O . LEU B 1 133 ? 26.984 -9.766 -19.719 1 66.31 133 LEU B O 1
ATOM 6048 N N . THR B 1 134 ? 25.172 -8.641 -18.969 1 64.44 134 THR B N 1
ATOM 6049 C CA . THR B 1 134 ? 24.344 -9.258 -20.016 1 64.44 134 THR B CA 1
ATOM 6050 C C . THR B 1 134 ? 24.375 -8.422 -21.297 1 64.44 134 THR B C 1
ATOM 6052 O O . THR B 1 134 ? 24.578 -7.207 -21.234 1 64.44 134 THR B O 1
ATOM 6055 N N . ILE B 1 135 ? 24.172 -9.102 -22.344 1 68.06 135 ILE B N 1
ATOM 6056 C CA . ILE B 1 135 ? 24.094 -8.43 -23.641 1 68.06 135 ILE B CA 1
ATOM 6057 C C . ILE B 1 135 ? 22.953 -7.422 -23.641 1 68.06 135 ILE B C 1
ATOM 6059 O O . ILE B 1 135 ? 23.094 -6.301 -24.125 1 68.06 135 ILE B O 1
ATOM 6063 N N . ARG B 1 136 ? 21.844 -7.73 -23.078 1 67.06 136 ARG B N 1
ATOM 6064 C CA . ARG B 1 136 ? 20.672 -6.875 -23 1 67.06 136 ARG B CA 1
ATOM 6065 C C . ARG B 1 136 ? 20.984 -5.578 -22.25 1 67.06 136 ARG B C 1
ATOM 6067 O O . ARG B 1 136 ? 20.531 -4.504 -22.656 1 67.06 136 ARG B O 1
ATOM 6074 N N . PHE B 1 137 ? 21.703 -5.688 -21.344 1 70.19 137 PHE B N 1
ATOM 6075 C CA . PHE B 1 137 ? 22.062 -4.512 -20.562 1 70.19 137 PHE B CA 1
ATOM 6076 C C . PHE B 1 137 ? 22.938 -3.568 -21.375 1 70.19 137 PHE B C 1
ATOM 6078 O O . PHE B 1 137 ? 22.688 -2.361 -21.422 1 70.19 137 PHE B O 1
ATOM 6085 N N . VAL B 1 138 ? 23.906 -4.152 -22 1 71.31 138 VAL B N 1
ATOM 6086 C CA . VAL B 1 138 ? 24.828 -3.355 -22.781 1 71.31 138 VAL B CA 1
ATOM 6087 C C . VAL B 1 138 ? 24.094 -2.701 -23.953 1 71.31 138 VAL B C 1
ATOM 6089 O O . VAL B 1 138 ? 24.266 -1.509 -24.219 1 71.31 138 VAL B O 1
ATOM 6092 N N . ASP B 1 139 ? 23.188 -3.467 -24.469 1 73.06 139 ASP B N 1
ATOM 6093 C CA . ASP B 1 139 ? 22.375 -2.943 -25.578 1 73.06 139 ASP B CA 1
ATOM 6094 C C . ASP B 1 139 ? 21.5 -1.789 -25.094 1 73.06 139 ASP B C 1
ATOM 6096 O O . ASP B 1 139 ? 21.344 -0.785 -25.797 1 73.06 139 ASP B O 1
ATOM 6100 N N . GLY B 1 140 ? 20.969 -1.964 -24.078 1 74.25 140 GLY B N 1
ATOM 6101 C CA . GLY B 1 140 ? 20.141 -0.918 -23.5 1 74.25 140 GLY B CA 1
ATOM 6102 C C . GLY B 1 140 ? 20.891 0.382 -23.266 1 74.25 140 GLY B C 1
ATOM 6103 O O . GLY B 1 140 ? 20.375 1.46 -23.578 1 74.25 140 GLY B O 1
ATOM 6104 N N . ARG B 1 141 ? 22.047 0.235 -22.812 1 74.69 141 ARG B N 1
ATOM 6105 C CA . ARG B 1 141 ? 22.859 1.427 -22.562 1 74.69 141 ARG B CA 1
ATOM 6106 C C . ARG B 1 141 ? 23.312 2.066 -23.859 1 74.69 141 ARG B C 1
ATOM 6108 O O . ARG B 1 141 ? 23.375 3.293 -23.969 1 74.69 141 ARG B O 1
ATOM 6115 N N . LEU B 1 142 ? 23.547 1.254 -24.766 1 77.25 142 LEU B N 1
ATOM 6116 C CA . LEU B 1 142 ? 23.953 1.77 -26.062 1 77.25 142 LEU B CA 1
ATOM 6117 C C . LEU B 1 142 ? 22.812 2.537 -26.734 1 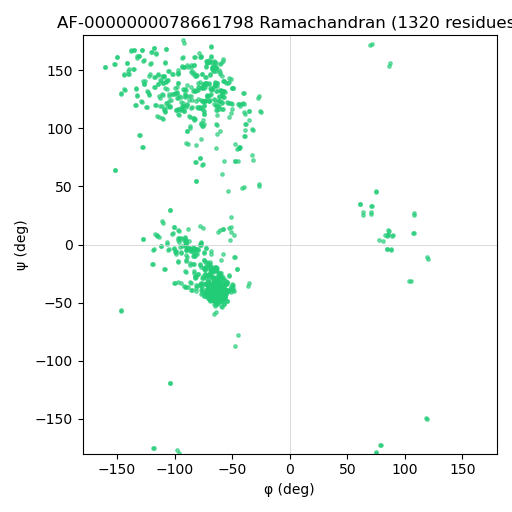77.25 142 LEU B C 1
ATOM 6119 O O . LEU B 1 142 ? 23.031 3.562 -27.375 1 77.25 142 LEU B O 1
ATOM 6123 N N . ARG B 1 143 ? 21.656 2.094 -26.562 1 77.56 143 ARG B N 1
ATOM 6124 C CA . ARG B 1 143 ? 20.484 2.793 -27.078 1 77.56 143 ARG B CA 1
ATOM 6125 C C . ARG B 1 143 ? 20.344 4.172 -26.453 1 77.56 143 ARG B C 1
ATOM 6127 O O . ARG B 1 143 ? 19.969 5.137 -27.109 1 77.56 143 ARG B O 1
ATOM 6134 N N . LEU B 1 144 ? 20.75 4.242 -25.312 1 80.38 144 LEU B N 1
ATOM 6135 C CA . LEU B 1 144 ? 20.703 5.52 -24.609 1 80.38 144 LEU B CA 1
ATOM 6136 C C . LEU B 1 144 ? 21.75 6.484 -25.188 1 80.38 144 LEU B C 1
ATOM 6138 O O . LEU B 1 144 ? 21.469 7.68 -25.328 1 80.38 144 LEU B O 1
ATOM 6142 N N . ALA B 1 145 ? 22.875 5.965 -25.5 1 78.31 145 ALA B N 1
ATOM 6143 C CA . ALA B 1 145 ? 23.969 6.781 -26.031 1 78.31 145 ALA B CA 1
ATOM 6144 C C . ALA B 1 145 ? 23.609 7.375 -27.391 1 78.31 145 ALA B C 1
ATOM 6146 O O . ALA B 1 145 ? 24.156 8.398 -27.797 1 78.31 145 ALA B O 1
ATOM 6147 N N . ASN B 1 146 ? 22.641 6.77 -28.047 1 79.94 146 ASN B N 1
ATOM 6148 C CA . ASN B 1 146 ? 22.266 7.195 -29.391 1 79.94 146 ASN B CA 1
ATOM 6149 C C . ASN B 1 146 ? 21.016 8.07 -29.359 1 79.94 146 ASN B C 1
ATOM 6151 O O . ASN B 1 146 ? 20.438 8.352 -30.406 1 79.94 146 ASN B O 1
ATOM 6155 N N . LEU B 1 147 ? 20.719 8.484 -28.312 1 83.62 147 LEU B N 1
ATOM 6156 C CA . LEU B 1 147 ? 19.594 9.406 -28.203 1 83.62 147 LEU B CA 1
ATOM 6157 C C . LEU B 1 147 ? 19.938 10.773 -28.781 1 83.62 147 LEU B C 1
ATOM 6159 O O . LEU B 1 147 ? 21.125 11.109 -28.906 1 83.62 147 LEU B O 1
ATOM 6163 N N . ALA B 1 148 ? 18.812 11.508 -29.172 1 83.94 148 ALA B N 1
ATOM 6164 C CA . ALA B 1 148 ? 19.031 12.898 -29.562 1 83.94 148 ALA B CA 1
ATOM 6165 C C . ALA B 1 148 ? 19.859 13.641 -28.5 1 83.94 148 ALA B C 1
ATOM 6167 O O . ALA B 1 148 ? 19.656 13.445 -27.297 1 83.94 148 ALA B O 1
ATOM 6168 N N . PRO B 1 149 ? 20.812 14.367 -28.984 1 82.06 149 PRO B N 1
ATOM 6169 C CA . PRO B 1 149 ? 21.719 15.055 -28.047 1 82.06 149 PRO B CA 1
ATOM 6170 C C . PRO B 1 149 ? 20.969 15.812 -26.953 1 82.06 149 PRO B C 1
ATOM 6172 O O . PRO B 1 149 ? 21.375 15.789 -25.797 1 82.06 149 PRO B O 1
ATOM 6175 N N . VAL B 1 150 ? 19.938 16.406 -27.312 1 83.38 150 VAL B N 1
ATOM 6176 C CA . VAL B 1 150 ? 19.188 17.188 -26.328 1 83.38 150 VAL B CA 1
ATOM 6177 C C . VAL B 1 150 ? 18.609 16.25 -25.266 1 83.38 150 VAL B C 1
ATOM 6179 O O . VAL B 1 150 ? 18.578 16.594 -24.078 1 83.38 150 VAL B O 1
ATOM 6182 N N . VAL B 1 151 ? 18.234 15.102 -25.594 1 83.19 151 VAL B N 1
ATOM 6183 C CA . VAL B 1 151 ? 17.641 14.133 -24.672 1 83.19 151 VAL B CA 1
ATOM 6184 C C . VAL B 1 151 ? 18.75 13.508 -23.828 1 83.19 151 VAL B C 1
ATOM 6186 O O . VAL B 1 151 ? 18.594 13.359 -22.609 1 83.19 151 VAL B O 1
ATOM 6189 N N . PHE B 1 152 ? 19.828 13.188 -24.453 1 82.44 152 PHE B N 1
ATOM 6190 C CA . PHE B 1 152 ? 20.938 12.57 -23.75 1 82.44 152 PHE B CA 1
ATOM 6191 C C . PHE B 1 152 ? 21.516 13.523 -22.703 1 82.44 152 PHE B C 1
ATOM 6193 O O . PHE B 1 152 ? 21.828 13.109 -21.578 1 82.44 152 PHE B O 1
ATOM 6200 N N . GLU B 1 153 ? 21.609 14.711 -23.094 1 78.25 153 GLU B N 1
ATOM 6201 C CA . GLU B 1 153 ? 22.109 15.711 -22.156 1 78.25 153 GLU B CA 1
ATOM 6202 C C . GLU B 1 153 ? 21.172 15.867 -20.953 1 78.25 153 GLU B C 1
ATOM 6204 O O . GLU B 1 153 ? 21.641 16.047 -19.828 1 78.25 153 GLU B O 1
ATOM 6209 N N . ALA B 1 154 ? 19.906 15.766 -21.219 1 78.81 154 ALA B N 1
ATOM 6210 C CA . ALA B 1 154 ? 18.938 15.836 -20.141 1 78.81 154 ALA B CA 1
ATOM 6211 C C . ALA B 1 154 ? 19.078 14.664 -19.172 1 78.81 154 ALA B C 1
ATOM 6213 O O . ALA B 1 154 ? 18.953 14.82 -17.969 1 78.81 154 ALA B O 1
ATOM 6214 N N . LEU B 1 155 ? 19.453 13.547 -19.719 1 76.44 155 LEU B N 1
ATOM 6215 C CA . LEU B 1 155 ? 19.703 12.375 -18.906 1 76.44 155 LEU B CA 1
ATOM 6216 C C . LEU B 1 155 ? 20.969 12.539 -18.078 1 76.44 155 LEU B C 1
ATOM 6218 O O . LEU B 1 155 ? 20.984 12.258 -16.875 1 76.44 155 LEU B O 1
ATOM 6222 N N . ALA B 1 156 ? 21.922 13.039 -18.703 1 69.5 156 ALA B N 1
ATOM 6223 C CA . ALA B 1 156 ? 23.234 13.211 -18.078 1 69.5 156 ALA B CA 1
ATOM 6224 C C . ALA B 1 156 ? 23.156 14.188 -16.906 1 69.5 156 ALA B C 1
ATOM 6226 O O . ALA B 1 156 ? 23.797 13.969 -15.875 1 69.5 156 ALA B O 1
ATOM 6227 N N . SER B 1 157 ? 22.344 15.125 -17.203 1 68.31 157 SER B N 1
ATOM 6228 C CA . SER B 1 157 ? 22.219 16.156 -16.188 1 68.31 157 SER B CA 1
ATOM 6229 C C . SER B 1 157 ? 21.219 15.766 -15.109 1 68.31 157 SER B C 1
ATOM 6231 O O . SER B 1 157 ? 21.062 16.469 -14.109 1 68.31 157 SER B O 1
ATOM 6233 N N . GLY B 1 158 ? 20.578 14.742 -15.414 1 66.94 158 GLY B N 1
ATOM 6234 C CA . GLY B 1 158 ? 19.578 14.281 -14.461 1 66.94 158 GLY B CA 1
ATOM 6235 C C . GLY B 1 158 ? 18.234 14.969 -14.617 1 66.94 158 GLY B C 1
ATOM 6236 O O . GLY B 1 158 ? 17.375 14.859 -13.75 1 66.94 158 GLY B O 1
ATOM 6237 N N . GLU B 1 159 ? 18.125 15.703 -15.625 1 67.19 159 GLU B N 1
ATOM 6238 C CA . GLU B 1 159 ? 16.875 16.391 -15.891 1 67.19 159 GLU B CA 1
ATOM 6239 C C . GLU B 1 159 ? 15.75 15.406 -16.188 1 67.19 159 GLU B C 1
ATOM 6241 O O . GLU B 1 159 ? 14.578 15.672 -15.898 1 67.19 159 GLU B O 1
ATOM 6246 N N . ILE B 1 160 ? 16.156 14.344 -16.859 1 70.38 160 ILE B N 1
ATOM 6247 C CA . ILE B 1 160 ? 15.18 13.297 -17.109 1 70.38 160 ILE B CA 1
ATOM 6248 C C . ILE B 1 160 ? 15.656 11.984 -16.5 1 70.38 160 ILE B C 1
ATOM 6250 O O . ILE B 1 160 ? 16.859 11.781 -16.297 1 70.38 160 ILE B O 1
ATOM 6254 N N . THR B 1 161 ? 14.781 11.203 -16.25 1 67.31 161 THR B N 1
ATOM 6255 C CA . THR B 1 161 ? 15.086 9.906 -15.656 1 67.31 161 THR B CA 1
ATOM 6256 C C . THR B 1 161 ? 15.492 8.906 -16.734 1 67.31 161 THR B C 1
ATOM 6258 O O . THR B 1 161 ? 15.289 9.141 -17.922 1 67.31 161 THR B O 1
ATOM 6261 N N . LEU B 1 162 ? 16.141 7.848 -16.266 1 67.19 162 LEU B N 1
ATOM 6262 C CA . LEU B 1 162 ? 16.531 6.773 -17.172 1 67.19 162 LEU B CA 1
ATOM 6263 C C . LEU B 1 162 ? 15.32 6.219 -17.906 1 67.19 162 LEU B C 1
ATOM 6265 O O . LEU B 1 162 ? 15.391 5.934 -19.109 1 67.19 162 LEU B O 1
ATOM 6269 N N . ASP B 1 163 ? 14.312 6.254 -17.344 1 66.06 163 ASP B N 1
ATOM 6270 C CA . ASP B 1 163 ? 13.109 5.715 -17.969 1 66.06 163 ASP B CA 1
ATOM 6271 C C . ASP B 1 163 ? 12.602 6.637 -19.078 1 66.06 163 ASP B C 1
ATOM 6273 O O . ASP B 1 163 ? 12.148 6.168 -20.125 1 66.06 163 ASP B O 1
ATOM 6277 N N . ILE B 1 164 ? 12.633 7.875 -18.859 1 71.75 164 ILE B N 1
ATOM 6278 C CA . ILE B 1 164 ? 12.258 8.844 -19.875 1 71.75 164 ILE B CA 1
ATOM 6279 C C . ILE B 1 164 ? 13.219 8.742 -21.062 1 71.75 164 ILE B C 1
ATOM 6281 O O . ILE B 1 164 ? 12.797 8.742 -22.219 1 71.75 164 ILE B O 1
ATOM 6285 N N . ALA B 1 165 ? 14.414 8.617 -20.672 1 78.62 165 ALA B N 1
ATOM 6286 C CA . ALA B 1 165 ? 15.414 8.492 -21.719 1 78.62 165 ALA B CA 1
ATOM 6287 C C . ALA B 1 165 ? 15.188 7.23 -22.547 1 78.62 165 ALA B C 1
ATOM 6289 O O . ALA B 1 165 ? 15.297 7.254 -23.781 1 78.62 165 ALA B O 1
ATOM 6290 N N . LYS B 1 166 ? 14.789 6.27 -21.812 1 75.25 166 LYS B N 1
ATOM 6291 C CA . LYS B 1 166 ? 14.477 5.023 -22.5 1 75.25 166 LYS B CA 1
ATOM 6292 C C . LYS B 1 166 ? 13.273 5.199 -23.438 1 75.25 166 LYS B C 1
ATOM 6294 O O . LYS B 1 166 ? 13.25 4.641 -24.531 1 75.25 166 LYS B O 1
ATOM 6299 N N . ALA B 1 167 ? 12.383 5.961 -23.078 1 74.12 167 ALA B N 1
ATOM 6300 C CA . ALA B 1 167 ? 11.195 6.223 -23.891 1 74.12 167 ALA B CA 1
ATOM 6301 C C . ALA B 1 167 ? 11.57 6.922 -25.188 1 74.12 167 ALA B C 1
ATOM 6303 O O . ALA B 1 167 ? 11.062 6.574 -26.266 1 74.12 167 ALA B O 1
ATOM 6304 N N . PHE B 1 168 ? 12.391 7.809 -25.109 1 78.12 168 PHE B N 1
ATOM 6305 C CA . PHE B 1 168 ? 12.859 8.492 -26.312 1 78.12 168 PHE B CA 1
ATOM 6306 C C . PHE B 1 168 ? 13.586 7.527 -27.234 1 78.12 168 PHE B C 1
ATOM 6308 O O . PHE B 1 168 ? 13.57 7.695 -28.453 1 78.12 168 PHE B O 1
ATOM 6315 N N . GLY B 1 169 ? 14.117 6.547 -26.547 1 73.38 169 GLY B N 1
ATOM 6316 C CA . GLY B 1 169 ? 14.891 5.566 -27.297 1 73.38 169 GLY B CA 1
ATOM 6317 C C . GLY B 1 169 ? 14.031 4.582 -28.062 1 73.38 169 GLY B C 1
ATOM 6318 O O . GLY B 1 169 ? 14.547 3.725 -28.781 1 73.38 169 GLY B O 1
ATOM 6319 N N . ALA B 1 170 ? 12.789 4.762 -27.984 1 71.25 170 ALA B N 1
ATOM 6320 C CA . ALA B 1 170 ? 11.859 3.885 -28.688 1 71.25 170 ALA B CA 1
ATOM 6321 C C . ALA B 1 170 ? 11.961 4.086 -30.203 1 71.25 170 ALA B C 1
ATOM 6323 O O . ALA B 1 170 ? 11.562 3.215 -30.984 1 71.25 170 ALA B O 1
ATOM 6324 N N . THR B 1 171 ? 12.438 5.207 -30.609 1 65.94 171 THR B N 1
ATOM 6325 C CA . THR B 1 171 ? 12.75 5.488 -32 1 65.94 171 THR B CA 1
ATOM 6326 C C . THR B 1 171 ? 14.242 5.766 -32.188 1 65.94 171 THR B C 1
ATOM 6328 O O . THR B 1 171 ? 14.898 6.25 -31.266 1 65.94 171 THR B O 1
ATOM 6331 N N . SER B 1 172 ? 14.672 5.289 -33.344 1 68.75 172 SER B N 1
ATOM 6332 C CA . SER B 1 172 ? 16.062 5.574 -33.656 1 68.75 172 SER B CA 1
ATOM 6333 C C . SER B 1 172 ? 16.219 6.926 -34.344 1 68.75 172 SER B C 1
ATOM 6335 O O . SER B 1 172 ? 17.344 7.375 -34.594 1 68.75 172 SER B O 1
ATOM 6337 N N . ASP B 1 173 ? 15.07 7.578 -34.625 1 73.69 173 ASP B N 1
ATOM 6338 C CA . ASP B 1 173 ? 15.094 8.859 -35.344 1 73.69 173 ASP B CA 1
ATOM 6339 C C . ASP B 1 173 ? 15.352 10.008 -34.344 1 73.69 173 ASP B C 1
ATOM 6341 O O . ASP B 1 173 ? 14.461 10.398 -33.594 1 73.69 173 ASP B O 1
ATOM 6345 N N . GLN B 1 174 ? 16.5 10.508 -34.469 1 79.44 174 GLN B N 1
ATOM 6346 C CA . GLN B 1 174 ? 16.922 11.547 -33.531 1 79.44 174 GLN B CA 1
ATOM 6347 C C . GLN B 1 174 ? 16.156 12.844 -33.75 1 79.44 174 GLN B C 1
ATOM 6349 O O . GLN B 1 174 ? 15.969 13.641 -32.844 1 79.44 174 GLN B O 1
ATOM 6354 N N . ASP B 1 175 ? 15.695 12.969 -35 1 77.69 175 ASP B N 1
ATOM 6355 C CA . ASP B 1 175 ? 14.922 14.172 -35.281 1 77.69 175 ASP B CA 1
ATOM 6356 C C . ASP B 1 175 ? 13.562 14.133 -34.594 1 77.69 175 ASP B C 1
ATOM 6358 O O . ASP B 1 175 ? 13.109 15.133 -34.031 1 77.69 175 ASP B O 1
ATOM 6362 N N . ILE B 1 176 ? 13.008 12.961 -34.594 1 73.25 176 ILE B N 1
ATOM 6363 C CA . ILE B 1 176 ? 11.734 12.789 -33.906 1 73.25 176 ILE B CA 1
ATOM 6364 C C . ILE B 1 176 ? 11.93 12.961 -32.406 1 73.25 176 ILE B C 1
ATOM 6366 O O . ILE B 1 176 ? 11.133 13.617 -31.75 1 73.25 176 ILE B O 1
ATOM 6370 N N . GLN B 1 177 ? 13.016 12.438 -31.953 1 78.69 177 GLN B N 1
ATOM 6371 C CA . GLN B 1 177 ? 13.32 12.531 -30.531 1 78.69 177 GLN B CA 1
ATOM 6372 C C . GLN B 1 177 ? 13.453 13.992 -30.094 1 78.69 177 GLN B C 1
ATOM 6374 O O . GLN B 1 177 ? 12.875 14.398 -29.094 1 78.69 177 GLN B O 1
ATOM 6379 N N . ALA B 1 178 ? 14.164 14.688 -30.906 1 79.38 178 ALA B N 1
ATOM 6380 C CA . ALA B 1 178 ? 14.414 16.094 -30.594 1 79.38 178 ALA B CA 1
ATOM 6381 C C . ALA B 1 178 ? 13.125 16.906 -30.656 1 79.38 178 ALA B C 1
ATOM 6383 O O . ALA B 1 178 ? 12.891 17.766 -29.812 1 79.38 178 ALA B O 1
ATOM 6384 N N . ARG B 1 179 ? 12.383 16.578 -31.641 1 74.06 179 ARG B N 1
ATOM 6385 C CA . ARG B 1 179 ? 11.117 17.281 -31.797 1 74.06 179 ARG B CA 1
ATOM 6386 C C . ARG B 1 179 ? 10.195 17.016 -30.609 1 74.06 179 ARG B C 1
ATOM 6388 O O . ARG B 1 179 ? 9.594 17.953 -30.062 1 74.06 179 ARG B O 1
ATOM 6395 N N . VAL B 1 180 ? 10.133 15.828 -30.25 1 73.31 180 VAL B N 1
ATOM 6396 C CA . VAL B 1 180 ? 9.266 15.453 -29.141 1 73.31 180 VAL B CA 1
ATOM 6397 C C . VAL B 1 180 ? 9.797 16.062 -27.844 1 73.31 180 VAL B C 1
ATOM 6399 O O . VAL B 1 180 ? 9.023 16.547 -27.016 1 73.31 180 VAL B O 1
ATOM 6402 N N . PHE B 1 181 ? 11.078 16.047 -27.734 1 78.19 181 PHE B N 1
ATOM 6403 C CA . PHE B 1 181 ? 11.703 16.609 -26.531 1 78.19 181 PHE B CA 1
ATOM 6404 C C . PHE B 1 181 ? 11.391 18.094 -26.391 1 78.19 181 PHE B C 1
ATOM 6406 O O . PHE B 1 181 ? 11.078 18.562 -25.297 1 78.19 181 PHE B O 1
ATOM 6413 N N . GLU B 1 182 ? 11.539 18.703 -27.516 1 73.25 182 GLU B N 1
ATOM 6414 C CA . GLU B 1 182 ? 11.203 20.109 -27.531 1 73.25 182 GLU B CA 1
ATOM 6415 C C . GLU B 1 182 ? 9.742 20.344 -27.141 1 73.25 182 GLU B C 1
ATOM 6417 O O . GLU B 1 182 ? 9.43 21.281 -26.406 1 73.25 182 GLU B O 1
ATOM 6422 N N . GLN B 1 183 ? 8.984 19.516 -27.641 1 65.06 183 GLN B N 1
ATOM 6423 C CA . GLN B 1 183 ? 7.559 19.625 -27.359 1 65.06 183 GLN B CA 1
ATOM 6424 C C . GLN B 1 183 ? 7.27 19.344 -25.891 1 65.06 183 GLN B C 1
ATOM 6426 O O . GLN B 1 183 ? 6.457 20.047 -25.266 1 65.06 183 GLN B O 1
ATOM 6431 N N . VAL B 1 184 ? 8.039 18.375 -25.438 1 65.12 184 VAL B N 1
ATOM 6432 C CA . VAL B 1 184 ? 7.762 17.938 -24.078 1 65.12 184 VAL B CA 1
ATOM 6433 C C . VAL B 1 184 ? 8.43 18.891 -23.078 1 65.12 184 VAL B C 1
ATOM 6435 O O . VAL B 1 184 ? 7.895 19.141 -22 1 65.12 184 VAL B O 1
ATOM 6438 N N . SER B 1 185 ? 9.648 19.312 -23.516 1 63.12 185 SER B N 1
ATOM 6439 C CA . SER B 1 185 ? 10.398 20.219 -22.656 1 63.12 185 SER B CA 1
ATOM 6440 C C . SER B 1 185 ? 9.656 21.547 -22.469 1 63.12 185 SER B C 1
ATOM 6442 O O . SER B 1 185 ? 9.844 22.234 -21.469 1 63.12 185 SER B O 1
ATOM 6444 N N . SER B 1 186 ? 9.102 21.984 -23.547 1 51.28 186 SER B N 1
ATOM 6445 C CA . SER B 1 186 ? 8.344 23.234 -23.5 1 51.28 186 SER B CA 1
ATOM 6446 C C . SER B 1 186 ? 7 23.031 -22.797 1 51.28 186 SER B C 1
ATOM 6448 O O . SER B 1 186 ? 6.32 24 -22.469 1 51.28 186 SER B O 1
ATOM 6450 N N . ALA B 1 187 ? 6.746 21.953 -22.703 1 43.5 187 ALA B N 1
ATOM 6451 C CA . ALA B 1 187 ? 5.465 21.656 -22.078 1 43.5 187 ALA B CA 1
ATOM 6452 C C . ALA B 1 187 ? 5.594 21.641 -20.547 1 43.5 187 ALA B C 1
ATOM 6454 O O . ALA B 1 187 ? 6.668 21.344 -20.016 1 43.5 187 ALA B O 1
ATOM 6455 N N . TYR B 1 188 ? 4.926 22.484 -19.891 1 38.34 188 TYR B N 1
ATOM 6456 C CA . TYR B 1 188 ? 4.949 22.734 -18.453 1 38.34 188 TYR B CA 1
ATOM 6457 C C . TYR B 1 188 ? 4.84 21.422 -17.688 1 38.34 188 TYR B C 1
ATOM 6459 O O . TYR B 1 188 ? 5.039 21.391 -16.469 1 38.34 188 TYR B O 1
ATOM 6467 N N . TYR B 1 189 ? 4.531 20.344 -18.391 1 37.53 189 TYR B N 1
ATOM 6468 C CA . TYR B 1 189 ? 4.281 19.125 -17.625 1 37.53 189 TYR B CA 1
ATOM 6469 C C . TYR B 1 189 ? 5.434 18.141 -17.781 1 37.53 189 TYR B C 1
ATOM 6471 O O . TYR B 1 189 ? 6.125 18.141 -18.797 1 37.53 189 TYR B O 1
ATOM 6479 N N . ALA B 1 190 ? 5.848 17.484 -16.875 1 47.03 190 ALA B N 1
ATOM 6480 C CA . ALA B 1 190 ? 6.945 16.531 -16.875 1 47.03 190 ALA B CA 1
ATOM 6481 C C . ALA B 1 190 ? 6.656 15.359 -17.812 1 47.03 190 ALA B C 1
ATOM 6483 O O . ALA B 1 190 ? 5.605 14.727 -17.719 1 47.03 190 ALA B O 1
ATOM 6484 N N . PRO B 1 191 ? 7.355 15.164 -18.812 1 52.59 191 PRO B N 1
ATOM 6485 C CA . PRO B 1 191 ? 7.125 14.188 -19.875 1 52.59 191 PRO B CA 1
ATOM 6486 C C . PRO B 1 191 ? 7.125 12.75 -19.375 1 52.59 191 PRO B C 1
ATOM 6488 O O . PRO B 1 191 ? 7.902 12.406 -18.484 1 52.59 191 PRO B O 1
ATOM 6491 N N . ASN B 1 192 ? 6.117 11.938 -19.469 1 52.66 192 ASN B N 1
ATOM 6492 C CA . ASN B 1 192 ? 5.992 10.516 -19.172 1 52.66 192 ASN B CA 1
ATOM 6493 C C . ASN B 1 192 ? 6.652 9.664 -20.25 1 52.66 192 ASN B C 1
ATOM 6495 O O . ASN B 1 192 ? 6.602 10 -21.438 1 52.66 192 ASN B O 1
ATOM 6499 N N . PRO B 1 193 ? 7.359 8.609 -19.781 1 63.75 193 PRO B N 1
ATOM 6500 C CA . PRO B 1 193 ? 8.078 7.82 -20.781 1 63.75 193 PRO B CA 1
ATOM 6501 C C . PRO B 1 193 ? 7.148 7.215 -21.844 1 63.75 193 PRO B C 1
ATOM 6503 O O . PRO B 1 193 ? 7.492 7.18 -23.031 1 63.75 193 PRO B O 1
ATOM 6506 N N . ASP B 1 194 ? 6.012 6.855 -21.516 1 55.47 194 ASP B N 1
ATOM 6507 C CA . ASP B 1 194 ? 5.094 6.254 -22.484 1 55.47 194 ASP B CA 1
ATOM 6508 C C . ASP B 1 194 ? 4.621 7.289 -23.516 1 55.47 194 ASP B C 1
ATOM 6510 O O . ASP B 1 194 ? 4.531 6.992 -24.703 1 55.47 194 ASP B O 1
ATOM 6514 N N . SER B 1 195 ? 4.18 8.477 -23.094 1 57.81 195 SER B N 1
ATOM 6515 C CA . SER B 1 195 ? 3.812 9.555 -24 1 57.81 195 SER B CA 1
ATOM 6516 C C . SER B 1 195 ? 4.961 9.891 -24.953 1 57.81 195 SER B C 1
ATOM 6518 O O . SER B 1 195 ? 4.742 10.109 -26.141 1 57.81 195 SER B O 1
ATOM 6520 N N . ILE B 1 196 ? 6.016 9.844 -24.359 1 67.69 196 ILE B N 1
ATOM 6521 C CA . ILE B 1 196 ? 7.18 10.156 -25.188 1 67.69 196 ILE B CA 1
ATOM 6522 C C . ILE B 1 196 ? 7.395 9.039 -26.219 1 67.69 196 ILE B C 1
ATOM 6524 O O . ILE B 1 196 ? 7.648 9.312 -27.391 1 67.69 196 ILE B O 1
ATOM 6528 N N . ARG B 1 197 ? 7.215 7.879 -25.703 1 64.31 197 ARG B N 1
ATOM 6529 C CA . ARG B 1 197 ? 7.348 6.762 -26.625 1 64.31 197 ARG B CA 1
ATOM 6530 C C . ARG B 1 197 ? 6.336 6.867 -27.766 1 64.31 197 ARG B C 1
ATOM 6532 O O . ARG B 1 197 ? 6.672 6.637 -28.922 1 64.31 197 ARG B O 1
ATOM 6539 N N . ARG B 1 198 ? 5.164 7.188 -27.5 1 57.94 198 ARG B N 1
ATOM 6540 C CA . ARG B 1 198 ? 4.121 7.375 -28.516 1 57.94 198 ARG B CA 1
ATOM 6541 C C . ARG B 1 198 ? 4.477 8.508 -29.469 1 57.94 198 ARG B C 1
ATOM 6543 O O . ARG B 1 198 ? 4.297 8.383 -30.672 1 57.94 198 ARG B O 1
ATOM 6550 N N . MET B 1 199 ? 4.875 9.508 -28.984 1 61.44 199 MET B N 1
ATOM 6551 C CA . MET B 1 199 ? 5.188 10.695 -29.766 1 61.44 199 MET B CA 1
ATOM 6552 C C . MET B 1 199 ? 6.348 10.422 -30.719 1 61.44 199 MET B C 1
ATOM 6554 O O . MET B 1 199 ? 6.332 10.875 -31.875 1 61.44 199 MET B O 1
ATOM 6558 N N . VAL B 1 200 ? 7.305 9.727 -30.219 1 64.69 200 VAL B N 1
ATOM 6559 C CA . VAL B 1 200 ? 8.484 9.516 -31.062 1 64.69 200 VAL B CA 1
ATOM 6560 C C . VAL B 1 200 ? 8.188 8.453 -32.125 1 64.69 200 VAL B C 1
ATOM 6562 O O . VAL B 1 200 ? 8.727 8.5 -33.219 1 64.69 200 VAL B O 1
ATOM 6565 N N . LEU B 1 201 ? 7.496 7.535 -31.781 1 56.56 201 LEU B N 1
ATOM 6566 C CA . LEU B 1 201 ? 7.117 6.484 -32.719 1 56.56 201 LEU B CA 1
ATOM 6567 C C . LEU B 1 201 ? 6.078 6.988 -33.719 1 56.56 201 LEU B C 1
ATOM 6569 O O . LEU B 1 201 ? 5.969 6.469 -34.844 1 56.56 201 LEU B O 1
ATOM 6573 N N . SER B 1 202 ? 5.285 7.855 -33.562 1 53.09 202 SER B N 1
ATOM 6574 C CA . SER B 1 202 ? 4.129 8.266 -34.344 1 53.09 202 SER B CA 1
ATOM 6575 C C . SER B 1 202 ? 4.555 9.062 -35.562 1 53.09 202 SER B C 1
ATOM 6577 O O . SER B 1 202 ? 3.721 9.68 -36.25 1 53.09 202 SER B O 1
ATOM 6579 N N . GLY B 1 203 ? 5.594 9.211 -36.125 1 54.44 203 GLY B N 1
ATOM 6580 C CA . GLY B 1 203 ? 5.406 9.727 -37.469 1 54.44 203 GLY B CA 1
ATOM 6581 C C . GLY B 1 203 ? 4.645 8.773 -38.375 1 54.44 203 GLY B C 1
ATOM 6582 O O . GLY B 1 203 ? 3.807 9.195 -39.156 1 54.44 203 GLY B O 1
ATOM 6583 N N . THR B 1 204 ? 4.898 7.492 -38.75 1 60.5 204 THR B N 1
ATOM 6584 C CA . THR B 1 204 ? 4.148 6.496 -39.5 1 60.5 204 THR B CA 1
ATOM 6585 C C . THR B 1 204 ? 3.469 5.504 -38.562 1 60.5 204 THR B C 1
ATOM 6587 O O . THR B 1 204 ? 3.912 5.316 -37.438 1 60.5 204 THR B O 1
ATOM 6590 N N . VAL B 1 205 ? 2.117 5.203 -38.875 1 73.12 205 VAL B N 1
ATOM 6591 C CA . VAL B 1 205 ? 1.365 4.258 -38.062 1 73.12 205 VAL B CA 1
ATOM 6592 C C . VAL B 1 205 ? 1.186 2.947 -38.812 1 73.12 205 VAL B C 1
ATOM 6594 O O . VAL B 1 205 ? 0.995 2.953 -40.031 1 73.12 205 VAL B O 1
ATOM 6597 N N . ARG B 1 206 ? 1.39 1.824 -38.25 1 77.62 206 ARG B N 1
ATOM 6598 C CA . ARG B 1 206 ? 1.19 0.521 -38.875 1 77.62 206 ARG B CA 1
ATOM 6599 C C . ARG B 1 206 ? -0.292 0.246 -39.094 1 77.62 206 ARG B C 1
ATOM 6601 O O . ARG B 1 206 ? -1.149 0.836 -38.438 1 77.62 206 ARG B O 1
ATOM 6608 N N . GLY B 1 207 ? -0.527 -0.617 -40.031 1 81.19 207 GLY B N 1
ATOM 6609 C CA . GLY B 1 207 ? -1.894 -1.023 -40.312 1 81.19 207 GLY B CA 1
ATOM 6610 C C . GLY B 1 207 ? -2.562 -1.727 -39.156 1 81.19 207 GLY B C 1
ATOM 6611 O O . GLY B 1 207 ? -3.791 -1.757 -39.062 1 81.19 207 GLY B O 1
ATOM 6612 N N . SER B 1 208 ? -1.746 -2.262 -38.219 1 81.81 208 SER B N 1
ATOM 6613 C CA . SER B 1 208 ? -2.279 -2.982 -37.062 1 81.81 208 SER B CA 1
ATOM 6614 C C . SER B 1 208 ? -2.67 -2.023 -35.938 1 81.81 208 SER B C 1
ATOM 6616 O O . SER B 1 208 ? -3.246 -2.439 -34.938 1 81.81 208 SER B O 1
ATOM 6618 N N . ASP B 1 209 ? -2.443 -0.775 -36.125 1 83.94 209 ASP B N 1
ATOM 6619 C CA . ASP B 1 209 ? -2.828 0.239 -35.125 1 83.94 209 ASP B CA 1
ATOM 6620 C C . ASP B 1 209 ? -4.348 0.301 -34.969 1 83.94 209 ASP B C 1
ATOM 6622 O O . ASP B 1 209 ? -5.082 0.217 -35.969 1 83.94 209 ASP B O 1
ATOM 6626 N N . PRO B 1 210 ? -4.793 0.404 -33.75 1 87 210 PRO B N 1
ATOM 6627 C CA . PRO B 1 210 ? -6.238 0.437 -33.5 1 87 210 PRO B CA 1
ATOM 6628 C C . PRO B 1 210 ? -6.945 1.536 -34.312 1 87 210 PRO B C 1
ATOM 6630 O O . PRO B 1 210 ? -8.078 1.346 -34.75 1 87 210 PRO B O 1
ATOM 6633 N N . ARG B 1 211 ? -6.359 2.646 -34.594 1 91 211 ARG B N 1
ATOM 6634 C CA . ARG B 1 211 ? -6.965 3.74 -35.344 1 91 211 ARG B CA 1
ATOM 6635 C C . ARG B 1 211 ? -7.105 3.377 -36.812 1 91 211 ARG B C 1
ATOM 6637 O O . ARG B 1 211 ? -8.109 3.715 -37.438 1 91 211 ARG B O 1
ATOM 6644 N N . ALA B 1 212 ? -6.062 2.699 -37.219 1 89.88 212 ALA B N 1
ATOM 6645 C CA . ALA B 1 212 ? -6.113 2.234 -38.625 1 89.88 212 ALA B CA 1
ATOM 6646 C C . ALA B 1 212 ? -7.215 1.197 -38.812 1 89.88 212 ALA B C 1
ATOM 6648 O O . ALA B 1 212 ? -7.949 1.237 -39.781 1 89.88 212 ALA B O 1
ATOM 6649 N N . ARG B 1 213 ? -7.332 0.346 -37.875 1 91.88 213 ARG B N 1
ATOM 6650 C CA . ARG B 1 213 ? -8.359 -0.688 -37.938 1 91.88 213 ARG B CA 1
ATOM 6651 C C . ARG B 1 213 ? -9.758 -0.078 -37.875 1 91.88 213 ARG B C 1
ATOM 6653 O O . ARG B 1 213 ? -10.68 -0.561 -38.531 1 91.88 213 ARG B O 1
ATOM 6660 N N . LEU B 1 214 ? -9.922 0.914 -37.094 1 93.94 214 LEU B N 1
ATOM 6661 C CA . LEU B 1 214 ? -11.203 1.603 -36.938 1 93.94 214 LEU B CA 1
ATOM 6662 C C . LEU B 1 214 ? -11.594 2.287 -38.25 1 93.94 214 LEU B C 1
ATOM 6664 O O . LEU B 1 214 ? -12.719 2.127 -38.719 1 93.94 214 LEU B O 1
ATOM 6668 N N . VAL B 1 215 ? -10.703 3.092 -38.812 1 93.75 215 VAL B N 1
ATOM 6669 C CA . VAL B 1 215 ? -10.969 3.893 -40 1 93.75 215 VAL B CA 1
ATOM 6670 C C . VAL B 1 215 ? -11.07 2.982 -41.25 1 93.75 215 VAL B C 1
ATOM 6672 O O . VAL B 1 215 ? -11.93 3.182 -42.094 1 93.75 215 VAL B O 1
ATOM 6675 N N . GLY B 1 216 ? -10.203 1.99 -41.344 1 93 216 GLY B N 1
ATOM 6676 C CA . GLY B 1 216 ? -10.156 1.105 -42.469 1 93 216 GLY B CA 1
ATOM 6677 C C . GLY B 1 216 ? -9.289 1.637 -43.625 1 93 216 GLY B C 1
ATOM 6678 O O . GLY B 1 216 ? -9.211 2.85 -43.812 1 93 216 GLY B O 1
ATOM 6679 N N . ARG B 1 217 ? -8.82 0.739 -44.344 1 90.81 217 ARG B N 1
ATOM 6680 C CA . ARG B 1 217 ? -7.871 1.048 -45.406 1 90.81 217 ARG B CA 1
ATOM 6681 C C . ARG B 1 217 ? -8.523 1.871 -46.531 1 90.81 217 ARG B C 1
ATOM 6683 O O . ARG B 1 217 ? -7.98 2.891 -46.938 1 90.81 217 ARG B O 1
ATOM 6690 N N . ASP B 1 218 ? -9.648 1.474 -46.969 1 92.69 218 ASP B N 1
ATOM 6691 C CA . ASP B 1 218 ? -10.344 2.111 -48.062 1 92.69 218 ASP B CA 1
ATOM 6692 C C . ASP B 1 218 ? -10.742 3.545 -47.719 1 92.69 218 ASP B C 1
ATOM 6694 O O . ASP B 1 218 ? -10.57 4.453 -48.531 1 92.69 218 ASP B O 1
ATOM 6698 N N . ALA B 1 219 ? -11.273 3.75 -46.562 1 94.25 219 ALA B N 1
ATOM 6699 C CA . ALA B 1 219 ? -11.695 5.078 -46.125 1 94.25 219 ALA B CA 1
ATOM 6700 C C . ALA B 1 219 ? -10.5 6.02 -46 1 94.25 219 ALA B C 1
ATOM 6702 O O . ALA B 1 219 ? -10.602 7.207 -46.344 1 94.25 219 ALA B O 1
ATOM 6703 N N . TYR B 1 220 ? -9.43 5.562 -45.531 1 94.06 220 TYR B N 1
ATOM 6704 C CA . TYR B 1 220 ? -8.203 6.34 -45.375 1 94.06 220 TYR B CA 1
ATOM 6705 C C . TYR B 1 220 ? -7.656 6.793 -46.719 1 94.06 220 TYR B C 1
ATOM 6707 O O . TYR B 1 220 ? -7.312 7.965 -46.875 1 94.06 220 TYR B O 1
ATOM 6715 N N . ILE B 1 221 ? -7.652 5.852 -47.656 1 92.44 221 ILE B N 1
ATOM 6716 C CA . ILE B 1 221 ? -7.16 6.164 -49 1 92.44 221 ILE B CA 1
ATOM 6717 C C . ILE B 1 221 ? -8.102 7.156 -49.656 1 92.44 221 ILE B C 1
ATOM 6719 O O . ILE B 1 221 ? -7.648 8.094 -50.312 1 92.44 221 ILE B O 1
ATOM 6723 N N . ALA B 1 222 ? -9.297 6.914 -49.5 1 93.94 222 ALA B N 1
ATOM 6724 C CA . ALA B 1 222 ? -10.305 7.785 -50.125 1 93.94 222 ALA B CA 1
ATOM 6725 C C . ALA B 1 222 ? -10.172 9.211 -49.594 1 93.94 222 ALA B C 1
ATOM 6727 O O . ALA B 1 222 ? -10.477 10.172 -50.312 1 93.94 222 ALA B O 1
ATOM 6728 N N . ALA B 1 223 ? -9.711 9.469 -48.375 1 93.88 223 ALA B N 1
ATOM 6729 C CA . ALA B 1 223 ? -9.555 10.781 -47.75 1 93.88 223 ALA B CA 1
ATOM 6730 C C . ALA B 1 223 ? -8.211 11.406 -48.125 1 93.88 223 ALA B C 1
ATOM 6732 O O . ALA B 1 223 ? -7.906 12.523 -47.719 1 93.88 223 ALA B O 1
ATOM 6733 N N . GLY B 1 224 ? -7.328 10.656 -48.875 1 90.56 224 GLY B N 1
ATOM 6734 C CA . GLY B 1 224 ? -6.07 11.195 -49.375 1 90.56 224 GLY B CA 1
ATOM 6735 C C . GLY B 1 224 ? -4.859 10.664 -48.625 1 90.56 224 GLY B C 1
ATOM 6736 O O . GLY B 1 224 ? -3.76 11.211 -48.75 1 90.56 224 GLY B O 1
ATOM 6737 N N . GLY B 1 225 ? -5.172 9.664 -47.812 1 91.25 225 GLY B N 1
ATOM 6738 C CA . GLY B 1 225 ? -4.062 9.102 -47.062 1 91.25 225 GLY B CA 1
ATOM 6739 C C . GLY B 1 225 ? -3.125 8.266 -47.906 1 91.25 225 GLY B C 1
ATOM 6740 O O . GLY B 1 225 ? -3.553 7.637 -48.875 1 91.25 225 GLY B O 1
ATOM 6741 N N . ARG B 1 226 ? -1.808 8.25 -47.688 1 87.62 226 ARG B N 1
ATOM 6742 C CA . ARG B 1 226 ? -0.806 7.484 -48.406 1 87.62 226 ARG B CA 1
ATOM 6743 C C . ARG B 1 226 ? -0.317 6.297 -47.594 1 87.62 226 ARG B C 1
ATOM 6745 O O . ARG B 1 226 ? -0.135 6.41 -46.375 1 87.62 226 ARG B O 1
ATOM 6752 N N . ILE B 1 227 ? -0.32 5.098 -48.094 1 85.75 227 ILE B N 1
ATOM 6753 C CA . ILE B 1 227 ? 0.173 3.885 -47.438 1 85.75 227 ILE B CA 1
ATOM 6754 C C . ILE B 1 227 ? 1.438 3.404 -48.156 1 85.75 227 ILE B C 1
ATOM 6756 O O . ILE B 1 227 ? 1.48 3.334 -49.406 1 85.75 227 ILE B O 1
ATOM 6760 N N . GLU B 1 228 ? 2.553 3.363 -47.406 1 78.88 228 GLU B N 1
ATOM 6761 C CA . GLU B 1 228 ? 3.785 2.781 -47.938 1 78.88 228 GLU B CA 1
ATOM 6762 C C . GLU B 1 228 ? 3.885 1.298 -47.594 1 78.88 228 GLU B C 1
ATOM 6764 O O . GLU B 1 228 ? 3.688 0.905 -46.438 1 78.88 228 GLU B O 1
ATOM 6769 N N . ARG B 1 229 ? 3.846 0.446 -48.594 1 72 229 ARG B N 1
ATOM 6770 C CA . ARG B 1 229 ? 3.918 -1.002 -48.406 1 72 229 ARG B CA 1
ATOM 6771 C C . ARG B 1 229 ? 5.262 -1.543 -48.906 1 72 229 ARG B C 1
ATOM 6773 O O . ARG B 1 229 ? 5.707 -1.211 -50 1 72 229 ARG B O 1
ATOM 6780 N N . GLU B 1 230 ? 5.992 -2.064 -47.969 1 60.75 230 GLU B N 1
ATOM 6781 C CA . GLU B 1 230 ? 7.203 -2.779 -48.344 1 60.75 230 GLU B CA 1
ATOM 6782 C C . GLU B 1 230 ? 6.871 -4.176 -48.875 1 60.75 230 GLU B C 1
ATOM 6784 O O . GLU B 1 230 ? 5.75 -4.656 -48.719 1 60.75 230 GLU B O 1
ATOM 6789 N N . LEU B 1 231 ? 7.785 -4.832 -49.594 1 56.78 231 LEU B N 1
ATOM 6790 C CA . LEU B 1 231 ? 7.621 -6.074 -50.344 1 56.78 231 LEU B CA 1
ATOM 6791 C C . LEU B 1 231 ? 6.965 -7.148 -49.5 1 56.78 231 LEU B C 1
ATOM 6793 O O . LEU B 1 231 ? 6.121 -7.906 -49.969 1 56.78 231 LEU B O 1
ATOM 6797 N N . PHE B 1 232 ? 7.23 -7.277 -48.219 1 63.62 232 PHE B N 1
ATOM 6798 C CA . PHE B 1 232 ? 6.738 -8.375 -47.375 1 63.62 232 PHE B CA 1
ATOM 6799 C C . PHE B 1 232 ? 5.707 -7.871 -46.375 1 63.62 232 PHE B C 1
ATOM 6801 O O . PHE B 1 232 ? 5.352 -8.586 -45.438 1 63.62 232 PHE B O 1
ATOM 6808 N N . ASP B 1 233 ? 5.215 -6.746 -46.688 1 66.81 233 ASP B N 1
ATOM 6809 C CA . ASP B 1 233 ? 4.25 -6.191 -45.75 1 66.81 233 ASP B CA 1
ATOM 6810 C C . ASP B 1 233 ? 2.861 -6.785 -45.969 1 66.81 233 ASP B C 1
ATOM 6812 O O . ASP B 1 233 ? 2.488 -7.109 -47.094 1 66.81 233 ASP B O 1
ATOM 6816 N N . ASN B 1 234 ? 2.229 -7.207 -44.875 1 74.81 234 ASN B N 1
ATOM 6817 C CA . ASN B 1 234 ? 0.798 -7.488 -44.938 1 74.81 234 ASN B CA 1
ATOM 6818 C C . ASN B 1 234 ? -0.028 -6.297 -44.469 1 74.81 234 ASN B C 1
ATOM 6820 O O . ASN B 1 234 ? 0.514 -5.215 -44.219 1 74.81 234 ASN B O 1
ATOM 6824 N N . ASP B 1 235 ? -1.299 -6.453 -44.469 1 76.88 235 ASP B N 1
ATOM 6825 C CA . ASP B 1 235 ? -2.197 -5.355 -44.125 1 76.88 235 ASP B CA 1
ATOM 6826 C C . ASP B 1 235 ? -1.899 -4.812 -42.719 1 76.88 235 ASP B C 1
ATOM 6828 O O . ASP B 1 235 ? -2.049 -3.615 -42.469 1 76.88 235 ASP B O 1
ATOM 6832 N N . ASP B 1 236 ? -1.408 -5.625 -41.938 1 79.12 236 ASP B N 1
ATOM 6833 C CA . ASP B 1 236 ? -1.145 -5.215 -40.562 1 79.12 236 ASP B CA 1
ATOM 6834 C C . ASP B 1 236 ? 0.195 -4.488 -40.469 1 79.12 236 ASP B C 1
ATOM 6836 O O . ASP B 1 236 ? 0.368 -3.623 -39.594 1 79.12 236 ASP B O 1
ATOM 6840 N N . SER B 1 237 ? 1.104 -4.789 -41.438 1 74.88 237 SER B N 1
ATOM 6841 C CA . SER B 1 237 ? 2.469 -4.301 -41.281 1 74.88 237 SER B CA 1
ATOM 6842 C C . SER B 1 237 ? 2.74 -3.115 -42.219 1 74.88 237 SER B C 1
ATOM 6844 O O . SER B 1 237 ? 3.797 -2.486 -42.125 1 74.88 237 SER B O 1
ATOM 6846 N N . GLU B 1 238 ? 1.727 -2.863 -43 1 79.88 238 GLU B N 1
ATOM 6847 C CA . GLU B 1 238 ? 1.901 -1.72 -43.906 1 79.88 238 GLU B CA 1
ATOM 6848 C C . GLU B 1 238 ? 1.99 -0.415 -43.125 1 79.88 238 GLU B C 1
ATOM 6850 O O . GLU B 1 238 ? 1.528 -0.34 -41.969 1 79.88 238 GLU B O 1
ATOM 6855 N N . SER B 1 239 ? 2.707 0.608 -43.75 1 80.69 239 SER B N 1
ATOM 6856 C CA . SER B 1 239 ? 2.953 1.875 -43.062 1 80.69 239 SER B CA 1
ATOM 6857 C C . SER B 1 239 ? 2.041 2.975 -43.594 1 80.69 239 SER B C 1
ATOM 6859 O O . SER B 1 239 ? 2.045 3.268 -44.781 1 80.69 239 SER B O 1
ATOM 6861 N N . TRP B 1 240 ? 1.231 3.488 -42.688 1 83.75 240 TRP B N 1
ATOM 6862 C CA . TRP B 1 240 ? 0.38 4.629 -43 1 83.75 240 TRP B CA 1
ATOM 6863 C C . TRP B 1 240 ? 1.09 5.941 -42.688 1 83.75 240 TRP B C 1
ATOM 6865 O O . TRP B 1 240 ? 1.428 6.211 -41.531 1 83.75 240 TRP B O 1
ATOM 6875 N N . VAL B 1 241 ? 1.354 6.84 -43.594 1 77.88 241 VAL B N 1
ATOM 6876 C CA . VAL B 1 241 ? 2.309 7.941 -43.5 1 77.88 241 VAL B CA 1
ATOM 6877 C C . VAL B 1 241 ? 1.614 9.18 -42.969 1 77.88 241 VAL B C 1
ATOM 6879 O O . VAL B 1 241 ? 2.23 9.984 -42.25 1 77.88 241 VAL B O 1
ATOM 6882 N N . ASP B 1 242 ? 0.353 9.445 -43.312 1 80.94 242 ASP B N 1
ATOM 6883 C CA . ASP B 1 242 ? -0.337 10.656 -42.875 1 80.94 242 ASP B CA 1
ATOM 6884 C C . ASP B 1 242 ? -1.03 10.453 -41.531 1 80.94 242 ASP B C 1
ATOM 6886 O O . ASP B 1 242 ? -2.248 10.273 -41.5 1 80.94 242 ASP B O 1
ATOM 6890 N N . PHE B 1 243 ? -0.332 10.656 -40.562 1 77.94 243 PHE B N 1
ATOM 6891 C CA . PHE B 1 243 ? -0.815 10.375 -39.219 1 77.94 243 PHE B CA 1
ATOM 6892 C C . PHE B 1 243 ? -1.91 11.359 -38.812 1 77.94 243 PHE B C 1
ATOM 6894 O O . PHE B 1 243 ? -2.918 10.969 -38.219 1 77.94 243 PHE B O 1
ATOM 6901 N N . ALA B 1 244 ? -1.631 12.602 -39.062 1 79.38 244 ALA B N 1
ATOM 6902 C CA . ALA B 1 244 ? -2.602 13.625 -38.688 1 79.38 244 ALA B CA 1
ATOM 6903 C C . ALA B 1 244 ? -3.961 13.352 -39.312 1 79.38 244 ALA B C 1
ATOM 6905 O O . ALA B 1 244 ? -5 13.523 -38.688 1 79.38 244 ALA B O 1
ATOM 6906 N N . LEU B 1 245 ? -3.881 12.953 -40.531 1 85.25 245 LEU B N 1
ATOM 6907 C CA . LEU B 1 245 ? -5.117 12.609 -41.25 1 85.25 245 LEU B CA 1
ATOM 6908 C C . LEU B 1 245 ? -5.797 11.414 -40.594 1 85.25 245 LEU B C 1
ATOM 6910 O O . LEU B 1 245 ? -7.012 11.414 -40.406 1 85.25 245 LEU B O 1
ATOM 6914 N N . LEU B 1 246 ? -5.039 10.367 -40.281 1 87.88 246 LEU B N 1
ATOM 6915 C CA . LEU B 1 246 ? -5.586 9.18 -39.656 1 87.88 246 LEU B CA 1
ATOM 6916 C C . LEU B 1 246 ? -6.254 9.531 -38.312 1 87.88 246 LEU B C 1
ATOM 6918 O O . LEU B 1 246 ? -7.355 9.062 -38.031 1 87.88 246 LEU B O 1
ATOM 6922 N N . GLU B 1 247 ? -5.637 10.328 -37.562 1 86.75 247 GLU B N 1
ATOM 6923 C CA . GLU B 1 247 ? -6.172 10.727 -36.25 1 86.75 247 GLU B CA 1
ATOM 6924 C C . GLU B 1 247 ? -7.48 11.5 -36.406 1 86.75 247 GLU B C 1
ATOM 6926 O O . GLU B 1 247 ? -8.414 11.297 -35.625 1 86.75 247 GLU B O 1
ATOM 6931 N N . SER B 1 248 ? -7.465 12.383 -37.344 1 90.69 248 SER B N 1
ATOM 6932 C CA . SER B 1 248 ? -8.664 13.172 -37.594 1 90.69 248 SER B CA 1
ATOM 6933 C C . SER B 1 248 ? -9.836 12.289 -38.031 1 90.69 248 SER B C 1
ATOM 6935 O O . SER B 1 248 ? -10.961 12.477 -37.562 1 90.69 248 SER B O 1
ATOM 6937 N N . LEU B 1 249 ? -9.547 11.352 -38.844 1 92.56 249 LEU B N 1
ATOM 6938 C CA . LEU B 1 249 ? -10.578 10.43 -39.312 1 92.56 249 LEU B CA 1
ATOM 6939 C C . LEU B 1 249 ? -11.07 9.547 -38.156 1 92.56 249 LEU B C 1
ATOM 6941 O O . LEU B 1 249 ? -12.273 9.312 -38.031 1 92.56 249 LEU B O 1
ATOM 6945 N N . ALA B 1 250 ? -10.188 9.031 -37.469 1 92.94 250 ALA B N 1
ATOM 6946 C CA . ALA B 1 250 ? -10.539 8.188 -36.312 1 92.94 250 ALA B CA 1
ATOM 6947 C C . ALA B 1 250 ? -11.383 8.961 -35.312 1 92.94 250 ALA B C 1
ATOM 6949 O O . ALA B 1 250 ? -12.391 8.453 -34.812 1 92.94 250 ALA B O 1
ATOM 6950 N N . ALA B 1 251 ? -10.945 10.141 -35 1 92.81 251 ALA B N 1
ATOM 6951 C CA . ALA B 1 251 ? -11.664 10.984 -34.062 1 92.81 251 ALA B CA 1
ATOM 6952 C C . ALA B 1 251 ? -13.086 11.258 -34.531 1 92.81 251 ALA B C 1
ATOM 6954 O O . ALA B 1 251 ? -14.031 11.227 -33.75 1 92.81 251 ALA B O 1
ATOM 6955 N N . ALA B 1 252 ? -13.188 11.562 -35.781 1 93.44 252 ALA B N 1
ATOM 6956 C CA . ALA B 1 252 ? -14.5 11.844 -36.344 1 93.44 252 ALA B CA 1
ATOM 6957 C C . ALA B 1 252 ? -15.414 10.625 -36.25 1 93.44 252 ALA B C 1
ATOM 6959 O O . ALA B 1 252 ? -16.594 10.758 -35.906 1 93.44 252 ALA B O 1
ATOM 6960 N N . LYS B 1 253 ? -14.883 9.5 -36.594 1 94.75 253 LYS B N 1
ATOM 6961 C CA . LYS B 1 253 ? -15.656 8.266 -36.5 1 94.75 253 LYS B CA 1
ATOM 6962 C C . LYS B 1 253 ? -16.094 7.98 -35.062 1 94.75 253 LYS B C 1
ATOM 6964 O O . LYS B 1 253 ? -17.219 7.566 -34.812 1 94.75 253 LYS B O 1
ATOM 6969 N N . MET B 1 254 ? -15.227 8.141 -34.188 1 95.25 254 MET B N 1
ATOM 6970 C CA . MET B 1 254 ? -15.531 7.945 -32.781 1 95.25 254 MET B CA 1
ATOM 6971 C C . MET B 1 254 ? -16.625 8.906 -32.312 1 95.25 254 MET B C 1
ATOM 6973 O O . MET B 1 254 ? -17.5 8.531 -31.547 1 95.25 254 MET B O 1
ATOM 6977 N N . GLU B 1 255 ? -16.516 10.109 -32.781 1 94.69 255 GLU B N 1
ATOM 6978 C CA . GLU B 1 255 ? -17.516 11.117 -32.406 1 94.69 255 GLU B CA 1
ATOM 6979 C C . GLU B 1 255 ? -18.891 10.742 -32.938 1 94.69 255 GLU B C 1
ATOM 6981 O O . GLU B 1 255 ? -19.906 10.914 -32.25 1 94.69 255 GLU B O 1
ATOM 6986 N N . GLU B 1 256 ? -18.922 10.344 -34.125 1 94.56 256 GLU B N 1
ATOM 6987 C CA . GLU B 1 256 ? -20.172 9.906 -34.719 1 94.56 256 GLU B CA 1
ATOM 6988 C C . GLU B 1 256 ? -20.781 8.742 -33.938 1 94.56 256 GLU B C 1
ATOM 6990 O O . GLU B 1 256 ? -21.984 8.727 -33.688 1 94.56 256 GLU B O 1
ATOM 6995 N N . GLN B 1 257 ? -19.938 7.82 -33.656 1 94.69 257 GLN B N 1
ATOM 6996 C CA . GLN B 1 257 ? -20.406 6.66 -32.906 1 94.69 257 GLN B CA 1
ATOM 6997 C C . GLN B 1 257 ? -20.844 7.062 -31.5 1 94.69 257 GLN B C 1
ATOM 6999 O O . GLN B 1 257 ? -21.828 6.527 -30.984 1 94.69 257 GLN B O 1
ATOM 7004 N N . ALA B 1 258 ? -20.156 7.895 -30.938 1 95.5 258 ALA B N 1
ATOM 7005 C CA . ALA B 1 258 ? -20.516 8.383 -29.609 1 95.5 258 ALA B CA 1
ATOM 7006 C C . ALA B 1 258 ? -21.891 9.039 -29.609 1 95.5 258 ALA B C 1
ATOM 7008 O O . ALA B 1 258 ? -22.703 8.789 -28.703 1 95.5 258 ALA B O 1
ATOM 7009 N N . LYS B 1 259 ? -22.156 9.852 -30.547 1 94.12 259 LYS B N 1
ATOM 7010 C CA . LYS B 1 259 ? -23.453 10.516 -30.672 1 94.12 259 LYS B CA 1
ATOM 7011 C C . LYS B 1 259 ? -24.562 9.5 -30.859 1 94.12 259 LYS B C 1
ATOM 7013 O O . LYS B 1 259 ? -25.641 9.625 -30.25 1 94.12 259 LYS B O 1
ATOM 7018 N N . ALA B 1 260 ? -24.297 8.57 -31.703 1 94.5 260 ALA B N 1
ATOM 7019 C CA . ALA B 1 260 ? -25.281 7.527 -31.953 1 94.5 260 ALA B CA 1
ATOM 7020 C C . ALA B 1 260 ? -25.578 6.727 -30.703 1 94.5 260 ALA B C 1
ATOM 7022 O O . ALA B 1 260 ? -26.734 6.422 -30.406 1 94.5 260 ALA B O 1
ATOM 7023 N N . LEU B 1 261 ? -24.562 6.367 -30 1 93.44 261 LEU B N 1
ATOM 7024 C CA . LEU B 1 261 ? -24.719 5.57 -28.797 1 93.44 261 LEU B CA 1
ATOM 7025 C C . LEU B 1 261 ? -25.422 6.363 -27.703 1 93.44 261 LEU B C 1
ATOM 7027 O O . LEU B 1 261 ? -26.219 5.801 -26.938 1 93.44 261 LEU B O 1
ATOM 7031 N N . ALA B 1 262 ? -25.109 7.645 -27.609 1 93.56 262 ALA B N 1
ATOM 7032 C CA . ALA B 1 262 ? -25.781 8.5 -26.625 1 93.56 262 ALA B CA 1
ATOM 7033 C C . ALA B 1 262 ? -27.297 8.508 -26.859 1 93.56 262 ALA B C 1
ATOM 7035 O O . ALA B 1 262 ? -28.078 8.383 -25.906 1 93.56 262 ALA B O 1
ATOM 7036 N N . ALA B 1 263 ? -27.641 8.641 -28.094 1 92.38 263 ALA B N 1
ATOM 7037 C CA . ALA B 1 263 ? -29.047 8.664 -28.453 1 92.38 263 ALA B CA 1
ATOM 7038 C C . ALA B 1 263 ? -29.703 7.305 -28.203 1 92.38 263 ALA B C 1
ATOM 7040 O O . ALA B 1 263 ? -30.812 7.234 -27.672 1 92.38 263 ALA B O 1
ATOM 7041 N N . GLU B 1 264 ? -29.016 6.27 -28.578 1 91 264 GLU B N 1
ATOM 7042 C CA . GLU B 1 264 ? -29.547 4.91 -28.453 1 91 264 GLU B CA 1
ATOM 7043 C C . GLU B 1 264 ? -29.734 4.531 -26.984 1 91 264 GLU B C 1
ATOM 7045 O O . GLU B 1 264 ? -30.719 3.881 -26.625 1 91 264 GLU B O 1
ATOM 7050 N N . GLN B 1 265 ? -28.859 4.957 -26.172 1 87.44 265 GLN B N 1
ATOM 7051 C CA . GLN B 1 265 ? -28.859 4.551 -24.766 1 87.44 265 GLN B CA 1
ATOM 7052 C C . GLN B 1 265 ? -29.609 5.566 -23.906 1 87.44 265 GLN B C 1
ATOM 7054 O O . GLN B 1 265 ? -29.844 5.332 -22.719 1 87.44 265 GLN B O 1
ATOM 7059 N N . GLY B 1 266 ? -29.984 6.641 -24.484 1 87.44 266 GLY B N 1
ATOM 7060 C CA . GLY B 1 266 ? -30.688 7.672 -23.75 1 87.44 266 GLY B CA 1
ATOM 7061 C C . GLY B 1 266 ? -29.797 8.414 -22.75 1 87.44 266 GLY B C 1
ATOM 7062 O O . GLY B 1 266 ? -30.234 8.719 -21.641 1 87.44 266 GLY B O 1
ATOM 7063 N N . LEU B 1 267 ? -28.578 8.57 -23.062 1 91 267 LEU B N 1
ATOM 7064 C CA . LEU B 1 267 ? -27.625 9.273 -22.219 1 91 267 LEU B CA 1
ATOM 7065 C C . LEU B 1 267 ? -27.531 10.742 -22.609 1 91 267 LEU B C 1
ATOM 7067 O O . LEU B 1 267 ? -27.828 11.102 -23.75 1 91 267 LEU B O 1
ATOM 7071 N N . ALA B 1 268 ? -27.172 11.57 -21.625 1 91.19 268 ALA B N 1
ATOM 7072 C CA . ALA B 1 268 ? -26.953 12.984 -21.922 1 91.19 268 ALA B CA 1
ATOM 7073 C C . ALA B 1 268 ? -25.797 13.172 -22.906 1 91.19 268 ALA B C 1
ATOM 7075 O O . ALA B 1 268 ? -25.844 14.047 -23.781 1 91.19 268 ALA B O 1
ATOM 7076 N N . TRP B 1 269 ? -24.75 12.375 -22.703 1 92.12 269 TRP B N 1
ATOM 7077 C CA . TRP B 1 269 ? -23.578 12.492 -23.578 1 92.12 269 TRP B CA 1
ATOM 7078 C C . TRP B 1 269 ? -22.734 11.227 -23.516 1 92.12 269 TRP B C 1
ATOM 7080 O O . TRP B 1 269 ? -22.844 10.43 -22.594 1 92.12 269 TRP B O 1
ATOM 7090 N N . VAL B 1 270 ? -22.047 10.969 -24.547 1 93.56 270 VAL B N 1
ATOM 7091 C CA . VAL B 1 270 ? -20.953 10 -24.625 1 93.56 270 VAL B CA 1
ATOM 7092 C C . VAL B 1 270 ? -19.688 10.68 -25.125 1 93.56 270 VAL B C 1
ATOM 7094 O O . VAL B 1 270 ? -19.688 11.281 -26.203 1 93.56 270 VAL B O 1
ATOM 7097 N N . LYS B 1 271 ? -18.625 10.68 -24.266 1 92.38 271 LYS B N 1
ATOM 7098 C CA . LYS B 1 271 ? -17.359 11.305 -24.625 1 92.38 271 LYS B CA 1
ATOM 7099 C C . LYS B 1 271 ? -16.391 10.289 -25.234 1 92.38 271 LYS B C 1
ATOM 7101 O O . LYS B 1 271 ? -16.031 9.305 -24.578 1 92.38 271 LYS B O 1
ATOM 7106 N N . PRO B 1 272 ? -16.016 10.469 -26.484 1 93.06 272 PRO B N 1
ATOM 7107 C CA . PRO B 1 272 ? -15.094 9.523 -27.109 1 93.06 272 PRO B CA 1
ATOM 7108 C C . PRO B 1 272 ? -13.633 9.844 -26.828 1 93.06 272 PRO B C 1
ATOM 7110 O O . PRO B 1 272 ? -13.289 11 -26.547 1 93.06 272 PRO B O 1
ATOM 7113 N N . THR B 1 273 ? -12.805 8.852 -26.766 1 88.69 273 THR B N 1
ATOM 7114 C CA . THR B 1 273 ? -11.352 8.977 -26.703 1 88.69 273 THR B CA 1
ATOM 7115 C C . THR B 1 273 ? -10.68 7.906 -27.562 1 88.69 273 THR B C 1
ATOM 7117 O O . THR B 1 273 ? -11.25 6.836 -27.797 1 88.69 273 THR B O 1
ATOM 7120 N N . LEU B 1 274 ? -9.531 8.258 -28.156 1 86.38 274 LEU B N 1
ATOM 7121 C CA . LEU B 1 274 ? -8.789 7.293 -28.969 1 86.38 274 LEU B CA 1
ATOM 7122 C C . LEU B 1 274 ? -7.914 6.41 -28.094 1 86.38 274 LEU B C 1
ATOM 7124 O O . LEU B 1 274 ? -7.34 5.426 -28.562 1 86.38 274 LEU B O 1
ATOM 7128 N N . ASP B 1 275 ? -7.949 6.75 -26.812 1 79.56 275 ASP B N 1
ATOM 7129 C CA . ASP B 1 275 ? -7.18 5.953 -25.859 1 79.56 275 ASP B CA 1
ATOM 7130 C C . ASP B 1 275 ? -7.961 4.715 -25.406 1 79.56 275 ASP B C 1
ATOM 7132 O O . ASP B 1 275 ? -9.195 4.719 -25.422 1 79.56 275 ASP B O 1
ATOM 7136 N N . PRO B 1 276 ? -7.18 3.662 -25.156 1 78 276 PRO B N 1
ATOM 7137 C CA . PRO B 1 276 ? -7.871 2.439 -24.734 1 78 276 PRO B CA 1
ATOM 7138 C C . PRO B 1 276 ? -8.414 2.527 -23.312 1 78 276 PRO B C 1
ATOM 7140 O O . PRO B 1 276 ? -9 1.562 -22.812 1 78 276 PRO B O 1
ATOM 7143 N N . TYR B 1 277 ? -8.18 3.576 -22.625 1 75.31 277 TYR B N 1
ATOM 7144 C CA . TYR B 1 277 ? -8.688 3.783 -21.266 1 75.31 277 TYR B CA 1
ATOM 7145 C C . TYR B 1 277 ? -9.109 5.23 -21.062 1 75.31 277 TYR B C 1
ATOM 7147 O O . TYR B 1 277 ? -8.734 6.113 -21.844 1 75.31 277 TYR B O 1
ATOM 7155 N N . ALA B 1 278 ? -10.016 5.457 -20.109 1 75.56 278 ALA B N 1
ATOM 7156 C CA . ALA B 1 278 ? -10.414 6.816 -19.75 1 75.56 278 ALA B CA 1
ATOM 7157 C C . ALA B 1 278 ? -9.352 7.48 -18.875 1 75.56 278 ALA B C 1
ATOM 7159 O O . ALA B 1 278 ? -9.266 7.207 -17.672 1 75.56 278 ALA B O 1
ATOM 7160 N N . SER B 1 279 ? -8.625 8.344 -19.516 1 73.19 279 SER B N 1
ATOM 7161 C CA . SER B 1 279 ? -7.562 9.031 -18.781 1 73.19 279 SER B CA 1
ATOM 7162 C C . SER B 1 279 ? -8.133 9.977 -17.734 1 73.19 279 SER B C 1
ATOM 7164 O O . SER B 1 279 ? -9.305 10.336 -17.781 1 73.19 279 SER B O 1
ATOM 7166 N N . HIS B 1 280 ? -7.328 10.359 -16.781 1 72.5 280 HIS B N 1
ATOM 7167 C CA . HIS B 1 280 ? -7.727 11.273 -15.719 1 72.5 280 HIS B CA 1
ATOM 7168 C C . HIS B 1 280 ? -8.156 12.617 -16.281 1 72.5 280 HIS B C 1
ATOM 7170 O O . HIS B 1 280 ? -9.086 13.25 -15.766 1 72.5 280 HIS B O 1
ATOM 7176 N N . ASP B 1 281 ? -7.469 12.969 -17.344 1 67.69 281 ASP B N 1
ATOM 7177 C CA . ASP B 1 281 ? -7.793 14.25 -17.969 1 67.69 281 ASP B CA 1
ATOM 7178 C C . ASP B 1 281 ? -9.195 14.227 -18.578 1 67.69 281 ASP B C 1
ATOM 7180 O O . ASP B 1 281 ? -9.914 15.219 -18.531 1 67.69 281 ASP B O 1
ATOM 7184 N N . LEU B 1 282 ? -9.484 13.094 -19.016 1 76.56 282 LEU B N 1
ATOM 7185 C CA . LEU B 1 282 ? -10.773 12.945 -19.688 1 76.56 282 LEU B CA 1
ATOM 7186 C C . LEU B 1 282 ? -11.914 13.016 -18.688 1 76.56 282 LEU B C 1
ATOM 7188 O O . LEU B 1 282 ? -12.984 13.555 -18.984 1 76.56 282 LEU B O 1
ATOM 7192 N N . VAL B 1 283 ? -11.695 12.539 -17.531 1 76.56 283 VAL B N 1
ATOM 7193 C CA . VAL B 1 283 ? -12.781 12.43 -16.562 1 76.56 283 VAL B CA 1
ATOM 7194 C C . VAL B 1 283 ? -12.68 13.562 -15.547 1 76.56 283 VAL B C 1
ATOM 7196 O O . VAL B 1 283 ? -13.422 13.586 -14.555 1 76.56 283 VAL B O 1
ATOM 7199 N N . GLU B 1 284 ? -11.828 14.445 -15.836 1 72.44 284 GLU B N 1
ATOM 7200 C CA . GLU B 1 284 ? -11.719 15.602 -14.945 1 72.44 284 GLU B CA 1
ATOM 7201 C C . GLU B 1 284 ? -13.039 16.359 -14.852 1 72.44 284 GLU B C 1
ATOM 7203 O O . GLU B 1 284 ? -13.664 16.656 -15.875 1 72.44 284 GLU B O 1
ATOM 7208 N N . GLY B 1 285 ? -13.477 16.672 -13.664 1 69.75 285 GLY B N 1
ATOM 7209 C CA . GLY B 1 285 ? -14.711 17.406 -13.461 1 69.75 285 GLY B CA 1
ATOM 7210 C C . GLY B 1 285 ? -15.945 16.531 -13.453 1 69.75 285 GLY B C 1
ATOM 7211 O O . GLY B 1 285 ? -17.062 17.016 -13.32 1 69.75 285 GLY B O 1
ATOM 7212 N N . LEU B 1 286 ? -15.734 15.258 -13.711 1 78 286 LEU B N 1
ATOM 7213 C CA . LEU B 1 286 ? -16.844 14.312 -13.719 1 78 286 LEU B CA 1
ATOM 7214 C C . LEU B 1 286 ? -16.875 13.5 -12.43 1 78 286 LEU B C 1
ATOM 7216 O O . LEU B 1 286 ? -15.852 13.375 -11.742 1 78 286 LEU B O 1
ATOM 7220 N N . VAL B 1 287 ? -18.078 13.141 -11.961 1 75 287 VAL B N 1
ATOM 7221 C CA . VAL B 1 287 ? -18.25 12.266 -10.805 1 75 287 VAL B CA 1
ATOM 7222 C C . VAL B 1 287 ? -18.891 10.953 -11.242 1 75 287 VAL B C 1
ATOM 7224 O O . VAL B 1 287 ? -19.797 10.945 -12.086 1 75 287 VAL B O 1
ATOM 7227 N N . ARG B 1 288 ? -18.359 9.914 -10.68 1 75.25 288 ARG B N 1
ATOM 7228 C CA . ARG B 1 288 ? -18.953 8.609 -10.961 1 75.25 288 ARG B CA 1
ATOM 7229 C C . ARG B 1 288 ? -20.297 8.469 -10.258 1 75.25 288 ARG B C 1
ATOM 7231 O O . ARG B 1 288 ? -20.422 8.781 -9.07 1 75.25 288 ARG B O 1
ATOM 7238 N N . LEU B 1 289 ? -21.219 8.117 -11.023 1 76.19 289 LEU B N 1
ATOM 7239 C CA . LEU B 1 289 ? -22.562 7.934 -10.469 1 76.19 289 LEU B CA 1
ATOM 7240 C C . LEU B 1 289 ? -22.766 6.492 -10.016 1 76.19 289 LEU B C 1
ATOM 7242 O O . LEU B 1 289 ? -22.281 5.559 -10.648 1 76.19 289 LEU B O 1
ATOM 7246 N N . PRO B 1 290 ? -23.312 6.328 -8.812 1 71.94 290 PRO B N 1
ATOM 7247 C CA . PRO B 1 290 ? -23.562 4.965 -8.344 1 71.94 290 PRO B CA 1
ATOM 7248 C C . PRO B 1 290 ? -24.5 4.184 -9.273 1 71.94 290 PRO B C 1
ATOM 7250 O O . PRO B 1 290 ? -25.531 4.695 -9.688 1 71.94 290 PRO B O 1
ATOM 7253 N N . ALA B 1 291 ? -23.984 3.242 -9.781 1 71.88 291 ALA B N 1
ATOM 7254 C CA . ALA B 1 291 ? -24.75 2.342 -10.633 1 71.88 291 ALA B CA 1
ATOM 7255 C C . ALA B 1 291 ? -24.828 0.944 -10.023 1 71.88 291 ALA B C 1
ATOM 7257 O O . ALA B 1 291 ? -23.875 0.488 -9.383 1 71.88 291 ALA B O 1
ATOM 7258 N N . GLU B 1 292 ? -26.016 0.501 -9.766 1 67.38 292 GLU B N 1
ATOM 7259 C CA . GLU B 1 292 ? -26.219 -0.85 -9.25 1 67.38 292 GLU B CA 1
ATOM 7260 C C . GLU B 1 292 ? -26.578 -1.823 -10.367 1 67.38 292 GLU B C 1
ATOM 7262 O O . GLU B 1 292 ? -27.047 -1.412 -11.43 1 67.38 292 GLU B O 1
ATOM 7267 N N . GLN B 1 293 ? -26.078 -3.014 -10.094 1 67.5 293 GLN B N 1
ATOM 7268 C CA . GLN B 1 293 ? -26.531 -4.035 -11.031 1 67.5 293 GLN B CA 1
ATOM 7269 C C . GLN B 1 293 ? -28.062 -4.148 -11.023 1 67.5 293 GLN B C 1
ATOM 7271 O O . GLN B 1 293 ? -28.688 -4.098 -9.961 1 67.5 293 GLN B O 1
ATOM 7276 N N . ALA B 1 294 ? -28.625 -3.959 -12.172 1 68.81 294 ALA B N 1
ATOM 7277 C CA . ALA B 1 294 ? -30.078 -4.121 -12.242 1 68.81 294 ALA B CA 1
ATOM 7278 C C . ALA B 1 294 ? -30.516 -5.379 -11.5 1 68.81 294 ALA B C 1
ATOM 7280 O O . ALA B 1 294 ? -29.906 -6.438 -11.625 1 68.81 294 ALA B O 1
ATOM 7281 N N . PRO B 1 295 ? -31.375 -5.168 -10.492 1 73 295 PRO B N 1
ATOM 7282 C CA . PRO B 1 295 ? -31.859 -6.371 -9.812 1 73 295 PRO B CA 1
ATOM 7283 C C . PRO B 1 295 ? -32.469 -7.391 -10.781 1 73 295 PRO B C 1
ATOM 7285 O O . PRO B 1 295 ? -33.031 -7.012 -11.812 1 73 295 PRO B O 1
ATOM 7288 N N . LEU B 1 296 ? -32.188 -8.617 -10.555 1 79.88 296 LEU B N 1
ATOM 7289 C CA . LEU B 1 296 ? -32.781 -9.672 -11.367 1 79.88 296 LEU B CA 1
ATOM 7290 C C . LEU B 1 296 ? -34.281 -9.664 -11.242 1 79.88 296 LEU B C 1
ATOM 7292 O O . LEU B 1 296 ? -34.844 -9.453 -10.148 1 79.88 296 LEU B O 1
ATOM 7296 N N . THR B 1 297 ? -35 -9.547 -12.375 1 81.5 297 THR B N 1
ATOM 7297 C CA . THR B 1 297 ? -36.438 -9.617 -12.359 1 81.5 297 THR B CA 1
ATOM 7298 C C . THR B 1 297 ? -36.906 -10.938 -11.766 1 81.5 297 THR B C 1
ATOM 7300 O O . THR B 1 297 ? -36.125 -11.883 -11.641 1 81.5 297 THR B O 1
ATOM 7303 N N . ASP B 1 298 ? -38.156 -10.977 -11.305 1 83.12 298 ASP B N 1
ATOM 7304 C CA . ASP B 1 298 ? -38.719 -12.211 -10.773 1 83.12 298 ASP B CA 1
ATOM 7305 C C . ASP B 1 298 ? -38.656 -13.336 -11.797 1 83.12 298 ASP B C 1
ATOM 7307 O O . ASP B 1 298 ? -38.406 -14.492 -11.438 1 83.12 298 ASP B O 1
ATOM 7311 N N . ALA B 1 299 ? -38.906 -12.883 -13 1 88.19 299 ALA B N 1
ATOM 7312 C CA . ALA B 1 299 ? -38.844 -13.875 -14.07 1 88.19 299 ALA B CA 1
ATOM 7313 C C . ALA B 1 299 ? -37.406 -14.43 -14.211 1 88.19 299 ALA B C 1
ATOM 7315 O O . ALA B 1 299 ? -37.219 -15.625 -14.422 1 88.19 299 ALA B O 1
ATOM 7316 N N . GLU B 1 300 ? -36.406 -13.547 -14.102 1 87.88 300 GLU B N 1
ATOM 7317 C CA . GLU B 1 300 ? -35.031 -13.977 -14.219 1 87.88 300 GLU B CA 1
ATOM 7318 C C . GLU B 1 300 ? -34.625 -14.836 -13.023 1 87.88 300 GLU B C 1
ATOM 7320 O O . GLU B 1 300 ? -33.906 -15.82 -13.188 1 87.88 300 GLU B O 1
ATOM 7325 N N . LEU B 1 301 ? -35.062 -14.453 -11.922 1 87.69 301 LEU B N 1
ATOM 7326 C CA . LEU B 1 301 ? -34.812 -15.25 -10.727 1 87.69 301 LEU B CA 1
ATOM 7327 C C . LEU B 1 301 ? -35.406 -16.641 -10.859 1 87.69 301 LEU B C 1
ATOM 7329 O O . LEU B 1 301 ? -34.781 -17.641 -10.492 1 87.69 301 LEU B O 1
ATOM 7333 N N . ALA B 1 302 ? -36.719 -16.609 -11.297 1 86.31 302 ALA B N 1
ATOM 7334 C CA . ALA B 1 302 ? -37.375 -17.891 -11.523 1 86.31 302 ALA B CA 1
ATOM 7335 C C . ALA B 1 302 ? -36.625 -18.719 -12.547 1 86.31 302 ALA B C 1
ATOM 7337 O O . ALA B 1 302 ? -36.469 -19.938 -12.375 1 86.31 302 ALA B O 1
ATOM 7338 N N . ARG B 1 303 ? -36.156 -18 -13.617 1 90.75 303 ARG B N 1
ATOM 7339 C CA . ARG B 1 303 ? -35.406 -18.719 -14.633 1 90.75 303 ARG B CA 1
ATOM 7340 C C . ARG B 1 303 ? -34.094 -19.266 -14.055 1 90.75 303 ARG B C 1
ATOM 7342 O O . ARG B 1 303 ? -33.688 -20.391 -14.375 1 90.75 303 ARG B O 1
ATOM 7349 N N . LEU B 1 304 ? -33.469 -18.531 -13.266 1 88.19 304 LEU B N 1
ATOM 7350 C CA . LEU B 1 304 ? -32.25 -18.984 -12.625 1 88.19 304 LEU B CA 1
ATOM 7351 C C . LEU B 1 304 ? -32.531 -20.188 -11.734 1 88.19 304 LEU B C 1
ATOM 7353 O O . LEU B 1 304 ? -31.719 -21.141 -11.711 1 88.19 304 LEU B O 1
ATOM 7357 N N . ASP B 1 305 ? -33.656 -20.156 -11.055 1 85.94 305 ASP B N 1
ATOM 7358 C CA . ASP B 1 305 ? -34.031 -21.297 -10.234 1 85.94 305 ASP B CA 1
ATOM 7359 C C . ASP B 1 305 ? -34.25 -22.547 -11.094 1 85.94 305 ASP B C 1
ATOM 7361 O O . ASP B 1 305 ? -33.812 -23.641 -10.727 1 85.94 305 ASP B O 1
ATOM 7365 N N . GLU B 1 306 ? -34.969 -22.281 -12.156 1 88.31 306 GLU B N 1
ATOM 7366 C CA . GLU B 1 306 ? -35.188 -23.375 -13.094 1 88.31 306 GLU B CA 1
ATOM 7367 C C . GLU B 1 306 ? -33.875 -23.938 -13.625 1 88.31 306 GLU B C 1
ATOM 7369 O O . GLU B 1 306 ? -33.719 -25.141 -13.75 1 88.31 306 GLU B O 1
ATOM 7374 N N . LEU B 1 307 ? -33 -23 -13.969 1 89.25 307 LEU B N 1
ATOM 7375 C CA . LEU B 1 307 ? -31.688 -23.406 -14.492 1 89.25 307 LEU B CA 1
ATOM 7376 C C . LEU B 1 307 ? -30.891 -24.156 -13.43 1 89.25 307 LEU B C 1
ATOM 7378 O O . LEU B 1 307 ? -30.203 -25.125 -13.734 1 89.25 307 LEU B O 1
ATOM 7382 N N . ASP B 1 308 ? -31.078 -23.781 -12.25 1 85.06 308 ASP B N 1
ATOM 7383 C CA . ASP B 1 308 ? -30.406 -24.453 -11.141 1 85.06 308 ASP B CA 1
ATOM 7384 C C . ASP B 1 308 ? -30.922 -25.875 -10.953 1 85.06 308 ASP B C 1
ATOM 7386 O O . ASP B 1 308 ? -30.125 -26.797 -10.75 1 85.06 308 ASP B O 1
ATOM 7390 N N . ALA B 1 309 ? -32.219 -26 -11 1 82.38 309 ALA B N 1
ATOM 7391 C CA . ALA B 1 309 ? -32.812 -27.328 -10.906 1 82.38 309 ALA B CA 1
ATOM 7392 C C . ALA B 1 309 ? -32.375 -28.219 -12.062 1 82.38 309 ALA B C 1
ATOM 7394 O O . ALA B 1 309 ? -32.062 -29.391 -11.867 1 82.38 309 ALA B O 1
ATOM 7395 N N . SER B 1 310 ? -32.438 -27.594 -13.273 1 87.69 310 SER B N 1
ATOM 7396 C CA . SER B 1 310 ? -31.984 -28.328 -14.453 1 87.69 310 SER B CA 1
ATOM 7397 C C . SER B 1 310 ? -30.516 -28.719 -14.336 1 87.69 310 SER B C 1
ATOM 7399 O O . SER B 1 310 ? -30.125 -29.812 -14.742 1 87.69 310 SER B O 1
ATOM 7401 N N . TYR B 1 311 ? -29.75 -27.812 -13.828 1 85.94 311 TYR B N 1
ATOM 7402 C CA . TYR B 1 311 ? -28.328 -28.078 -13.586 1 85.94 311 TYR B CA 1
ATOM 7403 C C . TYR B 1 311 ? -28.156 -29.297 -12.695 1 85.94 311 TYR B C 1
ATOM 7405 O O . TYR B 1 311 ? -27.359 -30.188 -13.008 1 85.94 311 TYR B O 1
ATOM 7413 N N . ASP B 1 312 ? -28.922 -29.391 -11.664 1 80.69 312 ASP B N 1
ATOM 7414 C CA . ASP B 1 312 ? -28.828 -30.5 -10.711 1 80.69 312 ASP B CA 1
ATOM 7415 C C . ASP B 1 312 ? -29.203 -31.828 -11.367 1 80.69 312 ASP B C 1
ATOM 7417 O O . ASP B 1 312 ? -28.594 -32.844 -11.086 1 80.69 312 ASP B O 1
ATOM 7421 N N . GLU B 1 313 ? -30.219 -31.75 -12.156 1 84.19 313 GLU B N 1
ATOM 7422 C CA . GLU B 1 313 ? -30.672 -32.938 -12.852 1 84.19 313 GLU B CA 1
ATOM 7423 C C . GLU B 1 313 ? -29.578 -33.5 -13.773 1 84.19 313 GLU B C 1
ATOM 7425 O O . GLU B 1 313 ? -29.328 -34.688 -13.789 1 84.19 313 GLU B O 1
ATOM 7430 N N . HIS B 1 314 ? -29 -32.594 -14.5 1 87.25 314 HIS B N 1
ATOM 7431 C CA . HIS B 1 314 ? -27.953 -33.031 -15.414 1 87.25 314 HIS B CA 1
ATOM 7432 C C . HIS B 1 314 ? -26.688 -33.438 -14.664 1 87.25 314 HIS B C 1
ATOM 7434 O O . HIS B 1 314 ? -25.984 -34.344 -15.086 1 87.25 314 HIS B O 1
ATOM 7440 N N . ALA B 1 315 ? -26.422 -32.75 -13.562 1 80.88 315 ALA B N 1
ATOM 7441 C CA . ALA B 1 315 ? -25.297 -33.125 -12.719 1 80.88 315 ALA B CA 1
ATOM 7442 C C . ALA B 1 315 ? -25.453 -34.531 -12.156 1 80.88 315 ALA B C 1
ATOM 7444 O O . ALA B 1 315 ? -24.469 -35.25 -12.039 1 80.88 315 ALA B O 1
ATOM 7445 N N . ALA B 1 316 ? -26.688 -34.875 -11.891 1 79.12 316 ALA B N 1
ATOM 7446 C CA . ALA B 1 316 ? -26.984 -36.219 -11.375 1 79.12 316 ALA B CA 1
ATOM 7447 C C . ALA B 1 316 ? -26.672 -37.281 -12.414 1 79.12 316 ALA B C 1
ATOM 7449 O O . ALA B 1 316 ? -26.219 -38.375 -12.07 1 79.12 316 ALA B O 1
ATOM 7450 N N . ILE B 1 317 ? -26.906 -36.938 -13.672 1 83.12 317 ILE B N 1
ATOM 7451 C CA . ILE B 1 317 ? -26.578 -37.844 -14.758 1 83.12 317 ILE B CA 1
ATOM 7452 C C . ILE B 1 317 ? -25.078 -38.094 -14.812 1 83.12 317 ILE B C 1
ATOM 7454 O O . ILE B 1 317 ? -24.609 -39.219 -15.008 1 83.12 317 ILE B O 1
ATOM 7458 N N . LEU B 1 318 ? -24.344 -37.031 -14.602 1 78.31 318 LEU B N 1
ATOM 7459 C CA . LEU B 1 318 ? -22.891 -37.125 -14.633 1 78.31 318 LEU B CA 1
ATOM 7460 C C . LEU B 1 318 ? -22.375 -37.938 -13.461 1 78.31 318 LEU B C 1
ATOM 7462 O O . LEU B 1 318 ? -21.344 -38.594 -13.57 1 78.31 318 LEU B O 1
ATOM 7466 N N . GLU B 1 319 ? -23.141 -37.938 -12.359 1 72.81 319 GLU B N 1
ATOM 7467 C CA . GLU B 1 319 ? -22.734 -38.656 -11.148 1 72.81 319 GLU B CA 1
ATOM 7468 C C . GLU B 1 319 ? -23.078 -40.125 -11.234 1 72.81 319 GLU B C 1
ATOM 7470 O O . GLU B 1 319 ? -22.406 -40.969 -10.609 1 72.81 319 GLU B O 1
ATOM 7475 N N . ASP B 1 320 ? -24.141 -40.344 -12.031 1 73.31 320 ASP B N 1
ATOM 7476 C CA . ASP B 1 320 ? -24.594 -41.719 -12.172 1 73.31 320 ASP B CA 1
ATOM 7477 C C . ASP B 1 320 ? -23.656 -42.531 -13.062 1 73.31 320 ASP B C 1
ATOM 7479 O O . ASP B 1 320 ? -23.531 -42.25 -14.258 1 73.31 320 ASP B O 1
ATOM 7483 N N . GLU B 1 321 ? -22.922 -43.531 -12.508 1 67.69 321 GLU B N 1
ATOM 7484 C CA . GLU B 1 321 ? -21.938 -44.375 -13.18 1 67.69 321 GLU B CA 1
ATOM 7485 C C . GLU B 1 321 ? -22.578 -45.188 -14.297 1 67.69 321 GLU B C 1
ATOM 7487 O O . GLU B 1 321 ? -21.891 -45.562 -15.25 1 67.69 321 GLU B O 1
ATOM 7492 N N . ASP B 1 322 ? -23.844 -45.406 -14.164 1 76.75 322 ASP B N 1
ATOM 7493 C CA . ASP B 1 322 ? -24.516 -46.281 -15.109 1 76.75 322 ASP B CA 1
ATOM 7494 C C . ASP B 1 322 ? -25.078 -45.5 -16.297 1 76.75 322 ASP B C 1
ATOM 7496 O O . ASP B 1 322 ? -25.75 -46.062 -17.156 1 76.75 322 ASP B O 1
ATOM 7500 N N . SER B 1 323 ? -24.75 -44.219 -16.297 1 80.94 323 SER B N 1
ATOM 7501 C CA . SER B 1 323 ? -25.297 -43.375 -17.375 1 80.94 323 SER B CA 1
ATOM 7502 C C . SER B 1 323 ? -24.609 -43.688 -18.703 1 80.94 323 SER B C 1
ATOM 7504 O O . SER B 1 323 ? -23.406 -43.938 -18.734 1 80.94 323 SER B O 1
ATOM 7506 N N . ALA B 1 324 ? -25.438 -43.75 -19.781 1 82.88 324 ALA B N 1
ATOM 7507 C CA . ALA B 1 324 ? -24.906 -43.969 -21.125 1 82.88 324 ALA B CA 1
ATOM 7508 C C . ALA B 1 324 ? -24.016 -42.812 -21.562 1 82.88 324 ALA B C 1
ATOM 7510 O O . ALA B 1 324 ? -24.188 -41.688 -21.125 1 82.88 324 ALA B O 1
ATOM 7511 N N . GLU B 1 325 ? -23.031 -43.125 -22.391 1 81.5 325 GLU B N 1
ATOM 7512 C CA . GLU B 1 325 ? -22.062 -42.125 -22.859 1 81.5 325 GLU B CA 1
ATOM 7513 C C . GLU B 1 325 ? -22.75 -40.969 -23.578 1 81.5 325 GLU B C 1
ATOM 7515 O O . GLU B 1 325 ? -22.344 -39.812 -23.422 1 81.5 325 GLU B O 1
ATOM 7520 N N . GLU B 1 326 ? -23.734 -41.406 -24.281 1 85.75 326 GLU B N 1
ATOM 7521 C CA . GLU B 1 326 ? -24.484 -40.375 -25 1 85.75 326 GLU B CA 1
ATOM 7522 C C . GLU B 1 326 ? -25.203 -39.438 -24.031 1 85.75 326 GLU B C 1
ATOM 7524 O O . GLU B 1 326 ? -25.266 -38.219 -24.266 1 85.75 326 GLU B O 1
ATOM 7529 N N . ALA B 1 327 ? -25.656 -39.969 -22.938 1 87 327 ALA B N 1
ATOM 7530 C CA . ALA B 1 327 ? -26.359 -39.188 -21.922 1 87 327 ALA B CA 1
ATOM 7531 C C . ALA B 1 327 ? -25.391 -38.25 -21.188 1 87 327 ALA B C 1
ATOM 7533 O O . ALA B 1 327 ? -25.734 -37.125 -20.859 1 87 327 ALA B O 1
ATOM 7534 N N . VAL B 1 328 ? -24.25 -38.688 -21.031 1 82.81 328 VAL B N 1
ATOM 7535 C CA . VAL B 1 328 ? -23.219 -37.906 -20.344 1 82.81 328 VAL B CA 1
ATOM 7536 C C . VAL B 1 328 ? -22.812 -36.719 -21.203 1 82.81 328 VAL B C 1
ATOM 7538 O O . VAL B 1 328 ? -22.734 -35.594 -20.719 1 82.81 328 VAL B O 1
ATOM 7541 N N . ALA B 1 329 ? -22.594 -37.031 -22.484 1 83.38 329 ALA B N 1
ATOM 7542 C CA . ALA B 1 329 ? -22.219 -35.969 -23.406 1 83.38 329 ALA B CA 1
ATOM 7543 C C . ALA B 1 329 ? -23.312 -34.906 -23.5 1 83.38 329 ALA B C 1
ATOM 7545 O O . ALA B 1 329 ? -23.031 -33.719 -23.516 1 83.38 329 ALA B O 1
ATOM 7546 N N . ALA B 1 330 ? -24.5 -35.438 -23.516 1 88.25 330 ALA B N 1
ATOM 7547 C CA . ALA B 1 330 ? -25.625 -34.5 -23.578 1 88.25 330 ALA B CA 1
ATOM 7548 C C . ALA B 1 330 ? -25.75 -33.688 -22.297 1 88.25 330 ALA B C 1
ATOM 7550 O O . ALA B 1 330 ? -26.062 -32.5 -22.344 1 88.25 330 ALA B O 1
ATOM 7551 N N . ALA B 1 331 ? -25.5 -34.281 -21.203 1 87.75 331 ALA B N 1
ATOM 7552 C CA . ALA B 1 331 ? -25.578 -33.594 -19.922 1 87.75 331 ALA B CA 1
ATOM 7553 C C . ALA B 1 331 ? -24.484 -32.531 -19.797 1 87.75 331 ALA B C 1
ATOM 7555 O O . ALA B 1 331 ? -24.734 -31.438 -19.297 1 87.75 331 ALA B O 1
ATOM 7556 N N . GLU B 1 332 ? -23.359 -32.844 -20.281 1 82 332 GLU B N 1
ATOM 7557 C CA . GLU B 1 332 ? -22.25 -31.891 -20.266 1 82 332 GLU B CA 1
ATOM 7558 C C . GLU B 1 332 ? -22.578 -30.656 -21.109 1 82 332 GLU B C 1
ATOM 7560 O O . GLU B 1 332 ? -22.328 -29.531 -20.688 1 82 332 GLU B O 1
ATOM 7565 N N . ALA B 1 333 ? -23.016 -30.953 -22.281 1 85.06 333 ALA B N 1
ATOM 7566 C CA . ALA B 1 333 ? -23.391 -29.859 -23.172 1 85.06 333 ALA B CA 1
ATOM 7567 C C . ALA B 1 333 ? -24.5 -29 -22.547 1 85.06 333 ALA B C 1
ATOM 7569 O O . ALA B 1 333 ? -24.484 -27.766 -22.672 1 85.06 333 ALA B O 1
ATOM 7570 N N . ALA B 1 334 ? -25.391 -29.703 -21.891 1 88.75 334 ALA B N 1
ATOM 7571 C CA . ALA B 1 334 ? -26.5 -28.984 -21.25 1 88.75 334 ALA B CA 1
ATOM 7572 C C . ALA B 1 334 ? -26 -28.109 -20.109 1 88.75 334 ALA B C 1
ATOM 7574 O O . ALA B 1 334 ? -26.453 -26.984 -19.922 1 88.75 334 ALA B O 1
ATOM 7575 N N . ILE B 1 335 ? -25.078 -28.578 -19.359 1 85.44 335 ILE B N 1
ATOM 7576 C CA . ILE B 1 335 ? -24.531 -27.844 -18.219 1 85.44 335 ILE B CA 1
ATOM 7577 C C . ILE B 1 335 ? -23.797 -26.609 -18.719 1 85.44 335 ILE B C 1
ATOM 7579 O O . ILE B 1 335 ? -23.938 -25.516 -18.156 1 85.44 335 ILE B O 1
ATOM 7583 N N . GLU B 1 336 ? -22.984 -26.781 -19.75 1 81.44 336 GLU B N 1
ATOM 7584 C CA . GLU B 1 336 ? -22.297 -25.625 -20.344 1 81.44 336 GLU B CA 1
ATOM 7585 C C . GLU B 1 336 ? -23.281 -24.562 -20.812 1 81.44 336 GLU B C 1
ATOM 7587 O O . GLU B 1 336 ? -23.062 -23.375 -20.609 1 81.44 336 GLU B O 1
ATOM 7592 N N . ALA B 1 337 ? -24.266 -25.062 -21.438 1 86.38 337 ALA B N 1
ATOM 7593 C CA . ALA B 1 337 ? -25.297 -24.156 -21.922 1 86.38 337 ALA B CA 1
ATOM 7594 C C . ALA B 1 337 ? -25.984 -23.438 -20.766 1 86.38 337 ALA B C 1
ATOM 7596 O O . ALA B 1 337 ? -26.281 -22.25 -20.844 1 86.38 337 ALA B O 1
ATOM 7597 N N . ILE B 1 338 ? -26.188 -24.156 -19.672 1 87.44 338 ILE B N 1
ATOM 7598 C CA . ILE B 1 338 ? -26.828 -23.594 -18.484 1 87.44 338 ILE B CA 1
ATOM 7599 C C . ILE B 1 338 ? -25.906 -22.547 -17.859 1 87.44 338 ILE B C 1
ATOM 7601 O O . ILE B 1 338 ? -26.359 -21.453 -17.5 1 87.44 338 ILE B O 1
ATOM 7605 N N . GLU B 1 339 ? -24.672 -22.891 -17.719 1 80.56 339 GLU B N 1
ATOM 7606 C CA . GLU B 1 339 ? -23.703 -21.938 -17.172 1 80.56 339 GLU B CA 1
ATOM 7607 C C . GLU B 1 339 ? -23.641 -20.656 -18 1 80.56 339 GLU B C 1
ATOM 7609 O O . GLU B 1 339 ? -23.594 -19.562 -17.438 1 80.56 339 GLU B O 1
ATOM 7614 N N . ARG B 1 340 ? -23.562 -20.797 -19.281 1 79.44 340 ARG B N 1
ATOM 7615 C CA . ARG B 1 340 ? -23.547 -19.656 -20.172 1 79.44 340 ARG B CA 1
ATOM 7616 C C . ARG B 1 340 ? -24.797 -18.797 -20 1 79.44 340 ARG B C 1
ATOM 7618 O O . ARG B 1 340 ? -24.703 -17.562 -19.938 1 79.44 340 ARG B O 1
ATOM 7625 N N . GLU B 1 341 ? -25.875 -19.484 -19.922 1 84.94 341 GLU B N 1
ATOM 7626 C CA . GLU B 1 341 ? -27.125 -18.75 -19.781 1 84.94 341 GLU B CA 1
ATOM 7627 C C . GLU B 1 341 ? -27.172 -18.031 -18.422 1 84.94 341 GLU B C 1
ATOM 7629 O O . GLU B 1 341 ? -27.641 -16.891 -18.344 1 84.94 341 GLU B O 1
ATOM 7634 N N . CYS B 1 342 ? -26.766 -18.688 -17.359 1 81.31 342 CYS B N 1
ATOM 7635 C CA . CYS B 1 342 ? -26.719 -18.062 -16.047 1 81.31 342 CYS B CA 1
ATOM 7636 C C . CYS B 1 342 ? -25.812 -16.844 -16.062 1 81.31 342 CYS B C 1
ATOM 7638 O O . CYS B 1 342 ? -26.172 -15.797 -15.516 1 81.31 342 CYS B O 1
ATOM 7640 N N . GLN B 1 343 ? -24.703 -17 -16.703 1 75.12 343 GLN B N 1
ATOM 7641 C CA . GLN B 1 343 ? -23.766 -15.883 -16.812 1 75.12 343 GLN B CA 1
ATOM 7642 C C . GLN B 1 343 ? -24.391 -14.711 -17.562 1 75.12 343 GLN B C 1
ATOM 7644 O O . GLN B 1 343 ? -24.203 -13.555 -17.172 1 75.12 343 GLN B O 1
ATOM 7649 N N . GLU B 1 344 ? -25.031 -15.07 -18.594 1 76.06 344 GLU B N 1
ATOM 7650 C CA . GLU B 1 344 ? -25.688 -14.031 -19.375 1 76.06 344 GLU B CA 1
ATOM 7651 C C . GLU B 1 344 ? -26.734 -13.297 -18.562 1 76.06 344 GLU B C 1
ATOM 7653 O O . GLU B 1 344 ? -26.875 -12.078 -18.656 1 76.06 344 GLU B O 1
ATOM 7658 N N . ILE B 1 345 ? -27.453 -14.094 -17.781 1 79.25 345 ILE B N 1
ATOM 7659 C CA . ILE B 1 345 ? -28.484 -13.5 -16.953 1 79.25 345 ILE B CA 1
ATOM 7660 C C . ILE B 1 345 ? -27.859 -12.625 -15.875 1 79.25 345 ILE B C 1
ATOM 7662 O O . ILE B 1 345 ? -28.344 -11.531 -15.586 1 79.25 345 ILE B O 1
ATOM 7666 N N . ARG B 1 346 ? -26.734 -13.109 -15.367 1 73.56 346 ARG B N 1
ATOM 7667 C CA . ARG B 1 346 ? -26.094 -12.422 -14.25 1 73.56 346 ARG B CA 1
ATOM 7668 C C . ARG B 1 346 ? -25.266 -11.242 -14.734 1 73.56 346 ARG B C 1
ATOM 7670 O O . ARG B 1 346 ? -25 -10.305 -13.984 1 73.56 346 ARG B O 1
ATOM 7677 N N . ALA B 1 347 ? -24.797 -11.406 -16 1 69.19 347 ALA B N 1
ATOM 7678 C CA . ALA B 1 347 ? -23.969 -10.344 -16.578 1 69.19 347 ALA B CA 1
ATOM 7679 C C . ALA B 1 347 ? -24.844 -9.148 -16.984 1 69.19 347 ALA B C 1
ATOM 7681 O O . ALA B 1 347 ? -25.141 -8.969 -18.156 1 69.19 347 ALA B O 1
ATOM 7682 N N . ARG B 1 348 ? -25.328 -8.539 -15.961 1 68.94 348 ARG B N 1
ATOM 7683 C CA . ARG B 1 348 ? -26.172 -7.383 -16.234 1 68.94 348 ARG B CA 1
ATOM 7684 C C . ARG B 1 348 ? -25.391 -6.082 -16.109 1 68.94 348 ARG B C 1
ATOM 7686 O O . ARG B 1 348 ? -24.578 -5.926 -15.211 1 68.94 348 ARG B O 1
ATOM 7693 N N . PRO B 1 349 ? -25.484 -5.336 -17.172 1 67 349 PRO B N 1
ATOM 7694 C CA . PRO B 1 349 ? -24.844 -4.031 -17.078 1 67 349 PRO B CA 1
ATOM 7695 C C . PRO B 1 349 ? -25.391 -3.172 -15.953 1 67 349 PRO B C 1
ATOM 7697 O O . PRO B 1 349 ? -26.547 -3.355 -15.539 1 67 349 PRO B O 1
ATOM 7700 N N . PRO B 1 350 ? -24.578 -2.408 -15.344 1 71.5 350 PRO B N 1
ATOM 7701 C CA . PRO B 1 350 ? -25.062 -1.487 -14.32 1 71.5 350 PRO B CA 1
ATOM 7702 C C . PRO B 1 350 ? -26.156 -0.546 -14.844 1 71.5 350 PRO B C 1
ATOM 7704 O O . PRO B 1 350 ? -26.125 -0.161 -16.016 1 71.5 350 PRO B O 1
ATOM 7707 N N . VAL B 1 351 ? -27.172 -0.47 -14.117 1 75.88 351 VAL B N 1
ATOM 7708 C CA . VAL B 1 351 ? -28.266 0.435 -14.469 1 75.88 351 VAL B CA 1
ATOM 7709 C C . VAL B 1 351 ? -28.312 1.592 -13.477 1 75.88 351 VAL B C 1
ATOM 7711 O O . VAL B 1 351 ? -27.906 1.447 -12.32 1 75.88 351 VAL B O 1
ATOM 7714 N N . ILE B 1 352 ? -28.531 2.764 -13.953 1 78.06 352 ILE B N 1
ATOM 7715 C CA . ILE B 1 352 ? -28.719 3.961 -13.141 1 78.06 352 ILE B CA 1
ATOM 7716 C C . ILE B 1 352 ? -30.188 4.359 -13.125 1 78.06 352 ILE B C 1
ATOM 7718 O O . ILE B 1 352 ? -30.953 3.963 -14 1 78.06 352 ILE B O 1
ATOM 7722 N N . ALA B 1 353 ? -30.594 4.957 -12.008 1 76.88 353 ALA B N 1
ATOM 7723 C CA . ALA B 1 353 ? -31.969 5.449 -11.906 1 76.88 353 ALA B CA 1
ATOM 7724 C C . ALA B 1 353 ? -32.344 6.289 -13.117 1 76.88 353 ALA B C 1
ATOM 7726 O O . ALA B 1 353 ? -31.531 7.051 -13.633 1 76.88 353 ALA B O 1
ATOM 7727 N N . ALA B 1 354 ? -33.562 6.027 -13.656 1 76.19 354 ALA B N 1
ATOM 7728 C CA . ALA B 1 354 ? -34.062 6.652 -14.883 1 76.19 354 ALA B CA 1
ATOM 7729 C C . ALA B 1 354 ? -33.906 8.172 -14.82 1 76.19 354 ALA B C 1
ATOM 7731 O O . ALA B 1 354 ? -33.562 8.812 -15.82 1 76.19 354 ALA B O 1
ATOM 7732 N N . ASP B 1 355 ? -34.094 8.727 -13.633 1 76.75 355 ASP B N 1
ATOM 7733 C CA . ASP B 1 355 ? -34.031 10.172 -13.477 1 76.75 355 ASP B CA 1
ATOM 7734 C C . ASP B 1 355 ? -32.594 10.664 -13.617 1 76.75 355 ASP B C 1
ATOM 7736 O O . ASP B 1 355 ? -32.344 11.773 -14.102 1 76.75 355 ASP B O 1
ATOM 7740 N N . LEU B 1 356 ? -31.672 9.836 -13.32 1 80.12 356 LEU B N 1
ATOM 7741 C CA . LEU B 1 356 ? -30.266 10.219 -13.375 1 80.12 356 LEU B CA 1
ATOM 7742 C C . LEU B 1 356 ? -29.688 9.945 -14.758 1 80.12 356 LEU B C 1
ATOM 7744 O O . LEU B 1 356 ? -28.688 10.555 -15.148 1 80.12 356 LEU B O 1
ATOM 7748 N N . LYS B 1 357 ? -30.328 9 -15.484 1 84.69 357 LYS B N 1
ATOM 7749 C CA . LYS B 1 357 ? -29.781 8.57 -16.766 1 84.69 357 LYS B CA 1
ATOM 7750 C C . LYS B 1 357 ? -29.812 9.703 -17.781 1 84.69 357 LYS B C 1
ATOM 7752 O O . LYS B 1 357 ? -28.875 9.844 -18.578 1 84.69 357 LYS B O 1
ATOM 7757 N N . ALA B 1 358 ? -30.828 10.531 -17.703 1 84.56 358 ALA B N 1
ATOM 7758 C CA . ALA B 1 358 ? -30.969 11.641 -18.641 1 84.56 358 ALA B CA 1
ATOM 7759 C C . ALA B 1 358 ? -29.844 12.656 -18.484 1 84.56 358 ALA B C 1
ATOM 7761 O O . ALA B 1 358 ? -29.516 13.383 -19.422 1 84.56 358 ALA B O 1
ATOM 7762 N N . GLU B 1 359 ? -29.156 12.641 -17.312 1 87.06 359 GLU B N 1
ATOM 7763 C CA . GLU B 1 359 ? -28.078 13.594 -17.062 1 87.06 359 GLU B CA 1
ATOM 7764 C C . GLU B 1 359 ? -26.719 12.906 -17.016 1 87.06 359 GLU B C 1
ATOM 7766 O O . GLU B 1 359 ? -25.688 13.562 -16.891 1 87.06 359 GLU B O 1
ATOM 7771 N N . ALA B 1 360 ? -26.812 11.656 -17.172 1 89.62 360 ALA B N 1
ATOM 7772 C CA . ALA B 1 360 ? -25.578 10.883 -17.031 1 89.62 360 ALA B CA 1
ATOM 7773 C C . ALA B 1 360 ? -24.875 10.711 -18.375 1 89.62 360 ALA B C 1
ATOM 7775 O O . ALA B 1 360 ? -25.5 10.82 -19.422 1 89.62 360 ALA B O 1
ATOM 7776 N N . GLY B 1 361 ? -23.547 10.555 -18.344 1 91.25 361 GLY B N 1
ATOM 7777 C CA . GLY B 1 361 ? -22.75 10.273 -19.516 1 91.25 361 GLY B CA 1
ATOM 7778 C C . GLY B 1 361 ? -21.828 9.07 -19.328 1 91.25 361 GLY B C 1
ATOM 7779 O O . GLY B 1 361 ? -21.75 8.516 -18.234 1 91.25 361 GLY B O 1
ATOM 7780 N N . MET B 1 362 ? -21.281 8.625 -20.453 1 90.31 362 MET B N 1
ATOM 7781 C CA . MET B 1 362 ? -20.328 7.52 -20.453 1 90.31 362 MET B CA 1
ATOM 7782 C C . MET B 1 362 ? -19.141 7.832 -21.359 1 90.31 362 MET B C 1
ATOM 7784 O O . MET B 1 362 ? -19.156 8.812 -22.094 1 90.31 362 MET B O 1
ATOM 7788 N N . ILE B 1 363 ? -18.109 7.016 -21.219 1 89.56 363 ILE B N 1
ATOM 7789 C CA . ILE B 1 363 ? -16.891 7.223 -22 1 89.56 363 ILE B CA 1
ATOM 7790 C C . ILE B 1 363 ? -16.75 6.098 -23.031 1 89.56 363 ILE B C 1
ATOM 7792 O O . ILE B 1 363 ? -16.938 4.926 -22.703 1 89.56 363 ILE B O 1
ATOM 7796 N N . LEU B 1 364 ? -16.547 6.469 -24.25 1 91.94 364 LEU B N 1
ATOM 7797 C CA . LEU B 1 364 ? -16.281 5.531 -25.328 1 91.94 364 LEU B CA 1
ATOM 7798 C C . LEU B 1 364 ? -14.789 5.438 -25.609 1 91.94 364 LEU B C 1
ATOM 7800 O O . LEU B 1 364 ? -14.172 6.422 -26.031 1 91.94 364 LEU B O 1
ATOM 7804 N N . VAL B 1 365 ? -14.211 4.273 -25.391 1 87.81 365 VAL B N 1
ATOM 7805 C CA . VAL B 1 365 ? -12.773 4.094 -25.578 1 87.81 365 VAL B CA 1
ATOM 7806 C C . VAL B 1 365 ? -12.516 3.242 -26.812 1 87.81 365 VAL B C 1
ATOM 7808 O O . VAL B 1 365 ? -13.414 2.566 -27.312 1 87.81 365 VAL B O 1
ATOM 7811 N N . LEU B 1 366 ? -11.352 3.387 -27.375 1 87.44 366 LEU B N 1
ATOM 7812 C CA . LEU B 1 366 ? -10.914 2.557 -28.5 1 87.44 366 LEU B CA 1
ATOM 7813 C C . LEU B 1 366 ? -10.07 1.389 -28.016 1 87.44 366 LEU B C 1
ATOM 7815 O O . LEU B 1 366 ? -8.953 1.588 -27.516 1 87.44 366 LEU B O 1
ATOM 7819 N N . SER B 1 367 ? -10.641 0.229 -28.156 1 82.62 367 SER B N 1
ATOM 7820 C CA . SER B 1 367 ? -9.938 -0.966 -27.703 1 82.62 367 SER B CA 1
ATOM 7821 C C . SER B 1 367 ? -8.719 -1.248 -28.578 1 82.62 367 SER B C 1
ATOM 7823 O O . SER B 1 367 ? -8.562 -0.663 -29.656 1 82.62 367 SER B O 1
ATOM 7825 N N . ARG B 1 368 ? -7.875 -2.127 -28.234 1 76.25 368 ARG B N 1
ATOM 7826 C CA . ARG B 1 368 ? -6.637 -2.459 -28.922 1 76.25 368 ARG B CA 1
ATOM 7827 C C . ARG B 1 368 ? -6.918 -3.133 -30.266 1 76.25 368 ARG B C 1
ATOM 7829 O O . ARG B 1 368 ? -6.102 -3.061 -31.188 1 76.25 368 ARG B O 1
ATOM 7836 N N . ASP B 1 369 ? -8.078 -3.682 -30.359 1 79.88 369 ASP B N 1
ATOM 7837 C CA . ASP B 1 369 ? -8.43 -4.359 -31.594 1 79.88 369 ASP B CA 1
ATOM 7838 C C . ASP B 1 369 ? -9.109 -3.406 -32.562 1 79.88 369 ASP B C 1
ATOM 7840 O O . ASP B 1 369 ? -9.547 -3.818 -33.656 1 79.88 369 ASP B O 1
ATOM 7844 N N . GLY B 1 370 ? -9.203 -2.201 -32.188 1 87.44 370 GLY B N 1
ATOM 7845 C CA . GLY B 1 370 ? -9.75 -1.192 -33.062 1 87.44 370 GLY B CA 1
ATOM 7846 C C . GLY B 1 370 ? -11.258 -1.047 -32.938 1 87.44 370 GLY B C 1
ATOM 7847 O O . GLY B 1 370 ? -11.891 -0.362 -33.75 1 87.44 370 GLY B O 1
ATOM 7848 N N . THR B 1 371 ? -11.812 -1.723 -31.984 1 89.62 371 THR B N 1
ATOM 7849 C CA . THR B 1 371 ? -13.258 -1.646 -31.781 1 89.62 371 THR B CA 1
ATOM 7850 C C . THR B 1 371 ? -13.594 -0.65 -30.672 1 89.62 371 THR B C 1
ATOM 7852 O O . THR B 1 371 ? -12.984 -0.677 -29.609 1 89.62 371 THR B O 1
ATOM 7855 N N . PRO B 1 372 ? -14.547 0.237 -31 1 91.56 372 PRO B N 1
ATOM 7856 C CA . PRO B 1 372 ? -15 1.126 -29.938 1 91.56 372 PRO B CA 1
ATOM 7857 C C . PRO B 1 372 ? -15.766 0.387 -28.844 1 91.56 372 PRO B C 1
ATOM 7859 O O . PRO B 1 372 ? -16.609 -0.468 -29.141 1 91.56 372 PRO B O 1
ATOM 7862 N N . VAL B 1 373 ? -15.445 0.652 -27.625 1 87 373 VAL B N 1
ATOM 7863 C CA . VAL B 1 373 ? -16.078 -0.009 -26.484 1 87 373 VAL B CA 1
ATOM 7864 C C . VAL B 1 373 ? -16.578 1.037 -25.484 1 87 373 VAL B C 1
ATOM 7866 O O . VAL B 1 373 ? -15.82 1.911 -25.062 1 87 373 VAL B O 1
ATOM 7869 N N . LEU B 1 374 ? -17.844 0.975 -25.219 1 87.56 374 LEU B N 1
ATOM 7870 C CA . LEU B 1 374 ? -18.422 1.848 -24.203 1 87.56 374 LEU B CA 1
ATOM 7871 C C . LEU B 1 374 ? -18.094 1.337 -22.797 1 87.56 374 LEU B C 1
ATOM 7873 O O . LEU B 1 374 ? -18.469 0.22 -22.438 1 87.56 374 LEU B O 1
ATOM 7877 N N . GLN B 1 375 ? -17.375 2.131 -22.062 1 80.88 375 GLN B N 1
ATOM 7878 C CA . GLN B 1 375 ? -17.078 1.727 -20.688 1 80.88 375 GLN B CA 1
ATOM 7879 C C . GLN B 1 375 ? -18.328 1.733 -19.828 1 80.88 375 GLN B C 1
ATOM 7881 O O . GLN B 1 375 ? -19.109 2.686 -19.859 1 80.88 375 GLN B O 1
ATOM 7886 N N . PRO B 1 376 ? -18.531 0.718 -19.062 1 79.06 376 PRO B N 1
ATOM 7887 C CA . PRO B 1 376 ? -19.766 0.597 -18.281 1 79.06 376 PRO B CA 1
ATOM 7888 C C . PRO B 1 376 ? -19.719 1.411 -16.984 1 79.06 376 PRO B C 1
ATOM 7890 O O . PRO B 1 376 ? -19.969 0.873 -15.914 1 79.06 376 PRO B O 1
ATOM 7893 N N . VAL B 1 377 ? -19.453 2.648 -17.031 1 79.56 377 VAL B N 1
ATOM 7894 C CA . VAL B 1 377 ? -19.422 3.584 -15.906 1 79.56 377 VAL B CA 1
ATOM 7895 C C . VAL B 1 377 ? -20.203 4.848 -16.266 1 79.56 377 VAL B C 1
ATOM 7897 O O . VAL B 1 377 ? -20.016 5.41 -17.344 1 79.56 377 VAL B O 1
ATOM 7900 N N . PHE B 1 378 ? -21.047 5.16 -15.438 1 84.56 378 PHE B N 1
ATOM 7901 C CA . PHE B 1 378 ? -21.828 6.379 -15.641 1 84.56 378 PHE B CA 1
ATOM 7902 C C . PHE B 1 378 ? -21.156 7.566 -14.961 1 84.56 378 PHE B C 1
ATOM 7904 O O . PHE B 1 378 ? -20.641 7.438 -13.844 1 84.56 378 PHE B O 1
ATOM 7911 N N . TYR B 1 379 ? -21.078 8.609 -15.711 1 85.88 379 TYR B N 1
ATOM 7912 C CA . TYR B 1 379 ? -20.5 9.828 -15.172 1 85.88 379 TYR B CA 1
ATOM 7913 C C . TYR B 1 379 ? -21.531 10.953 -15.141 1 85.88 379 TYR B C 1
ATOM 7915 O O . TYR B 1 379 ? -22.391 11.047 -16.016 1 85.88 379 TYR B O 1
ATOM 7923 N N . GLY B 1 380 ? -21.562 11.641 -14.07 1 81.19 380 GLY B N 1
ATOM 7924 C CA . GLY B 1 380 ? -22.297 12.891 -13.977 1 81.19 380 GLY B CA 1
ATOM 7925 C C . GLY B 1 380 ? -21.406 14.109 -13.867 1 81.19 380 GLY B C 1
ATOM 7926 O O . GLY B 1 380 ? -20.219 13.992 -13.57 1 81.19 380 GLY B O 1
ATOM 7927 N N . GLU B 1 381 ? -21.891 15.211 -14.508 1 73.12 381 GLU B N 1
ATOM 7928 C CA . GLU B 1 381 ? -21.125 16.438 -14.328 1 73.12 381 GLU B CA 1
ATOM 7929 C C . GLU B 1 381 ? -21.141 16.891 -12.867 1 73.12 381 GLU B C 1
ATOM 7931 O O . GLU B 1 381 ? -22.141 16.766 -12.172 1 73.12 381 GLU B O 1
ATOM 7936 N N . ARG B 1 382 ? -20.047 16.953 -12.336 1 61.81 382 ARG B N 1
ATOM 7937 C CA . ARG B 1 382 ? -19.922 17.438 -10.969 1 61.81 382 ARG B CA 1
ATOM 7938 C C . ARG B 1 382 ? -20.703 18.734 -10.773 1 61.81 382 ARG B C 1
ATOM 7940 O O . ARG B 1 382 ? -20.359 19.75 -11.367 1 61.81 382 ARG B O 1
ATOM 7947 N N . GLN B 1 383 ? -22.016 18.609 -10.766 1 56.34 383 GLN B N 1
ATOM 7948 C CA . GLN B 1 383 ? -22.734 19.844 -10.477 1 56.34 383 GLN B CA 1
ATOM 7949 C C . GLN B 1 383 ? -22.422 20.328 -9.062 1 56.34 383 GLN B C 1
ATOM 7951 O O . GLN B 1 383 ? -22.547 19.578 -8.094 1 56.34 383 GLN B O 1
ATOM 7956 N N . ALA B 1 384 ? -21.641 21.281 -9 1 51.72 384 ALA B N 1
ATOM 7957 C CA . ALA B 1 384 ? -21.516 21.938 -7.699 1 51.72 384 ALA B CA 1
ATOM 7958 C C . ALA B 1 384 ? -22.875 22.141 -7.051 1 51.72 384 ALA B C 1
ATOM 7960 O O . ALA B 1 384 ? -23.812 22.625 -7.699 1 51.72 384 ALA B O 1
ATOM 7961 N N . GLU B 1 385 ? -23.438 21.109 -6.367 1 51.81 385 GLU B N 1
ATOM 7962 C CA . GLU B 1 385 ? -24.688 21.453 -5.691 1 51.81 385 GLU B CA 1
ATOM 7963 C C . GLU B 1 385 ? -24.75 22.953 -5.383 1 51.81 385 GLU B C 1
ATOM 7965 O O . GLU B 1 385 ? -23.781 23.531 -4.887 1 51.81 385 GLU B O 1
ATOM 7970 N N . PRO B 1 386 ? -25.656 23.594 -6.012 1 46.97 386 PRO B N 1
ATOM 7971 C CA . PRO B 1 386 ? -25.828 24.984 -5.562 1 46.97 386 PRO B CA 1
ATOM 7972 C C . PRO B 1 386 ? -25.719 25.125 -4.047 1 46.97 386 PRO B C 1
ATOM 7974 O O . PRO B 1 386 ? -26.062 24.203 -3.307 1 46.97 386 PRO B O 1
ATOM 7977 N N . ALA B 1 387 ? -24.781 25.75 -3.592 1 47.91 387 ALA B N 1
ATOM 7978 C CA . ALA B 1 387 ? -24.625 26.188 -2.205 1 47.91 387 ALA B CA 1
ATOM 7979 C C . ALA B 1 387 ? -25.984 26.375 -1.535 1 47.91 387 ALA B C 1
ATOM 7981 O O . ALA B 1 387 ? -26.703 27.328 -1.828 1 47.91 387 ALA B O 1
ATOM 7982 N N . GLU B 1 388 ? -26.859 25.453 -1.597 1 46.97 388 GLU B N 1
ATOM 7983 C CA . GLU B 1 388 ? -27.906 25.922 -0.696 1 46.97 388 GLU B CA 1
ATOM 7984 C C . GLU B 1 388 ? -27.312 26.672 0.497 1 46.97 388 GLU B C 1
ATOM 7986 O O . GLU B 1 388 ? -26.297 26.25 1.047 1 46.97 388 GLU B O 1
ATOM 7991 N N . PRO B 1 389 ? -27.547 27.891 0.649 1 47.09 389 PRO B N 1
ATOM 7992 C CA . PRO B 1 389 ? -27.062 28.672 1.795 1 47.09 389 PRO B CA 1
ATOM 7993 C C . PRO B 1 389 ? -27.172 27.906 3.111 1 47.09 389 PRO B C 1
ATOM 7995 O O . PRO B 1 389 ? -28.281 27.672 3.605 1 47.09 389 PRO B O 1
ATOM 7998 N N . ASP B 1 390 ? -26.734 26.703 3.199 1 50.88 390 ASP B N 1
ATOM 7999 C CA . ASP B 1 390 ? -26.703 26.141 4.547 1 50.88 390 ASP B CA 1
ATOM 8000 C C . ASP B 1 390 ? -26.156 27.156 5.551 1 50.88 390 ASP B C 1
ATOM 8002 O O . ASP B 1 390 ? -24.969 27.484 5.512 1 50.88 390 ASP B O 1
ATOM 8006 N N . ASP B 1 391 ? -26.969 28 6.035 1 59.12 391 ASP B N 1
ATOM 8007 C CA . ASP B 1 391 ? -26.812 29.125 6.949 1 59.12 391 ASP B CA 1
ATOM 8008 C C . ASP B 1 391 ? -26.219 28.672 8.281 1 59.12 391 ASP B C 1
ATOM 8010 O O . ASP B 1 391 ? -26.328 29.375 9.289 1 59.12 391 ASP B O 1
ATOM 8014 N N . GLY B 1 392 ? -25.688 27.422 8.273 1 67.12 392 GLY B N 1
ATOM 8015 C CA . GLY B 1 392 ? -25.188 26.984 9.562 1 67.12 392 GLY B CA 1
ATOM 8016 C C . GLY B 1 392 ? -23.875 27.672 9.953 1 67.12 392 GLY B C 1
ATOM 8017 O O . GLY B 1 392 ? -23.141 28.141 9.094 1 67.12 392 GLY B O 1
ATOM 8018 N N . ILE B 1 393 ? -23.781 28.062 11.297 1 71.19 393 ILE B N 1
ATOM 8019 C CA . ILE B 1 393 ? -22.625 28.75 11.867 1 71.19 393 ILE B CA 1
ATOM 8020 C C . ILE B 1 393 ? -21.797 27.75 12.688 1 71.19 393 ILE B C 1
ATOM 8022 O O . ILE B 1 393 ? -22.359 26.922 13.414 1 71.19 393 ILE B O 1
ATOM 8026 N N . GLU B 1 394 ? -20.578 27.672 12.32 1 76.88 394 GLU B N 1
ATOM 8027 C CA . GLU B 1 394 ? -19.656 26.859 13.109 1 76.88 394 GLU B CA 1
ATOM 8028 C C . GLU B 1 394 ? -18.781 27.734 14 1 76.88 394 GLU B C 1
ATOM 8030 O O . GLU B 1 394 ? -18.281 28.781 13.562 1 76.88 394 GLU B O 1
ATOM 8035 N N . VAL B 1 395 ? -18.75 27.375 15.258 1 74.88 395 VAL B N 1
ATOM 8036 C CA . VAL B 1 395 ? -17.953 28.156 16.203 1 74.88 395 VAL B CA 1
ATOM 8037 C C . VAL B 1 395 ? -16.562 27.547 16.328 1 74.88 395 VAL B C 1
ATOM 8039 O O . VAL B 1 395 ? -16.422 26.328 16.484 1 74.88 395 VAL B O 1
ATOM 8042 N N . VAL B 1 396 ? -15.602 28.25 16.016 1 73.31 396 VAL B N 1
ATOM 8043 C CA . VAL B 1 396 ? -14.203 27.828 16.078 1 73.31 396 VAL B CA 1
ATOM 8044 C C . VAL B 1 396 ? -13.586 28.328 17.391 1 73.31 396 VAL B C 1
ATOM 8046 O O . VAL B 1 396 ? -13.688 29.516 17.719 1 73.31 396 VAL B O 1
ATOM 8049 N N . ALA B 1 397 ? -13.148 27.219 18.297 1 62.84 397 ALA B N 1
ATOM 8050 C CA . ALA B 1 397 ? -12.57 27.594 19.578 1 62.84 397 ALA B CA 1
ATOM 8051 C C . ALA B 1 397 ? -11.203 28.25 19.406 1 62.84 397 ALA B C 1
ATOM 8053 O O . ALA B 1 397 ? -10.469 27.922 18.469 1 62.84 397 ALA B O 1
ATOM 8054 N N . GLY B 1 398 ? -10.938 29.406 19.969 1 56.19 398 GLY B N 1
ATOM 8055 C CA . GLY B 1 398 ? -9.625 30.016 20 1 56.19 398 GLY B CA 1
ATOM 8056 C C . GLY B 1 398 ? -8.586 29.188 20.734 1 56.19 398 GLY B C 1
ATOM 8057 O O . GLY B 1 398 ? -8.922 28.203 21.391 1 56.19 398 GLY B O 1
ATOM 8058 N N . GLU B 1 399 ? -7.305 29.172 20.469 1 50.31 399 GLU B N 1
ATOM 8059 C CA . GLU B 1 399 ? -6.23 28.469 21.156 1 50.31 399 GLU B CA 1
ATOM 8060 C C . GLU B 1 399 ? -6.434 28.5 22.672 1 50.31 399 GLU B C 1
ATOM 8062 O O . GLU B 1 399 ? -6.883 29.5 23.219 1 50.31 399 GLU B O 1
ATOM 8067 N N . GLU B 1 400 ? -6.324 27.297 23.297 1 47.28 400 GLU B N 1
ATOM 8068 C CA . GLU B 1 400 ? -6.32 27.266 24.766 1 47.28 400 GLU B CA 1
ATOM 8069 C C . GLU B 1 400 ? -5.312 28.25 25.328 1 47.28 400 GLU B C 1
ATOM 8071 O O . GLU B 1 400 ? -4.141 28.25 24.953 1 47.28 400 GLU B O 1
ATOM 8076 N N . GLY B 1 401 ? -5.754 29.281 26.188 1 47.28 401 GLY B N 1
ATOM 8077 C CA . GLY B 1 401 ? -4.949 30.266 26.891 1 47.28 401 GLY B CA 1
ATOM 8078 C C . GLY B 1 401 ? -5.02 31.641 26.281 1 47.28 401 GLY B C 1
ATOM 8079 O O . GLY B 1 401 ? -4.477 32.594 26.828 1 47.28 401 GLY B O 1
ATOM 8080 N N . SER B 1 402 ? -5.191 31.625 24.984 1 47.5 402 SER B N 1
ATOM 8081 C CA . SER B 1 402 ? -5.18 32.969 24.406 1 47.5 402 SER B CA 1
ATOM 8082 C C . SER B 1 402 ? -6.523 33.656 24.594 1 47.5 402 SER B C 1
ATOM 8084 O O . SER B 1 402 ? -7.555 33 24.75 1 47.5 402 SER B O 1
ATOM 8086 N N . ASP B 1 403 ? -6.512 34.844 25.031 1 49.84 403 ASP B N 1
ATOM 8087 C CA . ASP B 1 403 ? -7.625 35.75 25.234 1 49.84 403 ASP B CA 1
ATOM 8088 C C . ASP B 1 403 ? -8.477 35.875 23.969 1 49.84 403 ASP B C 1
ATOM 8090 O O . ASP B 1 403 ? -9.297 36.781 23.844 1 49.84 403 ASP B O 1
ATOM 8094 N N . ARG B 1 404 ? -8.297 35.031 23.078 1 56.19 404 ARG B N 1
ATOM 8095 C CA . ARG B 1 404 ? -8.984 35.25 21.812 1 56.19 404 ARG B CA 1
ATOM 8096 C C . ARG B 1 404 ? -10.375 34.656 21.828 1 56.19 404 ARG B C 1
ATOM 8098 O O . ARG B 1 404 ? -10.555 33.5 22.266 1 56.19 404 ARG B O 1
ATOM 8105 N N . ARG B 1 405 ? -11.266 35.469 21.562 1 58.97 405 ARG B N 1
ATOM 8106 C CA . ARG B 1 405 ? -12.695 35.188 21.422 1 58.97 405 ARG B CA 1
ATOM 8107 C C . ARG B 1 405 ? -12.938 34.094 20.391 1 58.97 405 ARG B C 1
ATOM 8109 O O . ARG B 1 405 ? -12.172 33.969 19.438 1 58.97 405 ARG B O 1
ATOM 8116 N N . ARG B 1 406 ? -13.812 33.219 20.656 1 67.81 406 ARG B N 1
ATOM 8117 C CA . ARG B 1 406 ? -14.297 32.219 19.688 1 67.81 406 ARG B CA 1
ATOM 8118 C C . ARG B 1 406 ? -14.859 32.906 18.438 1 67.81 406 ARG B C 1
ATOM 8120 O O . ARG B 1 406 ? -15.422 34 18.531 1 67.81 406 ARG B O 1
ATOM 8127 N N . THR B 1 407 ? -14.375 32.5 17.297 1 75.25 407 THR B N 1
ATOM 8128 C CA . THR B 1 407 ? -14.812 33.031 16.016 1 75.25 407 THR B CA 1
ATOM 8129 C C . THR B 1 407 ? -15.859 32.125 15.375 1 75.25 407 THR B C 1
ATOM 8131 O O . THR B 1 407 ? -15.891 30.938 15.641 1 75.25 407 THR B O 1
ATOM 8134 N N . THR B 1 408 ? -16.875 32.844 14.781 1 79.06 408 THR B N 1
ATOM 8135 C CA . THR B 1 408 ? -17.922 32.094 14.078 1 79.06 408 THR B CA 1
ATOM 8136 C C . THR B 1 408 ? -17.656 32.094 12.578 1 79.06 408 THR B C 1
ATOM 8138 O O . THR B 1 408 ? -17.219 33.094 12.016 1 79.06 408 THR B O 1
ATOM 8141 N N . LEU B 1 409 ? -17.688 30.969 11.992 1 85.38 409 LEU B N 1
ATOM 8142 C CA . LEU B 1 409 ? -17.562 30.812 10.547 1 85.38 409 LEU B CA 1
ATOM 8143 C C . LEU B 1 409 ? -18.797 30.109 9.977 1 85.38 409 LEU B C 1
ATOM 8145 O O . LEU B 1 409 ? -19.438 29.312 10.664 1 85.38 409 LEU B O 1
ATOM 8149 N N . SER B 1 410 ? -19.156 30.469 8.766 1 83.94 410 SER B N 1
ATOM 8150 C CA . SER B 1 410 ? -20.234 29.75 8.102 1 83.94 410 SER B CA 1
ATOM 8151 C C . SER B 1 410 ? -19.828 28.312 7.809 1 83.94 410 SER B C 1
ATOM 8153 O O . SER B 1 410 ? -18.656 28.016 7.609 1 83.94 410 SER B O 1
ATOM 8155 N N . LYS B 1 411 ? -20.766 27.438 7.809 1 83.56 411 LYS B N 1
ATOM 8156 C CA . LYS B 1 411 ? -20.516 26.031 7.512 1 83.56 411 LYS B CA 1
ATOM 8157 C C . LYS B 1 411 ? -19.922 25.859 6.121 1 83.56 411 LYS B C 1
ATOM 8159 O O . LYS B 1 411 ? -19.016 25.031 5.926 1 83.56 411 LYS B O 1
ATOM 8164 N N . ARG B 1 412 ? -20.406 26.609 5.172 1 85.06 412 ARG B N 1
ATOM 8165 C CA . ARG B 1 412 ? -19.891 26.531 3.809 1 85.06 412 ARG B CA 1
ATOM 8166 C C . ARG B 1 412 ? -18.422 26.922 3.756 1 85.06 412 ARG B C 1
ATOM 8168 O O . ARG B 1 412 ? -17.625 26.266 3.086 1 85.06 412 ARG B O 1
ATOM 8175 N N . LEU B 1 413 ? -18.078 28 4.445 1 90.5 413 LEU B N 1
ATOM 8176 C CA . LEU B 1 413 ? -16.688 28.422 4.477 1 90.5 413 LEU B CA 1
ATOM 8177 C C . LEU B 1 413 ? -15.812 27.344 5.129 1 90.5 413 LEU B C 1
ATOM 8179 O O . LEU B 1 413 ? -14.734 27.031 4.621 1 90.5 413 LEU B O 1
ATOM 8183 N N . VAL B 1 414 ? -16.312 26.75 6.172 1 90.75 414 VAL B N 1
ATOM 8184 C CA . VAL B 1 414 ? -15.594 25.703 6.891 1 90.75 414 VAL B CA 1
ATOM 8185 C C . VAL B 1 414 ? -15.328 24.531 5.957 1 90.75 414 VAL B C 1
ATOM 8187 O O . VAL B 1 414 ? -14.203 24.031 5.895 1 90.75 414 VAL B O 1
ATOM 8190 N N . ASP B 1 415 ? -16.297 24.109 5.242 1 89.88 415 ASP B N 1
ATOM 8191 C CA . ASP B 1 415 ? -16.188 22.969 4.34 1 89.88 415 ASP B CA 1
ATOM 8192 C C . ASP B 1 415 ? -15.234 23.266 3.188 1 89.88 415 ASP B C 1
ATOM 8194 O O . ASP B 1 415 ? -14.438 22.406 2.799 1 89.88 415 ASP B O 1
ATOM 8198 N N . GLU B 1 416 ? -15.281 24.484 2.646 1 90.69 416 GLU B N 1
ATOM 8199 C CA . GLU B 1 416 ? -14.383 24.859 1.556 1 90.69 416 GLU B CA 1
ATOM 8200 C C . GLU B 1 416 ? -12.938 24.906 2.021 1 90.69 416 GLU B C 1
ATOM 8202 O O . GLU B 1 416 ? -12.039 24.422 1.32 1 90.69 416 GLU B O 1
ATOM 8207 N N . LEU B 1 417 ? -12.766 25.484 3.211 1 93.75 417 LEU B N 1
ATOM 8208 C CA . LEU B 1 417 ? -11.414 25.547 3.77 1 93.75 417 LEU B CA 1
ATOM 8209 C C . LEU B 1 417 ? -10.875 24.141 4.035 1 93.75 417 LEU B C 1
ATOM 8211 O O . LEU B 1 417 ? -9.711 23.859 3.758 1 93.75 417 LEU B O 1
ATOM 8215 N N . ALA B 1 418 ? -11.727 23.266 4.492 1 94.38 418 ALA B N 1
ATOM 8216 C CA . ALA B 1 418 ? -11.328 21.891 4.789 1 94.38 418 ALA B CA 1
ATOM 8217 C C . ALA B 1 418 ? -10.852 21.188 3.529 1 94.38 418 ALA B C 1
ATOM 8219 O O . ALA B 1 418 ? -9.844 20.469 3.553 1 94.38 418 ALA B O 1
ATOM 8220 N N . MET B 1 419 ? -11.555 21.359 2.469 1 93.12 419 MET B N 1
ATOM 8221 C CA . MET B 1 419 ? -11.227 20.703 1.21 1 93.12 419 MET B CA 1
ATOM 8222 C C . MET B 1 419 ? -9.922 21.25 0.636 1 93.12 419 MET B C 1
ATOM 8224 O O . MET B 1 419 ? -9.109 20.484 0.102 1 93.12 419 MET B O 1
ATOM 8228 N N . GLN B 1 420 ? -9.719 22.531 0.778 1 93.88 420 GLN B N 1
ATOM 8229 C CA . GLN B 1 420 ? -8.477 23.141 0.301 1 93.88 420 GLN B CA 1
ATOM 8230 C C . GLN B 1 420 ? -7.289 22.688 1.146 1 93.88 420 GLN B C 1
ATOM 8232 O O . GLN B 1 420 ? -6.211 22.422 0.615 1 93.88 420 GLN B O 1
ATOM 8237 N N . ARG B 1 421 ? -7.516 22.641 2.445 1 96 421 ARG B N 1
ATOM 8238 C CA . ARG B 1 421 ? -6.473 22.172 3.344 1 96 421 ARG B CA 1
ATOM 8239 C C . ARG B 1 421 ? -6.102 20.719 3.029 1 96 421 ARG B C 1
ATOM 8241 O O . ARG B 1 421 ? -4.926 20.359 3.055 1 96 421 ARG B O 1
ATOM 8248 N N . ARG B 1 422 ? -7.066 19.906 2.742 1 95.62 422 ARG B N 1
ATOM 8249 C CA . ARG B 1 422 ? -6.84 18.516 2.336 1 95.62 422 ARG B CA 1
ATOM 8250 C C . ARG B 1 422 ? -5.934 18.453 1.109 1 95.62 422 ARG B C 1
ATOM 8252 O O . ARG B 1 422 ? -5.027 17.625 1.048 1 95.62 422 ARG B O 1
ATOM 8259 N N . ASP B 1 423 ? -6.211 19.312 0.142 1 94.69 423 ASP B N 1
ATOM 8260 C CA . ASP B 1 423 ? -5.426 19.297 -1.088 1 94.69 423 ASP B CA 1
ATOM 8261 C C . ASP B 1 423 ? -3.955 19.609 -0.808 1 94.69 423 ASP B C 1
ATOM 8263 O O . ASP B 1 423 ? -3.064 19.047 -1.448 1 94.69 423 ASP B O 1
ATOM 8267 N N . VAL B 1 424 ? -3.727 20.5 0.125 1 95.69 424 VAL B N 1
ATOM 8268 C CA . VAL B 1 424 ? -2.354 20.828 0.496 1 95.69 424 VAL B CA 1
ATOM 8269 C C . VAL B 1 424 ? -1.673 19.594 1.095 1 95.69 424 VAL B C 1
ATOM 8271 O O . VAL B 1 424 ? -0.558 19.25 0.702 1 95.69 424 VAL B O 1
ATOM 8274 N N . LEU B 1 425 ? -2.363 18.953 1.995 1 96.81 425 LEU B N 1
ATOM 8275 C CA . LEU B 1 425 ? -1.81 17.75 2.602 1 96.81 425 LEU B CA 1
ATOM 8276 C C . LEU B 1 425 ? -1.618 16.656 1.558 1 96.81 425 LEU B C 1
ATOM 8278 O O . LEU B 1 425 ? -0.587 15.984 1.544 1 96.81 425 LEU B O 1
ATOM 8282 N N . ALA B 1 426 ? -2.586 16.5 0.711 1 96.69 426 ALA B N 1
ATOM 8283 C CA . ALA B 1 426 ? -2.555 15.469 -0.323 1 96.69 426 ALA B CA 1
ATOM 8284 C C . ALA B 1 426 ? -1.355 15.656 -1.247 1 96.69 426 ALA B C 1
ATOM 8286 O O . ALA B 1 426 ? -0.685 14.688 -1.606 1 96.69 426 ALA B O 1
ATOM 8287 N N . LEU B 1 427 ? -1.104 16.844 -1.616 1 93.62 427 LEU B N 1
ATOM 8288 C CA . LEU B 1 427 ? 0.029 17.141 -2.484 1 93.62 427 LEU B CA 1
ATOM 8289 C C . LEU B 1 427 ? 1.34 16.703 -1.841 1 93.62 427 LEU B C 1
ATOM 8291 O O . LEU B 1 427 ? 2.176 16.062 -2.494 1 93.62 427 LEU B O 1
ATOM 8295 N N . HIS B 1 428 ? 1.478 17 -0.605 1 94.44 428 HIS B N 1
ATOM 8296 C CA . HIS B 1 428 ? 2.719 16.672 0.089 1 94.44 428 HIS B CA 1
ATOM 8297 C C . HIS B 1 428 ? 2.863 15.172 0.28 1 94.44 428 HIS B C 1
ATOM 8299 O O . HIS B 1 428 ? 3.963 14.625 0.159 1 94.44 428 HIS B O 1
ATOM 8305 N N . VAL B 1 429 ? 1.781 14.492 0.555 1 96 429 VAL B N 1
ATOM 8306 C CA . VAL B 1 429 ? 1.804 13.047 0.7 1 96 429 VAL B CA 1
ATOM 8307 C C . VAL B 1 429 ? 2.113 12.398 -0.647 1 96 429 VAL B C 1
ATOM 8309 O O . VAL B 1 429 ? 2.918 11.461 -0.725 1 96 429 VAL B O 1
ATOM 8312 N N . ALA B 1 430 ? 1.488 12.883 -1.702 1 94.81 430 ALA B N 1
ATOM 8313 C CA . ALA B 1 430 ? 1.715 12.344 -3.041 1 94.81 430 ALA B CA 1
ATOM 8314 C C . ALA B 1 430 ? 3.178 12.492 -3.449 1 94.81 430 ALA B C 1
ATOM 8316 O O . ALA B 1 430 ? 3.711 11.648 -4.176 1 94.81 430 ALA B O 1
ATOM 8317 N N . SER B 1 431 ? 3.801 13.492 -2.912 1 90.25 431 SER B N 1
ATOM 8318 C CA . SER B 1 431 ? 5.164 13.828 -3.316 1 90.25 431 SER B CA 1
ATOM 8319 C C . SER B 1 431 ? 6.191 13.078 -2.471 1 90.25 431 SER B C 1
ATOM 8321 O O . SER B 1 431 ? 7.395 13.211 -2.691 1 90.25 431 SER B O 1
ATOM 8323 N N . ASP B 1 432 ? 5.773 12.344 -1.513 1 91.75 432 ASP B N 1
ATOM 8324 C CA . ASP B 1 432 ? 6.637 11.555 -0.642 1 91.75 432 ASP B CA 1
ATOM 8325 C C . ASP B 1 432 ? 6.172 10.102 -0.571 1 91.75 432 ASP B C 1
ATOM 8327 O O . ASP B 1 432 ? 5.531 9.695 0.402 1 91.75 432 ASP B O 1
ATOM 8331 N N . PRO B 1 433 ? 6.605 9.305 -1.579 1 92.31 433 PRO B N 1
ATOM 8332 C CA . PRO B 1 433 ? 6.129 7.926 -1.648 1 92.31 433 PRO B CA 1
ATOM 8333 C C . PRO B 1 433 ? 6.512 7.105 -0.418 1 92.31 433 PRO B C 1
ATOM 8335 O O . PRO B 1 433 ? 5.777 6.195 -0.022 1 92.31 433 PRO B O 1
ATOM 8338 N N . GLY B 1 434 ? 7.656 7.395 0.177 1 92.19 434 GLY B N 1
ATOM 8339 C CA . GLY B 1 434 ? 8.031 6.703 1.4 1 92.19 434 GLY B CA 1
ATOM 8340 C C . GLY B 1 434 ? 7.039 6.914 2.531 1 92.19 434 GLY B C 1
ATOM 8341 O O . GLY B 1 434 ? 6.621 5.957 3.184 1 92.19 434 GLY B O 1
ATOM 8342 N N . LEU B 1 435 ? 6.676 8.164 2.746 1 93.62 435 LEU B N 1
ATOM 8343 C CA . LEU B 1 435 ? 5.68 8.484 3.76 1 93.62 435 LEU B CA 1
ATOM 8344 C C . LEU B 1 435 ? 4.324 7.883 3.4 1 93.62 435 LEU B C 1
ATOM 8346 O O . LEU B 1 435 ? 3.629 7.352 4.27 1 93.62 435 LEU B O 1
ATOM 8350 N N . ALA B 1 436 ? 3.996 7.98 2.111 1 96.75 436 ALA B N 1
ATOM 8351 C CA . ALA B 1 436 ? 2.734 7.418 1.641 1 96.75 436 ALA B CA 1
ATOM 8352 C C . ALA B 1 436 ? 2.654 5.926 1.943 1 96.75 436 ALA B C 1
ATOM 8354 O O . ALA B 1 436 ? 1.607 5.426 2.361 1 96.75 436 ALA B O 1
ATOM 8355 N N . LEU B 1 437 ? 3.732 5.258 1.729 1 96.38 437 LEU B N 1
ATOM 8356 C CA . LEU B 1 437 ? 3.785 3.824 1.99 1 96.38 437 LEU B CA 1
ATOM 8357 C C . LEU B 1 437 ? 3.551 3.533 3.469 1 96.38 437 LEU B C 1
ATOM 8359 O O . LEU B 1 437 ? 2.768 2.646 3.816 1 96.38 437 LEU B O 1
ATOM 8363 N N . ASP B 1 438 ? 4.199 4.254 4.312 1 96.5 438 ASP B N 1
ATOM 8364 C CA . ASP B 1 438 ? 4.047 4.07 5.75 1 96.5 438 ASP B CA 1
ATOM 8365 C C . ASP B 1 438 ? 2.605 4.328 6.188 1 96.5 438 ASP B C 1
ATOM 8367 O O . ASP B 1 438 ? 2.057 3.582 7.004 1 96.5 438 ASP B O 1
ATOM 8371 N N . ILE B 1 439 ? 2.02 5.391 5.637 1 97.06 439 ILE B N 1
ATOM 8372 C CA . ILE B 1 439 ? 0.63 5.715 5.945 1 97.06 439 ILE B CA 1
ATOM 8373 C C . ILE B 1 439 ? -0.276 4.562 5.523 1 97.06 439 ILE B C 1
ATOM 8375 O O . ILE B 1 439 ? -1.136 4.125 6.289 1 97.06 439 ILE B O 1
ATOM 8379 N N . MET B 1 440 ? -0.05 4.07 4.359 1 96.56 440 MET B N 1
ATOM 8380 C CA . MET B 1 440 ? -0.89 3.023 3.781 1 96.56 440 MET B CA 1
ATOM 8381 C C . MET B 1 440 ? -0.808 1.744 4.605 1 96.56 440 MET B C 1
ATOM 8383 O O . MET B 1 440 ? -1.833 1.205 5.027 1 96.56 440 MET B O 1
ATOM 8387 N N . ILE B 1 441 ? 0.413 1.245 4.914 1 96.44 441 ILE B N 1
ATOM 8388 C CA . ILE B 1 441 ? 0.604 -0.012 5.629 1 96.44 441 ILE B CA 1
ATOM 8389 C C . ILE B 1 441 ? 0.044 0.109 7.043 1 96.44 441 ILE B C 1
ATOM 8391 O O . ILE B 1 441 ? -0.716 -0.752 7.492 1 96.44 441 ILE B O 1
ATOM 8395 N N . SER B 1 442 ? 0.406 1.167 7.727 1 94.88 442 SER B N 1
ATOM 8396 C CA . SER B 1 442 ? -0.006 1.318 9.117 1 94.88 442 SER B CA 1
ATOM 8397 C C . SER B 1 442 ? -1.522 1.42 9.242 1 94.88 442 SER B C 1
ATOM 8399 O O . SER B 1 442 ? -2.119 0.837 10.148 1 94.88 442 SER B O 1
ATOM 8401 N N . THR B 1 443 ? -2.141 2.191 8.32 1 93.31 443 THR B N 1
ATOM 8402 C CA . THR B 1 443 ? -3.59 2.361 8.344 1 93.31 443 THR B CA 1
ATOM 8403 C C . THR B 1 443 ? -4.293 1.025 8.109 1 93.31 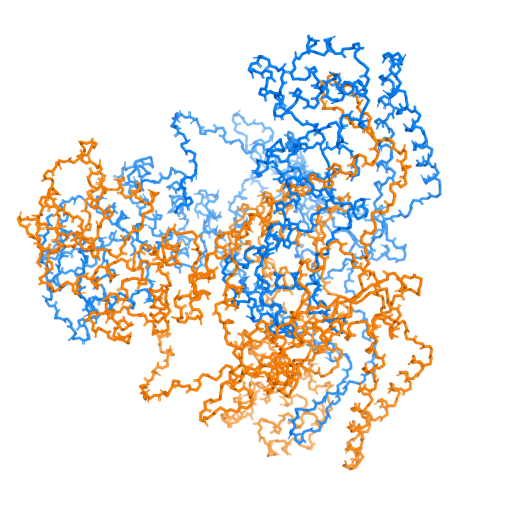443 THR B C 1
ATOM 8405 O O . THR B 1 443 ? -5.215 0.671 8.844 1 93.31 443 THR B O 1
ATOM 8408 N N . LEU B 1 444 ? -3.865 0.294 7.168 1 92.88 444 LEU B N 1
ATOM 8409 C CA . LEU B 1 444 ? -4.496 -0.975 6.824 1 92.88 444 LEU B CA 1
ATOM 8410 C C . LEU B 1 444 ? -4.215 -2.029 7.891 1 92.88 444 LEU B C 1
ATOM 8412 O O . LEU B 1 444 ? -5.066 -2.875 8.172 1 92.88 444 LEU B O 1
ATOM 8416 N N . ALA B 1 445 ? -3.018 -2.014 8.422 1 91.12 445 ALA B N 1
ATOM 8417 C CA . ALA B 1 445 ? -2.639 -2.963 9.461 1 91.12 445 ALA B CA 1
ATOM 8418 C C . ALA B 1 445 ? -3.391 -2.678 10.758 1 91.12 445 ALA B C 1
ATOM 8420 O O . ALA B 1 445 ? -3.697 -3.598 11.523 1 91.12 445 ALA B O 1
ATOM 8421 N N . ASP B 1 446 ? -3.631 -1.382 11.023 1 85.31 446 ASP B N 1
ATOM 8422 C CA . ASP B 1 446 ? -4.25 -0.941 12.273 1 85.31 446 ASP B CA 1
ATOM 8423 C C . ASP B 1 446 ? -5.766 -1.131 12.227 1 85.31 446 ASP B C 1
ATOM 8425 O O . ASP B 1 446 ? -6.469 -0.751 13.164 1 85.31 446 ASP B O 1
ATOM 8429 N N . ALA B 1 447 ? -6.277 -1.543 11.172 1 70.88 447 ALA B N 1
ATOM 8430 C CA . ALA B 1 447 ? -7.723 -1.636 10.953 1 70.88 447 ALA B CA 1
ATOM 8431 C C . ALA B 1 447 ? -8.391 -2.428 12.078 1 70.88 447 ALA B C 1
ATOM 8433 O O . ALA B 1 447 ? -9.555 -2.189 12.398 1 70.88 447 ALA B O 1
ATOM 8434 N N . ASP B 1 448 ? -7.672 -3.27 12.656 1 60.75 448 ASP B N 1
ATOM 8435 C CA . ASP B 1 448 ? -8.273 -4.109 13.688 1 60.75 448 ASP B CA 1
ATOM 8436 C C . ASP B 1 448 ? -8.242 -3.42 15.047 1 60.75 448 ASP B C 1
ATOM 8438 O O . ASP B 1 448 ? -8.883 -3.873 15.992 1 60.75 448 ASP B O 1
ATOM 8442 N N . THR B 1 449 ? -7.375 -2.344 15.211 1 58.88 449 THR B N 1
ATOM 8443 C CA . THR B 1 449 ? -7.258 -1.644 16.484 1 58.88 449 THR B CA 1
ATOM 8444 C C . THR B 1 449 ? -8.289 -0.528 16.594 1 58.88 449 THR B C 1
ATOM 8446 O O . THR B 1 449 ? -8.383 0.149 17.609 1 58.88 449 THR B O 1
ATOM 8449 N N . HIS B 1 450 ? -9.086 -0.482 15.562 1 52.78 450 HIS B N 1
ATOM 8450 C CA . HIS B 1 450 ? -9.891 0.7 15.266 1 52.78 450 HIS B CA 1
ATOM 8451 C C . HIS B 1 450 ? -10.672 1.155 16.484 1 52.78 450 HIS B C 1
ATOM 8453 O O . HIS B 1 450 ? -11.242 0.331 17.203 1 52.78 450 HIS B O 1
ATOM 8459 N N . ASP B 1 451 ? -10.219 2.34 16.906 1 54.59 451 ASP B N 1
ATOM 8460 C CA . ASP B 1 451 ? -11.016 3.189 17.797 1 54.59 451 ASP B CA 1
ATOM 8461 C C . ASP B 1 451 ? -12.344 3.564 17.141 1 54.59 451 ASP B C 1
ATOM 8463 O O . ASP B 1 451 ? -12.367 4.301 16.156 1 54.59 451 ASP B O 1
ATOM 8467 N N . TRP B 1 452 ? -13.383 2.85 17.469 1 52.56 452 TRP B N 1
ATOM 8468 C CA . TRP B 1 452 ? -14.719 3.064 16.922 1 52.56 452 TRP B CA 1
ATOM 8469 C C . TRP B 1 452 ? -15.078 4.547 16.922 1 52.56 452 TRP B C 1
ATOM 8471 O O . TRP B 1 452 ? -15.914 4.988 16.125 1 52.56 452 TRP B O 1
ATOM 8481 N N . TRP B 1 453 ? -14.312 5.305 17.828 1 54.44 453 TRP B N 1
ATOM 8482 C CA . TRP B 1 453 ? -14.719 6.691 18.016 1 54.44 453 TRP B CA 1
ATOM 8483 C C . TRP B 1 453 ? -13.992 7.602 17.016 1 54.44 453 TRP B C 1
ATOM 8485 O O . TRP B 1 453 ? -14.391 8.75 16.812 1 54.44 453 TRP B O 1
ATOM 8495 N N . ALA B 1 454 ? -13 6.941 16.484 1 62.59 454 ALA B N 1
ATOM 8496 C CA . ALA B 1 454 ? -12.18 7.867 15.703 1 62.59 454 ALA B CA 1
ATOM 8497 C C . ALA B 1 454 ? -12.609 7.867 14.234 1 62.59 454 ALA B C 1
ATOM 8499 O O . ALA B 1 454 ? -12.906 6.816 13.664 1 62.59 454 ALA B O 1
ATOM 8500 N N . ARG B 1 455 ? -12.969 9.039 13.75 1 72.19 455 ARG B N 1
ATOM 8501 C CA . ARG B 1 455 ? -13.219 9.203 12.32 1 72.19 455 ARG B CA 1
ATOM 8502 C C . ARG B 1 455 ? -11.977 8.844 11.508 1 72.19 455 ARG B C 1
ATOM 8504 O O . ARG B 1 455 ? -10.859 9.227 11.859 1 72.19 455 ARG B O 1
ATOM 8511 N N . PRO B 1 456 ? -12.156 8.031 10.539 1 81.75 456 PRO B N 1
ATOM 8512 C CA . PRO B 1 456 ? -11 7.668 9.719 1 81.75 456 PRO B CA 1
ATOM 8513 C C . PRO B 1 456 ? -10.438 8.852 8.938 1 81.75 456 PRO B C 1
ATOM 8515 O O . PRO B 1 456 ? -11.203 9.711 8.477 1 81.75 456 PRO B O 1
ATOM 8518 N N . SER B 1 457 ? -9.156 8.953 8.867 1 90.81 457 SER B N 1
ATOM 8519 C CA . SER B 1 457 ? -8.469 10.039 8.172 1 90.81 457 SER B CA 1
ATOM 8520 C C . SER B 1 457 ? -8.359 9.758 6.676 1 90.81 457 SER B C 1
ATOM 8522 O O . SER B 1 457 ? -8.055 10.656 5.895 1 90.81 457 SER B O 1
ATOM 8524 N N . THR B 1 458 ? -8.555 8.484 6.281 1 92.56 458 THR B N 1
ATOM 8525 C CA . THR B 1 458 ? -8.469 8.039 4.895 1 92.56 458 THR B CA 1
ATOM 8526 C C . THR B 1 458 ? -9.594 7.062 4.566 1 92.56 458 THR B C 1
ATOM 8528 O O . THR B 1 458 ? -10.289 6.582 5.469 1 92.56 458 THR B O 1
ATOM 8531 N N . THR B 1 459 ? -9.805 6.785 3.316 1 89.62 459 THR B N 1
ATOM 8532 C CA . THR B 1 459 ? -10.805 5.824 2.875 1 89.62 459 THR B CA 1
ATOM 8533 C C . THR B 1 459 ? -10.18 4.453 2.639 1 89.62 459 THR B C 1
ATOM 8535 O O . THR B 1 459 ? -10.852 3.525 2.188 1 89.62 459 THR B O 1
ATOM 8538 N N . LEU B 1 460 ? -8.93 4.281 2.943 1 92.75 460 LEU B N 1
ATOM 8539 C CA . LEU B 1 460 ? -8.219 3.018 2.77 1 92.75 460 LEU B CA 1
ATOM 8540 C C . LEU B 1 460 ? -8.844 1.92 3.623 1 92.75 460 LEU B C 1
ATOM 8542 O O . LEU B 1 460 ? -9.031 2.094 4.828 1 92.75 460 LEU B O 1
ATOM 8546 N N . ARG B 1 461 ? -9.18 0.786 2.969 1 85.94 461 ARG B N 1
ATOM 8547 C CA . ARG B 1 461 ? -9.734 -0.36 3.674 1 85.94 461 ARG B CA 1
ATOM 8548 C C . ARG B 1 461 ? -9.234 -1.671 3.078 1 85.94 461 ARG B C 1
ATOM 8550 O O . ARG B 1 461 ? -8.992 -1.757 1.873 1 85.94 461 ARG B O 1
ATOM 8557 N N . ALA B 1 462 ? -9.062 -2.643 3.848 1 89.25 462 ALA B N 1
ATOM 8558 C CA . ALA B 1 462 ? -8.727 -4.004 3.441 1 89.25 462 ALA B CA 1
ATOM 8559 C C . ALA B 1 462 ? -9.242 -5.023 4.453 1 89.25 462 ALA B C 1
ATOM 8561 O O . ALA B 1 462 ? -8.453 -5.715 5.102 1 89.25 462 ALA B O 1
ATOM 8562 N N . PRO B 1 463 ? -10.5 -5.141 4.629 1 80.31 463 PRO B N 1
ATOM 8563 C CA . PRO B 1 463 ? -11.031 -6.102 5.598 1 80.31 463 PRO B CA 1
ATOM 8564 C C . PRO B 1 463 ? -10.711 -7.547 5.23 1 80.31 463 PRO B C 1
ATOM 8566 O O . PRO B 1 463 ? -10.477 -7.855 4.055 1 80.31 463 PRO B O 1
ATOM 8569 N N . VAL B 1 464 ? -10.633 -8.391 6.145 1 82.25 464 VAL B N 1
ATOM 8570 C CA . VAL B 1 464 ? -10.445 -9.812 5.906 1 82.25 464 VAL B CA 1
ATOM 8571 C C . VAL B 1 464 ? -11.711 -10.414 5.297 1 82.25 464 VAL B C 1
ATOM 8573 O O . VAL B 1 464 ? -12.805 -10.258 5.844 1 82.25 464 VAL B O 1
ATOM 8576 N N . PRO B 1 465 ? -11.508 -11.031 4.141 1 81.5 465 PRO B N 1
ATOM 8577 C CA . PRO B 1 465 ? -12.703 -11.641 3.555 1 81.5 465 PRO B CA 1
ATOM 8578 C C . PRO B 1 465 ? -13.258 -12.781 4.402 1 81.5 465 PRO B C 1
ATOM 8580 O O . PRO B 1 465 ? -12.492 -13.539 5.012 1 81.5 465 PRO B O 1
ATOM 8583 N N . ALA B 1 466 ? -14.539 -12.922 4.625 1 66.12 466 ALA B N 1
ATOM 8584 C CA . ALA B 1 466 ? -15.188 -13.969 5.41 1 66.12 466 ALA B CA 1
ATOM 8585 C C . ALA B 1 466 ? -14.969 -15.344 4.777 1 66.12 466 ALA B C 1
ATOM 8587 O O . ALA B 1 466 ? -14.883 -16.344 5.484 1 66.12 466 ALA B O 1
ATOM 8588 N N . GLY B 1 467 ? -14.672 -15.469 3.52 1 73.75 467 GLY B N 1
ATOM 8589 C CA . GLY B 1 467 ? -14.602 -16.734 2.818 1 73.75 467 GLY B CA 1
ATOM 8590 C C . GLY B 1 467 ? -15.961 -17.375 2.592 1 73.75 467 GLY B C 1
ATOM 8591 O O . GLY B 1 467 ? -16.953 -16.922 3.156 1 73.75 467 GLY B O 1
ATOM 8592 N N . PRO B 1 468 ? -16.031 -18.406 1.863 1 77.25 468 PRO B N 1
ATOM 8593 C CA . PRO B 1 468 ? -17.297 -19.047 1.546 1 77.25 468 PRO B CA 1
ATOM 8594 C C . PRO B 1 468 ? -17.859 -19.875 2.703 1 77.25 468 PRO B C 1
ATOM 8596 O O . PRO B 1 468 ? -19.062 -20.109 2.783 1 77.25 468 PRO B O 1
ATOM 8599 N N . ILE B 1 469 ? -16.953 -20.406 3.566 1 78.94 469 ILE B N 1
ATOM 8600 C CA . ILE B 1 469 ? -17.375 -21.141 4.75 1 78.94 469 ILE B CA 1
ATOM 8601 C C . ILE B 1 469 ? -16.953 -20.391 6.008 1 78.94 469 ILE B C 1
ATOM 8603 O O . ILE B 1 469 ? -15.773 -20.328 6.344 1 78.94 469 ILE B O 1
ATOM 8607 N N . ILE B 1 470 ? -17.953 -19.922 6.625 1 67.69 470 ILE B N 1
ATOM 8608 C CA . ILE B 1 470 ? -17.688 -19.094 7.805 1 67.69 470 ILE B CA 1
ATOM 8609 C C . ILE B 1 470 ? -17.047 -19.953 8.891 1 67.69 470 ILE B C 1
ATOM 8611 O O . ILE B 1 470 ? -17.531 -21.047 9.211 1 67.69 470 ILE B O 1
ATOM 8615 N N . GLY B 1 471 ? -15.914 -19.578 9.391 1 65.94 471 GLY B N 1
ATOM 8616 C CA . GLY B 1 471 ? -15.281 -20.234 10.523 1 65.94 471 GLY B CA 1
ATOM 8617 C C . GLY B 1 471 ? -14.391 -21.391 10.125 1 65.94 471 GLY B C 1
ATOM 8618 O O . GLY B 1 471 ? -13.727 -22 10.969 1 65.94 471 GLY B O 1
ATOM 8619 N N . PHE B 1 472 ? -14.375 -21.734 8.812 1 76.31 472 PHE B N 1
ATOM 8620 C CA . PHE B 1 472 ? -13.547 -22.844 8.359 1 76.31 472 PHE B CA 1
ATOM 8621 C C . PHE B 1 472 ? -12.078 -22.453 8.32 1 76.31 472 PHE B C 1
ATOM 8623 O O . PHE B 1 472 ? -11.727 -21.375 7.824 1 76.31 472 PHE B O 1
ATOM 8630 N N . GLU B 1 473 ? -11.234 -23.219 9.031 1 75.56 473 GLU B N 1
ATOM 8631 C CA . GLU B 1 473 ? -9.781 -23.141 8.953 1 75.56 473 GLU B CA 1
ATOM 8632 C C . GLU B 1 473 ? -9.148 -24.516 8.844 1 75.56 473 GLU B C 1
ATOM 8634 O O . GLU B 1 473 ? -9.445 -25.406 9.641 1 75.56 473 GLU B O 1
ATOM 8639 N N . ALA B 1 474 ? -8.43 -24.672 7.719 1 77.25 474 ALA B N 1
ATOM 8640 C CA . ALA B 1 474 ? -7.684 -25.938 7.609 1 77.25 474 ALA B CA 1
ATOM 8641 C C . ALA B 1 474 ? -6.41 -25.891 8.453 1 77.25 474 ALA B C 1
ATOM 8643 O O . ALA B 1 474 ? -5.305 -25.766 7.914 1 77.25 474 ALA B O 1
ATOM 8644 N N . LYS B 1 475 ? -6.562 -26 9.742 1 69.81 475 LYS B N 1
ATOM 8645 C CA . LYS B 1 475 ? -5.465 -25.781 10.68 1 69.81 475 LYS B CA 1
ATOM 8646 C C . LYS B 1 475 ? -4.312 -26.75 10.414 1 69.81 475 LYS B C 1
ATOM 8648 O O . LYS B 1 475 ? -3.145 -26.391 10.578 1 69.81 475 LYS B O 1
ATOM 8653 N N . ASP B 1 476 ? -4.633 -27.891 9.914 1 75.75 476 ASP B N 1
ATOM 8654 C CA . ASP B 1 476 ? -3.594 -28.906 9.727 1 75.75 476 ASP B CA 1
ATOM 8655 C C . ASP B 1 476 ? -2.953 -28.781 8.352 1 75.75 476 ASP B C 1
ATOM 8657 O O . ASP B 1 476 ? -1.991 -29.484 8.039 1 75.75 476 ASP B O 1
ATOM 8661 N N . ALA B 1 477 ? -3.482 -27.891 7.555 1 84.38 477 ALA B N 1
ATOM 8662 C CA . ALA B 1 477 ? -2.881 -27.672 6.242 1 84.38 477 ALA B CA 1
ATOM 8663 C C . ALA B 1 477 ? -1.58 -26.891 6.355 1 84.38 477 ALA B C 1
ATOM 8665 O O . ALA B 1 477 ? -1.503 -25.906 7.109 1 84.38 477 ALA B O 1
ATOM 8666 N N . PRO B 1 478 ? -0.555 -27.281 5.699 1 86.44 478 PRO B N 1
ATOM 8667 C CA . PRO B 1 478 ? 0.758 -26.656 5.816 1 86.44 478 PRO B CA 1
ATOM 8668 C C . PRO B 1 478 ? 0.714 -25.156 5.539 1 86.44 478 PRO B C 1
ATOM 8670 O O . PRO B 1 478 ? 1.334 -24.359 6.262 1 86.44 478 PRO B O 1
ATOM 8673 N N . ALA B 1 479 ? 0.009 -24.781 4.562 1 89.69 479 ALA B N 1
ATOM 8674 C CA . ALA B 1 479 ? -0.037 -23.375 4.191 1 89.69 479 ALA B CA 1
ATOM 8675 C C . ALA B 1 479 ? -0.711 -22.547 5.281 1 89.69 479 ALA B C 1
ATOM 8677 O O . ALA B 1 479 ? -0.255 -21.438 5.605 1 89.69 479 ALA B O 1
ATOM 8678 N N . SER B 1 480 ? -1.79 -23.016 5.832 1 86.5 480 SER B N 1
ATOM 8679 C CA . SER B 1 480 ? -2.504 -22.328 6.898 1 86.5 480 SER B CA 1
ATOM 8680 C C . SER B 1 480 ? -1.636 -22.172 8.148 1 86.5 480 SER B C 1
ATOM 8682 O O . SER B 1 480 ? -1.613 -21.109 8.773 1 86.5 480 SER B O 1
ATOM 8684 N N . SER B 1 481 ? -0.935 -23.219 8.461 1 83.69 481 SER B N 1
ATOM 8685 C CA . SER B 1 481 ? -0.031 -23.203 9.609 1 83.69 481 SER B CA 1
ATOM 8686 C C . SER B 1 481 ? 1.108 -22.203 9.391 1 83.69 481 SER B C 1
ATOM 8688 O O . SER B 1 481 ? 1.463 -21.453 10.297 1 83.69 481 SER B O 1
ATOM 8690 N N . ALA B 1 482 ? 1.608 -22.281 8.188 1 84.19 482 ALA B N 1
ATOM 8691 C CA . ALA B 1 482 ? 2.707 -21.375 7.867 1 84.19 482 ALA B CA 1
ATOM 8692 C C . ALA B 1 482 ? 2.25 -19.906 7.914 1 84.19 482 ALA B C 1
ATOM 8694 O O . ALA B 1 482 ? 3 -19.031 8.344 1 84.19 482 ALA B O 1
ATOM 8695 N N . LEU B 1 483 ? 1.072 -19.672 7.465 1 87.25 483 LEU B N 1
ATOM 8696 C CA . LEU B 1 483 ? 0.514 -18.312 7.508 1 87.25 483 LEU B CA 1
ATOM 8697 C C . LEU B 1 483 ? 0.314 -17.859 8.945 1 87.25 483 LEU B C 1
ATOM 8699 O O . LEU B 1 483 ? 0.569 -16.703 9.273 1 87.25 483 LEU B O 1
ATOM 8703 N N . ALA B 1 484 ? -0.174 -18.781 9.758 1 81.06 484 ALA B N 1
ATOM 8704 C CA . ALA B 1 484 ? -0.336 -18.484 11.18 1 81.06 484 ALA B CA 1
ATOM 8705 C C . ALA B 1 484 ? 1.007 -18.156 11.828 1 81.06 484 ALA B C 1
ATOM 8707 O O . ALA B 1 484 ? 1.105 -17.234 12.633 1 81.06 484 ALA B O 1
ATOM 8708 N N . GLU B 1 485 ? 1.973 -18.891 11.43 1 78.38 485 GLU B N 1
ATOM 8709 C CA . GLU B 1 485 ? 3.322 -18.641 11.93 1 78.38 485 GLU B CA 1
ATOM 8710 C C . GLU B 1 485 ? 3.846 -17.281 11.461 1 78.38 485 GLU B C 1
ATOM 8712 O O . GLU B 1 485 ? 4.473 -16.547 12.227 1 78.38 485 GLU B O 1
ATOM 8717 N N . PHE B 1 486 ? 3.635 -17.062 10.227 1 85.25 486 PHE B N 1
ATOM 8718 C CA . PHE B 1 486 ? 4.02 -15.758 9.68 1 85.25 486 PHE B CA 1
ATOM 8719 C C . PHE B 1 486 ? 3.387 -14.625 10.477 1 85.25 486 PHE B C 1
ATOM 8721 O O . PHE B 1 486 ? 4.07 -13.68 10.883 1 85.25 486 PHE B O 1
ATOM 8728 N N . ARG B 1 487 ? 2.113 -14.719 10.719 1 84.44 487 ARG B N 1
ATOM 8729 C CA . ARG B 1 487 ? 1.356 -13.711 11.453 1 84.44 487 ARG B CA 1
ATOM 8730 C C . ARG B 1 487 ? 1.905 -13.531 12.867 1 84.44 487 ARG B C 1
ATOM 8732 O O . ARG B 1 487 ? 2.057 -12.398 13.344 1 84.44 487 ARG B O 1
ATOM 8739 N N . SER B 1 488 ? 2.18 -14.586 13.469 1 76.5 488 SER B N 1
ATOM 8740 C CA . SER B 1 488 ? 2.686 -14.562 14.844 1 76.5 488 SER B CA 1
ATOM 8741 C C . SER B 1 488 ? 4.066 -13.922 14.906 1 76.5 488 SER B C 1
ATOM 8743 O O . SER B 1 488 ? 4.492 -13.453 15.969 1 76.5 488 SER B O 1
ATOM 8745 N N . GLY B 1 489 ? 4.754 -13.938 13.758 1 77.25 489 GLY B N 1
ATOM 8746 C CA . GLY B 1 489 ? 6.094 -13.383 13.695 1 77.25 489 GLY B CA 1
ATOM 8747 C C . GLY B 1 489 ? 6.109 -11.891 13.398 1 77.25 489 GLY B C 1
ATOM 8748 O O . GLY B 1 489 ? 7.168 -11.258 13.43 1 77.25 489 GLY B O 1
ATOM 8749 N N . LEU B 1 490 ? 4.992 -11.297 13.188 1 86.25 490 LEU B N 1
ATOM 8750 C CA . LEU B 1 490 ? 4.91 -9.867 12.906 1 86.25 490 LEU B CA 1
ATOM 8751 C C . LEU B 1 490 ? 5.25 -9.047 14.141 1 86.25 490 LEU B C 1
ATOM 8753 O O . LEU B 1 490 ? 4.863 -9.406 15.258 1 86.25 490 LEU B O 1
ATOM 8757 N N . ASP B 1 491 ? 6.031 -7.957 13.961 1 85.44 491 ASP B N 1
ATOM 8758 C CA . ASP B 1 491 ? 6.359 -7.043 15.047 1 85.44 491 ASP B CA 1
ATOM 8759 C C . ASP B 1 491 ? 5.168 -6.148 15.391 1 85.44 491 ASP B C 1
ATOM 8761 O O . ASP B 1 491 ? 4.895 -5.172 14.688 1 85.44 491 ASP B O 1
ATOM 8765 N N . GLU B 1 492 ? 4.48 -6.457 16.453 1 82.62 492 GLU B N 1
ATOM 8766 C CA . GLU B 1 492 ? 3.273 -5.723 16.828 1 82.62 492 GLU B CA 1
ATOM 8767 C C . GLU B 1 492 ? 3.574 -4.645 17.859 1 82.62 492 GLU B C 1
ATOM 8769 O O . GLU B 1 492 ? 2.656 -4.047 18.422 1 82.62 492 GLU B O 1
ATOM 8774 N N . SER B 1 493 ? 4.812 -4.316 18.125 1 77.94 493 SER B N 1
ATOM 8775 C CA . SER B 1 493 ? 5.195 -3.391 19.188 1 77.94 493 SER B CA 1
ATOM 8776 C C . SER B 1 493 ? 4.625 -1.998 18.938 1 77.94 493 SER B C 1
ATOM 8778 O O . SER B 1 493 ? 4.363 -1.249 19.875 1 77.94 493 SER B O 1
ATOM 8780 N N . TRP B 1 494 ? 4.426 -1.64 17.703 1 85.81 494 TRP B N 1
ATOM 8781 C CA . TRP B 1 494 ? 3.941 -0.308 17.344 1 85.81 494 TRP B CA 1
ATOM 8782 C C . TRP B 1 494 ? 2.49 -0.123 17.781 1 85.81 494 TRP B C 1
ATOM 8784 O O . TRP B 1 494 ? 2.016 1.007 17.906 1 85.81 494 TRP B O 1
ATOM 8794 N N . ARG B 1 495 ? 1.788 -1.167 18.016 1 82.25 495 ARG B N 1
ATOM 8795 C CA . ARG B 1 495 ? 0.377 -1.12 18.375 1 82.25 495 ARG B CA 1
ATOM 8796 C C . ARG B 1 495 ? 0.209 -0.73 19.844 1 82.25 495 ARG B C 1
ATOM 8798 O O . ARG B 1 495 ? -0.915 -0.565 20.328 1 82.25 495 ARG B O 1
ATOM 8805 N N . ALA B 1 496 ? 1.299 -0.529 20.5 1 73.19 496 ALA B N 1
ATOM 8806 C CA . ALA B 1 496 ? 1.274 -0.123 21.891 1 73.19 496 ALA B CA 1
ATOM 8807 C C . ALA B 1 496 ? 0.824 1.327 22.047 1 73.19 496 ALA B C 1
ATOM 8809 O O . ALA B 1 496 ? 0.414 1.752 23.125 1 73.19 496 ALA B O 1
ATOM 8810 N N . GLY B 1 497 ? 0.925 2.082 20.906 1 75.5 497 GLY B N 1
ATOM 8811 C CA . GLY B 1 497 ? 0.472 3.463 20.969 1 75.5 497 GLY B CA 1
ATOM 8812 C C . GLY B 1 497 ? -1.012 3.592 21.25 1 75.5 497 GLY B C 1
ATOM 8813 O O . GLY B 1 497 ? -1.818 2.809 20.75 1 75.5 497 GLY B O 1
ATOM 8814 N N . SER B 1 498 ? -1.376 4.508 22.062 1 72.81 498 SER B N 1
ATOM 8815 C CA . SER B 1 498 ? -2.764 4.684 22.469 1 72.81 498 SER B CA 1
ATOM 8816 C C . SER B 1 498 ? -3.592 5.352 21.391 1 72.81 498 SER B C 1
ATOM 8818 O O . SER B 1 498 ? -4.785 5.082 21.25 1 72.81 498 SER B O 1
ATOM 8820 N N . GLU B 1 499 ? -2.873 6.223 20.688 1 78.88 499 GLU B N 1
ATOM 8821 C CA . GLU B 1 499 ? -3.561 6.949 19.625 1 78.88 499 GLU B CA 1
ATOM 8822 C C . GLU B 1 499 ? -2.982 6.605 18.266 1 78.88 499 GLU B C 1
ATOM 8824 O O . GLU B 1 499 ? -1.871 6.078 18.172 1 78.88 499 GLU B O 1
ATOM 8829 N N . ALA B 1 500 ? -3.707 6.934 17.312 1 84.12 500 ALA B N 1
ATOM 8830 C CA . ALA B 1 500 ? -3.277 6.66 15.953 1 84.12 500 ALA B CA 1
ATOM 8831 C C . ALA B 1 500 ? -1.96 7.363 15.633 1 84.12 500 ALA B C 1
ATOM 8833 O O . ALA B 1 500 ? -1.11 6.812 14.93 1 84.12 500 ALA B O 1
ATOM 8834 N N . THR B 1 501 ? -1.765 8.617 16.203 1 88.5 501 THR B N 1
ATOM 8835 C CA . THR B 1 501 ? -0.558 9.398 15.953 1 88.5 501 THR B CA 1
ATOM 8836 C C . THR B 1 501 ? 0.667 8.695 16.531 1 88.5 501 THR B C 1
ATOM 8838 O O . THR B 1 501 ? 1.681 8.539 15.852 1 88.5 501 THR B O 1
ATOM 8841 N N . SER B 1 502 ? 0.512 8.227 17.781 1 86.81 502 SER B N 1
ATOM 8842 C CA . SER B 1 502 ? 1.631 7.551 18.438 1 86.81 502 SER B CA 1
ATOM 8843 C C . SER B 1 502 ? 1.92 6.203 17.781 1 86.81 502 SER B C 1
ATOM 8845 O O . SER B 1 502 ? 3.082 5.816 17.625 1 86.81 502 SER B O 1
ATOM 8847 N N . ARG B 1 503 ? 0.938 5.484 17.438 1 89.31 503 ARG B N 1
ATOM 8848 C CA . ARG B 1 503 ? 1.132 4.207 16.75 1 89.31 503 ARG B CA 1
ATOM 8849 C C . ARG B 1 503 ? 1.844 4.398 15.422 1 89.31 503 ARG B C 1
ATOM 8851 O O . ARG B 1 503 ? 2.715 3.604 15.055 1 89.31 503 ARG B O 1
ATOM 8858 N N . PHE B 1 504 ? 1.459 5.473 14.719 1 93.38 504 PHE B N 1
ATOM 8859 C CA . PHE B 1 504 ? 2.1 5.746 13.438 1 93.38 504 PHE B CA 1
ATOM 8860 C C . PHE B 1 504 ? 3.586 6.02 13.625 1 93.38 504 PHE B C 1
ATOM 8862 O O . PHE B 1 504 ? 4.418 5.496 12.883 1 93.38 504 PHE B O 1
ATOM 8869 N N . ASP B 1 505 ? 3.895 6.809 14.594 1 91.69 505 ASP B N 1
ATOM 8870 C CA . ASP B 1 505 ? 5.297 7.121 14.859 1 91.69 505 ASP B CA 1
ATOM 8871 C C . ASP B 1 505 ? 6.078 5.859 15.219 1 91.69 505 ASP B C 1
ATOM 8873 O O . ASP B 1 505 ? 7.195 5.66 14.742 1 91.69 505 ASP B O 1
ATOM 8877 N N . LEU B 1 506 ? 5.504 5.012 16.031 1 88.38 506 LEU B N 1
ATOM 8878 C CA . LEU B 1 506 ? 6.148 3.762 16.422 1 88.38 506 LEU B CA 1
ATOM 8879 C C . LEU B 1 506 ? 6.301 2.834 15.227 1 88.38 506 LEU B C 1
ATOM 8881 O O . LEU B 1 506 ? 7.301 2.121 15.109 1 88.38 506 LEU B O 1
ATOM 8885 N N . PHE B 1 507 ? 5.336 2.836 14.359 1 93.88 507 PHE B N 1
ATOM 8886 C CA . PHE B 1 507 ? 5.418 2.016 13.156 1 93.88 507 PHE B CA 1
ATOM 8887 C C . PHE B 1 507 ? 6.578 2.459 12.273 1 93.88 507 PHE B C 1
ATOM 8889 O O . PHE B 1 507 ? 7.336 1.626 11.773 1 93.88 507 PHE B O 1
ATOM 8896 N N . ARG B 1 508 ? 6.641 3.764 12.07 1 92.06 508 ARG B N 1
ATOM 8897 C CA . ARG B 1 508 ? 7.699 4.305 11.227 1 92.06 508 ARG B CA 1
ATOM 8898 C C . ARG B 1 508 ? 9.078 3.982 11.797 1 92.06 508 ARG B C 1
ATOM 8900 O O . ARG B 1 508 ? 10.055 3.898 11.062 1 92.06 508 ARG B O 1
ATOM 8907 N N . ALA B 1 509 ? 9.109 3.77 13.047 1 87.25 509 ALA B N 1
ATOM 8908 C CA . ALA B 1 509 ? 10.375 3.502 13.727 1 87.25 509 ALA B CA 1
ATOM 8909 C C . ALA B 1 509 ? 10.758 2.029 13.617 1 87.25 509 ALA B C 1
ATOM 8911 O O . ALA B 1 509 ? 11.875 1.645 13.961 1 87.25 509 ALA B O 1
ATOM 8912 N N . LEU B 1 510 ? 9.875 1.214 13.078 1 87.56 510 LEU B N 1
ATOM 8913 C CA . LEU B 1 510 ? 10.18 -0.199 12.883 1 87.56 510 LEU B CA 1
ATOM 8914 C C . LEU B 1 510 ? 11.281 -0.379 11.844 1 87.56 510 LEU B C 1
ATOM 8916 O O . LEU B 1 510 ? 11.414 0.432 10.922 1 87.56 510 LEU B O 1
ATOM 8920 N N . PRO B 1 511 ? 12.016 -1.451 11.992 1 81.31 511 PRO B N 1
ATOM 8921 C CA . PRO B 1 511 ? 12.953 -1.787 10.922 1 81.31 511 PRO B CA 1
ATOM 8922 C C . PRO B 1 511 ? 12.266 -2.029 9.578 1 81.31 511 PRO B C 1
ATOM 8924 O O . PRO B 1 511 ? 11.086 -2.4 9.547 1 81.31 511 PRO B O 1
ATOM 8927 N N . ASP B 1 512 ? 12.984 -1.845 8.531 1 81.88 512 ASP B N 1
ATOM 8928 C CA . ASP B 1 512 ? 12.445 -1.966 7.18 1 81.88 512 ASP B CA 1
ATOM 8929 C C . ASP B 1 512 ? 11.852 -3.352 6.949 1 81.88 512 ASP B C 1
ATOM 8931 O O . ASP B 1 512 ? 10.773 -3.479 6.355 1 81.88 512 ASP B O 1
ATOM 8935 N N . ASP B 1 513 ? 12.461 -4.367 7.453 1 81.69 513 ASP B N 1
ATOM 8936 C CA . ASP B 1 513 ? 12 -5.734 7.246 1 81.69 513 ASP B CA 1
ATOM 8937 C C . ASP B 1 513 ? 10.664 -5.977 7.953 1 81.69 513 ASP B C 1
ATOM 8939 O O . ASP B 1 513 ? 9.805 -6.691 7.438 1 81.69 513 ASP B O 1
ATOM 8943 N N . SER B 1 514 ? 10.555 -5.363 9.109 1 89.5 514 SER B N 1
ATOM 8944 C CA . SER B 1 514 ? 9.305 -5.496 9.852 1 89.5 514 SER B CA 1
ATOM 8945 C C . SER B 1 514 ? 8.156 -4.797 9.133 1 89.5 514 SER B C 1
ATOM 8947 O O . SER B 1 514 ? 7.051 -5.336 9.047 1 89.5 514 SER B O 1
ATOM 8949 N N . ARG B 1 515 ? 8.445 -3.621 8.641 1 93.75 515 ARG B N 1
ATOM 8950 C CA . ARG B 1 515 ? 7.422 -2.9 7.883 1 93.75 515 ARG B CA 1
ATOM 8951 C C . ARG B 1 515 ? 7.055 -3.65 6.609 1 93.75 515 ARG B C 1
ATOM 8953 O O . ARG B 1 515 ? 5.879 -3.727 6.242 1 93.75 515 ARG B O 1
ATOM 8960 N N . ALA B 1 516 ? 8.07 -4.273 6.02 1 91.56 516 ALA B N 1
ATOM 8961 C CA . ALA B 1 516 ? 7.848 -5.051 4.805 1 91.56 516 ALA B CA 1
ATOM 8962 C C . ALA B 1 516 ? 6.996 -6.281 5.094 1 91.56 516 ALA B C 1
ATOM 8964 O O . ALA B 1 516 ? 6.137 -6.648 4.289 1 91.56 516 ALA B O 1
ATOM 8965 N N . ALA B 1 517 ? 7.27 -6.887 6.211 1 92.06 517 ALA B N 1
ATOM 8966 C CA . ALA B 1 517 ? 6.48 -8.047 6.602 1 92.06 517 ALA B CA 1
ATOM 8967 C C . ALA B 1 517 ? 5.008 -7.68 6.785 1 92.06 517 ALA B C 1
ATOM 8969 O O . ALA B 1 517 ? 4.117 -8.422 6.359 1 92.06 517 ALA B O 1
ATOM 8970 N N . TRP B 1 518 ? 4.742 -6.516 7.363 1 95.25 518 TRP B N 1
ATOM 8971 C CA . TRP B 1 518 ? 3.375 -6.039 7.531 1 95.25 518 TRP B CA 1
ATOM 8972 C C . TRP B 1 518 ? 2.721 -5.777 6.176 1 95.25 518 TRP B C 1
ATOM 8974 O O . TRP B 1 518 ? 1.538 -6.07 5.984 1 95.25 518 TRP B O 1
ATOM 8984 N N . LEU B 1 519 ? 3.518 -5.211 5.258 1 96.25 519 LEU B N 1
ATOM 8985 C CA . LEU B 1 519 ? 3.012 -4.992 3.906 1 96.25 519 LEU B CA 1
ATOM 8986 C C . LEU B 1 519 ? 2.543 -6.305 3.285 1 96.25 519 LEU B C 1
ATOM 8988 O O . LEU B 1 519 ? 1.416 -6.398 2.795 1 96.25 519 LEU B O 1
ATOM 8992 N N . GLY B 1 520 ? 3.408 -7.312 3.332 1 96 520 GLY B N 1
ATOM 8993 C CA . GLY B 1 520 ? 3.049 -8.617 2.807 1 96 520 GLY B CA 1
ATOM 8994 C C . GLY B 1 520 ? 1.798 -9.195 3.441 1 96 520 GLY B C 1
ATOM 8995 O O . GLY B 1 520 ? 0.913 -9.695 2.742 1 96 520 GLY B O 1
ATOM 8996 N N . TYR B 1 521 ? 1.715 -9.055 4.68 1 95.06 521 TYR B N 1
ATOM 8997 C CA . TYR B 1 521 ? 0.604 -9.633 5.43 1 95.06 521 TYR B CA 1
ATOM 8998 C C . TYR B 1 521 ? -0.709 -8.945 5.074 1 95.06 521 TYR B C 1
ATOM 9000 O O . TYR B 1 521 ? -1.723 -9.609 4.844 1 95.06 521 TYR B O 1
ATOM 9008 N N . VAL B 1 522 ? -0.695 -7.598 5.07 1 95 522 VAL B N 1
ATOM 9009 C CA . VAL B 1 522 ? -1.907 -6.82 4.844 1 95 522 VAL B CA 1
ATOM 9010 C C . VAL B 1 522 ? -2.488 -7.152 3.471 1 95 522 VAL B C 1
ATOM 9012 O O . VAL B 1 522 ? -3.703 -7.301 3.324 1 95 522 VAL B O 1
ATOM 9015 N N . VAL B 1 523 ? -1.664 -7.34 2.508 1 96.56 523 VAL B N 1
ATOM 9016 C CA . VAL B 1 523 ? -2.129 -7.672 1.166 1 96.56 523 VAL B CA 1
ATOM 9017 C C . VAL B 1 523 ? -2.609 -9.125 1.13 1 96.56 523 VAL B C 1
ATOM 9019 O O . VAL B 1 523 ? -3.676 -9.414 0.588 1 96.56 523 VAL B O 1
ATOM 9022 N N . ALA B 1 524 ? -1.865 -10.016 1.725 1 96.38 524 ALA B N 1
ATOM 9023 C CA . ALA B 1 524 ? -2.18 -11.445 1.727 1 96.38 524 ALA B CA 1
ATOM 9024 C C . ALA B 1 524 ? -3.541 -11.703 2.365 1 96.38 524 ALA B C 1
ATOM 9026 O O . ALA B 1 524 ? -4.332 -12.5 1.853 1 96.38 524 ALA B O 1
ATOM 9027 N N . ARG B 1 525 ? -3.787 -11.055 3.445 1 93.25 525 ARG B N 1
ATOM 9028 C CA . ARG B 1 525 ? -5.012 -11.312 4.195 1 93.25 525 ARG B CA 1
ATOM 9029 C C . ARG B 1 525 ? -6.234 -10.789 3.443 1 93.25 525 ARG B C 1
ATOM 9031 O O . ARG B 1 525 ? -7.371 -11.125 3.787 1 93.25 525 ARG B O 1
ATOM 9038 N N . SER B 1 526 ? -6.016 -9.922 2.457 1 94.69 526 SER B N 1
ATOM 9039 C CA . SER B 1 526 ? -7.121 -9.328 1.716 1 94.69 526 SER B CA 1
ATOM 9040 C C . SER B 1 526 ? -7.551 -10.211 0.549 1 94.69 526 SER B C 1
ATOM 9042 O O . SER B 1 526 ? -8.547 -9.922 -0.12 1 94.69 526 SER B O 1
ATOM 9044 N N . LEU B 1 527 ? -6.895 -11.328 0.26 1 95.75 527 LEU B N 1
ATOM 9045 C CA . LEU B 1 527 ? -7.148 -12.156 -0.912 1 95.75 527 LEU B CA 1
ATOM 9046 C C . LEU B 1 527 ? -8.445 -12.945 -0.749 1 95.75 527 LEU B C 1
ATOM 9048 O O . LEU B 1 527 ? -8.703 -13.508 0.32 1 95.75 527 LEU B O 1
ATOM 9052 N N . GLU B 1 528 ? -9.227 -13.023 -1.791 1 93.5 528 GLU B N 1
ATOM 9053 C CA . GLU B 1 528 ? -10.445 -13.82 -1.84 1 93.5 528 GLU B CA 1
ATOM 9054 C C . GLU B 1 528 ? -10.148 -15.273 -2.174 1 93.5 528 GLU B C 1
ATOM 9056 O O . GLU B 1 528 ? -9.148 -15.57 -2.834 1 93.5 528 GLU B O 1
ATOM 9061 N N . ALA B 1 529 ? -11.047 -16.141 -1.732 1 93.5 529 ALA B N 1
ATOM 9062 C CA . ALA B 1 529 ? -10.898 -17.562 -2.055 1 93.5 529 ALA B CA 1
ATOM 9063 C C . ALA B 1 529 ? -11.305 -17.844 -3.5 1 93.5 529 ALA B C 1
ATOM 9065 O O . ALA B 1 529 ? -12.289 -17.297 -3.992 1 93.5 529 ALA B O 1
ATOM 9066 N N . SER B 1 530 ? -10.461 -18.641 -4.199 1 93.62 530 SER B N 1
ATOM 9067 C CA . SER B 1 530 ? -10.75 -18.953 -5.594 1 93.62 530 SER B CA 1
ATOM 9068 C C . SER B 1 530 ? -10.203 -20.328 -5.977 1 93.62 530 SER B C 1
ATOM 9070 O O . SER B 1 530 ? -9.414 -20.922 -5.23 1 93.62 530 SER B O 1
ATOM 9072 N N . LEU B 1 531 ? -10.703 -20.891 -7.062 1 93.56 531 LEU B N 1
ATOM 9073 C CA . LEU B 1 531 ? -10.242 -22.141 -7.652 1 93.56 531 LEU B CA 1
ATOM 9074 C C . LEU B 1 531 ? -10.016 -21.984 -9.156 1 93.56 531 LEU B C 1
ATOM 9076 O O . LEU B 1 531 ? -10.484 -21.016 -9.758 1 93.56 531 LEU B O 1
ATOM 9080 N N . ASN B 1 532 ? -9.258 -22.938 -9.68 1 90.75 532 ASN B N 1
ATOM 9081 C CA . ASN B 1 532 ? -9.062 -23.016 -11.125 1 90.75 532 ASN B CA 1
ATOM 9082 C C . ASN B 1 532 ? -10.227 -23.719 -11.812 1 90.75 532 ASN B C 1
ATOM 9084 O O . ASN B 1 532 ? -10.086 -24.859 -12.258 1 90.75 532 ASN B O 1
ATOM 9088 N N . MET B 1 533 ? -11.328 -23.078 -11.852 1 84.88 533 MET B N 1
ATOM 9089 C CA . MET B 1 533 ? -12.516 -23.625 -12.492 1 84.88 533 MET B CA 1
ATOM 9090 C C . MET B 1 533 ? -13.422 -22.516 -13.008 1 84.88 533 MET B C 1
ATOM 9092 O O . MET B 1 533 ? -13.367 -21.391 -12.523 1 84.88 533 MET B O 1
ATOM 9096 N N . ALA B 1 534 ? -14.141 -22.875 -13.938 1 75 534 ALA B N 1
ATOM 9097 C CA . ALA B 1 534 ? -15.07 -21.891 -14.492 1 75 534 ALA B CA 1
ATOM 9098 C C . ALA B 1 534 ? -16.188 -21.578 -13.492 1 75 534 ALA B C 1
ATOM 9100 O O . ALA B 1 534 ? -16.516 -22.406 -12.641 1 75 534 ALA B O 1
ATOM 9101 N N . GLY B 1 535 ? -16.625 -20.344 -13.508 1 71.75 535 GLY B N 1
ATOM 9102 C CA . GLY B 1 535 ? -17.766 -20 -12.664 1 71.75 535 GLY B CA 1
ATOM 9103 C C . GLY B 1 535 ? -17.438 -18.938 -11.633 1 71.75 535 GLY B C 1
ATOM 9104 O O . GLY B 1 535 ? -16.562 -18.109 -11.859 1 71.75 535 GLY B O 1
ATOM 9105 N N . GLU B 1 536 ? -18.156 -19.016 -10.492 1 70.62 536 GLU B N 1
ATOM 9106 C CA . GLU B 1 536 ? -18.109 -17.969 -9.484 1 70.62 536 GLU B CA 1
ATOM 9107 C C . GLU B 1 536 ? -16.797 -17.984 -8.711 1 70.62 536 GLU B C 1
ATOM 9109 O O . GLU B 1 536 ? -16.359 -16.969 -8.172 1 70.62 536 GLU B O 1
ATOM 9114 N N . ARG B 1 537 ? -16.156 -19.125 -8.758 1 82.62 537 ARG B N 1
ATOM 9115 C CA . ARG B 1 537 ? -14.953 -19.25 -7.941 1 82.62 537 ARG B CA 1
ATOM 9116 C C . ARG B 1 537 ? -13.703 -18.969 -8.766 1 82.62 537 ARG B C 1
ATOM 9118 O O . ARG B 1 537 ? -12.586 -19.062 -8.258 1 82.62 537 ARG B O 1
ATOM 9125 N N . GLN B 1 538 ? -13.914 -18.609 -9.961 1 86.25 538 GLN B N 1
ATOM 9126 C CA . GLN B 1 538 ? -12.758 -18.344 -10.82 1 86.25 538 GLN B CA 1
ATOM 9127 C C . GLN B 1 538 ? -12.297 -16.891 -10.672 1 86.25 538 GLN B C 1
ATOM 9129 O O . GLN B 1 538 ? -13.102 -15.969 -10.773 1 86.25 538 GLN B O 1
ATOM 9134 N N . LEU B 1 539 ? -11.07 -16.688 -10.406 1 90.69 539 LEU B N 1
ATOM 9135 C CA . LEU B 1 539 ? -10.406 -15.398 -10.422 1 90.69 539 LEU B CA 1
ATOM 9136 C C . LEU B 1 539 ? -9.109 -15.453 -11.227 1 90.69 539 LEU B C 1
ATOM 9138 O O . LEU B 1 539 ? -8.055 -15.805 -10.695 1 90.69 539 LEU B O 1
ATOM 9142 N N . PRO B 1 540 ? -9.203 -15.102 -12.453 1 88.25 540 PRO B N 1
ATOM 9143 C CA . PRO B 1 540 ? -8.055 -15.227 -13.352 1 88.25 540 PRO B CA 1
ATOM 9144 C C . PRO B 1 540 ? -6.812 -14.508 -12.836 1 88.25 540 PRO B C 1
ATOM 9146 O O . PRO B 1 540 ? -5.688 -14.961 -13.047 1 88.25 540 PRO B O 1
ATOM 9149 N N . PHE B 1 541 ? -6.977 -13.477 -12.203 1 91.81 541 PHE B N 1
ATOM 9150 C CA . PHE B 1 541 ? -5.84 -12.711 -11.695 1 91.81 541 PHE B CA 1
ATOM 9151 C C . PHE B 1 541 ? -5.051 -13.531 -10.68 1 91.81 541 PHE B C 1
ATOM 9153 O O . PHE B 1 541 ? -3.818 -13.484 -10.664 1 91.81 541 PHE B O 1
ATOM 9160 N N . GLN B 1 542 ? -5.719 -14.234 -9.812 1 94.75 542 GLN B N 1
ATOM 9161 C CA . GLN B 1 542 ? -5.027 -15.047 -8.812 1 94.75 542 GLN B CA 1
ATOM 9162 C C . GLN B 1 542 ? -4.293 -16.219 -9.469 1 94.75 542 GLN B C 1
ATOM 9164 O O . GLN B 1 542 ? -3.213 -16.609 -9.016 1 94.75 542 GLN B O 1
ATOM 9169 N N . ASP B 1 543 ? -4.895 -16.719 -10.508 1 93.56 543 ASP B N 1
ATOM 9170 C CA . ASP B 1 543 ? -4.199 -17.75 -11.273 1 93.56 543 ASP B CA 1
ATOM 9171 C C . ASP B 1 543 ? -2.922 -17.203 -11.906 1 93.56 543 ASP B C 1
ATOM 9173 O O . ASP B 1 543 ? -1.881 -17.859 -11.883 1 93.56 543 ASP B O 1
ATOM 9177 N N . HIS B 1 544 ? -3.064 -16.062 -12.414 1 93.06 544 HIS B N 1
ATOM 9178 C CA . HIS B 1 544 ? -1.9 -15.398 -12.984 1 93.06 544 HIS B CA 1
ATOM 9179 C C . HIS B 1 544 ? -0.825 -15.164 -11.93 1 93.06 544 HIS B C 1
ATOM 9181 O O . HIS B 1 544 ? 0.356 -15.414 -12.172 1 93.06 544 HIS B O 1
ATOM 9187 N N . LEU B 1 545 ? -1.203 -14.734 -10.766 1 94.81 545 LEU B N 1
ATOM 9188 C CA . LEU B 1 545 ? -0.259 -14.484 -9.688 1 94.81 545 LEU B CA 1
ATOM 9189 C C . LEU B 1 545 ? 0.47 -15.766 -9.297 1 94.81 545 LEU B C 1
ATOM 9191 O O . LEU B 1 545 ? 1.694 -15.766 -9.148 1 94.81 545 LEU B O 1
ATOM 9195 N N . GLY B 1 546 ? -0.319 -16.828 -9.086 1 94.94 546 GLY B N 1
ATOM 9196 C CA . GLY B 1 546 ? 0.288 -18.109 -8.734 1 94.94 546 GLY B CA 1
ATOM 9197 C C . GLY B 1 546 ? 1.294 -18.594 -9.758 1 94.94 546 GLY B C 1
ATOM 9198 O O . GLY B 1 546 ? 2.348 -19.125 -9.398 1 94.94 546 GLY B O 1
ATOM 9199 N N . SER B 1 547 ? 0.961 -18.375 -11 1 91.5 547 SER B N 1
ATOM 9200 C CA . SER B 1 547 ? 1.855 -18.766 -12.086 1 91.5 547 SER B CA 1
ATOM 9201 C C . SER B 1 547 ? 3.105 -17.891 -12.109 1 91.5 547 SER B C 1
ATOM 9203 O O . SER B 1 547 ? 4.215 -18.391 -12.297 1 91.5 547 SER B O 1
ATOM 9205 N N . LEU B 1 548 ? 2.873 -16.672 -11.953 1 89.69 548 LEU B N 1
ATOM 9206 C CA . LEU B 1 548 ? 3.98 -15.719 -11.93 1 89.69 548 LEU B CA 1
ATOM 9207 C C . LEU B 1 548 ? 4.965 -16.062 -10.812 1 89.69 548 LEU B C 1
ATOM 9209 O O . LEU B 1 548 ? 6.18 -16 -11.016 1 89.69 548 LEU B O 1
ATOM 9213 N N . ILE B 1 549 ? 4.48 -16.438 -9.617 1 90 549 ILE B N 1
ATOM 9214 C CA . ILE B 1 549 ? 5.301 -16.781 -8.469 1 90 549 ILE B CA 1
ATOM 9215 C C . ILE B 1 549 ? 5.941 -18.156 -8.68 1 90 549 ILE B C 1
ATOM 9217 O O . ILE B 1 549 ? 7.023 -18.438 -8.156 1 90 549 ILE B O 1
ATOM 9221 N N . GLY B 1 550 ? 5.32 -19 -9.5 1 89.81 550 GLY B N 1
ATOM 9222 C CA . GLY B 1 550 ? 5.773 -20.359 -9.695 1 89.81 550 GLY B CA 1
ATOM 9223 C C . GLY B 1 550 ? 5.441 -21.266 -8.531 1 89.81 550 GLY B C 1
ATOM 9224 O O . GLY B 1 550 ? 6.289 -22.047 -8.078 1 89.81 550 GLY B O 1
ATOM 9225 N N . ILE B 1 551 ? 4.18 -21.188 -8.031 1 91.94 551 ILE B N 1
ATOM 9226 C CA . ILE B 1 551 ? 3.777 -21.969 -6.863 1 91.94 551 ILE B CA 1
ATOM 9227 C C . ILE B 1 551 ? 3.6 -23.438 -7.246 1 91.94 551 ILE B C 1
ATOM 9229 O O . ILE B 1 551 ? 2.863 -23.75 -8.188 1 91.94 551 ILE B O 1
ATOM 9233 N N . ASP B 1 552 ? 4.324 -24.266 -6.641 1 91 552 ASP B N 1
ATOM 9234 C CA . ASP B 1 552 ? 4.094 -25.703 -6.723 1 91 552 ASP B CA 1
ATOM 9235 C C . ASP B 1 552 ? 3.086 -26.156 -5.668 1 91 552 ASP B C 1
ATOM 9237 O O . ASP B 1 552 ? 3.451 -26.391 -4.516 1 91 552 ASP B O 1
ATOM 9241 N N . MET B 1 553 ? 1.854 -26.375 -6.09 1 94.56 553 MET B N 1
ATOM 9242 C CA . MET B 1 553 ? 0.759 -26.672 -5.172 1 94.56 553 MET B CA 1
ATOM 9243 C C . MET B 1 553 ? 1.018 -27.969 -4.414 1 94.56 553 MET B C 1
ATOM 9245 O O . MET B 1 553 ? 0.674 -28.078 -3.236 1 94.56 553 MET B O 1
ATOM 9249 N N . ALA B 1 554 ? 1.629 -28.906 -5.008 1 93.75 554 ALA B N 1
ATOM 9250 C CA . ALA B 1 554 ? 1.854 -30.219 -4.41 1 93.75 554 ALA B CA 1
ATOM 9251 C C . ALA B 1 554 ? 2.754 -30.125 -3.18 1 93.75 554 ALA B C 1
ATOM 9253 O O . ALA B 1 554 ? 2.709 -30.969 -2.295 1 93.75 554 ALA B O 1
ATOM 9254 N N . GLN B 1 555 ? 3.518 -29.094 -3.068 1 90.38 555 GLN B N 1
ATOM 9255 C CA . GLN B 1 555 ? 4.406 -28.906 -1.931 1 90.38 555 GLN B CA 1
ATOM 9256 C C . GLN B 1 555 ? 3.637 -28.406 -0.708 1 90.38 555 GLN B C 1
ATOM 9258 O O . GLN B 1 555 ? 4.102 -28.562 0.425 1 90.38 555 GLN B O 1
ATOM 9263 N N . TRP B 1 556 ? 2.461 -27.906 -0.961 1 92.62 556 TRP B N 1
ATOM 9264 C CA . TRP B 1 556 ? 1.766 -27.234 0.127 1 92.62 556 TRP B CA 1
ATOM 9265 C C . TRP B 1 556 ? 0.44 -27.922 0.438 1 92.62 556 TRP B C 1
ATOM 9267 O O . TRP B 1 556 ? -0.156 -27.688 1.492 1 92.62 556 TRP B O 1
ATOM 9277 N N . TRP B 1 557 ? -0.021 -28.766 -0.517 1 93.88 557 TRP B N 1
ATOM 9278 C CA . TRP B 1 557 ? -1.301 -29.438 -0.339 1 93.88 557 TRP B CA 1
ATOM 9279 C 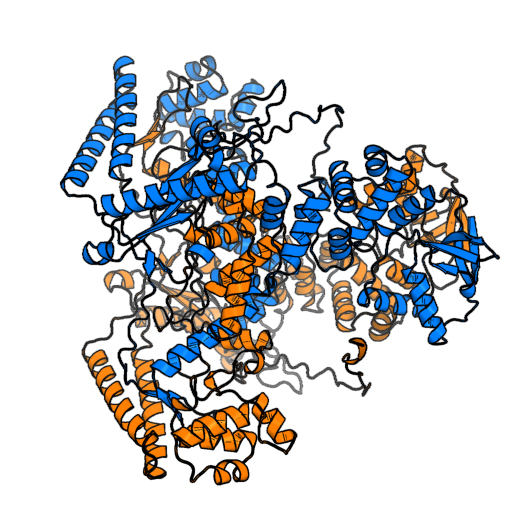C . TRP B 1 557 ? -1.277 -30.828 -0.98 1 93.88 557 TRP B C 1
ATOM 9281 O O . TRP B 1 557 ? -0.899 -30.969 -2.145 1 93.88 557 TRP B O 1
ATOM 9291 N N . ARG B 1 558 ? -1.677 -31.781 -0.242 1 93.25 558 ARG B N 1
ATOM 9292 C CA . ARG B 1 558 ? -1.752 -33.156 -0.745 1 93.25 558 ARG B CA 1
ATOM 9293 C C . ARG B 1 558 ? -3.139 -33.75 -0.516 1 93.25 558 ARG B C 1
ATOM 9295 O O . ARG B 1 558 ? -3.748 -33.531 0.533 1 93.25 558 ARG B O 1
ATOM 9302 N N . PRO B 1 559 ? -3.637 -34.438 -1.475 1 94.69 559 PRO B N 1
ATOM 9303 C CA . PRO B 1 559 ? -4.938 -35.094 -1.276 1 94.69 559 PRO B CA 1
ATOM 9304 C C . PRO B 1 559 ? -4.863 -36.281 -0.323 1 94.69 559 PRO B C 1
ATOM 9306 O O . PRO B 1 559 ? -3.979 -37.125 -0.454 1 94.69 559 PRO B O 1
ATOM 9309 N N . THR B 1 560 ? -5.668 -36.344 0.639 1 93.19 560 THR B N 1
ATOM 9310 C CA . THR B 1 560 ? -5.812 -37.469 1.572 1 93.19 560 THR B CA 1
ATOM 9311 C C . THR B 1 560 ? -7.211 -38.062 1.487 1 93.19 560 THR B C 1
ATOM 9313 O O . THR B 1 560 ? -8.07 -37.531 0.771 1 93.19 560 THR B O 1
ATOM 9316 N N . ALA B 1 561 ? -7.391 -39.219 2.111 1 92.56 561 ALA B N 1
ATOM 9317 C CA . ALA B 1 561 ? -8.727 -39.812 2.164 1 92.56 561 ALA B CA 1
ATOM 9318 C C . ALA B 1 561 ? -9.719 -38.844 2.818 1 92.56 561 ALA B C 1
ATOM 9320 O O . ALA B 1 561 ? -10.812 -38.625 2.291 1 92.56 561 ALA B O 1
ATOM 9321 N N . ALA B 1 562 ? -9.297 -38.156 3.824 1 88.44 562 ALA B N 1
ATOM 9322 C CA . ALA B 1 562 ? -10.18 -37.312 4.633 1 88.44 562 ALA B CA 1
ATOM 9323 C C . ALA B 1 562 ? -10.5 -36 3.912 1 88.44 562 ALA B C 1
ATOM 9325 O O . ALA B 1 562 ? -11.648 -35.531 3.939 1 88.44 562 ALA B O 1
ATOM 9326 N N . ASN B 1 563 ? -9.555 -35.375 3.209 1 90.69 563 ASN B N 1
ATOM 9327 C CA . ASN B 1 563 ? -9.758 -34.031 2.713 1 90.69 563 ASN B CA 1
ATOM 9328 C C . ASN B 1 563 ? -10.219 -34.031 1.257 1 90.69 563 ASN B C 1
ATOM 9330 O O . ASN B 1 563 ? -10.711 -33 0.758 1 90.69 563 ASN B O 1
ATOM 9334 N N . TYR B 1 564 ? -10.062 -35.219 0.567 1 93.62 564 TYR B N 1
ATOM 9335 C CA . TYR B 1 564 ? -10.414 -35.156 -0.847 1 93.62 564 TYR B CA 1
ATOM 9336 C C . TYR B 1 564 ? -11.008 -36.5 -1.319 1 93.62 564 TYR B C 1
ATOM 9338 O O . TYR B 1 564 ? -12.172 -36.531 -1.733 1 93.62 564 TYR B O 1
ATOM 9346 N N . PHE B 1 565 ? -10.352 -37.688 -1.206 1 93.81 565 PHE B N 1
ATOM 9347 C CA . PHE B 1 565 ? -10.695 -38.938 -1.913 1 93.81 565 PHE B CA 1
ATOM 9348 C C . PHE B 1 565 ? -11.984 -39.531 -1.364 1 93.81 565 PHE B C 1
ATOM 9350 O O . PHE B 1 565 ? -12.75 -40.156 -2.102 1 93.81 565 PHE B O 1
ATOM 9357 N N . ASP B 1 566 ? -12.266 -39.312 -0.046 1 90.81 566 ASP B N 1
ATOM 9358 C CA . ASP B 1 566 ? -13.523 -39.781 0.516 1 90.81 566 ASP B CA 1
ATOM 9359 C C . ASP B 1 566 ? -14.688 -38.906 0.058 1 90.81 566 ASP B C 1
ATOM 9361 O O . ASP B 1 566 ? -15.852 -39.312 0.171 1 90.81 566 ASP B O 1
ATOM 9365 N N . ARG B 1 567 ? -14.359 -37.812 -0.477 1 90 567 ARG B N 1
ATOM 9366 C CA . ARG B 1 567 ? -15.375 -36.781 -0.727 1 90 567 ARG B CA 1
ATOM 9367 C C . ARG B 1 567 ? -15.703 -36.688 -2.213 1 90 567 ARG B C 1
ATOM 9369 O O . ARG B 1 567 ? -16.516 -35.875 -2.625 1 90 567 ARG B O 1
ATOM 9376 N N . VAL B 1 568 ? -15.07 -37.5 -2.994 1 89.75 568 VAL B N 1
ATOM 9377 C CA . VAL B 1 568 ? -15.336 -37.5 -4.43 1 89.75 568 VAL B CA 1
ATOM 9378 C C . VAL B 1 568 ? -15.828 -38.875 -4.852 1 89.75 568 VAL B C 1
ATOM 9380 O O . VAL B 1 568 ? -15.75 -39.844 -4.082 1 89.75 568 VAL B O 1
ATOM 9383 N N . SER B 1 569 ? -16.391 -38.969 -6.047 1 84.69 569 SER B N 1
ATOM 9384 C CA . SER B 1 569 ? -16.922 -40.25 -6.543 1 84.69 569 SER B CA 1
ATOM 9385 C C . SER B 1 569 ? -15.812 -41.219 -6.863 1 84.69 569 SER B C 1
ATOM 9387 O O . SER B 1 569 ? -14.656 -40.812 -7.031 1 84.69 569 S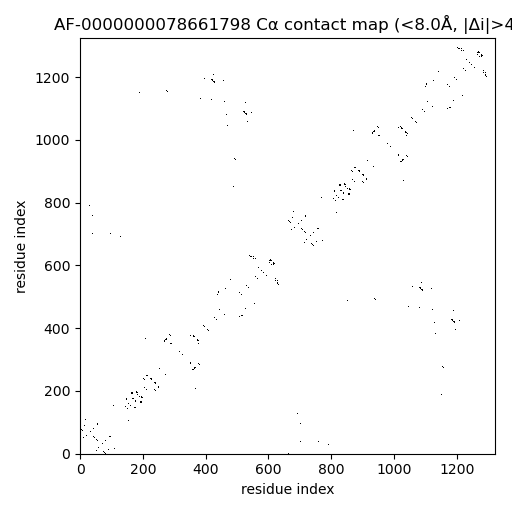ER B O 1
ATOM 9389 N N . LYS B 1 570 ? -16.156 -42.5 -6.848 1 86.94 570 LYS B N 1
ATOM 9390 C CA . LYS B 1 570 ? -15.211 -43.562 -7.168 1 86.94 570 LYS B CA 1
ATOM 9391 C C . LYS B 1 570 ? -14.547 -43.312 -8.523 1 86.94 570 LYS B C 1
ATOM 9393 O O . LYS B 1 570 ? -13.344 -43.531 -8.68 1 86.94 570 LYS B O 1
ATOM 9398 N N . GLN B 1 571 ? -15.258 -42.875 -9.43 1 83.94 571 GLN B N 1
ATOM 9399 C CA . GLN B 1 571 ? -14.742 -42.656 -10.773 1 83.94 571 GLN B CA 1
ATOM 9400 C C . GLN B 1 571 ? -13.664 -41.562 -10.773 1 83.94 571 GLN B C 1
ATOM 9402 O O . GLN B 1 571 ? -12.664 -41.688 -11.492 1 83.94 571 GLN B O 1
ATOM 9407 N N . VAL B 1 572 ? -13.82 -40.562 -9.984 1 88.69 572 VAL B N 1
ATOM 9408 C CA . VAL B 1 572 ? -12.852 -39.469 -9.898 1 88.69 572 VAL B CA 1
ATOM 9409 C C . VAL B 1 572 ? -11.523 -40 -9.359 1 88.69 572 VAL B C 1
ATOM 9411 O O . VAL B 1 572 ? -10.453 -39.594 -9.812 1 88.69 572 VAL B O 1
ATOM 9414 N N . ILE B 1 573 ? -11.609 -40.875 -8.414 1 92.5 573 ILE B N 1
ATOM 9415 C CA . ILE B 1 573 ? -10.406 -41.5 -7.848 1 92.5 573 ILE B CA 1
ATOM 9416 C C . ILE B 1 573 ? -9.695 -42.312 -8.906 1 92.5 573 ILE B C 1
ATOM 9418 O O . ILE B 1 573 ? -8.477 -42.219 -9.07 1 92.5 573 ILE B O 1
ATOM 9422 N N . LEU B 1 574 ? -10.492 -43.094 -9.609 1 90.44 574 LEU B N 1
ATOM 9423 C CA . LEU B 1 574 ? -9.914 -43.969 -10.641 1 90.44 574 LEU B CA 1
ATOM 9424 C C . LEU B 1 574 ? -9.281 -43.125 -11.75 1 90.44 574 LEU B C 1
ATOM 9426 O O . LEU B 1 574 ? -8.234 -43.5 -12.281 1 90.44 574 LEU B O 1
ATOM 9430 N N . ASP B 1 575 ? -9.891 -42.062 -12.07 1 89.5 575 ASP B N 1
ATOM 9431 C CA . ASP B 1 575 ? -9.336 -41.156 -13.07 1 89.5 575 ASP B CA 1
ATOM 9432 C C . ASP B 1 575 ? -7.996 -40.562 -12.617 1 89.5 575 ASP B C 1
ATOM 9434 O O . ASP B 1 575 ? -7.066 -40.438 -13.414 1 89.5 575 ASP B O 1
ATOM 9438 N N . ALA B 1 576 ? -7.949 -40.188 -11.359 1 92.44 576 ALA B N 1
ATOM 9439 C CA . ALA B 1 576 ? -6.703 -39.656 -10.797 1 92.44 576 ALA B CA 1
ATOM 9440 C C . ALA B 1 576 ? -5.586 -40.688 -10.891 1 92.44 576 ALA B C 1
ATOM 9442 O O . ALA B 1 576 ? -4.449 -40.375 -11.234 1 92.44 576 ALA B O 1
ATOM 9443 N N . LEU B 1 577 ? -5.926 -41.906 -10.625 1 93.06 577 LEU B N 1
ATOM 9444 C CA . LEU B 1 577 ? -4.957 -43 -10.727 1 93.06 577 LEU B CA 1
ATOM 9445 C C . LEU B 1 577 ? -4.52 -43.219 -12.172 1 93.06 577 LEU B C 1
ATOM 9447 O O . LEU B 1 577 ? -3.355 -43.531 -12.43 1 93.06 577 LEU B O 1
ATOM 9451 N N . THR B 1 578 ? -5.43 -43.062 -13.094 1 92.31 578 THR B N 1
ATOM 9452 C CA . THR B 1 578 ? -5.105 -43.188 -14.516 1 92.31 578 THR B CA 1
ATOM 9453 C C . THR B 1 578 ? -4.141 -42.062 -14.938 1 92.31 578 THR B C 1
ATOM 9455 O O . THR B 1 578 ? -3.232 -42.312 -15.734 1 92.31 578 THR B O 1
ATOM 9458 N N . ASP B 1 579 ? -4.344 -40.875 -14.359 1 90.88 579 ASP B N 1
ATOM 9459 C CA . ASP B 1 579 ? -3.504 -39.719 -14.688 1 90.88 579 ASP B CA 1
ATOM 9460 C C . ASP B 1 579 ? -2.045 -40 -14.32 1 90.88 579 ASP B C 1
ATOM 9462 O O . ASP B 1 579 ? -1.134 -39.5 -14.992 1 90.88 579 ASP B O 1
ATOM 9466 N N . VAL B 1 580 ? -1.81 -40.719 -13.297 1 91.69 580 VAL B N 1
ATOM 9467 C CA . VAL B 1 580 ? -0.45 -40.844 -12.781 1 91.69 580 VAL B CA 1
ATOM 9468 C C . VAL B 1 580 ? 0.165 -42.156 -13.273 1 91.69 580 VAL B C 1
ATOM 9470 O O . VAL B 1 580 ? 1.367 -42.219 -13.539 1 91.69 580 VAL B O 1
ATOM 9473 N N . GLY B 1 581 ? -0.665 -43.25 -13.438 1 90.56 581 GLY B N 1
ATOM 9474 C CA . GLY B 1 581 ? -0.117 -44.562 -13.766 1 90.56 581 GLY B CA 1
ATOM 9475 C C . GLY B 1 581 ? -0.774 -45.188 -14.977 1 90.56 581 GLY B C 1
ATOM 9476 O O . GLY B 1 581 ? -0.525 -46.375 -15.289 1 90.56 581 GLY B O 1
ATOM 9477 N N . GLY B 1 582 ? -1.621 -44.469 -15.57 1 90.25 582 GLY B N 1
ATOM 9478 C CA . GLY B 1 582 ? -2.303 -45.031 -16.734 1 90.25 582 GLY B CA 1
ATOM 9479 C C . GLY B 1 582 ? -3.424 -45.969 -16.375 1 90.25 582 GLY B C 1
ATOM 9480 O O . GLY B 1 582 ? -3.754 -46.125 -15.195 1 90.25 582 GLY B O 1
ATOM 9481 N N . ILE B 1 583 ? -4.004 -46.656 -17.359 1 90.81 583 ILE B N 1
ATOM 94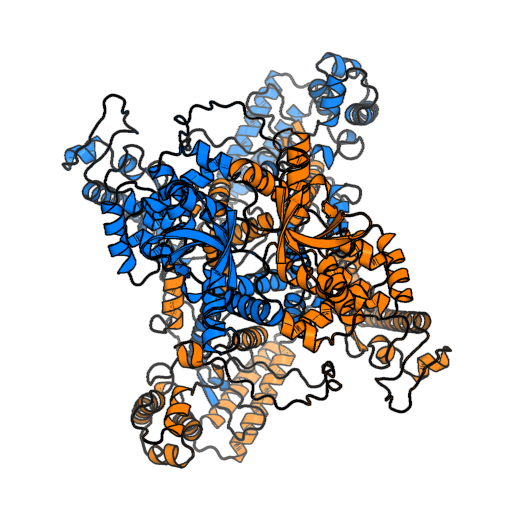82 C CA . ILE B 1 583 ? -5.145 -47.562 -17.219 1 90.81 583 ILE B CA 1
ATOM 9483 C C . ILE B 1 583 ? -4.738 -48.781 -16.406 1 90.81 583 ILE B C 1
ATOM 9485 O O . ILE B 1 583 ? -5.559 -49.344 -15.672 1 90.81 583 ILE B O 1
ATOM 9489 N N . GLU B 1 584 ? -3.494 -49.156 -16.469 1 88.88 584 GLU B N 1
ATOM 9490 C CA . GLU B 1 584 ? -3.004 -50.344 -15.734 1 88.88 584 GLU B CA 1
ATOM 9491 C C . GLU B 1 584 ? -3.148 -50.156 -14.227 1 88.88 584 GLU B C 1
ATOM 9493 O O . GLU B 1 584 ? -3.629 -51.031 -13.531 1 88.88 584 GLU B O 1
ATOM 9498 N N . LEU B 1 585 ? -2.729 -49 -13.812 1 90.12 585 LEU B N 1
ATOM 9499 C CA . LEU B 1 585 ? -2.809 -48.719 -12.383 1 90.12 585 LEU B CA 1
ATOM 9500 C C . LEU B 1 585 ? -4.262 -48.625 -11.93 1 90.12 585 LEU B C 1
ATOM 9502 O O . LEU B 1 585 ? -4.633 -49.188 -10.891 1 90.12 585 LEU B O 1
ATOM 9506 N N . SER B 1 586 ? -5.094 -47.938 -12.641 1 91.5 586 SER B N 1
ATOM 9507 C CA . SER B 1 586 ? -6.488 -47.75 -12.25 1 91.5 586 SER B CA 1
ATOM 9508 C C . SER B 1 586 ? -7.242 -49.094 -12.242 1 91.5 586 SER B C 1
ATOM 9510 O O . SER B 1 586 ? -8.109 -49.312 -11.391 1 91.5 586 SER B O 1
ATOM 9512 N N . SER B 1 587 ? -6.926 -49.969 -13.148 1 90.81 587 SER B N 1
ATOM 9513 C CA . SER B 1 587 ? -7.598 -51.25 -13.258 1 90.81 587 SER B CA 1
ATOM 9514 C C . SER B 1 587 ? -7.34 -52.125 -12.031 1 90.81 587 SER B C 1
ATOM 9516 O O . SER B 1 587 ? -8.18 -52.969 -11.656 1 90.81 587 SER B O 1
ATOM 9518 N N . ARG B 1 588 ? -6.188 -51.969 -11.453 1 89.12 588 ARG B N 1
ATOM 9519 C CA . ARG B 1 588 ? -5.836 -52.719 -10.25 1 89.12 588 ARG B CA 1
ATOM 9520 C C . ARG B 1 588 ? -6.785 -52.375 -9.102 1 89.12 588 ARG B C 1
ATOM 9522 O O . ARG B 1 588 ? -6.953 -53.188 -8.18 1 89.12 588 ARG B O 1
ATOM 9529 N N . PHE B 1 589 ? -7.352 -51.188 -9.234 1 90.69 589 PHE B N 1
ATOM 9530 C CA . PHE B 1 589 ? -8.164 -50.75 -8.109 1 90.69 589 PHE B CA 1
ATOM 9531 C C . PHE B 1 589 ? -9.633 -50.656 -8.516 1 90.69 589 PHE B C 1
ATOM 9533 O O . PHE B 1 589 ? -10.461 -50.156 -7.742 1 90.69 589 PHE B O 1
ATOM 9540 N N . ALA B 1 590 ? -9.992 -51.062 -9.664 1 88.25 590 ALA B N 1
ATOM 9541 C CA . ALA B 1 590 ? -11.336 -50.906 -10.219 1 88.25 590 ALA B CA 1
ATOM 9542 C C . ALA B 1 590 ? -12.359 -51.656 -9.375 1 88.25 590 ALA B C 1
ATOM 9544 O O . ALA B 1 590 ? -13.516 -51.219 -9.266 1 88.25 590 ALA B O 1
ATOM 9545 N N . SER B 1 591 ? -11.945 -52.812 -8.766 1 87.06 591 SER B N 1
ATOM 9546 C CA . SER B 1 591 ? -12.891 -53.656 -8.039 1 87.06 591 SER B CA 1
ATOM 9547 C C . SER B 1 591 ? -12.906 -53.312 -6.555 1 87.06 591 SER B C 1
ATOM 9549 O O . SER B 1 591 ? -13.711 -53.875 -5.797 1 87.06 591 SER B O 1
ATOM 9551 N N . VAL B 1 592 ? -12.109 -52.406 -6.203 1 89.5 592 VAL B N 1
ATOM 9552 C CA . VAL B 1 592 ? -12 -52.062 -4.793 1 89.5 592 VAL B CA 1
ATOM 9553 C C . VAL B 1 592 ? -13.172 -51.156 -4.387 1 89.5 592 VAL B C 1
ATOM 9555 O O . VAL B 1 592 ? -13.609 -50.312 -5.164 1 89.5 592 VAL B O 1
ATOM 9558 N N . LYS B 1 593 ? -13.727 -51.375 -3.25 1 87.25 593 LYS B N 1
ATOM 9559 C CA . LYS B 1 593 ? -14.82 -50.562 -2.725 1 87.25 593 LYS B CA 1
ATOM 9560 C C . LYS B 1 593 ? -14.359 -49.125 -2.484 1 87.25 593 LYS B C 1
ATOM 9562 O O . LYS B 1 593 ? -13.18 -48.875 -2.244 1 87.25 593 LYS B O 1
ATOM 9567 N N . LYS B 1 594 ? -15.242 -48.219 -2.473 1 88.12 594 LYS B N 1
ATOM 9568 C CA . LYS B 1 594 ? -14.961 -46.781 -2.445 1 88.12 594 LYS B CA 1
ATOM 9569 C C . LYS B 1 594 ? -14.156 -46.406 -1.207 1 88.12 594 LYS B C 1
ATOM 9571 O O . LYS B 1 594 ? -13.156 -45.688 -1.307 1 88.12 594 LYS B O 1
ATOM 9576 N N . GLY B 1 595 ? -14.617 -46.781 -0.042 1 84.06 595 GLY B N 1
ATOM 9577 C CA . GLY B 1 595 ? -13.906 -46.438 1.179 1 84.06 595 GLY B CA 1
ATOM 9578 C C . GLY B 1 595 ? -12.469 -46.906 1.19 1 84.06 595 GLY B C 1
ATOM 9579 O O . GLY B 1 595 ? -11.562 -46.156 1.536 1 84.06 595 GLY B O 1
ATOM 9580 N N . ASP B 1 596 ? -12.258 -48.156 0.783 1 90.81 596 ASP B N 1
ATOM 9581 C CA . ASP B 1 596 ? -10.922 -48.719 0.724 1 90.81 596 ASP B CA 1
ATOM 9582 C C . ASP B 1 596 ? -10.102 -48.094 -0.395 1 90.81 596 ASP B C 1
ATOM 9584 O O . ASP B 1 596 ? -8.883 -47.938 -0.268 1 90.81 596 ASP B O 1
ATOM 9588 N N . LEU B 1 597 ? -10.812 -47.75 -1.411 1 94 597 LEU B N 1
ATOM 9589 C CA . LEU B 1 597 ? -10.141 -47.125 -2.545 1 94 597 LEU B CA 1
ATOM 9590 C C . LEU B 1 597 ? -9.555 -45.781 -2.15 1 94 597 LEU B C 1
ATOM 9592 O O . LEU B 1 597 ? -8.445 -45.406 -2.568 1 94 597 LEU B O 1
ATOM 9596 N N . ALA B 1 598 ? -10.297 -45 -1.322 1 94.69 598 ALA B N 1
ATOM 9597 C CA . ALA B 1 598 ? -9.844 -43.688 -0.864 1 94.69 598 ALA B CA 1
ATOM 9598 C C . ALA B 1 598 ? -8.555 -43.812 -0.055 1 94.69 598 ALA B C 1
ATOM 9600 O O . ALA B 1 598 ? -7.621 -43 -0.244 1 94.69 598 ALA B O 1
ATOM 9601 N N . MET B 1 599 ? -8.477 -44.75 0.748 1 93.56 599 MET B N 1
ATOM 9602 C CA . MET B 1 599 ? -7.297 -44.969 1.574 1 93.56 599 MET B CA 1
ATOM 9603 C C . MET B 1 599 ? -6.109 -45.406 0.719 1 93.56 599 MET B C 1
ATOM 9605 O O . MET B 1 599 ? -4.98 -44.969 0.947 1 93.56 599 MET B O 1
ATOM 9609 N N . SER B 1 600 ? -6.398 -46.312 -0.217 1 93.5 600 SER B N 1
ATOM 9610 C CA . SER B 1 600 ? -5.352 -46.75 -1.125 1 93.5 600 SER B CA 1
ATOM 9611 C C . SER B 1 600 ? -4.812 -45.625 -1.969 1 93.5 600 SER B C 1
ATOM 9613 O O . SER B 1 600 ? -3.605 -45.5 -2.188 1 93.5 600 SER B O 1
ATOM 9615 N N . ALA B 1 601 ? -5.77 -44.781 -2.404 1 95 601 ALA B N 1
ATOM 9616 C CA . ALA B 1 601 ? -5.375 -43.625 -3.203 1 95 601 ALA B CA 1
ATOM 9617 C C . ALA B 1 601 ? -4.473 -42.719 -2.402 1 95 601 ALA B C 1
ATOM 9619 O O . ALA B 1 601 ? -3.469 -42.219 -2.92 1 95 601 ALA B O 1
ATOM 9620 N N . GLU B 1 602 ? -4.855 -42.438 -1.15 1 94.81 602 GLU B N 1
ATOM 9621 C CA . GLU B 1 602 ? -4.031 -41.562 -0.293 1 94.81 602 GLU B CA 1
ATOM 9622 C C . GLU B 1 602 ? -2.59 -42.094 -0.244 1 94.81 602 GLU B C 1
ATOM 9624 O O . GLU B 1 602 ? -1.647 -41.281 -0.326 1 94.81 602 GLU B O 1
ATOM 9629 N N . ARG B 1 603 ? -2.383 -43.375 -0.18 1 92.69 603 ARG B N 1
ATOM 9630 C CA . ARG B 1 603 ? -1.06 -44 -0.093 1 92.69 603 ARG B CA 1
ATOM 9631 C C . ARG B 1 603 ? -0.316 -43.875 -1.42 1 92.69 603 ARG B C 1
ATOM 9633 O O . ARG B 1 603 ? 0.877 -43.562 -1.444 1 92.69 603 ARG B O 1
ATOM 9640 N N . VAL B 1 604 ? -1.001 -44.156 -2.479 1 93.69 604 VAL B N 1
ATOM 9641 C CA . VAL B 1 604 ? -0.398 -44.062 -3.805 1 93.69 604 VAL B CA 1
ATOM 9642 C C . VAL B 1 604 ? 0.099 -42.656 -4.062 1 93.69 604 VAL B C 1
ATOM 9644 O O . VAL B 1 604 ? 1.241 -42.438 -4.484 1 93.69 604 VAL B O 1
ATOM 9647 N N . PHE B 1 605 ? -0.708 -41.688 -3.752 1 95.12 605 PHE B N 1
ATOM 9648 C CA . PHE B 1 605 ? -0.388 -40.281 -4.066 1 95.12 605 PHE B CA 1
ATOM 9649 C C . PHE B 1 605 ? 0.558 -39.719 -3.023 1 95.12 605 PHE B C 1
ATOM 9651 O O . PHE B 1 605 ? 1.039 -38.594 -3.178 1 95.12 605 PHE B O 1
ATOM 9658 N N . ALA B 1 606 ? 0.806 -40.438 -1.969 1 92.81 606 ALA B N 1
ATOM 9659 C CA . ALA B 1 606 ? 1.859 -40.094 -1.02 1 92.81 606 ALA B CA 1
ATOM 9660 C C . ALA B 1 606 ? 3.189 -40.75 -1.418 1 92.81 606 ALA B C 1
ATOM 9662 O O . ALA B 1 606 ? 4.203 -40.562 -0.739 1 92.81 606 ALA B O 1
ATOM 9663 N N . GLY B 1 607 ? 3.119 -41.406 -2.568 1 89.12 607 GLY B N 1
ATOM 9664 C CA . GLY B 1 607 ? 4.34 -42 -3.096 1 89.12 607 GLY B CA 1
ATOM 9665 C C . GLY B 1 607 ? 4.621 -43.375 -2.537 1 89.12 607 GLY B C 1
ATOM 9666 O O . GLY B 1 607 ? 5.711 -43.938 -2.727 1 89.12 607 GLY B O 1
ATOM 9667 N N . THR B 1 608 ? 3.543 -43.812 -1.902 1 85.31 608 THR B N 1
ATOM 9668 C CA . THR B 1 608 ? 3.729 -45.125 -1.308 1 85.31 608 THR B CA 1
ATOM 9669 C C . THR B 1 608 ? 3.17 -46.219 -2.221 1 85.31 608 THR B C 1
ATOM 9671 O O . THR B 1 608 ? 2.307 -45.938 -3.059 1 85.31 608 THR B O 1
ATOM 9674 N N . TYR B 1 609 ? 3.621 -47.5 -2.316 1 77 609 TYR B N 1
ATOM 9675 C CA . TYR B 1 609 ? 3.127 -48.688 -2.973 1 77 609 TYR B CA 1
ATOM 9676 C C . TYR B 1 609 ? 3.408 -48.656 -4.469 1 77 609 TYR B C 1
ATOM 9678 O O . TYR B 1 609 ? 2.703 -49.281 -5.258 1 77 609 TYR B O 1
ATOM 9686 N N . ILE B 1 610 ? 4.133 -47.594 -4.941 1 82.31 610 ILE B N 1
ATOM 9687 C CA . ILE B 1 610 ? 4.457 -47.5 -6.359 1 82.31 610 ILE B CA 1
ATOM 9688 C C . ILE B 1 610 ? 5.934 -47.812 -6.578 1 82.31 610 ILE B C 1
ATOM 9690 O O . ILE B 1 610 ? 6.805 -47.219 -5.965 1 82.31 610 ILE B O 1
ATOM 9694 N N . THR B 1 611 ? 6.195 -48.812 -7.293 1 81.19 611 THR B N 1
ATOM 9695 C CA . THR B 1 611 ? 7.562 -49.25 -7.523 1 81.19 611 THR B CA 1
ATOM 9696 C C . THR B 1 611 ? 8.188 -48.5 -8.695 1 81.19 611 THR B C 1
ATOM 9698 O O . THR B 1 611 ? 9.383 -48.188 -8.68 1 81.19 611 THR B O 1
ATOM 9701 N N . GLU B 1 612 ? 7.422 -48.125 -9.719 1 87.38 612 GLU B N 1
ATOM 9702 C CA . GLU B 1 612 ? 7.926 -47.406 -10.875 1 87.38 612 GLU B CA 1
ATOM 9703 C C . GLU B 1 612 ? 8.234 -45.938 -10.523 1 87.38 612 GLU B C 1
ATOM 9705 O O . GLU B 1 612 ? 7.344 -45.219 -10.078 1 87.38 612 GLU B O 1
ATOM 9710 N N . VAL B 1 613 ? 9.438 -45.469 -10.727 1 88.75 613 VAL B N 1
ATOM 9711 C CA . VAL B 1 613 ? 9.93 -44.156 -10.312 1 88.75 613 VAL B CA 1
ATOM 9712 C C . VAL B 1 613 ? 9.141 -43.062 -11.031 1 88.75 613 VAL B C 1
ATOM 9714 O O . VAL B 1 613 ? 8.781 -42.062 -10.422 1 88.75 613 VAL B O 1
ATOM 9717 N N . GLU B 1 614 ? 8.891 -43.219 -12.258 1 90.31 614 GLU B N 1
ATOM 9718 C CA . GLU B 1 614 ? 8.18 -42.219 -13.031 1 90.31 614 GLU B CA 1
ATOM 9719 C C . GLU B 1 614 ? 6.762 -42.031 -12.5 1 90.31 614 GLU B C 1
ATOM 9721 O O . GLU B 1 614 ? 6.289 -40.875 -12.398 1 90.31 614 GLU B O 1
ATOM 9726 N N . VAL B 1 615 ? 6.105 -43.125 -12.188 1 91.19 615 VAL B N 1
ATOM 9727 C CA . VAL B 1 615 ? 4.742 -43.062 -11.672 1 91.19 615 VAL B CA 1
ATOM 9728 C C . VAL B 1 615 ? 4.738 -42.438 -10.281 1 91.19 615 VAL B C 1
ATOM 9730 O O . VAL B 1 615 ? 3.828 -41.656 -9.945 1 91.19 615 VAL B O 1
ATOM 9733 N N . ARG B 1 616 ? 5.746 -42.781 -9.523 1 92.31 616 ARG B N 1
ATOM 9734 C CA . ARG B 1 616 ? 5.863 -42.219 -8.188 1 92.31 616 ARG B CA 1
ATOM 9735 C C . ARG B 1 616 ? 6.031 -40.688 -8.25 1 92.31 616 ARG B C 1
ATOM 9737 O O . ARG B 1 616 ? 5.418 -39.969 -7.473 1 92.31 616 ARG B O 1
ATOM 9744 N N . GLU B 1 617 ? 6.883 -40.219 -9.117 1 92.25 617 GLU B N 1
ATOM 9745 C CA . GLU B 1 617 ? 7.102 -38.781 -9.266 1 92.25 617 GLU B CA 1
ATOM 9746 C C . GLU B 1 617 ? 5.824 -38.062 -9.711 1 92.25 617 GLU B C 1
ATOM 9748 O O . GLU B 1 617 ? 5.508 -37 -9.219 1 92.25 617 GLU B O 1
ATOM 9753 N N . LYS B 1 618 ? 5.117 -38.656 -10.594 1 93.06 618 LYS B N 1
ATOM 9754 C CA . LYS B 1 618 ? 3.855 -38.062 -11.055 1 93.06 618 LYS B CA 1
ATOM 9755 C C . LYS B 1 618 ? 2.818 -38.062 -9.938 1 93.06 618 LYS B C 1
ATOM 9757 O O . LYS B 1 618 ? 2.043 -37.094 -9.82 1 93.06 618 LYS B O 1
ATOM 9762 N N . ALA B 1 619 ? 2.855 -39.125 -9.148 1 93.88 619 ALA B N 1
ATOM 9763 C CA . ALA B 1 619 ? 1.918 -39.219 -8.031 1 93.88 619 ALA B CA 1
ATOM 9764 C C . ALA B 1 619 ? 2.189 -38.156 -6.992 1 93.88 619 ALA B C 1
ATOM 9766 O O . ALA B 1 619 ? 1.258 -37.531 -6.477 1 93.88 619 ALA B O 1
ATOM 9767 N N . LEU B 1 620 ? 3.439 -37.875 -6.77 1 92.81 620 LEU B N 1
ATOM 9768 C CA . LEU B 1 620 ? 3.84 -36.875 -5.766 1 92.81 620 LEU B CA 1
ATOM 9769 C C . LEU B 1 620 ? 3.578 -35.469 -6.258 1 92.81 620 LEU B C 1
ATOM 9771 O O . LEU B 1 620 ? 3.465 -34.531 -5.453 1 92.81 620 LEU B O 1
ATOM 9775 N N . ALA B 1 621 ? 3.455 -35.312 -7.5 1 93.31 621 ALA B N 1
ATOM 9776 C CA . ALA B 1 621 ? 3.244 -33.969 -8.078 1 93.31 621 ALA B CA 1
ATOM 9777 C C . ALA B 1 621 ? 1.768 -33.75 -8.383 1 93.31 621 ALA B C 1
ATOM 9779 O O . ALA B 1 621 ? 1.363 -32.625 -8.688 1 93.31 621 ALA B O 1
ATOM 9780 N N . TRP B 1 622 ? 0.999 -34.812 -8.203 1 94.5 622 TRP B N 1
ATOM 9781 C CA . TRP B 1 622 ? -0.386 -34.719 -8.656 1 94.5 622 TRP B CA 1
ATOM 9782 C C . TRP B 1 622 ? -1.24 -33.938 -7.645 1 94.5 622 TRP B C 1
ATOM 9784 O O . TRP B 1 622 ? -1.145 -34.188 -6.441 1 94.5 622 TRP B O 1
ATOM 9794 N N . VAL B 1 623 ? -2.047 -33.062 -8.086 1 94.81 623 VAL B N 1
ATOM 9795 C CA . VAL B 1 623 ? -3.127 -32.375 -7.371 1 94.81 623 VAL B CA 1
ATOM 9796 C C . VAL B 1 623 ? -4.34 -32.219 -8.281 1 94.81 623 VAL B C 1
ATOM 9798 O O . VAL B 1 623 ? -4.207 -32.25 -9.508 1 94.81 623 VAL B O 1
ATOM 9801 N N . PRO B 1 624 ? -5.527 -32.219 -7.703 1 92.75 624 PRO B N 1
ATOM 9802 C CA . PRO B 1 624 ? -6.672 -31.938 -8.578 1 92.75 624 PRO B CA 1
ATOM 9803 C C . PRO B 1 624 ? -6.488 -30.672 -9.406 1 92.75 624 PRO B C 1
ATOM 9805 O O . PRO B 1 624 ? -5.93 -29.688 -8.922 1 92.75 624 PRO B O 1
ATOM 9808 N N . GLU B 1 625 ? -6.922 -30.656 -10.609 1 89.88 625 GLU B N 1
ATOM 9809 C CA . GLU B 1 625 ? -6.73 -29.547 -11.547 1 89.88 625 GLU B CA 1
ATOM 9810 C C . GLU B 1 625 ? -7.27 -28.234 -10.977 1 89.88 625 GLU B C 1
ATOM 9812 O O . GLU B 1 625 ? -6.684 -27.172 -11.188 1 89.88 625 GLU B O 1
ATOM 9817 N N . VAL B 1 626 ? -8.32 -28.312 -10.211 1 92.5 626 VAL B N 1
ATOM 9818 C CA . VAL B 1 626 ? -8.977 -27.125 -9.68 1 92.5 626 VAL B CA 1
ATOM 9819 C C . VAL B 1 626 ? -8.055 -26.422 -8.68 1 92.5 626 VAL B C 1
ATOM 9821 O O . VAL B 1 626 ? -8.227 -25.25 -8.391 1 92.5 626 VAL B O 1
ATOM 9824 N N . MET B 1 627 ? -7.09 -27.172 -8.156 1 94.56 627 MET B N 1
ATOM 9825 C CA . MET B 1 627 ? -6.199 -26.609 -7.145 1 94.56 627 MET B CA 1
ATOM 9826 C C . MET B 1 627 ? -4.984 -25.953 -7.789 1 94.56 627 MET B C 1
ATOM 9828 O O . MET B 1 627 ? -4.242 -25.219 -7.129 1 94.56 627 MET B O 1
ATOM 9832 N N . ARG B 1 628 ? -4.781 -26.156 -9.078 1 93.38 628 ARG B N 1
ATOM 9833 C CA . ARG B 1 628 ? -3.607 -25.641 -9.781 1 93.38 628 ARG B CA 1
ATOM 9834 C C . ARG B 1 628 ? -3.793 -24.172 -10.156 1 93.38 628 ARG B C 1
ATOM 9836 O O . ARG B 1 628 ? -4.918 -23.719 -10.375 1 93.38 628 ARG B O 1
ATOM 9843 N N . PHE B 1 629 ? -2.693 -23.453 -10.094 1 92.31 629 PHE B N 1
ATOM 9844 C CA . PHE B 1 629 ? -2.689 -22.094 -10.633 1 92.31 629 PHE B CA 1
ATOM 9845 C C . PHE B 1 629 ? -2.314 -22.094 -12.109 1 92.31 629 PHE B C 1
ATOM 9847 O O . PHE B 1 629 ? -1.193 -22.469 -12.469 1 92.31 629 PHE B O 1
ATOM 9854 N N . ALA B 1 630 ? -3.258 -22.047 -12.992 1 78.31 630 ALA B N 1
ATOM 9855 C CA . ALA B 1 630 ? -2.98 -22.125 -14.422 1 78.31 630 ALA B CA 1
ATOM 9856 C C . ALA B 1 630 ? -3.188 -20.781 -15.102 1 78.31 630 ALA B C 1
ATOM 9858 O O . ALA B 1 630 ? -4.062 -20 -14.703 1 78.31 630 ALA B O 1
ATOM 9859 N N . SER B 1 631 ? -2.152 -20.203 -15.609 1 66.62 631 SER B N 1
ATOM 9860 C CA . SER B 1 631 ? -2.316 -18.938 -16.328 1 66.62 631 SER B CA 1
ATOM 9861 C C . SER B 1 631 ? -2.945 -19.172 -17.703 1 66.62 631 SER B C 1
ATOM 9863 O O . SER B 1 631 ? -2.604 -20.141 -18.391 1 66.62 631 SER B O 1
ATOM 9865 N N . ALA B 1 632 ? -4.172 -18.891 -17.906 1 54.06 632 ALA B N 1
ATOM 9866 C CA . ALA B 1 632 ? -4.746 -18.953 -19.234 1 54.06 632 ALA B CA 1
ATOM 9867 C C . ALA B 1 632 ? -3.779 -18.406 -20.281 1 54.06 632 ALA B C 1
ATOM 9869 O O . ALA B 1 632 ? -3.09 -17.406 -20.031 1 54.06 632 ALA B O 1
ATOM 9870 N N . ALA B 1 633 ? -3.385 -19.219 -21.281 1 44.5 633 ALA B N 1
ATOM 9871 C CA . ALA B 1 633 ? -2.631 -18.75 -22.438 1 44.5 633 ALA B CA 1
ATOM 9872 C C . ALA B 1 633 ? -3.176 -17.422 -22.953 1 44.5 633 ALA B C 1
ATOM 9874 O O . ALA B 1 633 ? -4.391 -17.203 -22.969 1 44.5 633 ALA B O 1
ATOM 9875 N N . PRO B 1 634 ? -2.379 -16.406 -22.984 1 41.94 634 PRO B N 1
ATOM 9876 C CA . PRO B 1 634 ? -2.91 -15.188 -23.609 1 41.94 634 PRO B CA 1
ATOM 9877 C C . PRO B 1 634 ? -3.781 -15.477 -24.828 1 41.94 634 PRO B C 1
ATOM 9879 O O . PRO B 1 634 ? -3.506 -16.422 -25.578 1 41.94 634 PRO B O 1
ATOM 9882 N N . GLU B 1 635 ? -5.039 -15.406 -24.797 1 35.66 635 GLU B N 1
ATOM 9883 C CA . GLU B 1 635 ? -5.684 -15.484 -26.109 1 35.66 635 GLU B CA 1
ATOM 9884 C C . GLU B 1 635 ? -4.758 -14.984 -27.203 1 35.66 635 GLU B C 1
ATOM 9886 O O . GLU B 1 635 ? -4.023 -14.008 -27.016 1 35.66 635 GLU B O 1
ATOM 9891 N N . ALA B 1 636 ? -4.578 -15.891 -28.328 1 34.81 636 ALA B N 1
ATOM 9892 C CA . ALA B 1 636 ? -3.725 -15.703 -29.5 1 34.81 636 ALA B CA 1
ATOM 9893 C C . ALA B 1 636 ? -3.705 -14.25 -29.938 1 34.81 636 ALA B C 1
ATOM 9895 O O . ALA B 1 636 ? -2.92 -13.867 -30.812 1 34.81 636 ALA B O 1
ATOM 9896 N N . GLY B 1 637 ? -4.816 -13.57 -29.812 1 32.47 637 GLY B N 1
ATOM 9897 C CA . GLY B 1 637 ? -4.809 -12.32 -30.562 1 32.47 637 GLY B CA 1
ATOM 9898 C C . GLY B 1 637 ? -3.857 -11.289 -30 1 32.47 637 GLY B C 1
ATOM 9899 O O . GLY B 1 637 ? -3.895 -10.117 -30.375 1 32.47 637 GLY B O 1
ATOM 9900 N N . GLU B 1 638 ? -3.486 -11.523 -28.812 1 33.06 638 GLU B N 1
ATOM 9901 C CA . GLU B 1 638 ? -2.611 -10.438 -28.391 1 33.06 638 GLU B CA 1
ATOM 9902 C C . GLU B 1 638 ? -1.236 -10.547 -29.047 1 33.06 638 GLU B C 1
ATOM 9904 O O . GLU B 1 638 ? -0.655 -11.633 -29.109 1 33.06 638 GLU B O 1
ATOM 9909 N N . ALA B 1 639 ? -0.768 -9.617 -29.922 1 31.83 639 ALA B N 1
ATOM 9910 C CA 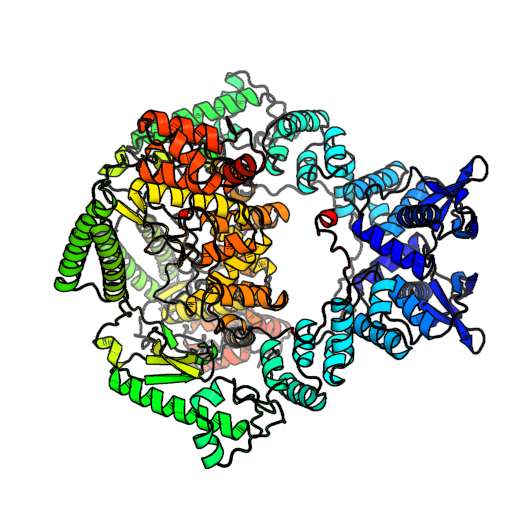. ALA B 1 639 ? 0.444 -9.492 -30.719 1 31.83 639 ALA B CA 1
ATOM 9911 C C . ALA B 1 639 ? 1.67 -9.969 -29.953 1 31.83 639 ALA B C 1
ATOM 9913 O O . ALA B 1 639 ? 1.937 -9.492 -28.844 1 31.83 639 ALA B O 1
ATOM 9914 N N . GLU B 1 640 ? 2.078 -11.258 -30.094 1 29.2 640 GLU B N 1
ATOM 9915 C CA . GLU B 1 640 ? 3.473 -11.578 -29.797 1 29.2 640 GLU B CA 1
ATOM 9916 C C . GLU B 1 640 ? 4.391 -10.414 -30.156 1 29.2 640 GLU B C 1
ATOM 9918 O O . GLU B 1 640 ? 4.32 -9.883 -31.266 1 29.2 640 GLU B O 1
ATOM 9923 N N . ILE B 1 641 ? 4.797 -9.633 -29.266 1 28.86 641 ILE B N 1
ATOM 9924 C CA . ILE B 1 641 ? 5.957 -8.883 -29.734 1 28.86 641 ILE B CA 1
ATOM 9925 C C . ILE B 1 641 ? 6.922 -9.828 -30.453 1 28.86 641 ILE B C 1
ATOM 9927 O O . ILE B 1 641 ? 7.379 -10.82 -29.891 1 28.86 641 ILE B O 1
ATOM 9931 N N . ASP B 1 642 ? 6.738 -10.141 -31.734 1 27.2 642 ASP B N 1
ATOM 9932 C CA . ASP B 1 642 ? 7.594 -10.883 -32.656 1 27.2 642 ASP B CA 1
ATOM 9933 C C . ASP B 1 642 ? 9.07 -10.664 -32.344 1 27.2 642 ASP B C 1
ATOM 9935 O O . ASP B 1 642 ? 9.617 -9.594 -32.594 1 27.2 642 ASP B O 1
ATOM 9939 N N . ALA B 1 643 ? 9.555 -11.312 -31.328 1 27.89 643 ALA B N 1
ATOM 9940 C CA . ALA B 1 643 ? 10.992 -11.422 -31.125 1 27.89 643 ALA B CA 1
ATOM 9941 C C . ALA B 1 643 ? 11.648 -12.18 -32.281 1 27.89 643 ALA B C 1
ATOM 9943 O O . ALA B 1 643 ? 12.797 -12.609 -32.188 1 27.89 643 ALA B O 1
ATOM 9944 N N . SER B 1 644 ? 11.008 -12.469 -33.375 1 26.84 644 SER B N 1
ATOM 9945 C CA . SER B 1 644 ? 11.656 -13.344 -34.344 1 26.84 644 SER B CA 1
ATOM 9946 C C . SER B 1 644 ? 13.008 -12.789 -34.781 1 26.84 644 SER B C 1
ATOM 9948 O O . SER B 1 644 ? 13.766 -13.461 -35.469 1 26.84 644 SER B O 1
ATOM 9950 N N . ASP B 1 645 ? 13.227 -11.625 -34.938 1 25.92 645 ASP B N 1
ATOM 9951 C CA . ASP B 1 645 ? 14.398 -11.445 -35.781 1 25.92 645 ASP B CA 1
ATOM 9952 C C . ASP B 1 645 ? 15.664 -11.93 -35.062 1 25.92 645 ASP B C 1
ATOM 9954 O O . ASP B 1 645 ? 16.781 -11.703 -35.562 1 25.92 645 ASP B O 1
ATOM 9958 N N . ALA B 1 646 ? 15.789 -12.102 -33.719 1 24.48 646 ALA B N 1
ATOM 9959 C CA . ALA B 1 646 ? 17.141 -12.508 -33.312 1 24.48 646 ALA B CA 1
ATOM 9960 C C . ALA B 1 646 ? 17.328 -14.016 -33.5 1 24.48 646 ALA B C 1
ATOM 9962 O O . ALA B 1 646 ? 16.625 -14.812 -32.875 1 24.48 646 ALA B O 1
ATOM 9963 N N . GLU B 1 647 ? 17.703 -14.508 -34.688 1 23.25 647 GLU B N 1
ATOM 9964 C CA . GLU B 1 647 ? 18.203 -15.844 -35 1 23.25 647 GLU B CA 1
ATOM 9965 C C . GLU B 1 647 ? 19.141 -16.328 -33.875 1 23.25 647 GLU B C 1
ATOM 9967 O O . GLU B 1 647 ? 20.094 -15.656 -33.531 1 23.25 647 GLU B O 1
ATOM 9972 N N . PRO B 1 648 ? 18.656 -17.125 -32.969 1 26.48 648 PRO B N 1
ATOM 9973 C CA . PRO B 1 648 ? 19.469 -17.719 -31.891 1 26.48 648 PRO B CA 1
ATOM 9974 C C . PRO B 1 648 ? 20.625 -18.562 -32.438 1 26.48 648 PRO B C 1
ATOM 9976 O O . PRO B 1 648 ? 20.406 -19.594 -33.062 1 26.48 648 PRO B O 1
ATOM 9979 N N . GLY B 1 649 ? 21.562 -18.031 -33.188 1 22.42 649 GLY B N 1
ATOM 9980 C CA . GLY B 1 649 ? 22.609 -18.969 -33.562 1 22.42 649 GLY B CA 1
ATOM 9981 C C . GLY B 1 649 ? 23.094 -19.828 -32.406 1 22.42 649 GLY B C 1
ATOM 9982 O O . GLY B 1 649 ? 23.203 -21.047 -32.531 1 22.42 649 GLY B O 1
ATOM 9983 N N . VAL B 1 650 ? 23.953 -19.312 -31.484 1 23.52 650 VAL B N 1
ATOM 9984 C CA . VAL B 1 650 ? 25.078 -20.109 -30.984 1 23.52 650 VAL B CA 1
ATOM 9985 C C . VAL B 1 650 ? 24.578 -21.047 -29.891 1 23.52 650 VAL B C 1
ATOM 9987 O O . VAL B 1 650 ? 23.734 -20.688 -29.078 1 23.52 650 VAL B O 1
ATOM 9990 N N . ASP B 1 651 ? 24.734 -22.391 -29.953 1 23.84 651 ASP B N 1
ATOM 9991 C CA . ASP B 1 651 ? 24.547 -23.656 -29.25 1 23.84 651 ASP B CA 1
ATOM 9992 C C . ASP B 1 651 ? 25.156 -23.594 -27.844 1 23.84 651 ASP B C 1
ATOM 9994 O O . ASP B 1 651 ? 25.359 -24.625 -27.203 1 23.84 651 ASP B O 1
ATOM 9998 N N . GLY B 1 652 ? 25.688 -22.469 -27.359 1 23 652 GLY B N 1
ATOM 9999 C CA . GLY B 1 652 ? 26.547 -22.734 -26.219 1 23 652 GLY B CA 1
ATOM 10000 C C . GLY B 1 652 ? 25.781 -23.312 -25.031 1 23 652 GLY B C 1
ATOM 10001 O O . GLY B 1 652 ? 24.609 -23.016 -24.844 1 23 652 GLY B O 1
ATOM 10002 N N . GLU B 1 653 ? 26.094 -24.547 -24.656 1 24.14 653 GLU B N 1
ATOM 10003 C CA . GLU B 1 653 ? 25.688 -25.469 -23.594 1 24.14 653 GLU B CA 1
ATOM 10004 C C . GLU B 1 653 ? 25.625 -24.766 -22.234 1 24.14 653 GLU B C 1
ATOM 10006 O O . GLU B 1 653 ? 26.641 -24.312 -21.719 1 24.14 653 GLU B O 1
ATOM 10011 N N . THR B 1 654 ? 24.656 -23.953 -22.094 1 24.02 654 THR B N 1
ATOM 10012 C CA . THR B 1 654 ? 24.484 -23.141 -20.906 1 24.02 654 THR B CA 1
ATOM 10013 C C . THR B 1 654 ? 24.234 -24.016 -19.688 1 24.02 654 THR B C 1
ATOM 10015 O O . THR B 1 654 ? 23.266 -24.766 -19.625 1 24.02 654 THR B O 1
ATOM 10018 N N . HIS B 1 655 ? 25.344 -24.531 -19.094 1 22.47 655 HIS B N 1
ATOM 10019 C CA . HIS B 1 655 ? 25.359 -25.375 -17.906 1 22.47 655 HIS B CA 1
ATOM 10020 C C . HIS B 1 655 ? 24.531 -24.766 -16.781 1 22.47 655 HIS B C 1
ATOM 10022 O O . HIS B 1 655 ? 24.547 -23.547 -16.594 1 22.47 655 HIS B O 1
ATOM 10028 N N . THR B 1 656 ? 23.516 -25.422 -16.406 1 23.16 656 THR B N 1
ATOM 10029 C CA . THR B 1 656 ? 22.391 -25.141 -15.531 1 23.16 656 THR B CA 1
ATOM 10030 C C . THR B 1 656 ? 22.859 -24.906 -14.102 1 23.16 656 THR B C 1
ATOM 10032 O O . THR B 1 656 ? 23.797 -25.547 -13.633 1 23.16 656 THR B O 1
ATOM 10035 N N . PRO B 1 657 ? 22.766 -23.734 -13.578 1 20.75 657 PRO B N 1
ATOM 10036 C CA . PRO B 1 657 ? 23.266 -23.312 -12.266 1 20.75 657 PRO B CA 1
ATOM 10037 C C . PRO B 1 657 ? 22.812 -24.234 -11.133 1 20.75 657 PRO B C 1
ATOM 10039 O O . PRO B 1 657 ? 22.953 -23.875 -9.961 1 20.75 657 PRO B O 1
ATOM 10042 N N . HIS B 1 658 ? 22.469 -25.5 -11.391 1 20.34 658 HIS B N 1
ATOM 10043 C CA . HIS B 1 658 ? 22.078 -26.297 -10.234 1 20.34 658 HIS B CA 1
ATOM 10044 C C . HIS B 1 658 ? 23.234 -26.438 -9.25 1 20.34 658 HIS B C 1
ATOM 10046 O O . HIS B 1 658 ? 23.016 -26.672 -8.055 1 20.34 658 HIS B O 1
ATOM 10052 N N . GLU B 1 659 ? 24.469 -26.594 -9.758 1 20.08 659 GLU B N 1
ATOM 10053 C CA . GLU B 1 659 ? 25.5 -27.219 -8.938 1 20.08 659 GLU B CA 1
ATOM 10054 C C . GLU B 1 659 ? 25.984 -26.266 -7.84 1 20.08 659 GLU B C 1
ATOM 10056 O O . GLU B 1 659 ? 26.719 -26.672 -6.941 1 20.08 659 GLU B O 1
ATOM 10061 N N . LEU B 1 660 ? 25.828 -25.031 -7.957 1 18.03 660 LEU B N 1
ATOM 10062 C CA . LEU B 1 660 ? 26.609 -24.406 -6.902 1 18.03 660 LEU B CA 1
ATOM 10063 C C . LEU B 1 660 ? 25.891 -24.5 -5.559 1 18.03 660 LEU B C 1
ATOM 10065 O O . LEU B 1 660 ? 26.266 -23.828 -4.598 1 18.03 660 LEU B O 1
ATOM 10069 N N . ALA B 1 661 ? 24.719 -25.125 -5.547 1 19.69 661 ALA B N 1
ATOM 10070 C CA . ALA B 1 661 ? 24.312 -25.281 -4.152 1 19.69 661 ALA B CA 1
ATOM 10071 C C . ALA B 1 661 ? 25.344 -26.094 -3.367 1 19.69 661 ALA B C 1
ATOM 10073 O O . ALA B 1 661 ? 25.297 -26.125 -2.135 1 19.69 661 ALA B O 1
ATOM 10074 N N . ALA B 1 662 ? 26.359 -26.812 -4.18 1 18.28 662 ALA B N 1
ATOM 10075 C CA . ALA B 1 662 ? 27.234 -27.578 -3.293 1 18.28 662 ALA B CA 1
ATOM 10076 C C . ALA B 1 662 ? 28.359 -26.703 -2.768 1 18.28 662 ALA B C 1
ATOM 10078 O O . ALA B 1 662 ? 28.953 -25.922 -3.518 1 18.28 662 ALA B O 1
#

Organism: Novosphingobium aromaticivorans (strain ATCC 700278 / DSM 12444 / CCUG 56034 / CIP 105152 / NBRC 16084 / F199) (NCBI:txid279238)

InterPro domains:
  IPR003115 ParB-like, N-terminal domain [PF02195] (2-99)
  IPR003115 ParB-like, N-terminal domain [SM00470] (3-100)
  IPR004437 ParB/RepB/Spo0J partition protein [TIGR00180] (4-181)
  IPR036086 ParB/Sulfiredoxin superfamily [SSF110849] (3-102)
  IPR041468 ParB/Spo0J, HTH domain [PF17762] (105-186)
  IPR050336 Chromosome-partitioning and nucleoid occlusion protein [PTHR33375] (2-324)

Foldseek 3Di:
DKDWFFLLQEDEDPLQLFDDDDVVVLVVLLVVCLVPNDPDAFEWEDDPPRHIHTLACVSVSVSQVVCVVVVSDPNRDIGIYHYDPDDPLVSLVVNCLVPVPDPPGQLLSVLVSLLSNVVVPDDLVRSCVSNVHDSVVSVQSPLLPQEQPVLSVCSVVVVDDSLLSSLLSLDSDNVQSVVLCVVQVPPPDHDDSPVSNCSSPPQKDFCLFLLNLQCDDVNCVVQPWDWADDPPDDSRGIITRCRVSSVVSSVVSQQVVFVVVCVVQLAQGEAEDAAQDQDCVNCPQKDWDDFDFPPQDPVLVVVLVVLVVLLVVLVVLCQDPPHDPVSVVVSVVSNVVSQVVNCVSRPGQTDDDPVCRNQWYWYWYRHSSNDIDTDRIIIHRNPPPPPPVQQDWDWADDPPPDPDDIDIDGPVVVVVVVVVVVVVVVVVLVVCVPNVLLCLLLLLLCVVVDPVPDDDPDPRYQDQDCAPDHPDDPCVFQVSVVLVVLVVPADCVLVPDPDSVSSSVSSVVDDPVNSVSSVVNSVVRRDYAAWPDDDDRDDLVVLVVCVVVVDQLLVGDDDALVPPQVPDRPVVLLVLQCQLPNNVRSVVCVPPDSSVSRHVSRQQLVLHPDPDPSSSVSSSSDDPRRHHSHNPDPDVPPDPPCPPPPDPPDPPDPPDPPPPVD/DKDWFFLLQEDEDPLQLFDDDDVVVLVVVLVVCLVPNDDDAFEWEDDPPRHIHGLACVSVSVSVVVCVVVVSDPNRDIGIYHYDPDDPLVSLVVNCLVPVPDDPGQLLSVLVSLLSNVVVPDDLVRSCVSNVHDSVVSVQSVLLPQEQPVLSVCSVVVVDDSLLSSLLSLDSDNVQSVVLCVVQVPPPDHDDSVVSNCSSPPQKDFLLFLLNLQCDDVNCVVQPWDWADDPPDDSRGIITRPRVSSVVSSVVSQQVVFVVVCVVQLAQGEAEDAAQDQDCVNCPQKDWDDFDFPPQDPVLVVVLVVLVVLLVVLVVLCQDPPHDPVSVVVSVVSNVVSQVVNCVSRPGQTDDDPVCRNQWYWYWYRHSSNDIDTDRIIIHRNPPPPPPVQQDWDWADDPPPDPDDIDIDGPVVVVVVVVVVVVVVVVVLVVCVPNVLLCLLLLALCVVVDPPPDDDPDPRYQDQDCAPDHPDDPCVFQVSVVLVVLVVPADCVLVPDPDSVSSSVSSVVDDPVNSVSSVVNSVVRRDYAAWPDDDDRDDLVVLVVCVVVVDQLLVGDFDALVPPQVPDRPVVLLVLQCQLPNNVRSVVCVPPDSSVSRHVSRQQLVLHPDPDPSSSVSSSSDDPRGHHSHNPDPPVPPDPPCPPPPPPPDPPPPPDPPPVVD

pLDDT: mean 78.06, std 16.38, range [18.03, 97.06]

Secondary structure (DSSP, 8-state):
-EEEEEGGGEEE-TT-S-----HHHHHHHHHHHHHH---S-EEEEE-GGG-EEEEE-HHHHHHHHHHHHTTSS-TT-EEEEEE--S-HHHHHHHHHHHHHTSSPPPHHHHHHHHHHHHHTT--HHHHHHHHT--HHHHHHHHHHHTS-HHHHHHHHTTSS-HHHHHHHTT-S-HHHHHHHHHHHHSSSSPPPHHHHHHHHHTTSEETTSHHHHHH-HHHHHHTT--EE--TT--TTTPEE--HHHHHHHHHHHHHHHHHHHHHHHT-SEEEE-SSSS--TTTTTTEEEPP-EE-PPPHHHHHHHHHHHHHHHHHHHHHH-TT--HHHHHHHHHHHHHHHHHHHHHH-PPEE--HHHHTT-EEEEEE-TTS-EEE-S--EEE-----------EEEEPP-TTS-PPPEEEEHHHHHHHHHHHHHHHHHHHHT-HHHHHHHHHHHHHGGGG--TTSPPSB--B-PPP--SSTT---TTSHHHHHHHHHHHTS--GGGG-SSHHHHHHHHHTS-HHHHHHHHHHHHHTTBPP--SSSSTT--HHHHHHHHHHT--GGGT----TTTTGGGS-HHHHHHHHHHHHHHHHHHHTTTS-HHHHHHHHHHHHTT-S---HHHHHHHHH---GGGS-------TTS-----TTS----------GGGGG-/-EEEEEGGGEEE-TT-S-----HHHHHHHHHHHHHH---S-EEEEE-GGG-EEEEE-HHHHHHHHHHHHTTSS-TT-EEEEEE--S-HHHHHHHHHHHHHTSSPPPHHHHHHHHHHHHHTT--HHHHHHHHT--HHHHHHHHHHHTS-HHHHHHHHTTSS-HHHHHHHTT-S-HHHHHHHHHHHHSSSS---HHHHHHHHHTTSEETTSHHHHHH-HHHHHHTT--EE--TT--TTTPEE--HHHHHHHHHHHHHHHHHHHHHHHT-SEEEE-SSSS--TTTTTTEEEPP-EE-PPPHHHHHHHHHHHHHHHHHHHHHH-TT--HHHHHHHHHHHHHHHHHHHHHH-PPEE--HHHHTT-EEEEEE-TTS-EEE-S--EEE----------PEEEEPP-TTS-PPPEEEEHHHHHHHHHHHHHHHHHHHHT-HHHHHHHHHHHHHGGGG--TTSPPSB--B-PPP--SSTT---TTSHHHHHHHHHHHTS--GGGG-SSHHHHHHHHHTS-HHHHHHHHHHHHHTTBPP--SSSSTT--HHHHHHHHHHT--GGGT----TTTTGGGS-HHHHHHHHHHHHHHHHHHHTTTS-HHHHHHHHHHHHTT-S---HHHHHHHHH---GGGS-------TTS-----TTS----------GGGGG-

Sequence (1324 aa):
MIKSIPLNKLVQSPRNVRRHTDPAADAELKASIAAHGLLQNLIVRPAAKGKFEVEAGERRRRVMLALTDEKILARDHEVTCLVLADSAEAAVETSLAENFHRLAMNPADEAQAFAALVAGGATVEDVARRFGLTIRFVDGRLRLANLAPVVFEALASGEITLDIAKAFGATSDQDIQARVFEQVSSAYYAPNPDSIRRMVLSGTVRGSDPRARLVGRDAYIAAGGRIERELFDNDDSESWVDFALLESLAAAKMEEQAKALAAEQGLAWVKPTLDPYASHDLVEGLVRLPAEQAPLTDAELARLDELDASYDEHAAILEDEDSAEEAVAAAEAAIEAIERECQEIRARPPVIAADLKAEAGMILVLSRDGTPVLQPVFYGERQAEPAEPDDGIEVVAGEEGSDRRRTTLSKRLVDELAMQRRDVLALHVASDPGLALDIMISTLADADTHDWWARPSTTLRAPVPAGPIIGFEAKDAPASSALAEFRSGLDESWRAGSEATSRFDLFRALPDDSRAAWLGYVVARSLEASLNMAGERQLPFQDHLGSLIGIDMAQWWRPTAANYFDRVSKQVILDALTDVGGIELSSRFASVKKGDLAMSAERVFAGTYITEVEVREKALAWVPEVMRFASAAPEAGEAEIDASDAEPGVDGETHTPHELAAMIKSIPLNKLVQSPRNVRRHTDPAADAELKASIAAHGLLQNLIVRPAAKGKFEVEAGERRRRVMLALTDEKILARDHEVTCLVLADSAEAAVETSLAENFHRLAMNPADEAQAFAALVAGGATVEDVARRFGLTIRFVDGRLRLANLAPVVFEALASGEITLDIAKAFGATSDQDIQARVFEQVSSAYYAPNPDSIRRMVLSGTVRGSDPRARLVGRDAYIAAGGRIERELFDNDDSESWVDFALLESLAAAKMEEQAKALAAEQGLAWVKPTLDPYASHDLVEGLVRLPAEQAPLTDAELARLDELDASYDEHAAILEDEDSAEEAVAAAEAAIEAIERECQEIRARPPVIAADLKAEAGMILVLSRDGTPVLQPVFYGERQAEPAEPDDGIEVVAGEEGSDRRRTTLSKRLVDELAMQRRDVLALHVASDPGLALDIMISTLADADTHDWWARPSTTLRAPVPAGPIIGFEAKDAPASSALAEFRSGLDESWRAGSEATSRFDLFRALPDDSRAAWLGYVVARSLEASLNMAGERQLPFQDHLGSLIGIDMAQWWRPTAANYFDRVSKQVILDALTDVGGIELSSRFASVKKGDLAMSAERVFAGTYITEVEVREKALAWVPEVMRFASAAPEAGEAEIDASDAEPGVDGETHTPHELAA

Solvent-accessible surface area (backbone atoms only — not comparable to full-atom values): 71043 Å² total; per-residue (Å²): 91,78,42,73,40,42,47,72,37,54,40,84,33,92,56,32,36,78,78,76,86,56,67,70,62,45,51,36,49,35,35,28,36,72,65,69,41,83,82,60,49,31,32,28,31,82,46,76,96,81,26,29,26,31,31,32,48,55,68,58,50,52,38,48,51,52,33,29,73,68,64,74,36,60,63,67,36,72,37,54,25,37,40,51,87,68,55,77,61,55,40,39,51,50,17,41,60,61,45,66,72,39,56,91,72,58,65,45,32,52,8,45,43,51,39,50,43,38,74,66,66,45,48,63,64,51,54,12,54,44,57,56,47,51,53,67,56,49,48,53,30,38,46,45,54,62,35,24,65,72,54,37,50,29,36,58,71,57,75,36,50,72,56,38,46,50,16,45,43,68,30,87,49,38,66,43,29,43,51,43,45,52,56,35,67,69,34,93,52,68,74,31,30,59,62,40,27,51,60,35,49,53,59,53,43,43,33,59,35,29,54,42,52,55,51,32,71,67,56,41,43,74,75,69,45,50,70,53,69,58,96,87,45,49,76,48,61,20,33,32,53,48,41,70,58,49,52,52,50,31,50,51,51,40,47,54,50,22,54,51,49,15,62,74,69,49,33,58,38,39,50,56,46,84,39,54,48,87,47,71,77,73,48,57,71,47,35,79,47,85,54,46,62,56,74,75,47,70,67,51,49,51,46,50,49,50,45,49,53,51,41,51,55,32,50,48,44,63,66,38,84,85,51,52,70,68,55,39,53,51,27,51,54,48,44,53,52,44,52,51,49,50,46,57,66,65,62,49,65,62,40,56,60,74,82,52,31,56,61,19,24,33,44,30,22,24,34,77,83,20,44,77,40,72,50,92,52,45,30,28,69,45,57,48,59,73,72,62,80,59,80,46,73,38,73,39,75,41,64,91,87,52,91,51,69,62,45,68,37,40,41,60,58,52,42,52,50,12,48,53,44,30,32,45,52,23,41,55,34,26,72,30,37,69,60,24,48,52,51,51,43,51,54,48,64,42,58,82,68,58,56,86,82,56,75,73,60,48,47,66,42,44,58,68,61,69,60,87,49,52,52,69,69,63,67,85,37,55,29,45,42,50,39,51,51,53,58,71,42,54,71,64,65,28,56,60,37,90,43,73,56,49,20,48,55,40,46,71,67,44,52,70,68,52,51,35,45,50,41,1,42,50,48,24,51,11,46,47,56,33,36,50,42,82,67,92,43,39,42,70,53,60,18,38,49,33,42,72,73,60,69,60,53,38,80,48,47,73,70,31,28,86,81,36,45,66,67,42,52,62,66,58,51,39,49,54,37,26,74,36,50,32,67,67,50,21,57,76,48,64,82,52,54,59,74,61,39,15,50,50,47,27,38,39,43,69,42,38,97,50,84,52,63,69,36,25,54,40,21,48,56,49,61,64,68,45,66,42,52,59,52,77,69,72,65,80,80,58,77,69,79,77,65,68,79,68,72,80,68,83,79,72,79,77,76,71,79,73,63,59,83,95,90,77,44,75,41,40,46,73,36,55,39,86,32,93,55,32,35,77,76,77,85,43,66,60,62,45,50,36,48,35,36,28,35,73,65,69,41,82,80,62,49,33,32,26,31,82,46,76,95,79,26,29,25,32,30,32,48,55,67,58,51,49,38,51,51,52,32,27,74,69,66,74,37,60,64,67,36,73,36,55,25,37,41,51,87,66,55,75,60,54,41,37,52,50,16,41,61,61,45,66,72,40,54,90,71,57,64,48,31,52,8,44,44,52,38,51,42,38,74,66,67,45,50,64,63,51,53,12,55,43,57,57,47,51,53,67,57,51,49,53,30,38,46,45,54,61,36,24,65,72,54,38,50,30,36,59,69,57,75,36,49,72,54,38,45,50,16,42,43,68,30,86,49,39,68,42,30,44,52,43,43,52,54,33,69,70,36,94,52,68,71,33,32,58,62,39,26,50,58,33,48,48,59,51,41,42,35,59,36,30,52,41,51,53,51,31,70,68,55,40,44,74,74,70,45,53,71,53,69,58,96,85,46,48,76,48,62,19,32,33,52,46,40,70,59,48,50,52,49,31,51,50,51,40,47,53,50,21,53,51,49,14,62,73,68,49,32,59,39,40,49,55,44,84,41,55,48,87,48,67,78,72,47,58,70,49,34,76,47,84,54,45,62,57,75,74,47,70,68,52,48,49,47,49,50,50,46,50,53,50,41,50,56,34,50,48,44,62,67,40,84,83,51,51,68,68,55,39,53,51,28,51,54,48,43,53,51,43,51,52,48,50,46,55,66,67,62,49,66,62,39,56,59,72,82,51,32,57,60,19,25,34,43,31,22,24,34,77,82,20,45,78,42,72,49,92,51,45,28,27,68,44,57,48,59,71,74,62,80,59,81,47,73,40,74,40,73,42,64,91,86,52,92,52,69,63,44,69,37,39,40,60,57,52,42,52,51,13,48,52,44,30,32,45,52,23,40,56,34,24,72,30,37,70,59,23,48,52,52,52,43,50,54,49,64,43,57,81,69,58,55,88,82,55,76,71,62,48,47,65,43,43,58,67,60,70,59,86,47,53,53,70,70,62,66,84,37,55,30,45,41,51,40,51,50,52,60,71,39,54,69,63,68,26,55,57,36,90,43,73,57,50,20,49,54,42,46,70,66,44,51,69,67,51,52,35,45,50,39,1,43,50,49,25,51,10,45,49,56,32,36,49,40,82,65,93,42,40,42,68,54,58,17,36,48,34,41,72,73,59,67,60,56,39,81,49,49,74,70,32,30,87,83,35,45,66,65,42,54,62,64,57,53,39,49,54,36,27,74,36,51,32,66,68,49,22,58,75,48,64,84,49,54,58,75,61,40,15,51,50,46,27,38,39,41,68,43,37,98,51,84,54,66,69,37,24,53,40,20,47,57,49,63,65,68,45,68,42,53,60,54,76,72,71,65,81,80,57,77,66,80,75,64,66,80,70,74,80,70,83,76,75,79,74,77,70,79,70,63,70,82,108

Radius of gyration: 36.47 Å; Cα contacts (8 Å, |Δi|>4): 2030; chains: 2; bounding box: 98×106×101 Å

Nearest PDB structures (foldseek):
  7nfu-assembly1_A  TM=6.764E-01  e=1.409E-10  Geobacillus thermoleovorans CCB_US3_UF5
  7bnr-assembly1_A  TM=4.659E-01  e=2.052E-10  Myxococcus xanthus DK 1622
  1vz0-assembly3_D  TM=6.340E-01  e=9.688E-09  Thermus thermophilus HB27
  7ng0-assembly1_A-2  TM=4.592E-01  e=8.812E-10  Geobacillus thermoleovorans CCB_US3_UF5
  7o0n-assembly1_B  TM=4.595E-01  e=2.854E-09  Myxococcus xanthus DK 1622